Protein AF-0000000084922516 (afdb_homodimer)

Structure (mmCIF, N/CA/C/O backbone):
data_AF-0000000084922516-model_v1
#
loop_
_entity.id
_entity.type
_entity.pdbx_description
1 polymer 'Uncharacterized protein'
#
loop_
_atom_site.group_PDB
_atom_site.id
_atom_site.type_symbol
_atom_site.label_atom_id
_atom_site.label_alt_id
_atom_site.label_comp_id
_atom_site.label_asym_id
_atom_site.label_entity_id
_atom_site.label_seq_id
_atom_site.pdbx_PDB_ins_code
_atom_site.Cartn_x
_atom_site.Cartn_y
_atom_site.Cartn_z
_atom_site.occupancy
_atom_site.B_iso_or_equiv
_atom_site.auth_seq_id
_atom_site.auth_comp_id
_atom_site.auth_asym_id
_atom_site.auth_atom_id
_atom_site.pdbx_PDB_model_num
ATOM 1 N N . MET A 1 1 ? -39.156 -3.373 7.793 1 73.38 1 MET A N 1
ATOM 2 C CA . MET A 1 1 ? -39 -2.305 8.781 1 73.38 1 MET A CA 1
ATOM 3 C C . MET A 1 1 ? -37.562 -1.841 8.859 1 73.38 1 MET A C 1
ATOM 5 O O . MET A 1 1 ? -36.656 -2.662 8.875 1 73.38 1 MET A O 1
ATOM 9 N N . THR A 1 2 ? -37.281 -0.492 8.797 1 86.12 2 THR A N 1
ATOM 10 C CA . THR A 1 2 ? -35.969 0.134 8.844 1 86.12 2 THR A CA 1
ATOM 11 C C . THR A 1 2 ? -35.469 0.227 10.281 1 86.12 2 THR A C 1
ATOM 13 O O . THR A 1 2 ? -36.25 0.553 11.195 1 86.12 2 THR A O 1
ATOM 16 N N . HIS A 1 3 ? -34.344 -0.312 10.531 1 93.69 3 HIS A N 1
ATOM 17 C CA . HIS A 1 3 ? -33.719 -0.214 11.844 1 93.69 3 HIS A CA 1
ATOM 18 C C . HIS A 1 3 ? -32.25 0.253 11.727 1 93.69 3 HIS A C 1
ATOM 20 O O . HIS A 1 3 ? -31.547 -0.142 10.797 1 93.69 3 HIS A O 1
ATOM 26 N N . ILE A 1 4 ? -31.906 1.135 12.68 1 97.62 4 ILE A N 1
ATOM 27 C CA . ILE A 1 4 ? -30.531 1.605 12.727 1 97.62 4 ILE A CA 1
ATOM 28 C C . ILE A 1 4 ? -29.672 0.6 13.484 1 97.62 4 ILE A C 1
ATOM 30 O O . ILE A 1 4 ? -29.938 0.284 14.641 1 97.62 4 ILE A O 1
ATOM 34 N N . SER A 1 5 ? -28.625 0.007 12.805 1 97.44 5 SER A N 1
ATOM 35 C CA . SER A 1 5 ? -27.734 -0.991 13.398 1 97.44 5 SER A CA 1
ATOM 36 C C . SER A 1 5 ? -26.484 -1.188 12.547 1 97.44 5 SER A C 1
ATOM 38 O O . SER A 1 5 ? -26.406 -0.702 11.414 1 97.44 5 SER A O 1
ATOM 40 N N . TRP A 1 6 ? -25.547 -1.858 13.172 1 98.25 6 TRP A N 1
ATOM 41 C CA . TRP A 1 6 ? -24.391 -2.318 12.391 1 98.25 6 TRP A CA 1
ATOM 42 C C . TRP A 1 6 ? -24.812 -3.404 11.406 1 98.25 6 TRP A C 1
ATOM 44 O O . TRP A 1 6 ? -25.516 -4.34 11.766 1 98.25 6 TRP A O 1
ATOM 54 N N . ARG A 1 7 ? -24.375 -3.227 10.18 1 97.88 7 ARG A N 1
ATOM 55 C CA . ARG A 1 7 ? -24.625 -4.254 9.18 1 97.88 7 ARG A CA 1
ATOM 56 C C . ARG A 1 7 ? -23.359 -4.535 8.359 1 97.88 7 ARG A C 1
ATOM 58 O O . ARG A 1 7 ? -22.797 -3.625 7.746 1 97.88 7 ARG A O 1
ATOM 65 N N . PHE A 1 8 ? -23 -5.789 8.359 1 98.31 8 PHE A N 1
ATOM 66 C CA . PHE A 1 8 ? -22 -6.305 7.438 1 98.31 8 PHE A CA 1
ATOM 67 C C . PHE A 1 8 ? -22.656 -7.117 6.324 1 98.31 8 PHE A C 1
ATOM 69 O O . PHE A 1 8 ? -23.344 -8.102 6.594 1 98.31 8 PHE A O 1
ATOM 76 N N . PRO A 1 9 ? -22.484 -6.68 5.07 1 97.88 9 PRO A N 1
ATOM 77 C CA . PRO A 1 9 ? -23.172 -7.363 3.971 1 97.88 9 PRO A CA 1
ATOM 78 C C . PRO A 1 9 ? -22.719 -8.812 3.803 1 97.88 9 PRO A C 1
ATOM 80 O O . PRO A 1 9 ? -21.547 -9.125 4.043 1 97.88 9 PRO A O 1
ATOM 83 N N . PRO A 1 10 ? -23.594 -9.695 3.357 1 97.06 10 PRO A N 1
ATOM 84 C CA . PRO A 1 10 ? -23.219 -11.094 3.146 1 97.06 10 PRO A CA 1
ATOM 85 C C . PRO A 1 10 ? -22.109 -11.258 2.115 1 97.06 10 PRO A C 1
ATOM 87 O O . PRO A 1 10 ? -22.047 -10.508 1.134 1 97.06 10 PRO A O 1
ATOM 90 N N . LEU A 1 11 ? -21.281 -12.258 2.334 1 97.12 11 LEU A N 1
ATOM 91 C CA . LEU A 1 11 ? -20.172 -12.555 1.445 1 97.12 11 LEU A CA 1
ATOM 92 C C . LEU A 1 11 ? -20.656 -13.227 0.166 1 97.12 11 LEU A C 1
ATOM 94 O O . LEU A 1 11 ? -20.062 -13.039 -0.901 1 97.12 11 LEU A O 1
ATOM 98 N N . SER A 1 12 ? -21.641 -14.109 0.263 1 95.56 12 SER A N 1
ATOM 99 C CA . SER A 1 12 ? -22.297 -14.805 -0.841 1 95.56 12 SER A CA 1
ATOM 100 C C . SER A 1 12 ? -21.281 -15.539 -1.706 1 95.56 12 SER A C 1
ATOM 102 O O . SER A 1 12 ? -21.297 -15.422 -2.934 1 95.56 12 SER A O 1
ATOM 104 N N . GLY A 1 13 ? -20.328 -16.234 -1.055 1 94.94 13 GLY A N 1
ATOM 105 C CA . GLY A 1 13 ? -19.359 -17.031 -1.783 1 94.94 13 GLY A CA 1
ATOM 106 C C . GLY A 1 13 ? -18.203 -16.219 -2.316 1 94.94 13 GLY A C 1
ATOM 107 O O . GLY A 1 13 ? -17.391 -16.719 -3.113 1 94.94 13 GLY A O 1
ATOM 108 N N . GLY A 1 14 ? -18.062 -14.938 -1.862 1 96 14 GLY A N 1
ATOM 109 C CA . GLY A 1 14 ? -16.969 -14.094 -2.279 1 96 14 GLY A CA 1
ATOM 110 C C . GLY A 1 14 ? -15.664 -14.414 -1.565 1 96 14 GLY A C 1
ATOM 111 O O . GLY A 1 14 ? -15.555 -15.445 -0.904 1 96 14 GLY A O 1
ATOM 112 N N . THR A 1 15 ? -14.719 -13.594 -1.726 1 95.25 15 THR A N 1
ATOM 113 C CA . THR A 1 15 ? -13.391 -13.766 -1.144 1 95.25 15 THR A CA 1
ATOM 114 C C . THR A 1 15 ? -13.398 -13.391 0.336 1 95.25 15 THR A C 1
ATOM 116 O O . THR A 1 15 ? -13.766 -12.273 0.697 1 95.25 15 THR A O 1
ATOM 119 N N . ARG A 1 16 ? -13.039 -14.32 1.105 1 94.75 16 ARG A N 1
ATOM 120 C CA . ARG A 1 16 ? -12.938 -14.039 2.533 1 94.75 16 ARG A CA 1
ATOM 121 C C . ARG A 1 16 ? -11.789 -13.07 2.82 1 94.75 16 ARG A C 1
ATOM 123 O O . ARG A 1 16 ? -10.742 -13.141 2.174 1 94.75 16 ARG A O 1
ATOM 130 N N . GLN A 1 17 ? -12.008 -12.242 3.789 1 93.69 17 GLN A N 1
ATOM 131 C CA . GLN A 1 17 ? -11.008 -11.211 4.074 1 93.69 17 GLN A CA 1
ATOM 132 C C . GLN A 1 17 ? -10.57 -11.258 5.539 1 93.69 17 GLN A C 1
ATOM 134 O O . GLN A 1 17 ? -11.414 -11.242 6.441 1 93.69 17 GLN A O 1
ATOM 139 N N . GLY A 1 18 ? -9.266 -11.32 5.762 1 90.94 18 GLY A N 1
ATOM 140 C CA . GLY A 1 18 ? -8.703 -11.164 7.094 1 90.94 18 GLY A CA 1
ATOM 141 C C . GLY A 1 18 ? -8.641 -9.719 7.551 1 90.94 18 GLY A C 1
ATOM 142 O O . GLY A 1 18 ? -9.266 -8.844 6.953 1 90.94 18 GLY A O 1
ATOM 143 N N . TYR A 1 19 ? -7.922 -9.562 8.594 1 87.88 19 TYR A N 1
ATOM 144 C CA . TYR A 1 19 ? -7.863 -8.234 9.195 1 87.88 19 TYR A CA 1
ATOM 145 C C . TYR A 1 19 ? -6.836 -7.359 8.484 1 87.88 19 TYR A C 1
ATOM 147 O O . TYR A 1 19 ? -6.98 -6.137 8.438 1 87.88 19 TYR A O 1
ATOM 155 N N . THR A 1 20 ? -5.812 -7.973 7.941 1 84.19 20 THR A N 1
ATOM 156 C CA . THR A 1 20 ? -4.766 -7.191 7.293 1 84.19 20 THR A CA 1
ATOM 157 C C . THR A 1 20 ? -5.312 -6.457 6.074 1 84.19 20 THR A C 1
ATOM 159 O O . THR A 1 20 ? -5.824 -7.082 5.145 1 84.19 20 THR A O 1
ATOM 162 N N . ASN A 1 21 ? -5.344 -5.219 6.184 1 87.06 21 ASN A N 1
ATOM 163 C CA . ASN A 1 21 ? -5.766 -4.281 5.145 1 87.06 21 ASN A CA 1
ATOM 164 C C . ASN A 1 21 ? -4.645 -3.314 4.781 1 87.06 21 ASN A C 1
ATOM 166 O O . ASN A 1 21 ? -4.348 -2.387 5.535 1 87.06 21 ASN A O 1
ATOM 170 N N . ASN A 1 22 ? -4.117 -3.496 3.684 1 81.62 22 ASN A N 1
ATOM 171 C CA . ASN A 1 22 ? -2.947 -2.713 3.295 1 81.62 22 ASN A CA 1
ATOM 172 C C . ASN A 1 22 ? -3.293 -1.237 3.119 1 81.62 22 ASN A C 1
ATOM 174 O O . ASN A 1 22 ? -2.426 -0.372 3.248 1 81.62 22 ASN A O 1
ATOM 178 N N . ASP A 1 23 ? -4.551 -0.975 2.773 1 86.5 23 ASP A N 1
ATOM 179 C CA . ASP A 1 23 ? -4.984 0.414 2.652 1 86.5 23 ASP A CA 1
ATOM 180 C C . ASP A 1 23 ? -4.883 1.139 3.992 1 86.5 23 ASP A C 1
ATOM 182 O O . ASP A 1 23 ? -4.777 2.365 4.035 1 86.5 23 ASP A O 1
ATOM 186 N N . ILE A 1 24 ? -4.93 0.396 5.07 1 88.31 24 ILE A N 1
ATOM 187 C CA . ILE A 1 24 ? -4.816 0.973 6.402 1 88.31 24 ILE A CA 1
ATOM 188 C C . ILE A 1 24 ? -3.375 0.856 6.895 1 88.31 24 ILE A C 1
ATOM 190 O O . ILE A 1 24 ? -2.832 1.799 7.477 1 88.31 24 ILE A O 1
ATOM 194 N N . GLU A 1 25 ? -2.721 -0.281 6.609 1 81.19 25 GLU A N 1
ATOM 195 C CA . GLU A 1 25 ? -1.386 -0.597 7.109 1 81.19 25 GLU A CA 1
ATOM 196 C C . GLU A 1 25 ? -0.367 0.445 6.656 1 81.19 25 GLU A C 1
ATOM 198 O O . GLU A 1 25 ? 0.581 0.751 7.383 1 81.19 25 GLU A O 1
ATOM 203 N N . VAL A 1 26 ? -0.553 1.018 5.547 1 77.69 26 VAL A N 1
ATOM 204 C CA . VAL A 1 26 ? 0.409 1.952 4.969 1 77.69 26 VAL A CA 1
ATOM 205 C C . VAL A 1 26 ? 0.438 3.236 5.797 1 77.69 26 VAL A C 1
ATOM 207 O O . VAL A 1 26 ? 1.389 4.02 5.707 1 77.69 26 VAL A O 1
ATOM 210 N N . PHE A 1 27 ? -0.593 3.475 6.586 1 84 27 PHE A N 1
ATOM 211 C CA . PHE A 1 27 ? -0.686 4.711 7.352 1 84 27 PHE A CA 1
ATOM 212 C C . PHE A 1 27 ? -0.252 4.492 8.797 1 84 27 PHE A C 1
ATOM 214 O O . PHE A 1 27 ? -0.235 5.43 9.594 1 84 27 PHE A O 1
ATOM 221 N N . LYS A 1 28 ? 0.069 3.297 9.094 1 78.94 28 LYS A N 1
ATOM 222 C CA . LYS A 1 28 ? 0.535 3.006 10.445 1 78.94 28 LYS A CA 1
ATOM 223 C C . LYS A 1 28 ? 2.033 3.264 10.578 1 78.94 28 LYS A C 1
ATOM 225 O O . LYS A 1 28 ? 2.684 3.68 9.617 1 78.94 28 LYS A O 1
ATOM 230 N N . GLY A 1 29 ? 2.553 3.273 11.781 1 72.12 29 GLY A N 1
ATOM 231 C CA . GLY A 1 29 ? 3.977 3.465 12 1 72.12 29 GLY A CA 1
ATOM 232 C C . GLY A 1 29 ? 4.312 4.828 12.578 1 72.12 29 GLY A C 1
ATOM 233 O O . GLY A 1 29 ? 3.514 5.41 13.312 1 72.12 29 GLY A O 1
ATOM 234 N N . GLN A 1 30 ? 5.477 5.328 12.18 1 65.44 30 GLN A N 1
ATOM 235 C CA . GLN A 1 30 ? 6.02 6.52 12.828 1 65.44 30 GLN A CA 1
ATOM 236 C C . GLN A 1 30 ? 5.312 7.781 12.336 1 65.44 30 GLN A C 1
ATOM 238 O O . GLN A 1 30 ? 5.258 8.789 13.047 1 65.44 30 GLN A O 1
ATOM 243 N N . GLU A 1 31 ? 4.68 7.645 11.25 1 81.5 31 GLU A N 1
ATOM 244 C CA . GLU A 1 31 ? 4.078 8.844 10.68 1 81.5 31 GLU A CA 1
ATOM 245 C C . GLU A 1 31 ? 2.561 8.828 10.828 1 81.5 31 GLU A C 1
ATOM 247 O O . GLU A 1 31 ? 1.842 9.359 9.984 1 81.5 31 GLU A O 1
ATOM 252 N N . LEU A 1 32 ? 2.096 8.258 11.891 1 86.88 32 LEU A N 1
ATOM 253 C CA . LEU A 1 32 ? 0.665 8.07 12.117 1 86.88 32 LEU A CA 1
ATOM 254 C C . LEU A 1 32 ? -0.06 9.406 12.164 1 86.88 32 LEU A C 1
ATOM 256 O O . LEU A 1 32 ? -1.038 9.617 11.445 1 86.88 32 LEU A O 1
ATOM 260 N N . PHE A 1 33 ? 0.441 10.383 12.93 1 92.62 33 PHE A N 1
ATOM 261 C CA . PHE A 1 33 ? -0.21 11.68 13.102 1 92.62 33 PHE A CA 1
ATOM 262 C C . PHE A 1 33 ? -0.06 12.531 11.852 1 92.62 33 PHE A C 1
ATOM 264 O O . PHE A 1 33 ? -0.966 13.289 11.5 1 92.62 33 PHE A O 1
ATOM 271 N N . ASP A 1 34 ? 1.105 12.406 11.211 1 93.88 34 ASP A N 1
ATOM 272 C CA . ASP A 1 34 ? 1.278 13.117 9.945 1 93.88 34 ASP A CA 1
ATOM 273 C C . ASP A 1 34 ? 0.231 12.68 8.93 1 93.88 34 ASP A C 1
ATOM 275 O O . ASP A 1 34 ? -0.409 13.523 8.289 1 93.88 34 ASP A O 1
ATOM 279 N N . ASN A 1 35 ? 0.043 11.398 8.859 1 92.25 35 ASN A N 1
ATOM 280 C CA . ASN A 1 35 ? -0.906 10.852 7.895 1 92.25 35 ASN A CA 1
ATOM 281 C C . ASN A 1 35 ? -2.338 11.266 8.219 1 92.25 35 ASN A C 1
ATOM 283 O O . ASN A 1 35 ? -3.1 11.633 7.324 1 92.25 35 ASN A O 1
ATOM 287 N N . LEU A 1 36 ? -2.697 11.219 9.461 1 95.31 36 LEU A N 1
ATOM 288 C CA . LEU A 1 36 ? -4.031 11.609 9.898 1 95.31 36 LEU A CA 1
ATOM 289 C C . LEU A 1 36 ? -4.305 13.07 9.57 1 95.31 36 LEU A C 1
ATOM 291 O O . LEU A 1 36 ? -5.312 13.398 8.938 1 95.31 36 LEU A O 1
ATOM 295 N N . THR A 1 37 ? -3.385 13.93 9.953 1 96.5 37 THR A N 1
ATOM 296 C CA . THR A 1 37 ? -3.555 15.367 9.781 1 96.5 37 THR A CA 1
ATOM 297 C C . THR A 1 37 ? -3.576 15.727 8.297 1 96.5 37 THR A C 1
ATOM 299 O O . THR A 1 37 ? -4.363 16.578 7.871 1 96.5 37 THR A O 1
ATOM 302 N N . ARG A 1 38 ? -2.713 15.086 7.578 1 94.56 38 ARG A N 1
ATOM 303 C CA . ARG A 1 38 ? -2.664 15.344 6.145 1 94.56 38 ARG A CA 1
ATOM 304 C C . ARG A 1 38 ? -3.996 15.016 5.48 1 94.56 38 ARG A C 1
ATOM 306 O O . ARG A 1 38 ? -4.52 15.805 4.695 1 94.56 38 ARG A O 1
ATOM 313 N N . GLU A 1 39 ? -4.555 13.867 5.848 1 92.62 39 GLU A N 1
ATOM 314 C CA . GLU A 1 39 ? -5.812 13.445 5.234 1 92.62 39 GLU A CA 1
ATOM 315 C C . GLU A 1 39 ? -6.953 14.383 5.613 1 92.62 39 GLU A C 1
ATOM 317 O O . GLU A 1 39 ? -7.703 14.836 4.75 1 92.62 39 GLU A O 1
ATOM 322 N N . ILE A 1 40 ? -7.035 14.742 6.867 1 96.62 40 ILE A N 1
ATOM 323 C CA . ILE A 1 40 ? -8.141 15.562 7.367 1 96.62 40 ILE A CA 1
ATOM 324 C C . ILE A 1 40 ? -8.039 16.969 6.789 1 96.62 40 ILE A C 1
ATOM 326 O O . ILE A 1 40 ? -9 17.469 6.195 1 96.62 40 ILE A O 1
ATOM 330 N N . CYS A 1 41 ? -6.898 17.547 6.91 1 97 41 CYS A N 1
ATOM 331 C CA . CYS A 1 41 ? -6.746 18.953 6.516 1 97 41 CYS A CA 1
ATOM 332 C C . CYS A 1 41 ? -6.762 19.094 5 1 97 41 CYS A C 1
ATOM 334 O O . CYS A 1 41 ? -7.293 20.078 4.473 1 97 41 CYS A O 1
ATOM 336 N N . GLN A 1 42 ? -6.172 18.156 4.352 1 92.25 42 GLN A N 1
ATOM 337 C CA . GLN A 1 42 ? -6.199 18.25 2.895 1 92.25 42 GLN A CA 1
ATOM 338 C C . GLN A 1 42 ? -7.629 18.156 2.365 1 92.25 42 GLN A C 1
ATOM 340 O O . GLN A 1 42 ? -8.023 18.938 1.5 1 92.25 42 GLN A O 1
ATOM 345 N N . ASN A 1 43 ? -8.398 17.203 2.859 1 91.81 43 ASN A N 1
ATOM 346 C CA . ASN A 1 43 ? -9.797 17.078 2.447 1 91.81 43 ASN A CA 1
ATOM 347 C C . ASN A 1 43 ? -10.578 18.359 2.746 1 91.81 43 ASN A C 1
ATOM 349 O O . ASN A 1 43 ? -11.406 18.781 1.94 1 91.81 43 ASN A O 1
ATOM 353 N N . SER A 1 44 ? -10.305 18.938 3.842 1 96.56 44 SER A N 1
ATOM 354 C CA . SER A 1 44 ? -10.992 20.156 4.234 1 96.56 44 SER A CA 1
ATOM 355 C C . SER A 1 44 ? -10.633 21.312 3.309 1 96.56 44 SER A C 1
ATOM 357 O O . SER A 1 44 ? -11.508 22.062 2.875 1 96.56 44 SER A O 1
ATOM 359 N N . LEU A 1 45 ? -9.398 21.453 3 1 95.06 45 LEU A N 1
ATOM 360 C CA . LEU A 1 45 ? -8.93 22.516 2.111 1 95.06 45 LEU A CA 1
ATOM 361 C C . LEU A 1 45 ? -9.516 22.359 0.713 1 95.06 45 LEU A C 1
ATOM 363 O O . LEU A 1 45 ? -9.906 23.328 0.075 1 95.06 45 LEU A O 1
ATOM 367 N N . ASP A 1 46 ? -9.633 21.109 0.276 1 88.56 46 ASP A N 1
ATOM 368 C CA . ASP A 1 46 ? -10.188 20.828 -1.039 1 88.56 46 ASP A CA 1
ATOM 369 C C . ASP A 1 46 ? -11.68 21.156 -1.092 1 88.56 46 ASP A C 1
ATOM 371 O O . ASP A 1 46 ? -12.219 21.453 -2.16 1 88.56 46 ASP A O 1
ATOM 375 N N . ALA A 1 47 ? -12.305 21.156 0.047 1 93.31 47 ALA A N 1
ATOM 376 C CA . ALA A 1 47 ? -13.75 21.359 0.117 1 93.31 47 ALA A CA 1
ATOM 377 C C . ALA A 1 47 ? -14.086 22.797 0.49 1 93.31 47 ALA A C 1
ATOM 379 O O . ALA A 1 47 ? -15.227 23.094 0.865 1 93.31 47 ALA A O 1
ATOM 380 N N . HIS A 1 48 ? -13.164 23.672 0.416 1 94.88 48 HIS A N 1
ATOM 381 C CA . HIS A 1 48 ? -13.398 25.062 0.787 1 94.88 48 HIS A CA 1
ATOM 382 C C . HIS A 1 48 ? -14.594 25.641 0.034 1 94.88 48 HIS A C 1
ATOM 384 O O . HIS A 1 48 ? -14.75 25.406 -1.165 1 94.88 48 HIS A O 1
ATOM 390 N N . LEU A 1 49 ? -15.367 26.375 0.779 1 93.12 49 LEU A N 1
ATOM 391 C CA . LEU A 1 49 ? -16.516 27.047 0.181 1 93.12 49 LEU A CA 1
ATOM 392 C C . LEU A 1 49 ? -16.078 28.188 -0.723 1 93.12 49 LEU A C 1
ATOM 394 O O . LEU A 1 49 ? -15.32 29.062 -0.295 1 93.12 49 LEU A O 1
ATOM 398 N N . GLU A 1 50 ? -16.578 28.25 -1.859 1 87.44 50 GLU A N 1
ATOM 399 C CA . GLU A 1 50 ? -16.219 29.297 -2.818 1 87.44 50 GLU A CA 1
ATOM 400 C C . GLU A 1 50 ? -16.828 30.641 -2.449 1 87.44 50 GLU A C 1
ATOM 402 O O . GLU A 1 50 ? -16.297 31.688 -2.816 1 87.44 50 GLU A O 1
ATOM 407 N N . THR A 1 51 ? -17.828 30.625 -1.687 1 90.12 51 THR A N 1
ATOM 408 C CA . THR A 1 51 ? -18.609 31.812 -1.407 1 90.12 51 THR A CA 1
ATOM 409 C C . THR A 1 51 ? -18.016 32.594 -0.241 1 90.12 51 THR A C 1
ATOM 411 O O . THR A 1 51 ? -18.547 33.656 0.149 1 90.12 51 THR A O 1
ATOM 414 N N . THR A 1 52 ? -16.969 32.094 0.321 1 91.56 52 THR A N 1
ATOM 415 C CA . THR A 1 52 ? -16.375 32.781 1.453 1 91.56 52 THR A CA 1
ATOM 416 C C . THR A 1 52 ? -14.859 32.906 1.29 1 91.56 52 THR A C 1
ATOM 418 O O . THR A 1 52 ? -14.234 32.062 0.646 1 91.56 52 THR A O 1
ATOM 421 N N . ASP A 1 53 ? -14.359 33.938 1.885 1 92.62 53 ASP A N 1
ATOM 422 C CA . ASP A 1 53 ? -12.914 34.125 1.913 1 92.62 53 ASP A CA 1
ATOM 423 C C . ASP A 1 53 ? -12.344 33.719 3.273 1 92.62 53 ASP A C 1
ATOM 425 O O . ASP A 1 53 ? -11.133 33.781 3.486 1 92.62 53 ASP A O 1
ATOM 429 N N . ALA A 1 54 ? -13.242 33.312 4.09 1 95.75 54 ALA A N 1
ATOM 430 C CA . ALA A 1 54 ? -12.758 32.844 5.398 1 95.75 54 ALA A CA 1
ATOM 431 C C . ALA A 1 54 ? -11.891 31.609 5.27 1 95.75 54 ALA A C 1
ATOM 433 O O . ALA A 1 54 ? -12.172 30.734 4.457 1 95.75 54 ALA A O 1
ATOM 434 N N . PRO A 1 55 ? -10.891 31.594 6.039 1 97.38 55 PRO A N 1
ATOM 435 C CA . PRO A 1 55 ? -10.062 30.391 5.98 1 97.38 55 PRO A CA 1
ATOM 436 C C . PRO A 1 55 ? -10.82 29.141 6.422 1 97.38 55 PRO A C 1
ATOM 438 O O . PRO A 1 55 ? -11.742 29.219 7.23 1 97.38 55 PRO A O 1
ATOM 441 N N . VAL A 1 56 ? -10.406 28.047 5.883 1 98.31 56 VAL A N 1
ATOM 442 C CA . VAL A 1 56 ? -10.898 26.781 6.391 1 98.31 56 VAL A CA 1
ATOM 443 C C . VAL A 1 56 ? -10.484 26.609 7.852 1 98.31 56 VAL A C 1
ATOM 445 O O . VAL A 1 56 ? -9.352 26.922 8.219 1 98.31 56 VAL A O 1
ATOM 448 N N . LYS A 1 57 ? -11.383 26.25 8.617 1 98.69 57 LYS A N 1
ATOM 449 C CA . LYS A 1 57 ? -11.117 25.969 10.023 1 98.69 57 LYS A CA 1
ATOM 450 C C . LYS A 1 57 ? -11.289 24.484 10.336 1 98.69 57 LYS A C 1
ATOM 452 O O . LYS A 1 57 ? -12.32 23.891 10 1 98.69 57 LYS A O 1
ATOM 457 N N . VAL A 1 58 ? -10.297 23.875 10.914 1 98.81 58 VAL A N 1
ATOM 458 C CA . VAL A 1 58 ? -10.375 22.484 11.359 1 98.81 58 VAL A CA 1
ATOM 459 C C . VAL A 1 58 ? -10.211 22.422 12.883 1 98.81 58 VAL A C 1
ATOM 461 O O . VAL A 1 58 ? -9.234 22.953 13.43 1 98.81 58 VAL A O 1
ATOM 464 N N . VAL A 1 59 ? -11.109 21.828 13.539 1 98.69 59 VAL A N 1
ATOM 465 C CA . VAL A 1 59 ? -11.078 21.688 14.992 1 98.69 59 VAL A CA 1
ATOM 466 C C . VAL A 1 59 ? -10.875 20.219 15.359 1 98.69 59 VAL A C 1
ATOM 468 O O . VAL A 1 59 ? -11.688 19.359 15.008 1 98.69 59 VAL A O 1
ATOM 471 N N . PHE A 1 60 ? -9.773 19.906 16.047 1 98.62 60 PHE A N 1
ATOM 472 C CA . PHE A 1 60 ? -9.57 18.609 16.672 1 98.62 60 PHE A CA 1
ATOM 473 C C . PHE A 1 60 ? -10.016 18.641 18.141 1 98.62 60 PHE A C 1
ATOM 475 O O . PHE A 1 60 ? -9.453 19.375 18.953 1 98.62 60 PHE A O 1
ATOM 482 N N . GLU A 1 61 ? -10.984 17.828 18.422 1 98.12 61 GLU A N 1
ATOM 483 C CA . GLU A 1 61 ? -11.508 17.75 19.781 1 98.12 61 GLU A CA 1
ATOM 484 C C . GLU A 1 61 ? -11.398 16.344 20.344 1 98.12 61 GLU A C 1
ATOM 486 O O . GLU A 1 61 ? -11.789 15.375 19.688 1 98.12 61 GLU A O 1
ATOM 491 N N . PHE A 1 62 ? -10.82 16.203 21.516 1 97.69 62 PHE A N 1
ATOM 492 C CA . PHE A 1 62 ? -10.734 14.922 22.203 1 97.69 62 PHE A CA 1
ATOM 493 C C . PHE A 1 62 ? -11.797 14.82 23.297 1 97.69 62 PHE A C 1
ATOM 495 O O . PHE A 1 62 ? -11.945 15.727 24.109 1 97.69 62 PHE A O 1
ATOM 502 N N . ARG A 1 63 ? -12.578 13.695 23.266 1 96.25 63 ARG A N 1
ATOM 503 C CA . ARG A 1 63 ? -13.633 13.453 24.234 1 96.25 63 ARG A CA 1
ATOM 504 C C . ARG A 1 63 ? -13.555 12.031 24.781 1 96.25 63 ARG A C 1
ATOM 506 O O . ARG A 1 63 ? -13.07 11.125 24.109 1 96.25 63 ARG A O 1
ATOM 513 N N . GLN A 1 64 ? -13.977 11.961 26.047 1 95.56 64 GLN A N 1
ATOM 514 C CA . GLN A 1 64 ? -14.312 10.664 26.609 1 95.56 64 GLN A CA 1
ATOM 515 C C . GLN A 1 64 ? -15.82 10.453 26.656 1 95.56 64 GLN A C 1
ATOM 517 O O . GLN A 1 64 ? -16.562 11.258 27.219 1 95.56 64 GLN A O 1
ATOM 522 N N . ILE A 1 65 ? -16.297 9.359 26.062 1 96 65 ILE A N 1
ATOM 523 C CA . ILE A 1 65 ? -17.734 9.125 25.969 1 96 65 ILE A CA 1
ATOM 524 C C . ILE A 1 65 ? -18.109 7.887 26.781 1 96 65 ILE A C 1
ATOM 526 O O . ILE A 1 65 ? -17.438 6.855 26.703 1 96 65 ILE A O 1
ATOM 530 N N . ASN A 1 66 ? -19.172 7.992 27.562 1 96.5 66 ASN A N 1
ATOM 531 C CA . ASN A 1 66 ? -19.703 6.836 28.281 1 96.5 66 ASN A CA 1
ATOM 532 C C . ASN A 1 66 ? -20.422 5.883 27.344 1 96.5 66 ASN A C 1
ATOM 534 O O . ASN A 1 66 ? -21.469 6.23 26.781 1 96.5 66 ASN A O 1
ATOM 538 N N . MET A 1 67 ? -19.969 4.688 27.25 1 96.06 67 MET A N 1
ATOM 539 C CA . MET A 1 67 ? -20.453 3.756 26.234 1 96.06 67 MET A CA 1
ATOM 540 C C . MET A 1 67 ? -21.812 3.186 26.609 1 96.06 67 MET A C 1
ATOM 542 O O . MET A 1 67 ? -22.625 2.854 25.734 1 96.06 67 MET A O 1
ATOM 546 N N . ALA A 1 68 ? -22.172 3.107 27.891 1 93.81 68 ALA A N 1
ATOM 547 C CA . ALA A 1 68 ? -23.375 2.438 28.375 1 93.81 68 ALA A CA 1
ATOM 548 C C . ALA A 1 68 ? -24.641 3.123 27.859 1 93.81 68 ALA A C 1
ATOM 550 O O . ALA A 1 68 ? -25.703 2.51 27.812 1 93.81 68 ALA A O 1
ATOM 551 N N . GLN A 1 69 ? -24.531 4.289 27.344 1 92.69 69 GLN A N 1
ATOM 552 C CA . GLN A 1 69 ? -25.688 5.082 26.922 1 92.69 69 GLN A CA 1
ATOM 553 C C . GLN A 1 69 ? -26.047 4.781 25.469 1 92.69 69 GLN A C 1
ATOM 555 O O . GLN A 1 69 ? -27.125 5.164 25.016 1 92.69 69 GLN A O 1
ATOM 560 N N . TYR A 1 70 ? -25.156 4.035 24.797 1 96.75 70 TYR A N 1
ATOM 561 C CA . TYR A 1 70 ? -25.344 3.912 23.344 1 96.75 70 TYR A CA 1
ATOM 562 C C . TYR A 1 70 ? -25.266 2.455 22.906 1 96.75 70 TYR A C 1
ATOM 564 O O . TYR A 1 70 ? -24.281 1.767 23.203 1 96.75 70 TYR A O 1
ATOM 572 N N . ASP A 1 71 ? -26.219 2 22.078 1 95.19 71 ASP A N 1
ATOM 573 C CA . ASP A 1 71 ? -26.297 0.62 21.609 1 95.19 71 ASP A CA 1
ATOM 574 C C . ASP A 1 71 ? -25.219 0.336 20.578 1 95.19 71 ASP A C 1
ATOM 576 O O . ASP A 1 71 ? -24.875 -0.822 20.328 1 95.19 71 ASP A O 1
ATOM 580 N N . VAL A 1 72 ? -24.688 1.395 20.031 1 97.62 72 VAL A N 1
ATOM 581 C CA . VAL A 1 72 ? -23.719 1.278 18.938 1 97.62 72 VAL A CA 1
ATOM 582 C C . VAL A 1 72 ? -22.531 0.433 19.375 1 97.62 72 VAL A C 1
ATOM 584 O O . VAL A 1 72 ? -22 -0.36 18.609 1 97.62 72 VAL A O 1
ATOM 587 N N . PHE A 1 73 ? -22.188 0.423 20.656 1 98.12 73 PHE A N 1
ATOM 588 C CA . PHE A 1 73 ? -20.984 -0.249 21.156 1 98.12 73 PHE A CA 1
ATOM 589 C C . PHE A 1 73 ? -21.281 -1.711 21.469 1 98.12 73 PHE A C 1
ATOM 591 O O . PHE A 1 73 ? -20.484 -2.592 21.156 1 98.12 73 PHE A O 1
ATOM 598 N N . SER A 1 74 ? -22.438 -1.974 22.078 1 96.94 74 SER A N 1
ATOM 599 C CA . SER A 1 74 ? -22.812 -3.357 22.344 1 96.94 74 SER A CA 1
ATOM 600 C C . SER A 1 74 ? -23.031 -4.133 21.062 1 96.94 74 SER A C 1
ATOM 602 O O . SER A 1 74 ? -22.656 -5.301 20.953 1 96.94 74 SER A O 1
ATOM 604 N N . GLU A 1 75 ? -23.641 -3.465 20.062 1 97.5 75 GLU A N 1
ATOM 605 C CA . GLU A 1 75 ? -23.844 -4.09 18.75 1 97.5 75 GLU A CA 1
ATOM 606 C C . GLU A 1 75 ? -22.516 -4.418 18.094 1 97.5 75 GLU A C 1
ATOM 608 O O . GLU A 1 75 ? -22.375 -5.473 17.469 1 97.5 75 GLU A O 1
ATOM 613 N N . TYR A 1 76 ? -21.594 -3.482 18.188 1 98.19 76 TYR A N 1
ATOM 614 C CA . TYR A 1 76 ? -20.266 -3.721 17.625 1 98.19 76 TYR A CA 1
ATOM 615 C C . TYR A 1 76 ? -19.594 -4.902 18.312 1 98.19 76 TYR A C 1
ATOM 617 O O . TYR A 1 76 ? -18.891 -5.684 17.656 1 98.19 76 TYR A O 1
ATOM 625 N N . GLY A 1 77 ? -19.781 -5.051 19.609 1 98 77 GLY A N 1
ATOM 626 C CA . GLY A 1 77 ? -19.281 -6.215 20.328 1 98 77 GLY A CA 1
ATOM 627 C C . GLY A 1 77 ? -19.781 -7.527 19.734 1 98 77 GLY A C 1
ATOM 628 O O . GLY A 1 77 ? -19.031 -8.508 19.672 1 98 77 GLY A O 1
ATOM 629 N N . GLU A 1 78 ? -21 -7.547 19.328 1 97.81 78 GLU A N 1
ATOM 630 C CA . GLU A 1 78 ? -21.547 -8.742 18.703 1 97.81 78 GLU A CA 1
ATOM 631 C C . GLU A 1 78 ? -20.859 -9.039 17.375 1 97.81 78 GLU A C 1
ATOM 633 O O . GLU A 1 78 ? -20.672 -10.203 17.016 1 97.81 78 GLU A O 1
ATOM 638 N N . CYS A 1 79 ? -20.562 -7.977 16.641 1 97.94 79 CYS A N 1
ATOM 639 C CA . CYS A 1 79 ? -19.828 -8.164 15.398 1 97.94 79 CYS A CA 1
ATOM 640 C C . CYS A 1 79 ? -18.453 -8.789 15.656 1 97.94 79 CYS A C 1
ATOM 642 O O . CYS A 1 79 ? -18.016 -9.664 14.914 1 97.94 79 CYS A O 1
ATOM 644 N N . LEU A 1 80 ? -17.75 -8.344 16.734 1 98.06 80 LEU A N 1
ATOM 645 C CA . LEU A 1 80 ? -16.469 -8.922 17.094 1 98.06 80 LEU A CA 1
ATOM 646 C C . LEU A 1 80 ? -16.609 -10.406 17.438 1 98.06 80 LEU A C 1
ATOM 648 O O . LEU A 1 80 ? -15.766 -11.219 17.047 1 98.06 80 LEU A O 1
ATOM 652 N N . LYS A 1 81 ? -17.688 -10.734 18.109 1 97.62 81 LYS A N 1
ATOM 653 C CA . LYS A 1 81 ? -17.969 -12.141 18.391 1 97.62 81 LYS A CA 1
ATOM 654 C C . LYS A 1 81 ? -18.156 -12.922 17.094 1 97.62 81 LYS A C 1
ATOM 656 O O . LYS A 1 81 ? -17.781 -14.094 17 1 97.62 81 LYS A O 1
ATOM 661 N N . GLY A 1 82 ? -18.797 -12.273 16.125 1 98.12 82 GLY A N 1
ATOM 662 C CA . GLY A 1 82 ? -18.938 -12.891 14.812 1 98.12 82 GLY A CA 1
ATOM 663 C C . GLY A 1 82 ? -17.609 -13.25 14.18 1 98.12 82 GLY A C 1
ATOM 664 O O . GLY A 1 82 ? -17.5 -14.281 13.508 1 98.12 82 GLY A O 1
ATOM 665 N N . CYS A 1 83 ? -16.594 -12.438 14.352 1 97.12 83 CYS A N 1
ATOM 666 C CA . CYS A 1 83 ? -15.258 -12.742 13.859 1 97.12 83 CYS A CA 1
ATOM 667 C C . CYS A 1 83 ? -14.711 -14.008 14.508 1 97.12 83 CYS A C 1
ATOM 669 O O . CYS A 1 83 ? -14.203 -14.898 13.828 1 97.12 83 CYS A O 1
ATOM 671 N N . ARG A 1 84 ? -14.867 -14.117 15.812 1 96.62 84 ARG A N 1
ATOM 672 C CA . ARG A 1 84 ? -14.398 -15.289 16.547 1 96.62 84 ARG A CA 1
ATOM 673 C C . ARG A 1 84 ? -15.109 -16.547 16.078 1 96.62 84 ARG A C 1
ATOM 675 O O . ARG A 1 84 ? -14.492 -17.609 15.922 1 96.62 84 ARG A O 1
ATOM 682 N N . ASN A 1 85 ? -16.359 -16.406 15.891 1 97 85 ASN A N 1
ATOM 683 C CA . ASN A 1 85 ? -17.172 -17.547 15.484 1 97 85 ASN A CA 1
ATOM 684 C C . ASN A 1 85 ? -16.797 -18.031 14.086 1 97 85 ASN A C 1
ATOM 686 O O . ASN A 1 85 ? -16.844 -19.234 13.797 1 97 85 ASN A O 1
ATOM 690 N N . TYR A 1 86 ? -16.484 -17.125 13.266 1 96.06 86 TYR A N 1
ATOM 691 C CA . TYR A 1 86 ? -16.172 -17.484 11.891 1 96.06 86 TYR A CA 1
ATOM 692 C C . TYR A 1 86 ? -14.797 -18.141 11.797 1 96.06 86 TYR A C 1
ATOM 694 O O . TYR A 1 86 ? -14.648 -19.203 11.188 1 96.06 86 TYR A O 1
ATOM 702 N N . TRP A 1 87 ? -13.852 -17.562 12.375 1 93.31 87 TRP A N 1
ATOM 703 C CA . TRP A 1 87 ? -12.477 -18 12.188 1 93.31 87 TRP A CA 1
ATOM 704 C C . TRP A 1 87 ? -12.102 -19.078 13.219 1 93.31 87 TRP A C 1
ATOM 706 O O . TRP A 1 87 ? -11.25 -19.922 12.953 1 93.31 87 TRP A O 1
ATOM 716 N N . GLY A 1 88 ? -12.688 -18.984 14.391 1 92.12 88 GLY A N 1
ATOM 717 C CA . GLY A 1 88 ? -12.43 -19.984 15.422 1 92.12 88 GLY A CA 1
ATOM 718 C C . GLY A 1 88 ? -10.945 -20.156 15.711 1 92.12 88 GLY A C 1
ATOM 719 O O . GLY A 1 88 ? -10.227 -19.188 15.938 1 92.12 88 GLY A O 1
ATOM 720 N N . ASP A 1 89 ? -10.492 -21.422 15.609 1 88.25 89 ASP A N 1
ATOM 721 C CA . ASP A 1 89 ? -9.117 -21.75 15.938 1 88.25 89 ASP A CA 1
ATOM 722 C C . ASP A 1 89 ? -8.172 -21.391 14.797 1 88.25 89 ASP A C 1
ATOM 724 O O . ASP A 1 89 ? -6.949 -21.375 14.977 1 88.25 89 ASP A O 1
ATOM 728 N N . GLU A 1 90 ? -8.734 -21.062 13.719 1 86.94 90 GLU A N 1
ATOM 729 C CA . GLU A 1 90 ? -7.91 -20.734 12.555 1 86.94 90 GLU A CA 1
ATOM 730 C C . GLU A 1 90 ? -7.688 -19.234 12.43 1 86.94 90 GLU A C 1
ATOM 732 O O . GLU A 1 90 ? -7.148 -18.766 11.43 1 86.94 90 GLU A O 1
ATOM 737 N N . MET A 1 91 ? -8.133 -18.547 13.438 1 88.12 91 MET A N 1
ATOM 738 C CA . MET A 1 91 ? -7.953 -17.109 13.438 1 88.12 91 MET A CA 1
ATOM 739 C C . MET A 1 91 ? -6.473 -16.734 13.453 1 88.12 91 MET A C 1
ATOM 741 O O . MET A 1 91 ? -5.703 -17.266 14.258 1 88.12 91 MET A O 1
ATOM 745 N N . ASP A 1 92 ? -6.125 -15.914 12.461 1 81.38 92 ASP A N 1
ATOM 746 C CA . ASP A 1 92 ? -4.719 -15.523 12.43 1 81.38 92 ASP A CA 1
ATOM 747 C C . ASP A 1 92 ? -4.367 -14.633 13.625 1 81.38 92 ASP A C 1
ATOM 749 O O . ASP A 1 92 ? -5.25 -14.055 14.25 1 81.38 92 ASP A O 1
ATOM 753 N N . ALA A 1 93 ? -3.094 -14.469 13.898 1 79.31 93 ALA A N 1
ATOM 754 C CA . ALA A 1 93 ? -2.588 -13.812 15.102 1 79.31 93 ALA A CA 1
ATOM 755 C C . ALA A 1 93 ? -2.941 -12.328 15.109 1 79.31 93 ALA A C 1
ATOM 757 O O . ALA A 1 93 ? -3.266 -11.766 16.156 1 79.31 93 ALA A O 1
ATOM 758 N N . LYS A 1 94 ? -2.857 -11.719 13.992 1 82.75 94 LYS A N 1
ATOM 759 C CA . LYS A 1 94 ? -3.139 -10.289 13.922 1 82.75 94 LYS A CA 1
ATOM 760 C C . LYS A 1 94 ? -4.605 -10 14.234 1 82.75 94 LYS A C 1
ATOM 762 O O . LYS A 1 94 ? -4.914 -9.086 14.992 1 82.75 94 LYS A O 1
ATOM 767 N N . LEU A 1 95 ? -5.508 -10.758 13.656 1 90.12 95 LEU A N 1
ATOM 768 C CA . LEU A 1 95 ? -6.93 -10.609 13.938 1 90.12 95 LEU A CA 1
ATOM 769 C C . LEU A 1 95 ? -7.23 -10.906 15.398 1 90.12 95 LEU A C 1
ATOM 771 O O . LEU A 1 95 ? -8.023 -10.195 16.031 1 90.12 95 LEU A O 1
ATOM 775 N N . SER A 1 96 ? -6.594 -11.906 15.922 1 91.19 96 SER A N 1
ATOM 776 C CA . SER A 1 96 ? -6.801 -12.273 17.328 1 91.19 96 SER A CA 1
ATOM 777 C C . SER A 1 96 ? -6.402 -11.141 18.25 1 91.19 96 SER A C 1
ATOM 779 O O . SER A 1 96 ? -7.141 -10.805 19.188 1 91.19 96 SER A O 1
ATOM 781 N N . ARG A 1 97 ? -5.277 -10.57 17.984 1 87.75 97 ARG A N 1
ATOM 782 C CA . ARG A 1 97 ? -4.809 -9.453 18.797 1 87.75 97 ARG A CA 1
ATOM 783 C C . ARG A 1 97 ? -5.754 -8.266 18.688 1 87.75 97 ARG A C 1
ATOM 785 O O . ARG A 1 97 ? -6.07 -7.617 19.688 1 87.75 97 ARG A O 1
ATOM 792 N N . PHE A 1 98 ? -6.129 -8.023 17.5 1 91.44 98 PHE A N 1
ATOM 793 C CA . PHE A 1 98 ? -7.039 -6.906 17.297 1 91.44 98 PHE A CA 1
ATOM 794 C C . PHE A 1 98 ? -8.344 -7.117 18.047 1 91.44 98 PHE A C 1
ATOM 796 O O . PHE A 1 98 ? -8.797 -6.227 18.766 1 91.44 98 PHE A O 1
ATOM 803 N N . VAL A 1 99 ? -8.977 -8.305 17.859 1 96.12 99 VAL A N 1
ATOM 804 C CA . VAL A 1 99 ? -10.273 -8.602 18.469 1 96.12 99 VAL A CA 1
ATOM 805 C C . VAL A 1 99 ? -10.156 -8.539 20 1 96.12 99 VAL A C 1
ATOM 807 O O . VAL A 1 99 ? -11 -7.938 20.656 1 96.12 99 VAL A O 1
ATOM 810 N N . THR A 1 100 ? -9.125 -9.078 20.516 1 94.94 100 THR A N 1
ATOM 811 C CA . THR A 1 100 ? -8.906 -9.047 21.953 1 94.94 100 THR A CA 1
ATOM 812 C C . THR A 1 100 ? -8.75 -7.609 22.453 1 94.94 100 THR A C 1
ATOM 814 O O . THR A 1 100 ? -9.336 -7.227 23.453 1 94.94 100 THR A O 1
ATOM 817 N N . GLY A 1 101 ? -7.957 -6.875 21.719 1 93.75 101 GLY A N 1
ATOM 818 C CA . GLY A 1 101 ? -7.781 -5.473 22.078 1 93.75 101 GLY A CA 1
ATOM 819 C C . GLY A 1 101 ? -9.07 -4.672 21.984 1 93.75 101 GLY A C 1
ATOM 820 O O . GLY A 1 101 ? -9.359 -3.863 22.875 1 93.75 101 GLY A O 1
ATOM 821 N N . ALA A 1 102 ? -9.828 -4.852 20.969 1 96.62 102 ALA A N 1
ATOM 822 C CA . ALA A 1 102 ? -11.102 -4.16 20.781 1 96.62 102 ALA A CA 1
ATOM 823 C C . ALA A 1 102 ? -12.086 -4.512 21.891 1 96.62 102 ALA A C 1
ATOM 825 O O . ALA A 1 102 ? -12.773 -3.635 22.422 1 96.62 102 ALA A O 1
ATOM 826 N N . GLU A 1 103 ? -12.141 -5.797 22.203 1 96.81 103 GLU A N 1
ATOM 827 C CA . GLU A 1 103 ? -13.008 -6.242 23.281 1 96.81 103 GLU A CA 1
ATOM 828 C C . GLU A 1 103 ? -12.609 -5.605 24.609 1 96.81 103 GLU A C 1
ATOM 830 O O . GLU A 1 103 ? -13.469 -5.223 25.406 1 96.81 103 GLU A O 1
ATOM 835 N N . THR A 1 104 ? -11.328 -5.512 24.859 1 95.19 104 THR A N 1
ATOM 836 C CA . THR A 1 104 ? -10.828 -4.859 26.062 1 95.19 104 THR A CA 1
ATOM 837 C C . THR A 1 104 ? -11.258 -3.396 26.109 1 95.19 104 THR A C 1
ATOM 839 O O . THR A 1 104 ? -11.664 -2.896 27.156 1 95.19 104 THR A O 1
ATOM 842 N N . THR A 1 105 ? -11.172 -2.775 24.984 1 95 105 THR A N 1
ATOM 843 C CA . THR A 1 105 ? -11.602 -1.386 24.875 1 95 105 THR A CA 1
ATOM 844 C C . THR A 1 105 ? -13.086 -1.257 25.203 1 95 105 THR A C 1
ATOM 846 O O . THR A 1 105 ? -13.492 -0.346 25.922 1 95 105 THR A O 1
ATOM 849 N N . LEU A 1 106 ? -13.891 -2.174 24.766 1 96.75 106 LEU A N 1
ATOM 850 C CA . LEU A 1 106 ? -15.336 -2.117 24.922 1 96.75 106 LEU A CA 1
ATOM 851 C C . LEU A 1 106 ? -15.742 -2.453 26.344 1 96.75 106 LEU A C 1
ATOM 853 O O . LEU A 1 106 ? -16.891 -2.223 26.75 1 96.75 106 LEU A O 1
ATOM 857 N N . GLN A 1 107 ? -14.859 -2.984 27.125 1 95.69 107 GLN A N 1
ATOM 858 C CA . GLN A 1 107 ? -15.156 -3.336 28.516 1 95.69 107 GLN A CA 1
ATOM 859 C C . GLN A 1 107 ? -14.945 -2.141 29.438 1 95.69 107 GLN A C 1
ATOM 861 O O . GLN A 1 107 ? -15.383 -2.162 30.594 1 95.69 107 GLN A O 1
ATOM 866 N N . GLN A 1 108 ? -14.32 -1.127 28.969 1 95.5 108 GLN A N 1
ATOM 867 C CA . GLN A 1 108 ? -14.125 0.077 29.781 1 95.5 108 GLN A CA 1
ATOM 868 C C . GLN A 1 108 ? -15.43 0.855 29.922 1 95.5 108 GLN A C 1
ATOM 870 O O . GLN A 1 108 ? -16.391 0.598 29.203 1 95.5 108 GLN A O 1
ATOM 875 N N . GLU A 1 109 ? -15.406 1.791 30.859 1 96.12 109 GLU A N 1
ATOM 876 C CA . GLU A 1 109 ? -16.594 2.615 31.078 1 96.12 109 GLU A CA 1
ATOM 877 C C . GLU A 1 109 ? -16.719 3.693 30 1 96.12 109 GLU A C 1
ATOM 879 O O . GLU A 1 109 ? -17.812 3.938 29.484 1 96.12 109 GLU A O 1
ATOM 884 N N . THR A 1 110 ? -15.602 4.344 29.734 1 96.56 110 THR A N 1
ATOM 885 C CA . THR A 1 110 ? -15.57 5.406 28.734 1 96.56 110 THR A CA 1
ATOM 886 C C . THR A 1 110 ? -14.68 5.016 27.562 1 96.56 110 THR A C 1
ATOM 888 O O . THR A 1 110 ? -13.836 4.129 27.688 1 96.56 110 THR A O 1
ATOM 891 N N . ILE A 1 111 ? -14.914 5.605 26.406 1 96.62 111 ILE A N 1
ATOM 892 C CA . ILE A 1 111 ? -14.117 5.348 25.219 1 96.62 111 ILE A CA 1
ATOM 893 C C . ILE A 1 111 ? -13.562 6.664 24.672 1 96.62 111 ILE A C 1
ATOM 895 O O . ILE A 1 111 ? -14.273 7.668 24.609 1 96.62 111 ILE A O 1
ATOM 899 N N . PRO A 1 112 ? -12.227 6.715 24.438 1 96.81 112 PRO A N 1
ATOM 900 C CA . PRO A 1 112 ? -11.633 7.918 23.844 1 96.81 112 PRO A CA 1
ATOM 901 C C . PRO A 1 112 ? -12.086 8.156 22.406 1 96.81 112 PRO A C 1
ATOM 903 O O . PRO A 1 112 ? -12.062 7.23 21.594 1 96.81 112 PRO A O 1
ATOM 906 N N . VAL A 1 113 ? -12.5 9.391 22.094 1 97.94 113 VAL A N 1
ATOM 907 C CA . VAL A 1 113 ? -12.961 9.773 20.766 1 97.94 113 VAL A CA 1
ATOM 908 C C . VAL A 1 113 ? -12.258 11.047 20.312 1 97.94 113 VAL A C 1
ATOM 910 O O . VAL A 1 113 ? -12.219 12.031 21.062 1 97.94 113 VAL A O 1
ATOM 913 N N . LEU A 1 114 ? -11.609 10.961 19.172 1 98.31 114 LEU A N 1
ATOM 914 C CA . LEU A 1 114 ? -11.094 12.164 18.531 1 98.31 114 LEU A CA 1
ATOM 915 C C . LEU A 1 114 ? -12.023 12.633 17.406 1 98.31 114 LEU A C 1
ATOM 917 O O . LEU A 1 114 ? -12.352 11.859 16.516 1 98.31 114 LEU A O 1
ATOM 921 N N . ILE A 1 115 ? -12.484 13.867 17.5 1 98.56 115 ILE A N 1
ATOM 922 C CA . ILE A 1 115 ? -13.383 14.445 16.5 1 98.56 115 ILE A CA 1
ATOM 923 C C . ILE A 1 115 ? -12.664 15.523 15.711 1 98.56 115 ILE A C 1
ATOM 925 O O . ILE A 1 115 ? -12.18 16.516 16.281 1 98.56 115 ILE A O 1
ATOM 929 N N . ALA A 1 116 ? -12.5 15.32 14.422 1 98.69 116 ALA A N 1
ATOM 930 C CA . ALA A 1 116 ? -11.984 16.344 13.516 1 98.69 116 ALA A CA 1
ATOM 931 C C . ALA A 1 116 ? -13.117 17 12.727 1 98.69 116 ALA A C 1
ATOM 933 O O . ALA A 1 116 ? -13.734 16.359 11.875 1 98.69 116 ALA A O 1
ATOM 934 N N . SER A 1 117 ? -13.312 18.297 12.977 1 98.69 117 SER A N 1
ATOM 935 C CA . SER A 1 117 ? -14.422 19.016 12.367 1 98.69 117 SER A CA 1
ATOM 936 C C . SER A 1 117 ? -13.914 20.156 11.477 1 98.69 117 SER A C 1
ATOM 938 O O . SER A 1 117 ? -13.086 20.969 11.898 1 98.69 117 SER A O 1
ATOM 940 N N . ASP A 1 118 ? -14.445 20.125 10.289 1 98.56 118 ASP A N 1
ATOM 941 C CA . ASP A 1 118 ? -14.055 21.25 9.445 1 98.56 118 ASP A CA 1
ATOM 942 C C . ASP A 1 118 ? -15.219 22.219 9.258 1 98.56 118 ASP A C 1
ATOM 944 O O . ASP A 1 118 ? -16.375 21.828 9.352 1 98.56 118 ASP A O 1
ATOM 948 N N . TYR A 1 119 ? -14.844 23.5 9.117 1 98.06 119 TYR A N 1
ATOM 949 C CA . TYR A 1 119 ? -15.789 24.594 8.914 1 98.06 119 TYR A CA 1
ATOM 950 C C . TYR A 1 119 ? -15.383 25.453 7.723 1 98.06 119 TYR A C 1
ATOM 952 O O . TYR A 1 119 ? -14.234 25.391 7.27 1 98.06 119 TYR A O 1
ATOM 960 N N . HIS A 1 120 ? -16.406 26.219 7.191 1 97.88 120 HIS A N 1
ATOM 961 C CA . HIS A 1 120 ? -16.234 27.016 5.98 1 97.88 120 HIS A CA 1
ATOM 962 C C . HIS A 1 120 ? -15.938 26.125 4.777 1 97.88 120 HIS A C 1
ATOM 964 O O . HIS A 1 120 ? -15.148 26.5 3.908 1 97.88 120 HIS A O 1
ATOM 970 N N . THR A 1 121 ? -16.484 24.922 4.816 1 97.31 121 THR A N 1
ATOM 971 C CA . THR A 1 121 ? -16.359 23.953 3.732 1 97.31 121 THR A CA 1
ATOM 972 C C . THR A 1 121 ? -17.734 23.562 3.199 1 97.31 121 THR A C 1
ATOM 974 O O . THR A 1 121 ? -18.75 23.828 3.83 1 97.31 121 THR A O 1
ATOM 977 N N . LYS A 1 122 ? -17.781 22.891 2.098 1 96.44 122 LYS A N 1
ATOM 978 C CA . LYS A 1 122 ? -19.016 22.547 1.389 1 96.44 122 LYS A CA 1
ATOM 979 C C . LYS A 1 122 ? -19.734 21.391 2.074 1 96.44 122 LYS A C 1
ATOM 981 O O . LYS A 1 122 ? -20.922 21.156 1.824 1 96.44 122 LYS A O 1
ATOM 986 N N . GLY A 1 123 ? -19.031 20.688 2.945 1 96.56 123 GLY A N 1
ATOM 987 C CA . GLY A 1 123 ? -19.578 19.422 3.42 1 96.56 123 GLY A CA 1
ATOM 988 C C . GLY A 1 123 ? -19.609 18.344 2.354 1 96.56 123 GLY A C 1
ATOM 989 O O . GLY A 1 123 ? -18.906 18.453 1.341 1 96.56 123 GLY A O 1
ATOM 990 N N . LEU A 1 124 ? -20.359 17.266 2.668 1 95.94 124 LEU A N 1
ATOM 991 C CA . LEU A 1 124 ? -20.453 16.125 1.747 1 95.94 124 LEU A CA 1
ATOM 992 C C . LEU A 1 124 ? -21.828 16.062 1.098 1 95.94 124 LEU A C 1
ATOM 994 O O . LEU A 1 124 ? -22.812 15.719 1.757 1 95.94 124 LEU A O 1
ATOM 998 N N . SER A 1 125 ? -21.891 16.25 -0.133 1 93.88 125 SER A N 1
ATOM 999 C CA . SER A 1 125 ? -23.156 16.188 -0.852 1 93.88 125 SER A CA 1
ATOM 1000 C C . SER A 1 125 ? -23.422 14.781 -1.371 1 93.88 125 SER A C 1
ATOM 1002 O O . SER A 1 125 ? -22.5 13.961 -1.455 1 93.88 125 SER A O 1
ATOM 1004 N N . GLY A 1 126 ? -24.703 14.453 -1.571 1 93.94 126 GLY A N 1
ATOM 1005 C CA . GLY A 1 126 ? -25.062 13.219 -2.238 1 93.94 126 GLY A CA 1
ATOM 1006 C C . GLY A 1 126 ? -25.547 12.141 -1.281 1 93.94 126 GLY A C 1
ATOM 1007 O O . GLY A 1 126 ? -25.797 11 -1.689 1 93.94 126 GLY A O 1
ATOM 1008 N N . SER A 1 127 ? -25.719 12.477 -0.048 1 93.81 127 SER A N 1
ATOM 1009 C CA . SER A 1 127 ? -26.125 11.484 0.939 1 93.81 127 SER A CA 1
ATOM 1010 C C . SER A 1 127 ? -27.562 11.031 0.694 1 93.81 127 SER A C 1
ATOM 1012 O O . SER A 1 127 ? -27.922 9.891 0.993 1 93.81 127 SER A O 1
ATOM 1014 N N . HIS A 1 128 ? -28.375 11.891 0.103 1 91.94 128 HIS A N 1
ATOM 1015 C CA . HIS A 1 128 ? -29.766 11.562 -0.153 1 91.94 128 HIS A CA 1
ATOM 1016 C C . HIS A 1 128 ? -29.953 10.977 -1.549 1 91.94 128 HIS A C 1
ATOM 1018 O O . HIS A 1 128 ? -30.75 10.062 -1.744 1 91.94 128 HIS A O 1
ATOM 1024 N N . SER A 1 129 ? -29.156 11.484 -2.518 1 88 129 SER A N 1
ATOM 1025 C CA . SER A 1 129 ? -29.344 11.094 -3.91 1 88 129 SER A CA 1
ATOM 1026 C C . SER A 1 129 ? -28.688 9.742 -4.199 1 88 129 SER A C 1
ATOM 1028 O O . SER A 1 129 ? -29.125 9.023 -5.102 1 88 129 SER A O 1
ATOM 1030 N N . GLY A 1 130 ? -27.688 9.461 -3.539 1 82.75 130 GLY A N 1
ATOM 1031 C CA . GLY A 1 130 ? -26.953 8.227 -3.793 1 82.75 130 GLY A CA 1
ATOM 1032 C C . GLY A 1 130 ? -26.125 8.281 -5.059 1 82.75 130 GLY A C 1
ATOM 1033 O O . GLY A 1 130 ? -25.75 7.238 -5.605 1 82.75 130 GLY A O 1
ATOM 1034 N N . LYS A 1 131 ? -25.891 9.492 -5.527 1 84.94 131 LYS A N 1
ATOM 1035 C CA . LYS A 1 131 ? -25.047 9.633 -6.715 1 84.94 131 LYS A CA 1
ATOM 1036 C C . LYS A 1 131 ? -23.672 9.031 -6.488 1 84.94 131 LYS A C 1
ATOM 1038 O O . LYS A 1 131 ? -23.031 9.312 -5.473 1 84.94 131 LYS A O 1
ATOM 1043 N N . LEU A 1 132 ? -23.203 8.25 -7.449 1 86.06 132 LEU A N 1
ATOM 1044 C CA . LEU A 1 132 ? -21.969 7.484 -7.301 1 86.06 132 LEU A CA 1
ATOM 1045 C C . LEU A 1 132 ? -20.766 8.414 -7.18 1 86.06 132 LEU A C 1
ATOM 1047 O O . LEU A 1 132 ? -19.828 8.133 -6.422 1 86.06 132 LEU A O 1
ATOM 1051 N N . SER A 1 133 ? -20.766 9.484 -7.895 1 83.25 133 SER A N 1
ATOM 1052 C CA . SER A 1 133 ? -19.609 10.375 -7.941 1 83.25 133 SER A CA 1
ATOM 1053 C C . SER A 1 133 ? -19.703 11.445 -6.863 1 83.25 133 SER A C 1
ATOM 1055 O O . SER A 1 133 ? -18.922 12.414 -6.871 1 83.25 133 SER A O 1
ATOM 1057 N N . SER A 1 134 ? -20.562 11.297 -5.926 1 89.19 134 SER A N 1
ATOM 1058 C CA . SER A 1 134 ? -20.719 12.305 -4.883 1 89.19 134 SER A CA 1
ATOM 1059 C C . SER A 1 134 ? -19.609 12.219 -3.85 1 89.19 134 SER A C 1
ATOM 1061 O O . SER A 1 134 ? -18.984 11.172 -3.693 1 89.19 134 SER A O 1
ATOM 1063 N N . SER A 1 135 ? -19.359 13.336 -3.154 1 91 135 SER A N 1
ATOM 1064 C CA . SER A 1 135 ? -18.344 13.367 -2.107 1 91 135 SER A CA 1
ATOM 1065 C C . SER A 1 135 ? -18.734 12.453 -0.943 1 91 135 SER A C 1
ATOM 1067 O O . SER A 1 135 ? -17.859 11.867 -0.296 1 91 135 SER A O 1
ATOM 1069 N N . TRP A 1 136 ? -20.047 12.328 -0.701 1 94.56 136 TRP A N 1
ATOM 1070 C CA . TRP A 1 136 ? -20.516 11.43 0.343 1 94.56 136 TRP A CA 1
ATOM 1071 C C . TRP A 1 136 ? -20.125 9.984 0.038 1 94.56 136 TRP A C 1
ATOM 1073 O O . TRP A 1 136 ? -19.531 9.312 0.878 1 94.56 136 TRP A O 1
ATOM 1083 N N . GLU A 1 137 ? -20.375 9.57 -1.155 1 92.12 137 GLU A N 1
ATOM 1084 C CA . GLU A 1 137 ? -20.078 8.195 -1.546 1 92.12 137 GLU A CA 1
ATOM 1085 C C . GLU A 1 137 ? -18.578 7.945 -1.612 1 92.12 137 GLU A C 1
ATOM 1087 O O . GLU A 1 137 ? -18.109 6.859 -1.272 1 92.12 137 GLU A O 1
ATOM 1092 N N . ALA A 1 138 ? -17.859 8.914 -2.033 1 90.12 138 ALA A N 1
ATOM 1093 C CA . ALA A 1 138 ? -16.406 8.781 -2.135 1 90.12 138 ALA A CA 1
ATOM 1094 C C . ALA A 1 138 ? -15.781 8.531 -0.768 1 90.12 138 ALA A C 1
ATOM 1096 O O . ALA A 1 138 ? -14.844 7.738 -0.645 1 90.12 138 ALA A O 1
ATOM 1097 N N . LEU A 1 139 ? -16.344 9.109 0.183 1 93.25 139 LEU A N 1
ATOM 1098 C CA . LEU A 1 139 ? -15.75 9.016 1.517 1 93.25 139 LEU A CA 1
ATOM 1099 C C . LEU A 1 139 ? -16.297 7.809 2.271 1 93.25 139 LEU A C 1
ATOM 1101 O O . LEU A 1 139 ? -15.57 7.141 3 1 93.25 139 LEU A O 1
ATOM 1105 N N . THR A 1 140 ? -17.594 7.43 2.039 1 95.31 140 THR A N 1
ATOM 1106 C CA . THR A 1 140 ? -18.234 6.492 2.959 1 95.31 140 THR A CA 1
ATOM 1107 C C . THR A 1 140 ? -18.594 5.195 2.242 1 95.31 140 THR A C 1
ATOM 1109 O O . THR A 1 140 ? -18.797 4.16 2.883 1 95.31 140 THR A O 1
ATOM 1112 N N . GLY A 1 141 ? -18.75 5.277 0.948 1 93.69 141 GLY A N 1
ATOM 1113 C CA . GLY A 1 141 ? -19.406 4.156 0.296 1 93.69 141 GLY A CA 1
ATOM 1114 C C . GLY A 1 141 ? -18.562 3.514 -0.786 1 93.69 141 GLY A C 1
ATOM 1115 O O . GLY A 1 141 ? -19 2.568 -1.446 1 93.69 141 GLY A O 1
ATOM 1116 N N . SER A 1 142 ? -17.391 4.074 -0.981 1 92.19 142 SER A N 1
ATOM 1117 C CA . SER A 1 142 ? -16.594 3.549 -2.088 1 92.19 142 SER A CA 1
ATOM 1118 C C . SER A 1 142 ? -15.125 3.443 -1.712 1 92.19 142 SER A C 1
ATOM 1120 O O . SER A 1 142 ? -14.641 4.199 -0.868 1 92.19 142 SER A O 1
ATOM 1122 N N . ASP A 1 143 ? -14.5 2.461 -2.311 1 90.94 143 ASP A N 1
ATOM 1123 C CA . ASP A 1 143 ? -13.055 2.295 -2.199 1 90.94 143 ASP A CA 1
ATOM 1124 C C . ASP A 1 143 ? -12.406 2.217 -3.576 1 90.94 143 ASP A C 1
ATOM 1126 O O . ASP A 1 143 ? -13 1.696 -4.523 1 90.94 143 ASP A O 1
ATOM 1130 N N . GLY A 1 144 ? -11.211 2.754 -3.674 1 85.75 144 GLY A N 1
ATOM 1131 C CA . GLY A 1 144 ? -10.414 2.607 -4.883 1 85.75 144 GLY A CA 1
ATOM 1132 C C . GLY A 1 144 ? -10.914 3.465 -6.031 1 85.75 144 GLY A C 1
ATOM 1133 O O . GLY A 1 144 ? -10.797 3.084 -7.199 1 85.75 144 GLY A O 1
ATOM 1134 N N . ILE A 1 145 ? -11.648 4.445 -5.742 1 82.06 145 ILE A N 1
ATOM 1135 C CA . ILE A 1 145 ? -12.164 5.355 -6.758 1 82.06 145 ILE A CA 1
ATOM 1136 C C . ILE A 1 145 ? -11.5 6.723 -6.613 1 82.06 145 ILE A C 1
ATOM 1138 O O . ILE A 1 145 ? -11.383 7.246 -5.504 1 82.06 145 ILE A O 1
ATOM 1142 N N . SER A 1 146 ? -10.945 7.141 -7.75 1 68.44 146 SER A N 1
ATOM 1143 C CA . SER A 1 146 ? -10.445 8.508 -7.746 1 68.44 146 SER A CA 1
ATOM 1144 C C . SER A 1 146 ? -11.484 9.477 -8.297 1 68.44 146 SER A C 1
ATOM 1146 O O . SER A 1 146 ? -12.039 9.258 -9.375 1 68.44 146 SER A O 1
ATOM 1148 N N . VAL A 1 147 ? -12.25 10.125 -7.438 1 58.16 147 VAL A N 1
ATOM 1149 C CA . VAL A 1 147 ? -13.266 11.062 -7.902 1 58.16 147 VAL A CA 1
ATOM 1150 C C . VAL A 1 147 ? -12.594 12.281 -8.531 1 58.16 147 VAL A C 1
ATOM 1152 O O . VAL A 1 147 ? -11.633 12.828 -7.973 1 58.16 147 VAL A O 1
ATOM 1155 N N . LYS A 1 148 ? -12.797 12.352 -9.883 1 50.59 148 LYS A N 1
ATOM 1156 C CA . LYS A 1 148 ? -12.328 13.461 -10.711 1 50.59 148 LYS A CA 1
ATOM 1157 C C . LYS A 1 148 ? -12.797 14.805 -10.148 1 50.59 148 LYS A C 1
ATOM 1159 O O . LYS A 1 148 ? -13.891 15.266 -10.461 1 50.59 148 LYS A O 1
ATOM 1164 N N . SER A 1 149 ? -13.133 14.891 -8.891 1 46.19 149 SER A N 1
ATOM 1165 C CA . SER A 1 149 ? -13.797 16.188 -8.898 1 46.19 149 SER A CA 1
ATOM 1166 C C . SER A 1 149 ? -12.961 17.234 -9.641 1 46.19 149 SER A C 1
ATOM 1168 O O . SER A 1 149 ? -13.359 17.719 -10.695 1 46.19 149 SER A O 1
ATOM 1170 N N . ASP A 1 150 ? -12.508 18.188 -8.906 1 44.53 150 ASP A N 1
ATOM 1171 C CA . ASP A 1 150 ? -11.844 19.406 -9.359 1 44.53 150 ASP A CA 1
ATOM 1172 C C . ASP A 1 150 ? -10.367 19.156 -9.633 1 44.53 150 ASP A C 1
ATOM 1174 O O . ASP A 1 150 ? -9.75 18.297 -9 1 44.53 150 ASP A O 1
ATOM 1178 N N . GLU A 1 151 ? -9.969 19.438 -10.922 1 42.44 151 GLU A N 1
ATOM 1179 C CA . GLU A 1 151 ? -8.562 19.5 -11.312 1 42.44 151 GLU A CA 1
ATOM 1180 C C . GLU A 1 151 ? -7.648 19.547 -10.094 1 42.44 151 GLU A C 1
ATOM 1182 O O . GLU A 1 151 ? -6.52 19.062 -10.133 1 42.44 151 GLU A O 1
ATOM 1187 N N . ASN A 1 152 ? -8.258 20.078 -9.133 1 41.81 152 ASN A N 1
ATOM 1188 C CA . ASN A 1 152 ? -7.441 20.344 -7.949 1 41.81 152 ASN A CA 1
ATOM 1189 C C . ASN A 1 152 ? -7.633 19.266 -6.891 1 41.81 152 ASN A C 1
ATOM 1191 O O . ASN A 1 152 ? -7.219 19.438 -5.742 1 41.81 152 ASN A O 1
ATOM 1195 N N . SER A 1 153 ? -8.375 18.234 -7.328 1 52.94 153 SER A N 1
ATOM 1196 C CA . SER A 1 153 ? -8.648 17.25 -6.277 1 52.94 153 SER A CA 1
ATOM 1197 C C . SER A 1 153 ? -7.406 16.422 -5.961 1 52.94 153 SER A C 1
ATOM 1199 O O . SER A 1 153 ? -6.594 16.141 -6.848 1 52.94 153 SER A O 1
ATOM 1201 N N . ALA A 1 154 ? -7.012 16.281 -4.672 1 49.56 154 ALA A N 1
ATOM 1202 C CA . ALA A 1 154 ? -5.754 15.906 -4.031 1 49.56 154 ALA A CA 1
ATOM 1203 C C . ALA A 1 154 ? -5.484 14.414 -4.18 1 49.56 154 ALA A C 1
ATOM 1205 O O . ALA A 1 154 ? -4.336 13.969 -4.086 1 49.56 154 ALA A O 1
ATOM 1206 N N . GLY A 1 155 ? -6.535 13.406 -4.402 1 57.56 155 GLY A N 1
ATOM 1207 C CA . GLY A 1 155 ? -6.02 12.062 -4.195 1 57.56 155 GLY A CA 1
ATOM 1208 C C . GLY A 1 155 ? -6.152 11.172 -5.418 1 57.56 155 GLY A C 1
ATOM 1209 O O . GLY A 1 155 ? -7.215 11.109 -6.031 1 57.56 155 GLY A O 1
ATOM 1210 N N . SER A 1 156 ? -5.047 10.617 -5.941 1 62.25 156 SER A N 1
ATOM 1211 C CA . SER A 1 156 ? -5 9.781 -7.137 1 62.25 156 SER A CA 1
ATOM 1212 C C . SER A 1 156 ? -5.328 8.328 -6.816 1 62.25 156 SER A C 1
ATOM 1214 O O . SER A 1 156 ? -5.746 7.574 -7.695 1 62.25 156 SER A O 1
ATOM 1216 N N . TYR A 1 157 ? -5.328 7.957 -5.492 1 69.25 157 TYR A N 1
ATOM 1217 C CA . TYR A 1 157 ? -5.434 6.523 -5.238 1 69.25 157 TYR A CA 1
ATOM 1218 C C . TYR A 1 157 ? -6.699 6.195 -4.461 1 69.25 157 TYR A C 1
ATOM 1220 O O . TYR A 1 157 ? -7.137 5.043 -4.43 1 69.25 157 TYR A O 1
ATOM 1228 N N . GLY A 1 158 ? -7.273 7.172 -3.779 1 75.31 158 GLY A N 1
ATOM 1229 C CA . GLY A 1 158 ? -8.508 6.98 -3.037 1 75.31 158 GLY A CA 1
ATOM 1230 C C . GLY A 1 158 ? -8.312 6.215 -1.742 1 75.31 158 GLY A C 1
ATOM 1231 O O . GLY A 1 158 ? -9.25 5.613 -1.22 1 75.31 158 GLY A O 1
ATOM 1232 N N . ILE A 1 159 ? -7.121 6.117 -1.191 1 82.06 159 ILE A N 1
ATOM 1233 C CA . ILE A 1 159 ? -6.918 5.277 -0.016 1 82.06 159 ILE A CA 1
ATOM 1234 C C . ILE A 1 159 ? -6.688 6.156 1.212 1 82.06 159 ILE A C 1
ATOM 1236 O O . ILE A 1 159 ? -6.715 5.668 2.344 1 82.06 159 ILE A O 1
ATOM 1240 N N . GLY A 1 160 ? -6.555 7.438 1.078 1 87.44 160 GLY A N 1
ATOM 1241 C CA . GLY A 1 160 ? -6.281 8.328 2.193 1 87.44 160 GLY A CA 1
ATOM 1242 C C . GLY A 1 160 ? -7.34 8.273 3.277 1 87.44 160 GLY A C 1
ATOM 1243 O O . GLY A 1 160 ? -7.031 8.43 4.461 1 87.44 160 GLY A O 1
ATOM 1244 N N . LYS A 1 161 ? -8.539 8 2.854 1 91.19 161 LYS A N 1
ATOM 1245 C CA . LYS A 1 161 ? -9.664 7.98 3.789 1 91.19 161 LYS A CA 1
ATOM 1246 C C . LYS A 1 161 ? -9.461 6.918 4.863 1 91.19 161 LYS A C 1
ATOM 1248 O O . LYS A 1 161 ? -10.188 6.891 5.859 1 91.19 161 LYS A O 1
ATOM 1253 N N . ASN A 1 162 ? -8.484 6.074 4.676 1 93.06 162 ASN A N 1
ATOM 1254 C CA . ASN A 1 162 ? -8.25 4.992 5.621 1 93.06 162 ASN A CA 1
ATOM 1255 C C . ASN A 1 162 ? -7.297 5.418 6.738 1 93.06 162 ASN A C 1
ATOM 1257 O O . ASN A 1 162 ? -7.164 4.719 7.742 1 93.06 162 ASN A O 1
ATOM 1261 N N . ALA A 1 163 ? -6.648 6.551 6.645 1 92.69 163 ALA A N 1
ATOM 1262 C CA . ALA A 1 163 ? -5.703 7.031 7.648 1 92.69 163 ALA A CA 1
ATOM 1263 C C . ALA A 1 163 ? -6.355 7.098 9.031 1 92.69 163 ALA A C 1
ATOM 1265 O O . ALA A 1 163 ? -5.773 6.648 10.016 1 92.69 163 ALA A O 1
ATOM 1266 N N . PRO A 1 164 ? -7.609 7.574 9.164 1 96.81 164 PRO A N 1
ATOM 1267 C CA . PRO A 1 164 ? -8.219 7.641 10.492 1 96.81 164 PRO A CA 1
ATOM 1268 C C . PRO A 1 164 ? -8.406 6.262 11.133 1 96.81 164 PRO A C 1
ATOM 1270 O O . PRO A 1 164 ? -8.359 6.133 12.352 1 96.81 164 PRO A O 1
ATOM 1273 N N . PHE A 1 165 ? -8.617 5.25 10.344 1 96.75 165 PHE A N 1
ATOM 1274 C CA . PHE A 1 165 ? -8.812 3.906 10.875 1 96.75 165 PHE A CA 1
ATOM 1275 C C . PHE A 1 165 ? -7.551 3.404 11.562 1 96.75 165 PHE A C 1
ATOM 1277 O O . PHE A 1 165 ? -7.621 2.627 12.516 1 96.75 165 PHE A O 1
ATOM 1284 N N . ALA A 1 166 ? -6.387 3.85 11.109 1 91.44 166 ALA A N 1
ATOM 1285 C CA . ALA A 1 166 ? -5.113 3.465 11.711 1 91.44 166 ALA A CA 1
ATOM 1286 C C . ALA A 1 166 ? -4.992 3.994 13.133 1 91.44 166 ALA A C 1
ATOM 1288 O O . ALA A 1 166 ? -4.168 3.512 13.914 1 91.44 166 ALA A O 1
ATOM 1289 N N . CYS A 1 167 ? -5.832 4.941 13.492 1 94 167 CYS A N 1
ATOM 1290 C CA . CYS A 1 167 ? -5.758 5.586 14.797 1 94 167 CYS A CA 1
ATOM 1291 C C . CYS A 1 167 ? -6.836 5.051 15.734 1 94 167 CYS A C 1
ATOM 1293 O O . CYS A 1 167 ? -7.043 5.586 16.828 1 94 167 CYS A O 1
ATOM 1295 N N . SER A 1 168 ? -7.527 4.059 15.336 1 96.19 168 SER A N 1
ATOM 1296 C CA . SER A 1 168 ? -8.656 3.533 16.109 1 96.19 168 SER A CA 1
ATOM 1297 C C . SER A 1 168 ? -8.383 2.109 16.578 1 96.19 168 SER A C 1
ATOM 1299 O O . SER A 1 168 ? -8.062 1.232 15.773 1 96.19 168 SER A O 1
ATOM 1301 N N . SER A 1 169 ? -8.586 1.888 17.828 1 94.62 169 SER A N 1
ATOM 1302 C CA . SER A 1 169 ? -8.438 0.546 18.375 1 94.62 169 SER A CA 1
ATOM 1303 C C . SER A 1 169 ? -9.602 -0.349 17.984 1 94.62 169 SER A C 1
ATOM 1305 O O . SER A 1 169 ? -9.555 -1.565 18.172 1 94.62 169 SER A O 1
ATOM 1307 N N . LEU A 1 170 ? -10.633 0.212 17.391 1 97.38 170 LEU A N 1
ATOM 1308 C CA . LEU A 1 170 ? -11.82 -0.532 16.984 1 97.38 170 LEU A CA 1
ATOM 1309 C C . LEU A 1 170 ? -11.93 -0.583 15.469 1 97.38 170 LEU A C 1
ATOM 1311 O O . LEU A 1 170 ? -12.82 -1.245 14.93 1 97.38 170 LEU A O 1
ATOM 1315 N N . SER A 1 171 ? -10.992 0.131 14.766 1 97.25 171 SER A N 1
ATOM 1316 C CA . SER A 1 171 ? -11.125 0.327 13.328 1 97.25 171 SER A CA 1
ATOM 1317 C C . SER A 1 171 ? -12.516 0.832 12.961 1 97.25 171 SER A C 1
ATOM 1319 O O . SER A 1 171 ? -13.188 0.255 12.102 1 97.25 171 SER A O 1
ATOM 1321 N N . MET A 1 172 ? -12.938 1.896 13.688 1 98.25 172 MET A N 1
ATOM 1322 C CA . MET A 1 172 ? -14.289 2.453 13.625 1 98.25 172 MET A CA 1
ATOM 1323 C C . MET A 1 172 ? -14.242 3.969 13.453 1 98.25 172 MET A C 1
ATOM 1325 O O . MET A 1 172 ? -13.648 4.672 14.273 1 98.25 172 MET A O 1
ATOM 1329 N N . VAL A 1 173 ? -14.828 4.449 12.391 1 98.69 173 VAL A N 1
ATOM 1330 C CA . VAL A 1 173 ? -14.891 5.883 12.117 1 98.69 173 VAL A CA 1
ATOM 1331 C C . VAL A 1 173 ? -16.312 6.277 11.734 1 98.69 173 VAL A C 1
ATOM 1333 O O . VAL A 1 173 ? -16.969 5.57 10.969 1 98.69 173 VAL A O 1
ATOM 1336 N N . PHE A 1 174 ? -16.828 7.359 12.352 1 98.81 174 PHE A N 1
ATOM 1337 C CA . PHE A 1 174 ? -18.109 7.926 11.969 1 98.81 174 PHE A CA 1
ATOM 1338 C C . PHE A 1 174 ? -17.922 9.211 11.18 1 98.81 174 PHE A C 1
ATOM 1340 O O . PHE A 1 174 ? -16.953 9.945 11.391 1 98.81 174 PHE A O 1
ATOM 1347 N N . TYR A 1 175 ? -18.812 9.422 10.281 1 98.62 175 TYR A N 1
ATOM 1348 C CA . TYR A 1 175 ? -18.859 10.648 9.492 1 98.62 175 TYR A CA 1
ATOM 1349 C C . TYR A 1 175 ? -20.172 11.391 9.703 1 98.62 175 TYR A C 1
ATOM 1351 O O . TYR A 1 175 ? -21.25 10.773 9.672 1 98.62 175 TYR A O 1
ATOM 1359 N N . ASN A 1 176 ? -20.078 12.625 10 1 98.44 176 ASN A N 1
ATOM 1360 C CA . ASN A 1 176 ? -21.203 13.547 10.172 1 98.44 176 ASN A CA 1
ATOM 1361 C C . ASN A 1 176 ? -21.047 14.781 9.297 1 98.44 176 ASN A C 1
ATOM 1363 O O . ASN A 1 176 ? -19.984 15.391 9.25 1 98.44 176 ASN A O 1
ATOM 1367 N N . THR A 1 177 ? -22.125 15.148 8.523 1 98.19 177 THR A N 1
ATOM 1368 C CA . THR A 1 177 ? -21.938 16.266 7.605 1 98.19 177 THR A CA 1
ATOM 1369 C C . THR A 1 177 ? -23.203 17.125 7.535 1 98.19 177 THR A C 1
ATOM 1371 O O . THR A 1 177 ? -24.297 16.625 7.797 1 98.19 177 THR A O 1
ATOM 1374 N N . LEU A 1 178 ? -23.062 18.359 7.441 1 97.88 178 LEU A N 1
ATOM 1375 C CA . LEU A 1 178 ? -24.031 19.312 6.922 1 97.88 178 LEU A CA 1
ATOM 1376 C C . LEU A 1 178 ? -23.531 19.953 5.629 1 97.88 178 LEU A C 1
ATOM 1378 O O . LEU A 1 178 ? -22.609 20.766 5.652 1 97.88 178 LEU A O 1
ATOM 1382 N N . ALA A 1 179 ? -24.172 19.531 4.512 1 95.94 179 ALA A N 1
ATOM 1383 C CA . ALA A 1 179 ? -23.656 19.875 3.189 1 95.94 179 ALA A CA 1
ATOM 1384 C C . ALA A 1 179 ? -24.234 21.203 2.709 1 95.94 179 ALA A C 1
ATOM 1386 O O . ALA A 1 179 ? -25.156 21.75 3.326 1 95.94 179 ALA A O 1
ATOM 1387 N N . GLU A 1 180 ? -23.641 21.672 1.65 1 90.81 180 GLU A N 1
ATOM 1388 C CA . GLU A 1 180 ? -24.047 22.938 1.059 1 90.81 180 GLU A CA 1
ATOM 1389 C C . GLU A 1 180 ? -25.5 22.906 0.599 1 90.81 180 GLU A C 1
ATOM 1391 O O . GLU A 1 180 ? -26.172 23.938 0.617 1 90.81 180 GLU A O 1
ATOM 1396 N N . ASP A 1 181 ? -26 21.781 0.194 1 89.44 181 ASP A N 1
ATOM 1397 C CA . ASP A 1 181 ? -27.391 21.625 -0.23 1 89.44 181 ASP A CA 1
ATOM 1398 C C . ASP A 1 181 ? -28.312 21.375 0.965 1 89.44 181 ASP A C 1
ATOM 1400 O O . ASP A 1 181 ? -29.469 20.969 0.797 1 89.44 181 ASP A O 1
ATOM 1404 N N . ASN A 1 182 ? -27.781 21.438 2.154 1 91.06 182 ASN A N 1
ATOM 1405 C CA . ASN A 1 182 ? -28.484 21.344 3.428 1 91.06 182 ASN A CA 1
ATOM 1406 C C . ASN A 1 182 ? -28.812 19.906 3.789 1 91.06 182 ASN A C 1
ATOM 1408 O O . ASN A 1 182 ? -29.656 19.641 4.648 1 91.06 182 ASN A O 1
ATOM 1412 N N . GLU A 1 183 ? -28.109 19.031 3.092 1 92.62 183 GLU A N 1
ATOM 1413 C CA . GLU A 1 183 ? -28.25 17.625 3.461 1 92.62 183 GLU A CA 1
ATOM 1414 C C . GLU A 1 183 ? -27.406 17.297 4.691 1 92.62 183 GLU A C 1
ATOM 1416 O O . GLU A 1 183 ? -26.219 17.656 4.758 1 92.62 183 GLU A O 1
ATOM 1421 N N . SER A 1 184 ? -28.094 16.766 5.641 1 96.06 184 SER A N 1
ATOM 1422 C CA . SER A 1 184 ? -27.391 16.234 6.801 1 96.06 184 SER A CA 1
ATOM 1423 C C . SER A 1 184 ? -27.406 14.703 6.793 1 96.06 184 SER A C 1
ATOM 1425 O O . SER A 1 184 ? -28.406 14.086 6.418 1 96.06 184 SER A O 1
ATOM 1427 N N . ALA A 1 185 ? -26.328 14.133 7.125 1 97.88 185 ALA A N 1
ATOM 1428 C CA . ALA A 1 185 ? -26.219 12.68 7.137 1 97.88 185 ALA A CA 1
ATOM 1429 C C . ALA A 1 185 ? -25.156 12.211 8.125 1 97.88 185 ALA A C 1
ATOM 1431 O O . ALA A 1 185 ? -24.156 12.906 8.359 1 97.88 185 ALA A O 1
ATOM 1432 N N . PHE A 1 186 ? -25.422 11.125 8.789 1 98.38 186 PHE A N 1
ATOM 1433 C CA . PHE A 1 186 ? -24.547 10.477 9.766 1 98.38 186 PHE A CA 1
ATOM 1434 C C . PHE A 1 186 ? -24.391 8.992 9.453 1 98.38 186 PHE A C 1
ATOM 1436 O O . PHE A 1 186 ? -25.375 8.32 9.125 1 98.38 186 PHE A O 1
ATOM 1443 N N . ILE A 1 187 ? -23.109 8.469 9.477 1 98.56 187 ILE A N 1
ATOM 1444 C CA . ILE A 1 187 ? -22.891 7.051 9.188 1 98.56 187 ILE A CA 1
ATOM 1445 C C . ILE A 1 187 ? -21.656 6.555 9.93 1 98.56 187 ILE A C 1
ATOM 1447 O O . ILE A 1 187 ? -20.719 7.32 10.164 1 98.56 187 ILE A O 1
ATOM 1451 N N . GLY A 1 188 ? -21.688 5.316 10.398 1 98.69 188 GLY A N 1
ATOM 1452 C CA . GLY A 1 188 ? -20.516 4.648 10.922 1 98.69 188 GLY A CA 1
ATOM 1453 C C . GLY A 1 188 ? -19.938 3.631 9.961 1 98.69 188 GLY A C 1
ATOM 1454 O O . GLY A 1 188 ? -20.672 2.918 9.281 1 98.69 188 GLY A O 1
ATOM 1455 N N . VAL A 1 189 ? -18.641 3.605 9.867 1 98.62 189 VAL A N 1
ATOM 1456 C CA . VAL A 1 189 ? -17.938 2.619 9.055 1 98.62 189 VAL A CA 1
ATOM 1457 C C . VAL A 1 189 ? -16.953 1.844 9.93 1 98.62 189 VAL A C 1
ATOM 1459 O O . VAL A 1 189 ? -16.172 2.439 10.68 1 98.62 189 VAL A O 1
ATOM 1462 N N . ALA A 1 190 ? -17.031 0.545 9.891 1 98.38 190 ALA A N 1
ATOM 1463 C CA . ALA A 1 190 ? -16.078 -0.341 10.57 1 98.38 190 ALA A CA 1
ATOM 1464 C C . ALA A 1 190 ? -15.383 -1.263 9.57 1 98.38 190 ALA A C 1
ATOM 1466 O O . ALA A 1 190 ? -16.016 -1.771 8.641 1 98.38 190 ALA A O 1
ATOM 1467 N N . ARG A 1 191 ? -14.141 -1.378 9.695 1 97.06 191 ARG A N 1
ATOM 1468 C CA . ARG A 1 191 ? -13.352 -2.264 8.844 1 97.06 191 ARG A CA 1
ATOM 1469 C C . ARG A 1 191 ? -12.766 -3.42 9.648 1 97.06 191 ARG A C 1
ATOM 1471 O O . ARG A 1 191 ? -11.773 -3.254 10.352 1 97.06 191 ARG A O 1
ATOM 1478 N N . LEU A 1 192 ? -13.328 -4.594 9.477 1 96.88 192 LEU A N 1
ATOM 1479 C CA . LEU A 1 192 ? -12.969 -5.777 10.242 1 96.88 192 LEU A CA 1
ATOM 1480 C C . LEU A 1 192 ? -12.461 -6.887 9.32 1 96.88 192 LEU A C 1
ATOM 1482 O O . LEU A 1 192 ? -11.625 -6.641 8.453 1 96.88 192 LEU A O 1
ATOM 1486 N N . ALA A 1 193 ? -12.719 -8.031 9.648 1 96.56 193 ALA A N 1
ATOM 1487 C CA . ALA A 1 193 ? -12.539 -9.242 8.859 1 96.56 193 ALA A CA 1
ATOM 1488 C C . ALA A 1 193 ? -13.883 -9.914 8.578 1 96.56 193 ALA A C 1
ATOM 1490 O O . ALA A 1 193 ? -14.914 -9.484 9.086 1 96.56 193 ALA A O 1
ATOM 1491 N N . THR A 1 194 ? -13.844 -10.883 7.719 1 97.5 194 THR A N 1
ATOM 1492 C CA . THR A 1 194 ? -15.055 -11.672 7.531 1 97.5 194 THR A CA 1
ATOM 1493 C C . THR A 1 194 ? -15.57 -12.195 8.867 1 97.5 194 THR A C 1
ATOM 1495 O O . THR A 1 194 ? -14.789 -12.648 9.711 1 97.5 194 THR A O 1
ATOM 1498 N N . LEU A 1 195 ? -16.828 -12.055 9.102 1 98.12 195 LEU A N 1
ATOM 1499 C CA . LEU A 1 195 ? -17.469 -12.531 10.328 1 98.12 195 LEU A CA 1
ATOM 1500 C C . LEU A 1 195 ? -18.781 -13.25 10.023 1 98.12 195 LEU A C 1
ATOM 1502 O O . LEU A 1 195 ? -19.203 -13.297 8.867 1 98.12 195 LEU A O 1
ATOM 1506 N N . LEU A 1 196 ? -19.344 -13.922 11.008 1 97.81 196 LEU A N 1
ATOM 1507 C CA . LEU A 1 196 ? -20.672 -14.484 10.891 1 97.81 196 LEU A CA 1
ATOM 1508 C C . LEU A 1 196 ? -21.719 -13.5 11.398 1 97.81 196 LEU A C 1
ATOM 1510 O O . LEU A 1 196 ? -21.594 -12.953 12.492 1 97.81 196 LEU A O 1
ATOM 1514 N N . ASN A 1 197 ? -22.688 -13.297 10.555 1 95.69 197 ASN A N 1
ATOM 1515 C CA . ASN A 1 197 ? -23.766 -12.43 11.016 1 95.69 197 ASN A CA 1
ATOM 1516 C C . ASN A 1 197 ? -24.781 -13.211 11.844 1 95.69 197 ASN A C 1
ATOM 1518 O O . ASN A 1 197 ? -24.578 -14.383 12.164 1 95.69 197 ASN A O 1
ATOM 1522 N N . SER A 1 198 ? -25.875 -12.508 12.203 1 92.38 198 SER A N 1
ATOM 1523 C CA . SER A 1 198 ? -26.875 -13.102 13.086 1 92.38 198 SER A CA 1
ATOM 1524 C C . SER A 1 198 ? -27.562 -14.289 12.43 1 92.38 198 SER A C 1
ATOM 1526 O O . SER A 1 198 ? -28.094 -15.164 13.109 1 92.38 198 SER A O 1
ATOM 1528 N N . ASP A 1 199 ? -27.5 -14.375 11.062 1 92.12 199 ASP A N 1
ATOM 1529 C CA . ASP A 1 199 ? -28.094 -15.477 10.32 1 92.12 199 ASP A CA 1
ATOM 1530 C C . ASP A 1 199 ? -27.109 -16.625 10.141 1 92.12 199 ASP A C 1
ATOM 1532 O O . ASP A 1 199 ? -27.406 -17.609 9.469 1 92.12 199 ASP A O 1
ATOM 1536 N N . GLY A 1 200 ? -25.922 -16.469 10.625 1 94.38 200 GLY A N 1
ATOM 1537 C CA . GLY A 1 200 ? -24.906 -17.5 10.492 1 94.38 200 GLY A CA 1
ATOM 1538 C C . GLY A 1 200 ? -24.234 -17.516 9.133 1 94.38 200 GLY A C 1
ATOM 1539 O O . GLY A 1 200 ? -23.719 -18.531 8.703 1 94.38 200 GLY A O 1
ATOM 1540 N N . LYS A 1 201 ? -24.344 -16.453 8.438 1 95.25 201 LYS A N 1
ATOM 1541 C CA . LYS A 1 201 ? -23.734 -16.344 7.117 1 95.25 201 LYS A CA 1
ATOM 1542 C C . LYS A 1 201 ? -22.469 -15.492 7.16 1 95.25 201 LYS A C 1
ATOM 1544 O O . LYS A 1 201 ? -22.422 -14.477 7.859 1 95.25 201 LYS A O 1
ATOM 1549 N N . PRO A 1 202 ? -21.422 -15.969 6.395 1 96.81 202 PRO A N 1
ATOM 1550 C CA . PRO A 1 202 ? -20.219 -15.133 6.328 1 96.81 202 PRO A CA 1
ATOM 1551 C C . PRO A 1 202 ? -20.484 -13.781 5.664 1 96.81 202 PRO A C 1
ATOM 1553 O O . PRO A 1 202 ? -21.328 -13.688 4.762 1 96.81 202 PRO A O 1
ATOM 1556 N N . THR A 1 203 ? -19.734 -12.789 6.133 1 98.31 203 THR A N 1
ATOM 1557 C CA . THR A 1 203 ? -20 -11.445 5.633 1 98.31 203 THR A CA 1
ATOM 1558 C C . THR A 1 203 ? -18.734 -10.852 5.012 1 98.31 203 THR A C 1
ATOM 1560 O O . THR A 1 203 ? -17.656 -11.414 5.137 1 98.31 203 THR A O 1
ATOM 1563 N N . GLN A 1 204 ? -18.953 -9.734 4.301 1 97.56 204 GLN A N 1
ATOM 1564 C CA . GLN A 1 204 ? -17.844 -8.859 3.906 1 97.56 204 GLN A CA 1
ATOM 1565 C C . GLN A 1 204 ? -17.219 -8.195 5.125 1 97.56 204 GLN A C 1
ATOM 1567 O O . GLN A 1 204 ? -17.781 -8.227 6.219 1 97.56 204 GLN A O 1
ATOM 1572 N N . ARG A 1 205 ? -16.078 -7.621 4.926 1 97.19 205 ARG A N 1
ATOM 1573 C CA . ARG A 1 205 ? -15.289 -7.195 6.082 1 97.19 205 ARG A CA 1
ATOM 1574 C C . ARG A 1 205 ? -15.656 -5.777 6.5 1 97.19 205 ARG A C 1
ATOM 1576 O O . ARG A 1 205 ? -15.297 -5.336 7.594 1 97.19 205 ARG A O 1
ATOM 1583 N N . VAL A 1 206 ? -16.281 -4.98 5.586 1 97.75 206 VAL A N 1
ATOM 1584 C CA . VAL A 1 206 ? -16.641 -3.605 5.914 1 97.75 206 VAL A CA 1
ATOM 1585 C C . VAL A 1 206 ? -18.109 -3.537 6.328 1 97.75 206 VAL A C 1
ATOM 1587 O O . VAL A 1 206 ? -18.984 -4.027 5.613 1 97.75 206 VAL A O 1
ATOM 1590 N N . GLY A 1 207 ? -18.344 -3.037 7.512 1 98.12 207 GLY A N 1
ATOM 1591 C CA . GLY A 1 207 ? -19.688 -2.82 8.016 1 98.12 207 GLY A CA 1
ATOM 1592 C C . GLY A 1 207 ? -20.031 -1.352 8.172 1 98.12 207 GLY A C 1
ATOM 1593 O O . GLY A 1 207 ? -19.141 -0.511 8.32 1 98.12 207 GLY A O 1
ATOM 1594 N N . LYS A 1 208 ? -21.328 -1.101 8.172 1 98.38 208 LYS A N 1
ATOM 1595 C CA . LYS A 1 208 ? -21.812 0.267 8.344 1 98.38 208 LYS A CA 1
ATOM 1596 C C . LYS A 1 208 ? -22.891 0.336 9.414 1 98.38 208 LYS A C 1
ATOM 1598 O O . LYS A 1 208 ? -23.703 -0.578 9.539 1 98.38 208 LYS A O 1
ATOM 1603 N N . TYR A 1 209 ? -22.797 1.353 10.25 1 98.56 209 TYR A N 1
ATOM 1604 C CA . TYR A 1 209 ? -23.875 1.724 11.156 1 98.56 209 TYR A CA 1
ATOM 1605 C C . TYR A 1 209 ? -24.812 2.738 10.508 1 98.56 209 TYR A C 1
ATOM 1607 O O . TYR A 1 209 ? -24.438 3.898 10.32 1 98.56 209 TYR A O 1
ATOM 1615 N N . GLN A 1 210 ? -26 2.305 10.164 1 98.31 210 GLN A N 1
ATOM 1616 C CA . GLN A 1 210 ? -26.891 3.059 9.305 1 98.31 210 GLN A CA 1
ATOM 1617 C C . GLN A 1 210 ? -28.328 2.518 9.391 1 98.31 210 GLN A C 1
ATOM 1619 O O . GLN A 1 210 ? -28.609 1.634 10.203 1 98.31 210 GLN A O 1
ATOM 1624 N N . ASN A 1 211 ? -29.25 3.148 8.578 1 97.69 211 ASN A N 1
ATOM 1625 C CA . ASN A 1 211 ? -30.594 2.604 8.383 1 97.69 211 ASN A CA 1
ATOM 1626 C C . ASN A 1 211 ? -30.562 1.386 7.461 1 97.69 211 ASN A C 1
ATOM 1628 O O . ASN A 1 211 ? -30.156 1.484 6.305 1 97.69 211 ASN A O 1
ATOM 1632 N N . ASN A 1 212 ? -31.047 0.26 8.023 1 96.94 212 ASN A N 1
ATOM 1633 C CA . ASN A 1 212 ? -31.047 -0.976 7.246 1 96.94 212 ASN A CA 1
ATOM 1634 C C . ASN A 1 212 ? -32.469 -1.518 7.055 1 96.94 212 ASN A C 1
ATOM 1636 O O . ASN A 1 212 ? -33.219 -1.664 8.023 1 96.94 212 ASN A O 1
ATOM 1640 N N . ASP A 1 213 ? -32.812 -1.784 5.812 1 96.31 213 ASP A N 1
ATOM 1641 C CA . ASP A 1 213 ? -34.062 -2.463 5.434 1 96.31 213 ASP A CA 1
ATOM 1642 C C . ASP A 1 213 ? -33.781 -3.67 4.543 1 96.31 213 ASP A C 1
ATOM 1644 O O . ASP A 1 213 ? -33.75 -3.549 3.316 1 96.31 213 ASP A O 1
ATOM 1648 N N . GLU A 1 214 ? -33.594 -4.836 5.152 1 91.88 214 GLU A N 1
ATOM 1649 C CA . GLU A 1 214 ? -33.188 -6.051 4.445 1 91.88 214 GLU A CA 1
ATOM 1650 C C . GLU A 1 214 ? -34.281 -6.488 3.459 1 91.88 214 GLU A C 1
ATOM 1652 O O . GLU A 1 214 ? -33.969 -6.91 2.342 1 91.88 214 GLU A O 1
ATOM 1657 N N . GLU A 1 215 ? -35.5 -6.414 3.834 1 92.38 215 GLU A N 1
ATOM 1658 C CA . GLU A 1 215 ? -36.625 -6.875 3.021 1 92.38 215 GLU A CA 1
ATOM 1659 C C . GLU A 1 215 ? -36.688 -6.109 1.702 1 92.38 215 GLU A C 1
ATOM 1661 O O . GLU A 1 215 ? -36.938 -6.707 0.646 1 92.38 215 GLU A O 1
ATOM 1666 N N . ASN A 1 216 ? -36.469 -4.859 1.787 1 94.38 216 ASN A N 1
ATOM 1667 C CA . ASN A 1 216 ? -36.594 -4.035 0.591 1 94.38 216 ASN A CA 1
ATOM 1668 C C . ASN A 1 216 ? -35.219 -3.688 0.005 1 94.38 216 ASN A C 1
ATOM 1670 O O . ASN A 1 216 ? -35.125 -2.963 -0.986 1 94.38 216 ASN A O 1
ATOM 1674 N N . GLU A 1 217 ? -34.125 -4.18 0.592 1 93.25 217 GLU A N 1
ATOM 1675 C CA . GLU A 1 217 ? -32.75 -3.945 0.157 1 93.25 217 GLU A CA 1
ATOM 1676 C C . GLU A 1 217 ? -32.438 -2.453 0.063 1 93.25 217 GLU A C 1
ATOM 1678 O O . GLU A 1 217 ? -31.969 -1.978 -0.965 1 93.25 217 GLU A O 1
ATOM 1683 N N . ILE A 1 218 ? -32.812 -1.709 1.146 1 94.38 218 ILE A N 1
ATOM 1684 C CA . ILE A 1 218 ? -32.562 -0.278 1.253 1 94.38 218 ILE A CA 1
ATOM 1685 C C . ILE A 1 218 ? -31.578 -0.016 2.396 1 94.38 218 ILE A C 1
ATOM 1687 O O . ILE A 1 218 ? -31.812 -0.45 3.529 1 94.38 218 ILE A O 1
ATOM 1691 N N . TRP A 1 219 ? -30.516 0.627 2.082 1 95.31 219 TRP A N 1
ATOM 1692 C CA . TRP A 1 219 ? -29.469 1.005 3.035 1 95.31 219 TRP A CA 1
ATOM 1693 C C . TRP A 1 219 ? -29.156 2.492 2.932 1 95.31 219 TRP A C 1
ATOM 1695 O O . TRP A 1 219 ? -28.625 2.949 1.918 1 95.31 219 TRP A O 1
ATOM 1705 N N . LYS A 1 220 ? -29.5 3.262 3.994 1 96.12 220 LYS A N 1
ATOM 1706 C CA . LYS A 1 220 ? -29.344 4.715 3.951 1 96.12 220 LYS A CA 1
ATOM 1707 C C . LYS A 1 220 ? -28.656 5.23 5.211 1 96.12 220 LYS A C 1
ATOM 1709 O O . LYS A 1 220 ? -28.766 4.625 6.281 1 96.12 220 LYS A O 1
ATOM 1714 N N . PRO A 1 221 ? -27.938 6.34 5.055 1 97.25 221 PRO A N 1
ATOM 1715 C CA . PRO A 1 221 ? -27.375 6.949 6.266 1 97.25 221 PRO A CA 1
ATOM 1716 C C . PRO A 1 221 ? -28.453 7.367 7.266 1 97.25 221 PRO A C 1
ATOM 1718 O O . PRO A 1 221 ? -29.656 7.246 6.977 1 97.25 221 PRO A O 1
ATOM 1721 N N . ILE A 1 222 ? -28 7.703 8.461 1 98 222 ILE A N 1
ATOM 1722 C CA . ILE A 1 222 ? -28.891 8.273 9.469 1 98 222 ILE A CA 1
ATOM 1723 C C . ILE A 1 222 ? -29.094 9.758 9.195 1 98 222 ILE A C 1
ATOM 1725 O O . ILE A 1 222 ? -28.125 10.523 9.125 1 98 222 ILE A O 1
ATOM 1729 N N . PHE A 1 223 ? -30.328 10.148 9.047 1 96.38 223 PHE A N 1
ATOM 1730 C CA . PHE A 1 223 ? -30.641 11.531 8.719 1 96.38 223 PHE A CA 1
ATOM 1731 C C . PHE A 1 223 ? -31.125 12.281 9.953 1 96.38 223 PHE A C 1
ATOM 1733 O O . PHE A 1 223 ? -31.25 11.695 11.031 1 96.38 223 PHE A O 1
ATOM 1740 N N . ASP A 1 224 ? -31.266 13.594 9.766 1 93.5 224 ASP A N 1
ATOM 1741 C CA . ASP A 1 224 ? -31.672 14.453 10.875 1 93.5 224 ASP A CA 1
ATOM 1742 C C . ASP A 1 224 ? -33.094 14.094 11.344 1 93.5 224 ASP A C 1
ATOM 1744 O O . ASP A 1 224 ? -33.438 14.344 12.5 1 93.5 224 ASP A O 1
ATOM 1748 N N . THR A 1 225 ? -33.844 13.453 10.5 1 93.62 225 THR A N 1
ATOM 1749 C CA . THR A 1 225 ? -35.219 13.078 10.828 1 93.62 225 THR A CA 1
ATOM 1750 C C . THR A 1 225 ? -35.25 11.773 11.617 1 93.62 225 THR A C 1
ATOM 1752 O O . THR A 1 225 ? -36.281 11.422 12.203 1 93.62 225 THR A O 1
ATOM 1755 N N . ASP A 1 226 ? -34.125 11.07 11.672 1 95.81 226 ASP A N 1
ATOM 1756 C CA . ASP A 1 226 ? -34.062 9.805 12.383 1 95.81 226 ASP A CA 1
ATOM 1757 C C . ASP A 1 226 ? -33.781 10.023 13.875 1 95.81 226 ASP A C 1
ATOM 1759 O O . ASP A 1 226 ? -33.281 11.07 14.258 1 95.81 226 ASP A O 1
ATOM 1763 N N . THR A 1 227 ? -34.25 9.109 14.703 1 95.31 227 THR A N 1
ATOM 1764 C CA . THR A 1 227 ? -33.938 9.133 16.125 1 95.31 227 THR A CA 1
ATOM 1765 C C . THR A 1 227 ? -32.719 8.242 16.422 1 95.31 227 THR A C 1
ATOM 1767 O O . THR A 1 227 ? -32.781 7.035 16.203 1 95.31 227 THR A O 1
ATOM 1770 N N . ASN A 1 228 ? -31.641 8.852 16.938 1 96.38 228 ASN A N 1
ATOM 1771 C CA . ASN A 1 228 ? -30.422 8.133 17.297 1 96.38 228 ASN A CA 1
ATOM 1772 C C . ASN A 1 228 ? -29.609 8.914 18.328 1 96.38 228 ASN A C 1
ATOM 1774 O O . ASN A 1 228 ? -29.094 9.992 18.031 1 96.38 228 ASN A O 1
ATOM 1778 N N . ALA A 1 229 ? -29.422 8.312 19.453 1 96.06 229 ALA A N 1
ATOM 1779 C CA . ALA A 1 229 ? -28.812 9.008 20.594 1 96.06 229 ALA A CA 1
ATOM 1780 C C . ALA A 1 229 ? -27.328 9.281 20.344 1 96.06 229 ALA A C 1
ATOM 1782 O O . ALA A 1 229 ? -26.797 10.305 20.766 1 96.06 229 ALA A O 1
ATOM 1783 N N . PHE A 1 230 ? -26.609 8.375 19.703 1 97.44 230 PHE A N 1
ATOM 1784 C CA . PHE A 1 230 ? -25.188 8.57 19.484 1 97.44 230 PHE A CA 1
ATOM 1785 C C . PHE A 1 230 ? -24.953 9.695 18.469 1 97.44 230 PHE A C 1
ATOM 1787 O O . PHE A 1 230 ? -24.109 10.57 18.703 1 97.44 230 PHE A O 1
ATOM 1794 N N . ARG A 1 231 ? -25.688 9.688 17.359 1 97.06 231 ARG A N 1
ATOM 1795 C CA . ARG A 1 231 ? -25.625 10.773 16.391 1 97.06 231 ARG A CA 1
ATOM 1796 C C . ARG A 1 231 ? -25.891 12.125 17.047 1 97.06 231 ARG A C 1
ATOM 1798 O O . ARG A 1 231 ? -25.234 13.117 16.703 1 97.06 231 ARG A O 1
ATOM 1805 N N . ASP A 1 232 ? -26.75 12.219 17.984 1 96.19 232 ASP A N 1
ATOM 1806 C CA . ASP A 1 232 ? -27.188 13.469 18.609 1 96.19 232 ASP A CA 1
ATOM 1807 C C . ASP A 1 232 ? -26.047 14.102 19.406 1 96.19 232 ASP A C 1
ATOM 1809 O O . ASP A 1 232 ? -26.125 15.281 19.766 1 96.19 232 ASP A O 1
ATOM 1813 N N . CYS A 1 233 ? -25 13.32 19.672 1 95.44 233 CYS A N 1
ATOM 1814 C CA . CYS A 1 233 ? -23.828 13.852 20.344 1 95.44 233 CYS A CA 1
ATOM 1815 C C . CYS A 1 233 ? -23.031 14.766 19.422 1 95.44 233 CYS A C 1
ATOM 1817 O O . CYS A 1 233 ? -22.188 15.547 19.875 1 95.44 233 CYS A O 1
ATOM 1819 N N . PHE A 1 234 ? -23.359 14.719 18.094 1 96.31 234 PHE A N 1
ATOM 1820 C CA . PHE A 1 234 ? -22.469 15.359 17.141 1 96.31 234 PHE A CA 1
ATOM 1821 C C . PHE A 1 234 ? -23.25 16.281 16.219 1 96.31 234 PHE A C 1
ATOM 1823 O O . PHE A 1 234 ? -22.766 16.672 15.148 1 96.31 234 PHE A O 1
ATOM 1830 N N . THR A 1 235 ? -24.375 16.734 16.5 1 92.81 235 THR A N 1
ATOM 1831 C CA . THR A 1 235 ? -25.219 17.531 15.633 1 92.81 235 THR A CA 1
ATOM 1832 C C . THR A 1 235 ? -24.516 18.828 15.234 1 92.81 235 THR A C 1
ATOM 1834 O O . THR A 1 235 ? -23.953 19.516 16.094 1 92.81 235 THR A O 1
ATOM 1837 N N . ARG A 1 236 ? -24.547 19.047 13.938 1 95.31 236 ARG A N 1
ATOM 1838 C CA . ARG A 1 236 ? -23.922 20.25 13.383 1 95.31 236 ARG A CA 1
ATOM 1839 C C . ARG A 1 236 ? -24.953 21.312 13.07 1 95.31 236 ARG A C 1
ATOM 1841 O O . ARG A 1 236 ? -26.078 21.016 12.656 1 95.31 236 ARG A O 1
ATOM 1848 N N . THR A 1 237 ? -24.531 22.578 13.258 1 94.94 237 THR A N 1
ATOM 1849 C CA . THR A 1 237 ? -25.359 23.719 12.859 1 94.94 237 THR A CA 1
ATOM 1850 C C . THR A 1 237 ? -24.688 24.5 11.734 1 94.94 237 THR A C 1
ATOM 1852 O O . THR A 1 237 ? -25.328 25.344 11.094 1 94.94 237 THR A O 1
ATOM 1855 N N . GLU A 1 238 ? -23.438 24.266 11.461 1 96.19 238 GLU A N 1
ATOM 1856 C CA . GLU A 1 238 ? -22.672 24.891 10.383 1 96.19 238 GLU A CA 1
ATOM 1857 C C . GLU A 1 238 ? -22.234 23.844 9.352 1 96.19 238 GLU A C 1
ATOM 1859 O O . GLU A 1 238 ? -22.016 22.688 9.688 1 96.19 238 GLU A O 1
ATOM 1864 N N . ARG A 1 239 ? -22.078 24.344 8.164 1 96.75 239 ARG A N 1
ATOM 1865 C CA . ARG A 1 239 ? -21.656 23.453 7.082 1 96.75 239 ARG A CA 1
ATOM 1866 C C . ARG A 1 239 ? -20.281 22.859 7.352 1 96.75 239 ARG A C 1
ATOM 1868 O O . ARG A 1 239 ? -19.422 23.531 7.945 1 96.75 239 ARG A O 1
ATOM 1875 N N . GLY A 1 240 ? -20.094 21.672 6.898 1 98.06 240 GLY A N 1
ATOM 1876 C CA . GLY A 1 240 ? -18.812 20.984 7.055 1 98.06 240 GLY A CA 1
ATOM 1877 C C . GLY A 1 240 ? -18.953 19.5 7.332 1 98.06 240 GLY A C 1
ATOM 1878 O O . GLY A 1 240 ? -20.031 18.922 7.109 1 98.06 240 GLY A O 1
ATOM 1879 N N . THR A 1 241 ? -17.906 18.859 7.707 1 98.38 241 THR A N 1
ATOM 1880 C CA . THR A 1 241 ? -17.875 17.422 7.953 1 98.38 241 THR A CA 1
ATOM 1881 C C . THR A 1 241 ? -17.094 17.109 9.227 1 98.38 241 THR A C 1
ATOM 1883 O O . THR A 1 241 ? -16.062 17.734 9.5 1 98.38 241 THR A O 1
ATOM 1886 N N . ASP A 1 242 ? -17.609 16.219 10 1 98.69 242 ASP A N 1
ATOM 1887 C CA . ASP A 1 242 ? -16.906 15.656 11.148 1 98.69 242 ASP A CA 1
ATOM 1888 C C . ASP A 1 242 ? -16.391 14.258 10.844 1 98.69 242 ASP A C 1
ATOM 1890 O O . ASP A 1 242 ? -17.141 13.406 10.352 1 98.69 242 ASP A O 1
ATOM 1894 N N . VAL A 1 243 ? -15.125 14.047 11.031 1 98.69 243 VAL A N 1
ATOM 1895 C CA . VAL A 1 243 ? -14.539 12.711 11.07 1 98.69 243 VAL A CA 1
ATOM 1896 C C . VAL A 1 243 ? -14.328 12.281 12.516 1 98.69 243 VAL A C 1
ATOM 1898 O O . VAL A 1 243 ? -13.523 12.875 13.242 1 98.69 243 VAL A O 1
ATOM 1901 N N . ILE A 1 244 ? -15.047 11.297 12.945 1 98.75 244 ILE A N 1
ATOM 1902 C CA . ILE A 1 244 ? -15.094 10.891 14.352 1 98.75 244 ILE A CA 1
ATOM 1903 C C . ILE A 1 244 ? -14.383 9.547 14.516 1 98.75 244 ILE A C 1
ATOM 1905 O O . ILE A 1 244 ? -14.922 8.5 14.141 1 98.75 244 ILE A O 1
ATOM 1909 N N . ILE A 1 245 ? -13.219 9.594 15.062 1 98.5 245 ILE A N 1
ATOM 1910 C CA . ILE A 1 245 ? -12.406 8.398 15.281 1 98.5 245 ILE A CA 1
ATOM 1911 C C . ILE A 1 245 ? -12.703 7.82 16.656 1 98.5 245 ILE A C 1
ATOM 1913 O O . ILE A 1 245 ? -12.297 8.391 17.672 1 98.5 245 ILE A O 1
ATOM 1917 N N . VAL A 1 246 ? -13.336 6.676 16.719 1 98.38 246 VAL A N 1
ATOM 1918 C CA . VAL A 1 246 ? -13.75 6.059 17.969 1 98.38 246 VAL A CA 1
ATOM 1919 C C . VAL A 1 246 ? -12.695 5.047 18.422 1 98.38 246 VAL A C 1
ATOM 1921 O O . VAL A 1 246 ? -12.172 4.281 17.609 1 98.38 246 VAL A O 1
ATOM 1924 N N . GLY A 1 247 ? -12.391 4.996 19.672 1 97 247 GLY A N 1
ATOM 1925 C CA . GLY A 1 247 ? -11.289 4.191 20.156 1 97 247 GLY A CA 1
ATOM 1926 C C . GLY A 1 247 ? -9.93 4.758 19.797 1 97 247 GLY A C 1
ATOM 1927 O O . GLY A 1 247 ? -9.039 4.023 19.344 1 97 247 GLY A O 1
ATOM 1928 N N . PHE A 1 248 ? -9.859 6.055 19.922 1 95.81 248 PHE A N 1
ATOM 1929 C CA . PHE A 1 248 ? -8.625 6.746 19.562 1 95.81 248 PHE A CA 1
ATOM 1930 C C . PHE A 1 248 ? -7.465 6.277 20.438 1 95.81 248 PHE A C 1
ATOM 1932 O O . PHE A 1 248 ? -7.52 6.395 21.656 1 95.81 248 PHE A O 1
ATOM 1939 N N . THR A 1 249 ? -6.336 5.699 19.875 1 86.31 249 THR A N 1
ATOM 1940 C CA . THR A 1 249 ? -5.273 4.988 20.578 1 86.31 249 THR A CA 1
ATOM 1941 C C . THR A 1 249 ? -4.145 5.945 20.969 1 86.31 249 THR A C 1
ATOM 1943 O O . THR A 1 249 ? -3.26 5.586 21.75 1 86.31 249 THR A O 1
ATOM 1946 N N . GLN A 1 250 ? -4.129 7.145 20.516 1 79 250 GLN A N 1
ATOM 1947 C CA . GLN A 1 250 ? -2.996 8.055 20.672 1 79 250 GLN A CA 1
ATOM 1948 C C . GLN A 1 250 ? -3.348 9.227 21.594 1 79 250 GLN A C 1
ATOM 1950 O O . GLN A 1 250 ? -3.061 10.375 21.266 1 79 250 GLN A O 1
ATOM 1955 N N . SER A 1 251 ? -3.916 8.914 22.719 1 82.31 251 SER A N 1
ATOM 1956 C CA . SER A 1 251 ? -4.426 9.977 23.578 1 82.31 251 SER A CA 1
ATOM 1957 C C . SER A 1 251 ? -3.297 10.68 24.312 1 82.31 251 SER A C 1
ATOM 1959 O O . SER A 1 251 ? -3.367 11.883 24.578 1 82.31 251 SER A O 1
ATOM 1961 N N . LYS A 1 252 ? -2.299 9.898 24.531 1 84.44 252 LYS A N 1
ATOM 1962 C CA . LYS A 1 252 ? -1.161 10.508 25.219 1 84.44 252 LYS A CA 1
ATOM 1963 C C . LYS A 1 252 ? -0.423 11.477 24.312 1 84.44 252 LYS A C 1
ATOM 1965 O O . LYS A 1 252 ? -0.102 11.141 23.156 1 84.44 252 LYS A O 1
ATOM 1970 N N . ASP A 1 253 ? -0.241 12.695 24.625 1 89.75 253 ASP A N 1
ATOM 1971 C CA . ASP A 1 253 ? 0.502 13.742 23.938 1 89.75 253 ASP A CA 1
ATOM 1972 C C . ASP A 1 253 ? -0.116 14.039 22.562 1 89.75 253 ASP A C 1
ATOM 1974 O O . ASP A 1 253 ? 0.594 14.383 21.625 1 89.75 253 ASP A O 1
ATOM 1978 N N . TRP A 1 254 ? -1.493 13.805 22.469 1 93.56 254 TRP A N 1
ATOM 1979 C CA . TRP A 1 254 ? -2.135 13.969 21.172 1 93.56 254 TRP A CA 1
ATOM 1980 C C . TRP A 1 254 ? -2.049 15.414 20.688 1 93.56 254 TRP A C 1
ATOM 1982 O O . TRP A 1 254 ? -1.84 15.68 19.5 1 93.56 254 TRP A O 1
ATOM 1992 N N . VAL A 1 255 ? -2.121 16.438 21.609 1 95.69 255 VAL A N 1
ATOM 1993 C CA . VAL A 1 255 ? -2.07 17.859 21.266 1 95.69 255 VAL A CA 1
ATOM 1994 C C . VAL A 1 255 ? -0.712 18.188 20.641 1 95.69 255 VAL A C 1
ATOM 1996 O O . VAL A 1 255 ? -0.639 18.812 19.578 1 95.69 255 VAL A O 1
ATOM 1999 N N . LYS A 1 256 ? 0.31 17.75 21.359 1 94.25 256 LYS A N 1
ATOM 2000 C CA . LYS A 1 256 ? 1.668 17.984 20.875 1 94.25 256 LYS A CA 1
ATOM 2001 C C . LYS A 1 256 ? 1.887 17.328 19.516 1 94.25 256 LYS A C 1
ATOM 2003 O O . LYS A 1 256 ? 2.402 17.953 18.594 1 94.25 256 LYS A O 1
ATOM 2008 N N . ASN A 1 257 ? 1.472 16.078 19.375 1 94.5 257 ASN A N 1
ATOM 2009 C CA . ASN A 1 257 ? 1.71 15.312 18.156 1 94.5 257 ASN A CA 1
ATOM 2010 C C . ASN A 1 257 ? 0.935 15.891 16.984 1 94.5 257 ASN A C 1
ATOM 2012 O O . ASN A 1 257 ? 1.476 16.016 15.875 1 94.5 257 ASN A O 1
ATOM 2016 N N . ILE A 1 258 ? -0.315 16.266 17.203 1 96.94 258 ILE A N 1
ATOM 2017 C CA . ILE A 1 258 ? -1.104 16.859 16.125 1 96.94 258 ILE A CA 1
ATOM 2018 C C . ILE A 1 258 ? -0.556 18.234 15.773 1 96.94 258 ILE A C 1
ATOM 2020 O O . ILE A 1 258 ? -0.479 18.609 14.594 1 96.94 258 ILE A O 1
ATOM 2024 N N . THR A 1 259 ? -0.176 19 16.781 1 97.19 259 THR A N 1
ATOM 2025 C CA . THR A 1 259 ? 0.412 20.312 16.531 1 97.19 259 THR A CA 1
ATOM 2026 C C . THR A 1 259 ? 1.65 20.188 15.641 1 97.19 259 THR A C 1
ATOM 2028 O O . THR A 1 259 ? 1.775 20.906 14.641 1 97.19 259 THR A O 1
ATOM 2031 N N . ASN A 1 260 ? 2.531 19.281 16.031 1 96.88 260 ASN A N 1
ATOM 2032 C CA . ASN A 1 260 ? 3.734 19.062 15.242 1 96.88 260 ASN A CA 1
ATOM 2033 C C . ASN A 1 260 ? 3.396 18.672 13.805 1 96.88 260 ASN A C 1
ATOM 2035 O O . ASN A 1 260 ? 3.998 19.188 12.859 1 96.88 260 ASN A O 1
ATOM 2039 N N . ALA A 1 261 ? 2.453 17.766 13.672 1 97.25 261 ALA A N 1
ATOM 2040 C CA . ALA A 1 261 ? 2.059 17.297 12.352 1 97.25 261 ALA A CA 1
ATOM 2041 C C . ALA A 1 261 ? 1.483 18.438 11.516 1 97.25 261 ALA A C 1
ATOM 2043 O O . ALA A 1 261 ? 1.785 18.562 10.328 1 97.25 261 ALA A O 1
ATOM 2044 N N . VAL A 1 262 ? 0.7 19.281 12.117 1 98.31 262 VAL A N 1
ATOM 2045 C CA . VAL A 1 262 ? 0.09 20.422 11.438 1 98.31 262 VAL A CA 1
ATOM 2046 C C . VAL A 1 262 ? 1.176 21.391 10.984 1 98.31 262 VAL A C 1
ATOM 2048 O O . VAL A 1 262 ? 1.176 21.844 9.836 1 98.31 262 VAL A O 1
ATOM 2051 N N . LEU A 1 263 ? 2.062 21.719 11.852 1 98.31 263 LEU A N 1
ATOM 2052 C CA . LEU A 1 263 ? 3.131 22.656 11.539 1 98.31 263 LEU A CA 1
ATOM 2053 C C . LEU A 1 263 ? 4.02 22.125 10.422 1 98.31 263 LEU A C 1
ATOM 2055 O O . LEU A 1 263 ? 4.367 22.859 9.492 1 98.31 263 LEU A O 1
ATOM 2059 N N . LYS A 1 264 ? 4.289 20.891 10.484 1 97.5 264 LYS A N 1
ATOM 2060 C CA . LYS A 1 264 ? 5.152 20.234 9.508 1 97.5 264 LYS A CA 1
ATOM 2061 C C . LYS A 1 264 ? 4.516 20.25 8.117 1 97.5 264 LYS A C 1
ATOM 2063 O O . LYS A 1 264 ? 5.18 20.562 7.129 1 97.5 264 LYS A O 1
ATOM 2068 N N . ASN A 1 265 ? 3.275 20.016 8.07 1 97.69 265 ASN A N 1
ATOM 2069 C CA . ASN A 1 265 ? 2.662 19.688 6.793 1 97.69 265 ASN A CA 1
ATOM 2070 C C . ASN A 1 265 ? 1.906 20.875 6.207 1 97.69 265 ASN A C 1
ATOM 2072 O O . ASN A 1 265 ? 1.604 20.891 5.012 1 97.69 265 ASN A O 1
ATOM 2076 N N . PHE A 1 266 ? 1.639 21.953 7.066 1 98.44 266 PHE A N 1
ATOM 2077 C CA . PHE A 1 266 ? 0.69 22.938 6.559 1 98.44 266 PHE A CA 1
ATOM 2078 C C . PHE A 1 266 ? 1.125 24.359 6.934 1 98.44 266 PHE A C 1
ATOM 2080 O O . PHE A 1 266 ? 0.311 25.281 6.934 1 98.44 266 PHE A O 1
ATOM 2087 N N . PHE A 1 267 ? 2.381 24.594 7.285 1 98.5 267 PHE A N 1
ATOM 2088 C CA . PHE A 1 267 ? 2.766 25.953 7.676 1 98.5 267 PHE A CA 1
ATOM 2089 C C . PHE A 1 267 ? 2.592 26.922 6.512 1 98.5 267 PHE A C 1
ATOM 2091 O O . PHE A 1 267 ? 2.328 28.109 6.719 1 98.5 267 PHE A O 1
ATOM 2098 N N . VAL A 1 268 ? 2.68 26.469 5.27 1 98.44 268 VAL A N 1
ATOM 2099 C CA . VAL A 1 268 ? 2.471 27.328 4.109 1 98.44 268 VAL A CA 1
ATOM 2100 C C . VAL A 1 268 ? 1.005 27.75 4.035 1 98.44 268 VAL A C 1
ATOM 2102 O O . VAL A 1 268 ? 0.701 28.938 3.93 1 98.44 268 VAL A O 1
ATOM 2105 N N . ALA A 1 269 ? 0.1 26.797 4.164 1 98.25 269 ALA A N 1
ATOM 2106 C CA . ALA A 1 269 ? -1.331 27.078 4.109 1 98.25 269 ALA A CA 1
ATOM 2107 C C . ALA A 1 269 ? -1.748 28.016 5.242 1 98.25 269 ALA A C 1
ATOM 2109 O O . ALA A 1 269 ? -2.555 28.922 5.039 1 98.25 269 ALA A O 1
ATOM 2110 N N . ILE A 1 270 ? -1.19 27.797 6.375 1 98.56 270 ILE A N 1
ATOM 2111 C CA . ILE A 1 270 ? -1.544 28.578 7.551 1 98.56 270 ILE A CA 1
ATOM 2112 C C . ILE A 1 270 ? -0.971 29.984 7.426 1 98.56 270 ILE A C 1
ATOM 2114 O O . ILE A 1 270 ? -1.664 30.969 7.688 1 98.56 270 ILE A O 1
ATOM 2118 N N . SER A 1 271 ? 0.215 30.078 6.996 1 98.06 271 SER A N 1
ATOM 2119 C CA . SER A 1 271 ? 0.858 31.375 6.812 1 98.06 271 SER A CA 1
ATOM 2120 C C . SER A 1 271 ? 0.108 32.219 5.789 1 98.06 271 SER A C 1
ATOM 2122 O O . SER A 1 271 ? 0.034 33.438 5.922 1 98.06 271 SER A O 1
ATOM 2124 N N . GLU A 1 272 ? -0.457 31.594 4.848 1 96.94 272 GLU A N 1
ATOM 2125 C CA . GLU A 1 272 ? -1.147 32.312 3.77 1 96.94 272 GLU A CA 1
ATOM 2126 C C . GLU A 1 272 ? -2.607 32.562 4.129 1 96.94 272 GLU A C 1
ATOM 2128 O O . GLU A 1 272 ? -3.371 33.062 3.309 1 96.94 272 GLU A O 1
ATOM 2133 N N . GLY A 1 273 ? -3.014 32.156 5.273 1 96.38 273 GLY A N 1
ATOM 2134 C CA . GLY A 1 273 ? -4.355 32.438 5.75 1 96.38 273 GLY A CA 1
ATOM 2135 C C . GLY A 1 273 ? -5.41 31.516 5.145 1 96.38 273 GLY A C 1
ATOM 2136 O O . GLY A 1 273 ? -6.574 31.906 5.027 1 96.38 273 GLY A O 1
ATOM 2137 N N . ARG A 1 274 ? -5.055 30.359 4.746 1 97 274 ARG A N 1
ATOM 2138 C CA . ARG A 1 274 ? -6.004 29.438 4.129 1 97 274 ARG A CA 1
ATOM 2139 C C . ARG A 1 274 ? -6.531 28.438 5.148 1 97 274 ARG A C 1
ATOM 2141 O O . ARG A 1 274 ? -7.602 27.859 4.957 1 97 274 ARG A O 1
ATOM 2148 N N . LEU A 1 275 ? -5.77 28.234 6.223 1 98.44 275 LEU A N 1
ATOM 2149 C CA . LEU A 1 275 ? -6.105 27.188 7.184 1 98.44 275 LEU A CA 1
ATOM 2150 C C . LEU A 1 275 ? -5.914 27.688 8.617 1 98.44 275 LEU A C 1
ATOM 2152 O O . LEU A 1 275 ? -4.934 28.375 8.914 1 98.44 275 LEU A O 1
ATOM 2156 N N . ILE A 1 276 ? -6.824 27.484 9.422 1 98.69 276 ILE A N 1
ATOM 2157 C CA . ILE A 1 276 ? -6.754 27.625 10.875 1 98.69 276 ILE A CA 1
ATOM 2158 C C . ILE A 1 276 ? -7.027 26.281 11.547 1 98.69 276 ILE A C 1
ATOM 2160 O O . ILE A 1 276 ? -7.953 25.562 11.164 1 98.69 276 ILE A O 1
ATOM 2164 N N . VAL A 1 277 ? -6.211 25.875 12.539 1 98.81 277 VAL A N 1
ATOM 2165 C CA . VAL A 1 277 ? -6.414 24.609 13.242 1 98.81 277 VAL A CA 1
ATOM 2166 C C . VAL A 1 277 ? -6.594 24.875 14.734 1 98.81 277 VAL A C 1
ATOM 2168 O O . VAL A 1 277 ? -5.812 25.625 15.336 1 98.81 277 VAL A O 1
ATOM 2171 N N . GLU A 1 278 ? -7.602 24.359 15.234 1 98.56 278 GLU A N 1
ATOM 2172 C CA . GLU A 1 278 ? -7.902 24.453 16.656 1 98.56 278 GLU A CA 1
ATOM 2173 C C . GLU A 1 278 ? -7.871 23.078 17.328 1 98.56 278 GLU A C 1
ATOM 2175 O O . GLU A 1 278 ? -8.367 22.109 16.766 1 98.56 278 GLU A O 1
ATOM 2180 N N . LEU A 1 279 ? -7.195 22.938 18.453 1 98.38 279 LEU A N 1
ATOM 2181 C CA . LEU A 1 279 ? -7.16 21.719 19.266 1 98.38 279 LEU A CA 1
ATOM 2182 C C . LEU A 1 279 ? -7.77 21.953 20.641 1 98.38 279 LEU A C 1
ATOM 2184 O O . LEU A 1 279 ? -7.41 22.922 21.328 1 98.38 279 LEU A O 1
ATOM 2188 N N . LYS A 1 280 ? -8.695 21.078 21.016 1 96.81 280 LYS A N 1
ATOM 2189 C CA . LYS A 1 280 ? -9.305 21.328 22.328 1 96.81 280 LYS A CA 1
ATOM 2190 C C . LYS A 1 280 ? -9.734 20.016 22.984 1 96.81 280 LYS A C 1
ATOM 2192 O O . LYS A 1 280 ? -9.984 19.031 22.297 1 96.81 280 LYS A O 1
ATOM 2197 N N . ASP A 1 281 ? -9.672 19.938 24.203 1 94.19 281 ASP A N 1
ATOM 2198 C CA . ASP A 1 281 ? -10.32 18.938 25.062 1 94.19 281 ASP A CA 1
ATOM 2199 C C . ASP A 1 281 ? -10.875 19.578 26.328 1 94.19 281 ASP A C 1
ATOM 2201 O O . ASP A 1 281 ? -11.148 20.781 26.359 1 94.19 281 ASP A O 1
ATOM 2205 N N . SER A 1 282 ? -11.219 18.812 27.359 1 90 282 SER A N 1
ATOM 2206 C CA . SER A 1 282 ? -11.836 19.359 28.562 1 90 282 SER A CA 1
ATOM 2207 C C . SER A 1 282 ? -10.875 20.281 29.312 1 90 282 SER A C 1
ATOM 2209 O O . SER A 1 282 ? -11.305 21.125 30.094 1 90 282 SER A O 1
ATOM 2211 N N . THR A 1 283 ? -9.562 20.297 28.953 1 89.12 283 THR A N 1
ATOM 2212 C CA . THR A 1 283 ? -8.578 21 29.766 1 89.12 283 THR A CA 1
ATOM 2213 C C . THR A 1 283 ? -7.758 21.969 28.922 1 89.12 283 THR A C 1
ATOM 2215 O O . THR A 1 283 ? -7.258 22.969 29.438 1 89.12 283 THR A O 1
ATOM 2218 N N . GLU A 1 284 ? -7.609 21.594 27.656 1 89.94 284 GLU A N 1
ATOM 2219 C CA . GLU A 1 284 ? -6.684 22.359 26.812 1 89.94 284 GLU A CA 1
ATOM 2220 C C . GLU A 1 284 ? -7.387 22.938 25.594 1 89.94 284 GLU A C 1
ATOM 2222 O O . GLU A 1 284 ? -8.375 22.375 25.109 1 89.94 284 GLU A O 1
ATOM 2227 N N . HIS A 1 285 ? -6.91 24.141 25.219 1 95.06 285 HIS A N 1
ATOM 2228 C CA . HIS A 1 285 ? -7.352 24.812 24 1 95.06 285 HIS A CA 1
ATOM 2229 C C . HIS A 1 285 ? -6.184 25.5 23.297 1 95.06 285 HIS A C 1
ATOM 2231 O O . HIS A 1 285 ? -5.535 26.375 23.875 1 95.06 285 HIS A O 1
ATOM 2237 N N . HIS A 1 286 ? -5.91 25.047 22.125 1 96 286 HIS A N 1
ATOM 2238 C CA . HIS A 1 286 ? -4.801 25.578 21.328 1 96 286 HIS A CA 1
ATOM 2239 C C . HIS A 1 286 ? -5.273 26.031 19.953 1 96 286 HIS A C 1
ATOM 2241 O O . HIS A 1 286 ? -6.121 25.391 19.344 1 96 286 HIS A O 1
ATOM 2247 N N . MET A 1 287 ? -4.734 27.234 19.562 1 97.62 287 MET A N 1
ATOM 2248 C CA . MET A 1 287 ? -5.051 27.781 18.234 1 97.62 287 MET A CA 1
ATOM 2249 C C . MET A 1 287 ? -3.789 27.922 17.391 1 97.62 287 MET A C 1
ATOM 2251 O O . MET A 1 287 ? -2.797 28.5 17.828 1 97.62 287 MET A O 1
ATOM 2255 N N . ILE A 1 288 ? -3.826 27.344 16.219 1 98.44 288 ILE A N 1
ATOM 2256 C CA . ILE A 1 288 ? -2.746 27.484 15.242 1 98.44 288 ILE A CA 1
ATOM 2257 C C . ILE A 1 288 ? -3.229 28.297 14.039 1 98.44 288 ILE A C 1
ATOM 2259 O O . ILE A 1 288 ? -4.059 27.828 13.258 1 98.44 288 ILE A O 1
ATOM 2263 N N . ASN A 1 289 ? -2.789 29.469 13.875 1 98 289 ASN A N 1
ATOM 2264 C CA . ASN A 1 289 ? -3.102 30.375 12.773 1 98 289 ASN A CA 1
ATOM 2265 C C . ASN A 1 289 ? -1.906 31.25 12.406 1 98 289 ASN A C 1
ATOM 2267 O O . ASN A 1 289 ? -0.814 31.078 12.945 1 98 289 ASN A O 1
ATOM 2271 N N . ALA A 1 290 ? -2.135 32.125 11.453 1 97.19 290 ALA A N 1
ATOM 2272 C CA . ALA A 1 290 ? -1.046 32.938 10.93 1 97.19 290 ALA A CA 1
ATOM 2273 C C . ALA A 1 290 ? -0.396 33.75 12.047 1 97.19 290 ALA A C 1
ATOM 2275 O O . ALA A 1 290 ? 0.82 33.969 12.039 1 97.19 290 ALA A O 1
ATOM 2276 N N . ASP A 1 291 ? -1.128 34.125 13.031 1 96.5 291 ASP A N 1
ATOM 2277 C CA . ASP A 1 291 ? -0.646 35 14.102 1 96.5 291 ASP A CA 1
ATOM 2278 C C . ASP A 1 291 ? 0.153 34.219 15.133 1 96.5 291 ASP A C 1
ATOM 2280 O O . ASP A 1 291 ? 1.03 34.75 15.805 1 96.5 291 ASP A O 1
ATOM 2284 N N . THR A 1 292 ? -0.168 32.938 15.273 1 97.31 292 THR A N 1
ATOM 2285 C CA . THR A 1 292 ? 0.459 32.156 16.344 1 97.31 292 THR A CA 1
ATOM 2286 C C . THR A 1 292 ? 1.634 31.359 15.797 1 97.31 292 THR A C 1
ATOM 2288 O O . THR A 1 292 ? 2.438 30.828 16.562 1 97.31 292 THR A O 1
ATOM 2291 N N . LEU A 1 293 ? 1.853 31.234 14.547 1 97.19 293 LEU A N 1
ATOM 2292 C CA . LEU A 1 293 ? 2.83 30.359 13.898 1 97.19 293 LEU A CA 1
ATOM 2293 C C . LEU A 1 293 ? 4.246 30.703 14.359 1 97.19 293 LEU A C 1
ATOM 2295 O O . LEU A 1 293 ? 5.02 29.812 14.711 1 97.19 293 LEU A O 1
ATOM 2299 N N . SER A 1 294 ? 4.52 31.984 14.328 1 96 294 SER A N 1
ATOM 2300 C CA . SER A 1 294 ? 5.875 32.406 14.648 1 96 294 SER A CA 1
ATOM 2301 C C . SER A 1 294 ? 6.27 32 16.062 1 96 294 SER A C 1
ATOM 2303 O O . SER A 1 294 ? 7.383 31.516 16.281 1 96 294 SER A O 1
ATOM 2305 N N . ARG A 1 295 ? 5.406 32.188 16.922 1 96.44 295 ARG A N 1
ATOM 2306 C CA . ARG A 1 295 ? 5.676 31.828 18.312 1 96.44 295 ARG A CA 1
ATOM 2307 C C . ARG A 1 295 ? 5.832 30.328 18.469 1 96.44 295 ARG A C 1
ATOM 2309 O O . ARG A 1 295 ? 6.711 29.859 19.188 1 96.44 295 ARG A O 1
ATOM 2316 N N . LEU A 1 296 ? 4.992 29.594 17.828 1 97.19 296 LEU A N 1
ATOM 2317 C CA . LEU A 1 296 ? 5.047 28.125 17.906 1 97.19 296 LEU A CA 1
ATOM 2318 C C . LEU A 1 296 ? 6.379 27.609 17.375 1 97.19 296 LEU A C 1
ATOM 2320 O O . LEU A 1 296 ? 7.012 26.75 18 1 97.19 296 LEU A O 1
ATOM 2324 N N . PHE A 1 297 ? 6.793 28.109 16.234 1 97.12 297 PHE A N 1
ATOM 2325 C CA . PHE A 1 297 ? 8.062 27.672 15.664 1 97.12 297 PHE A CA 1
ATOM 2326 C C . PHE A 1 297 ? 9.234 28.125 16.531 1 97.12 297 PHE A C 1
ATOM 2328 O O . PHE A 1 297 ? 10.25 27.438 16.625 1 97.12 297 PHE A O 1
ATOM 2335 N N . PHE A 1 298 ? 9.086 29.328 17.172 1 94.56 298 PHE A N 1
ATOM 2336 C CA . PHE A 1 298 ? 10.117 29.797 18.078 1 94.56 298 PHE A CA 1
ATOM 2337 C C . PHE A 1 298 ? 10.281 28.828 19.25 1 94.56 298 PHE A C 1
ATOM 2339 O O . PHE A 1 298 ? 11.406 28.469 19.609 1 94.56 298 PHE A O 1
ATOM 2346 N N . ASP A 1 299 ? 9.18 28.375 19.766 1 94.44 299 ASP A N 1
ATOM 2347 C CA . ASP A 1 299 ? 9.18 27.453 20.906 1 94.44 299 ASP A CA 1
ATOM 2348 C C . ASP A 1 299 ? 9.781 26.109 20.516 1 94.44 299 ASP A C 1
ATOM 2350 O O . ASP A 1 299 ? 10.336 25.406 21.359 1 94.44 299 ASP A O 1
ATOM 2354 N N . LEU A 1 300 ? 9.719 25.766 19.234 1 93.75 300 LEU A N 1
ATOM 2355 C CA . LEU A 1 300 ? 10.148 24.453 18.766 1 93.75 300 LEU A CA 1
ATOM 2356 C C . LEU A 1 300 ? 11.539 24.516 18.141 1 93.75 300 LEU A C 1
ATOM 2358 O O . LEU A 1 300 ? 12.016 23.547 17.547 1 93.75 300 LEU A O 1
ATOM 2362 N N . SER A 1 301 ? 12.211 25.609 18.25 1 88.56 301 SER A N 1
ATOM 2363 C CA . SER A 1 301 ? 13.469 25.875 17.562 1 88.56 301 SER A CA 1
ATOM 2364 C C . SER A 1 301 ? 14.562 24.906 18.016 1 88.56 301 SER A C 1
ATOM 2366 O O . SER A 1 301 ? 15.5 24.625 17.266 1 88.56 301 SER A O 1
ATOM 2368 N N . ASN A 1 302 ? 14.352 24.281 19.203 1 87 302 ASN A N 1
ATOM 2369 C CA . ASN A 1 302 ? 15.359 23.375 19.734 1 87 302 ASN A CA 1
ATOM 2370 C C . ASN A 1 302 ? 14.844 21.938 19.766 1 87 302 ASN A C 1
ATOM 2372 O O . ASN A 1 302 ? 15.492 21.047 20.328 1 87 302 ASN A O 1
ATOM 2376 N N . ASN A 1 303 ? 13.664 21.828 19.25 1 90.94 303 ASN A N 1
ATOM 2377 C CA . ASN A 1 303 ? 13.117 20.484 19.172 1 90.94 303 ASN A CA 1
ATOM 2378 C C . ASN A 1 303 ? 13.742 19.688 18.016 1 90.94 303 ASN A C 1
ATOM 2380 O O . ASN A 1 303 ? 13.578 20.047 16.859 1 90.94 303 ASN A O 1
ATOM 2384 N N . GLN A 1 304 ? 14.391 18.641 18.312 1 88.25 304 GLN A N 1
ATOM 2385 C CA . GLN A 1 304 ? 15.164 17.859 17.359 1 88.25 304 GLN A CA 1
ATOM 2386 C C . GLN A 1 304 ? 14.297 17.391 16.203 1 88.25 304 GLN A C 1
ATOM 2388 O O . GLN A 1 304 ? 14.75 17.328 15.055 1 88.25 304 GLN A O 1
ATOM 2393 N N . GLU A 1 305 ? 13.117 17.125 16.5 1 88.25 305 GLU A N 1
ATOM 2394 C CA . GLU A 1 305 ? 12.219 16.594 15.477 1 88.25 305 GLU A CA 1
ATOM 2395 C C . GLU A 1 305 ? 11.688 17.703 14.578 1 88.25 305 GLU A C 1
ATOM 2397 O O . GLU A 1 305 ? 11.297 17.453 13.438 1 88.25 305 GLU A O 1
ATOM 2402 N N . MET A 1 306 ? 11.734 18.953 15.086 1 95.56 306 MET A N 1
ATOM 2403 C CA . MET A 1 306 ? 11.047 20.031 14.391 1 95.56 306 MET A CA 1
ATOM 2404 C C . MET A 1 306 ? 12.039 21.062 13.859 1 95.56 306 MET A C 1
ATOM 2406 O O . MET A 1 306 ? 11.656 22.031 13.203 1 95.56 306 MET A O 1
ATOM 2410 N N . ILE A 1 307 ? 13.336 20.859 14.031 1 94.56 307 ILE A N 1
ATOM 2411 C CA . ILE A 1 307 ? 14.352 21.844 13.672 1 94.56 307 ILE A CA 1
ATOM 2412 C C . ILE A 1 307 ? 14.305 22.109 12.164 1 94.56 307 ILE A C 1
ATOM 2414 O O . ILE A 1 307 ? 14.305 23.25 11.734 1 94.56 307 ILE A O 1
ATOM 2418 N N . ALA A 1 308 ? 14.266 21.078 11.367 1 95.06 308 ALA A N 1
ATOM 2419 C CA . ALA A 1 308 ? 14.234 21.25 9.922 1 95.06 308 ALA A CA 1
ATOM 2420 C C . ALA A 1 308 ? 12.984 22 9.484 1 95.06 308 ALA A C 1
ATOM 2422 O O . ALA A 1 308 ? 13.055 22.875 8.602 1 95.06 308 ALA A O 1
ATOM 2423 N N . THR A 1 309 ? 11.891 21.688 10.125 1 97.38 309 THR A N 1
ATOM 2424 C CA . THR A 1 309 ? 10.633 22.359 9.797 1 97.38 309 THR A CA 1
ATOM 2425 C C . THR A 1 309 ? 10.688 23.828 10.164 1 97.38 309 THR A C 1
ATOM 2427 O O . THR A 1 309 ? 10.188 24.688 9.43 1 97.38 309 THR A O 1
ATOM 2430 N N . THR A 1 310 ? 11.281 24.094 11.273 1 97.25 310 THR A N 1
ATOM 2431 C CA . THR A 1 310 ? 11.43 25.469 11.711 1 97.25 310 THR A CA 1
ATOM 2432 C C . THR A 1 310 ? 12.297 26.266 10.727 1 97.25 310 THR A C 1
ATOM 2434 O O . THR A 1 310 ? 11.977 27.406 10.391 1 97.25 310 THR A O 1
ATOM 2437 N N . GLN A 1 311 ? 13.312 25.672 10.273 1 96.94 311 GLN A N 1
ATOM 2438 C CA . GLN A 1 311 ? 14.195 26.297 9.305 1 96.94 311 GLN A CA 1
ATOM 2439 C C . GLN A 1 311 ? 13.484 26.531 7.973 1 96.94 311 GLN A C 1
ATOM 2441 O O . GLN A 1 311 ? 13.664 27.562 7.328 1 96.94 311 GLN A O 1
ATOM 2446 N N . LEU A 1 312 ? 12.688 25.578 7.566 1 98.19 312 LEU A N 1
ATOM 2447 C CA . LEU A 1 312 ? 11.898 25.719 6.352 1 98.19 312 LEU A CA 1
ATOM 2448 C C . LEU A 1 312 ? 10.898 26.859 6.48 1 98.19 312 LEU A C 1
ATOM 2450 O O . LEU A 1 312 ? 10.711 27.641 5.539 1 98.19 312 LEU A O 1
ATOM 2454 N N . TYR A 1 313 ? 10.281 26.953 7.637 1 98.12 313 TYR A N 1
ATOM 2455 C CA . TYR A 1 313 ? 9.352 28.047 7.902 1 98.12 313 TYR A CA 1
ATOM 2456 C C . TYR A 1 313 ? 10.055 29.391 7.773 1 98.12 313 TYR A C 1
ATOM 2458 O O . TYR A 1 313 ? 9.523 30.328 7.164 1 98.12 313 TYR A O 1
ATOM 2466 N N . LYS A 1 314 ? 11.211 29.484 8.297 1 96.69 314 LYS A N 1
ATOM 2467 C CA . LYS A 1 314 ? 11.992 30.719 8.195 1 96.69 314 LYS A CA 1
ATOM 2468 C C . LYS A 1 314 ? 12.375 31.016 6.75 1 96.69 314 LYS A C 1
ATOM 2470 O O . LYS A 1 314 ? 12.359 32.156 6.32 1 96.69 314 LYS A O 1
ATOM 2475 N N . ALA A 1 315 ? 12.711 29.938 6.07 1 97.75 315 ALA A N 1
ATOM 2476 C CA . ALA A 1 315 ? 13.023 30.125 4.656 1 97.75 315 ALA A CA 1
ATOM 2477 C C . ALA A 1 315 ? 11.82 30.672 3.891 1 97.75 315 ALA A C 1
ATOM 2479 O O . ALA A 1 315 ? 11.977 31.516 3.004 1 97.75 315 ALA A O 1
ATOM 2480 N N . PHE A 1 316 ? 10.711 30.266 4.195 1 98.12 316 PHE A N 1
ATOM 2481 C CA . PHE A 1 316 ? 9.484 30.672 3.516 1 98.12 316 PHE A CA 1
ATOM 2482 C C . PHE A 1 316 ? 9.109 32.094 3.881 1 98.12 316 PHE A C 1
ATOM 2484 O O . PHE A 1 316 ? 8.648 32.875 3.029 1 98.12 316 PHE A O 1
ATOM 2491 N N . THR A 1 317 ? 9.312 32.531 5.156 1 97.31 317 THR A N 1
ATOM 2492 C CA . THR A 1 317 ? 8.805 33.812 5.645 1 97.31 317 THR A CA 1
ATOM 2493 C C . THR A 1 317 ? 9.859 34.906 5.48 1 97.31 317 THR A C 1
ATOM 2495 O O . THR A 1 317 ? 9.523 36.062 5.227 1 97.31 317 THR A O 1
ATOM 2498 N N . THR A 1 318 ? 11.148 34.531 5.684 1 96.19 318 THR A N 1
ATOM 2499 C CA . THR A 1 318 ? 12.234 35.5 5.543 1 96.19 318 THR A CA 1
ATOM 2500 C C . THR A 1 318 ? 13.352 34.938 4.672 1 96.19 318 THR A C 1
ATOM 2502 O O . THR A 1 318 ? 14.484 34.781 5.133 1 96.19 318 THR A O 1
ATOM 2505 N N . PRO A 1 319 ? 13.023 34.75 3.393 1 96.94 319 PRO A N 1
ATOM 2506 C CA . PRO A 1 319 ? 14.008 34.125 2.504 1 96.94 319 PRO A CA 1
ATOM 2507 C C . PRO A 1 319 ? 15.164 35.062 2.154 1 96.94 319 PRO A C 1
ATOM 2509 O O . PRO A 1 319 ? 15 36.281 2.156 1 96.94 319 PRO A O 1
ATOM 2512 N N . ASP A 1 320 ? 16.281 34.469 1.878 1 94.69 320 ASP A N 1
ATOM 2513 C CA . ASP A 1 320 ? 17.406 35.188 1.271 1 94.69 320 ASP A CA 1
ATOM 2514 C C . ASP A 1 320 ? 17.188 35.344 -0.232 1 94.69 320 ASP A C 1
ATOM 2516 O O . ASP A 1 320 ? 17.688 36.312 -0.827 1 94.69 320 ASP A O 1
ATOM 2520 N N . CYS A 1 321 ? 16.5 34.344 -0.73 1 94.12 321 CYS A N 1
ATOM 2521 C CA . CYS A 1 321 ? 16.234 34.312 -2.166 1 94.12 321 CYS A CA 1
ATOM 2522 C C . CYS A 1 321 ? 14.836 33.812 -2.457 1 94.12 321 CYS A C 1
ATOM 2524 O O . CYS A 1 321 ? 14.398 32.812 -1.876 1 94.12 321 CYS A O 1
ATOM 2526 N N . LYS A 1 322 ? 14.133 34.562 -3.285 1 96.5 322 LYS A N 1
ATOM 2527 C CA . LYS A 1 322 ? 12.828 34.156 -3.799 1 96.5 322 LYS A CA 1
ATOM 2528 C C . LYS A 1 322 ? 12.773 34.25 -5.32 1 96.5 322 LYS A C 1
ATOM 2530 O O . LYS A 1 322 ? 13 35.312 -5.883 1 96.5 322 LYS A O 1
ATOM 2535 N N . GLU A 1 323 ? 12.562 33.125 -5.953 1 97.12 323 GLU A N 1
ATOM 2536 C CA . GLU A 1 323 ? 12.555 33.094 -7.41 1 97.12 323 GLU A CA 1
ATOM 2537 C C . GLU A 1 323 ? 11.367 32.281 -7.941 1 97.12 323 GLU A C 1
ATOM 2539 O O . GLU A 1 323 ? 10.727 31.547 -7.191 1 97.12 323 GLU A O 1
ATOM 2544 N N . PHE A 1 324 ? 11.07 32.531 -9.203 1 97.06 324 PHE A N 1
ATOM 2545 C CA . PHE A 1 324 ? 9.977 31.844 -9.898 1 97.06 324 PHE A CA 1
ATOM 2546 C C . PHE A 1 324 ? 10.5 31.047 -11.086 1 97.06 324 PHE A C 1
ATOM 2548 O O . PHE A 1 324 ? 11.516 31.406 -11.68 1 97.06 324 PHE A O 1
ATOM 2555 N N . LEU A 1 325 ? 9.828 29.938 -11.305 1 96.88 325 LEU A N 1
ATOM 2556 C CA . LEU A 1 325 ? 10.18 29.078 -12.438 1 96.88 325 LEU A CA 1
ATOM 2557 C C . LEU A 1 325 ? 8.945 28.75 -13.273 1 96.88 325 LEU A C 1
ATOM 2559 O O . LEU A 1 325 ? 7.867 28.5 -12.727 1 96.88 325 LEU A O 1
ATOM 2563 N N . GLU A 1 326 ? 9.125 28.859 -14.586 1 96.69 326 GLU A N 1
ATOM 2564 C CA . GLU A 1 326 ? 8.109 28.406 -15.531 1 96.69 326 GLU A CA 1
ATOM 2565 C C . GLU A 1 326 ? 8.406 27 -16.031 1 96.69 326 GLU A C 1
ATOM 2567 O O . GLU A 1 326 ? 9.453 26.766 -16.656 1 96.69 326 GLU A O 1
ATOM 2572 N N . VAL A 1 327 ? 7.539 26.094 -15.727 1 96.69 327 VAL A N 1
ATOM 2573 C CA . VAL A 1 327 ? 7.699 24.734 -16.219 1 96.69 327 VAL A CA 1
ATOM 2574 C C . VAL A 1 327 ? 6.66 24.453 -17.297 1 96.69 327 VAL A C 1
ATOM 2576 O O . VAL A 1 327 ? 7.012 24.234 -18.469 1 96.69 327 VAL A O 1
ATOM 2579 N N . LEU A 1 328 ? 5.352 24.594 -16.938 1 95.44 328 LEU A N 1
ATOM 2580 C CA . LEU A 1 328 ? 4.27 24.375 -17.891 1 95.44 328 LEU A CA 1
ATOM 2581 C C . LEU A 1 328 ? 3.471 25.656 -18.094 1 95.44 328 LEU A C 1
ATOM 2583 O O . LEU A 1 328 ? 2.873 25.859 -19.156 1 95.44 328 LEU A O 1
ATOM 2587 N N . GLU A 1 329 ? 3.373 26.438 -17.062 1 94.75 329 GLU A N 1
ATOM 2588 C CA . GLU A 1 329 ? 2.699 27.734 -17.031 1 94.75 329 GLU A CA 1
ATOM 2589 C C . GLU A 1 329 ? 3.605 28.812 -16.438 1 94.75 329 GLU A C 1
ATOM 2591 O O . GLU A 1 329 ? 4.578 28.516 -15.75 1 94.75 329 GLU A O 1
ATOM 2596 N N . PRO A 1 330 ? 3.266 30.047 -16.719 1 92.94 330 PRO A N 1
ATOM 2597 C CA . PRO A 1 330 ? 4.094 31.109 -16.141 1 92.94 330 PRO A CA 1
ATOM 2598 C C . PRO A 1 330 ? 4.086 31.109 -14.617 1 92.94 330 PRO A C 1
ATOM 2600 O O . PRO A 1 330 ? 3.02 31.062 -14 1 92.94 330 PRO A O 1
ATOM 2603 N N . ASP A 1 331 ? 5.234 31.203 -14.062 1 93.38 331 ASP A N 1
ATOM 2604 C CA . ASP A 1 331 ? 5.453 31.328 -12.625 1 93.38 331 ASP A CA 1
ATOM 2605 C C . ASP A 1 331 ? 4.707 30.234 -11.859 1 93.38 331 ASP A C 1
ATOM 2607 O O . ASP A 1 331 ? 4.113 30.5 -10.812 1 93.38 331 ASP A O 1
ATOM 2611 N N . ASP A 1 332 ? 4.793 29.062 -12.461 1 96.19 332 ASP A N 1
ATOM 2612 C CA . ASP A 1 332 ? 3.996 28 -11.859 1 96.19 332 ASP A CA 1
ATOM 2613 C C . ASP A 1 332 ? 4.758 27.312 -10.727 1 96.19 332 ASP A C 1
ATOM 2615 O O . ASP A 1 332 ? 4.211 26.453 -10.031 1 96.19 332 ASP A O 1
ATOM 2619 N N . VAL A 1 333 ? 6.016 27.75 -10.484 1 98.12 333 VAL A N 1
ATOM 2620 C CA . VAL A 1 333 ? 6.781 27.234 -9.352 1 98.12 333 VAL A CA 1
ATOM 2621 C C . VAL A 1 333 ? 7.438 28.406 -8.609 1 98.12 333 VAL A C 1
ATOM 2623 O O . VAL A 1 333 ? 8.039 29.281 -9.227 1 98.12 333 VAL A O 1
ATOM 2626 N N . GLU A 1 334 ? 7.312 28.469 -7.32 1 98.19 334 GLU A N 1
ATOM 2627 C CA . GLU A 1 334 ? 7.977 29.422 -6.441 1 98.19 334 GLU A CA 1
ATOM 2628 C C . GLU A 1 334 ? 9.031 28.734 -5.578 1 98.19 334 GLU A C 1
ATOM 2630 O O . GLU A 1 334 ? 8.797 27.641 -5.043 1 98.19 334 GLU A O 1
ATOM 2635 N N . VAL A 1 335 ? 10.172 29.344 -5.473 1 98.25 335 VAL A N 1
ATOM 2636 C CA . VAL A 1 335 ? 11.25 28.766 -4.672 1 98.25 335 VAL A CA 1
ATOM 2637 C C . VAL A 1 335 ? 11.75 29.797 -3.662 1 98.25 335 VAL A C 1
ATOM 2639 O O . VAL A 1 335 ? 12.031 30.953 -4.023 1 98.25 335 VAL A O 1
ATOM 2642 N N . TYR A 1 336 ? 11.797 29.453 -2.424 1 98.06 336 TYR A N 1
ATOM 2643 C CA . TYR A 1 336 ? 12.344 30.25 -1.323 1 98.06 336 TYR A CA 1
ATOM 2644 C C . TYR A 1 336 ? 13.57 29.578 -0.724 1 98.06 336 TYR A C 1
ATOM 2646 O O . TYR A 1 336 ? 13.523 28.391 -0.358 1 98.06 336 TYR A O 1
ATOM 2654 N N . ILE A 1 337 ? 14.656 30.266 -0.563 1 97.19 337 ILE A N 1
ATOM 2655 C CA . ILE A 1 337 ? 15.875 29.672 -0.021 1 97.19 337 ILE A CA 1
ATOM 2656 C C . ILE A 1 337 ? 16.438 30.562 1.077 1 97.19 337 ILE A C 1
ATOM 2658 O O . ILE A 1 337 ? 16.453 31.797 0.947 1 97.19 337 ILE A O 1
ATOM 2662 N N . LYS A 1 338 ? 16.797 29.984 2.113 1 95.94 338 LYS A N 1
ATOM 2663 C CA . LYS A 1 338 ? 17.547 30.641 3.18 1 95.94 338 LYS A CA 1
ATOM 2664 C C . LYS A 1 338 ? 18.766 29.812 3.568 1 95.94 338 LYS A C 1
ATOM 2666 O O . LYS A 1 338 ? 18.703 28.578 3.658 1 95.94 338 LYS A O 1
ATOM 2671 N N . SER A 1 339 ? 19.859 30.469 3.697 1 92.44 339 SER A N 1
ATOM 2672 C CA . SER A 1 339 ? 21.094 29.797 4.094 1 92.44 339 SER A CA 1
ATOM 2673 C C . SER A 1 339 ? 21.609 30.344 5.426 1 92.44 339 SER A C 1
ATOM 2675 O O . SER A 1 339 ? 21.547 31.547 5.684 1 92.44 339 SER A O 1
ATOM 2677 N N . ASP A 1 340 ? 21.953 29.453 6.266 1 88.62 340 ASP A N 1
ATOM 2678 C CA . ASP A 1 340 ? 22.516 29.766 7.578 1 88.62 340 ASP A CA 1
ATOM 2679 C C . ASP A 1 340 ? 23.406 28.625 8.07 1 88.62 340 ASP A C 1
ATOM 2681 O O . ASP A 1 340 ? 23.078 27.453 7.883 1 88.62 340 ASP A O 1
ATOM 2685 N N . SER A 1 341 ? 24.453 28.922 8.648 1 85.56 341 SER A N 1
ATOM 2686 C CA . SER A 1 341 ? 25.422 27.922 9.094 1 85.56 341 SER A CA 1
ATOM 2687 C C . SER A 1 341 ? 24.797 26.938 10.078 1 85.56 341 SER A C 1
ATOM 2689 O O . SER A 1 341 ? 25.25 25.797 10.195 1 85.56 341 SER A O 1
ATOM 2691 N N . SER A 1 342 ? 23.734 27.375 10.773 1 87.62 342 SER A N 1
ATOM 2692 C CA . SER A 1 342 ? 23.078 26.531 11.773 1 87.62 342 SER A CA 1
ATOM 2693 C C . SER A 1 342 ? 22.047 25.609 11.125 1 87.62 342 SER A C 1
ATOM 2695 O O . SER A 1 342 ? 21.5 24.734 11.789 1 87.62 342 SER A O 1
ATOM 2697 N N . TYR A 1 343 ? 21.922 25.766 9.844 1 91.31 343 TYR A N 1
ATOM 2698 C CA . TYR A 1 343 ? 20.844 25.031 9.172 1 91.31 343 TYR A CA 1
ATOM 2699 C C . TYR A 1 343 ? 21.297 23.641 8.773 1 91.31 343 TYR A C 1
ATOM 2701 O O . TYR A 1 343 ? 22.484 23.422 8.484 1 91.31 343 TYR A O 1
ATOM 2709 N N . LYS A 1 344 ? 20.328 22.828 8.773 1 90.25 344 LYS A N 1
ATOM 2710 C CA . LYS A 1 344 ? 20.547 21.562 8.086 1 90.25 344 LYS A CA 1
ATOM 2711 C C . LYS A 1 344 ? 20.484 21.734 6.574 1 90.25 344 LYS A C 1
ATOM 2713 O O . LYS A 1 344 ? 20.734 22.812 6.055 1 90.25 344 LYS A O 1
ATOM 2718 N N . ARG A 1 345 ? 20.391 20.828 5.82 1 91.19 345 ARG A N 1
ATOM 2719 C CA . ARG A 1 345 ? 20.141 20.875 4.387 1 91.19 345 ARG A CA 1
ATOM 2720 C C . ARG A 1 345 ? 18.828 20.188 4.039 1 91.19 345 ARG A C 1
ATOM 2722 O O . ARG A 1 345 ? 18.719 18.969 4.137 1 91.19 345 ARG A O 1
ATOM 2729 N N . THR A 1 346 ? 17.859 21 3.785 1 95.56 346 THR A N 1
ATOM 2730 C CA . THR A 1 346 ? 16.547 20.422 3.535 1 95.56 346 THR A CA 1
ATOM 2731 C C . THR A 1 346 ? 15.812 21.188 2.443 1 95.56 346 THR A C 1
ATOM 2733 O O . THR A 1 346 ? 15.828 22.422 2.432 1 95.56 346 THR A O 1
ATOM 2736 N N . ILE A 1 347 ? 15.273 20.5 1.489 1 96.56 347 ILE A N 1
ATOM 2737 C CA . ILE A 1 347 ? 14.359 21.047 0.482 1 96.56 347 ILE A CA 1
ATOM 2738 C C . ILE A 1 347 ? 12.961 20.453 0.685 1 96.56 347 ILE A C 1
ATOM 2740 O O . ILE A 1 347 ? 12.812 19.25 0.871 1 96.56 347 ILE A O 1
ATOM 2744 N N . ALA A 1 348 ? 11.953 21.266 0.738 1 97.94 348 ALA A N 1
ATOM 2745 C CA . ALA A 1 348 ? 10.578 20.812 0.924 1 97.94 348 ALA A CA 1
ATOM 2746 C C . ALA A 1 348 ? 9.703 21.203 -0.264 1 97.94 348 ALA A C 1
ATOM 2748 O O . ALA A 1 348 ? 9.711 22.359 -0.693 1 97.94 348 ALA A O 1
ATOM 2749 N N . ASN A 1 349 ? 9 20.25 -0.79 1 97.62 349 ASN A N 1
ATOM 2750 C CA . ASN A 1 349 ? 8.047 20.5 -1.871 1 97.62 349 ASN A CA 1
ATOM 2751 C C . ASN A 1 349 ? 6.621 20.625 -1.347 1 97.62 349 ASN A C 1
ATOM 2753 O O . ASN A 1 349 ? 6.176 19.797 -0.547 1 97.62 349 ASN A O 1
ATOM 2757 N N . PHE A 1 350 ? 5.941 21.672 -1.812 1 97.31 350 PHE A N 1
ATOM 2758 C CA . PHE A 1 350 ? 4.566 21.891 -1.38 1 97.31 350 PHE A CA 1
ATOM 2759 C C . PHE A 1 350 ? 3.627 21.969 -2.578 1 97.31 350 PHE A C 1
ATOM 2761 O O . PHE A 1 350 ? 4.016 22.422 -3.652 1 97.31 350 PHE A O 1
ATOM 2768 N N . ARG A 1 351 ? 2.371 21.531 -2.35 1 93.94 351 ARG A N 1
ATOM 2769 C CA . ARG A 1 351 ? 1.288 21.75 -3.303 1 93.94 351 ARG A CA 1
ATOM 2770 C C . ARG A 1 351 ? 0.819 23.188 -3.281 1 93.94 351 ARG A C 1
ATOM 2772 O O . ARG A 1 351 ? 1.195 23.953 -2.391 1 93.94 351 ARG A O 1
ATOM 2779 N N . ALA A 1 352 ? 0.014 23.422 -4.273 1 92.56 352 ALA A N 1
ATOM 2780 C CA . ALA A 1 352 ? -0.583 24.75 -4.34 1 92.56 352 ALA A CA 1
ATOM 2781 C C . ALA A 1 352 ? -1.45 25.031 -3.115 1 92.56 352 ALA A C 1
ATOM 2783 O O . ALA A 1 352 ? -1.535 26.172 -2.648 1 92.56 352 ALA A O 1
ATOM 2784 N N . THR A 1 353 ? -2.053 24.016 -2.537 1 89.69 353 THR A N 1
ATOM 2785 C CA . THR A 1 353 ? -2.936 24.141 -1.383 1 89.69 353 THR A CA 1
ATOM 2786 C C . THR A 1 353 ? -2.133 24.422 -0.115 1 89.69 353 THR A C 1
ATOM 2788 O O . THR A 1 353 ? -2.695 24.812 0.909 1 89.69 353 THR A O 1
ATOM 2791 N N . GLY A 1 354 ? -0.88 24.188 -0.228 1 94.88 354 GLY A N 1
ATOM 2792 C CA . GLY A 1 354 ? -0.017 24.469 0.91 1 94.88 354 GLY A CA 1
ATOM 2793 C C . GLY A 1 354 ? 0.305 23.219 1.726 1 94.88 354 GLY A C 1
ATOM 2794 O O . GLY A 1 354 ? 0.795 23.328 2.852 1 94.88 354 GLY A O 1
ATOM 2795 N N . MET A 1 355 ? 0.013 22.031 1.221 1 94.38 355 MET A N 1
ATOM 2796 C CA . MET A 1 355 ? 0.374 20.781 1.9 1 94.38 355 MET A CA 1
ATOM 2797 C C . MET A 1 355 ? 1.773 20.328 1.5 1 94.38 355 MET A C 1
ATOM 2799 O O . MET A 1 355 ? 2.141 20.406 0.325 1 94.38 355 MET A O 1
ATOM 2803 N N . LEU A 1 356 ? 2.492 19.891 2.451 1 97.06 356 LEU A N 1
ATOM 2804 C CA . LEU A 1 356 ? 3.812 19.328 2.203 1 97.06 356 LEU A CA 1
ATOM 2805 C C . LEU A 1 356 ? 3.705 18 1.457 1 97.06 356 LEU A C 1
ATOM 2807 O O . LEU A 1 356 ? 2.922 17.125 1.842 1 97.06 356 LEU A O 1
ATOM 2811 N N . VAL A 1 357 ? 4.449 17.844 0.411 1 94 357 VAL A N 1
ATOM 2812 C CA . VAL A 1 357 ? 4.527 16.578 -0.299 1 94 357 VAL A CA 1
ATOM 2813 C C . VAL A 1 357 ? 5.645 15.719 0.296 1 94 357 VAL A C 1
ATOM 2815 O O . VAL A 1 357 ? 5.41 14.586 0.711 1 94 357 VAL A O 1
ATOM 2818 N N . GLY A 1 358 ? 6.805 16.344 0.336 1 93.94 358 GLY A N 1
ATOM 2819 C CA . GLY A 1 358 ? 7.945 15.641 0.906 1 93.94 358 GLY A CA 1
ATOM 2820 C C . GLY A 1 358 ? 9.195 16.5 0.985 1 93.94 358 GLY A C 1
ATOM 2821 O O . GLY A 1 358 ? 9.234 17.609 0.441 1 93.94 358 GLY A O 1
ATOM 2822 N N . THR A 1 359 ? 10.18 15.969 1.734 1 93.88 359 THR A N 1
ATOM 2823 C CA . THR A 1 359 ? 11.469 16.641 1.884 1 93.88 359 THR A CA 1
ATOM 2824 C C . THR A 1 359 ? 12.594 15.805 1.304 1 93.88 359 THR A C 1
ATOM 2826 O O . THR A 1 359 ? 12.477 14.578 1.205 1 93.88 359 THR A O 1
ATOM 2829 N N . TYR A 1 360 ? 13.555 16.438 0.848 1 89.19 360 TYR A N 1
ATOM 2830 C CA . TYR A 1 360 ? 14.781 15.812 0.368 1 89.19 360 TYR A CA 1
ATOM 2831 C C . TYR A 1 360 ? 15.961 16.766 0.476 1 89.19 360 TYR A C 1
ATOM 2833 O O . TYR A 1 360 ? 15.844 17.844 1.057 1 89.19 360 TYR A O 1
ATOM 2841 N N . PHE A 1 361 ? 17.109 16.297 0.182 1 85.06 361 PHE A N 1
ATOM 2842 C CA . PHE A 1 361 ? 18.281 17.156 0.256 1 85.06 361 PHE A CA 1
ATOM 2843 C C . PHE A 1 361 ? 19.234 16.875 -0.892 1 85.06 361 PHE A C 1
ATOM 2845 O O . PHE A 1 361 ? 19.109 15.867 -1.58 1 85.06 361 PHE A O 1
ATOM 2852 N N . LYS A 1 362 ? 19.922 17.875 -1.252 1 75.06 362 LYS A N 1
ATOM 2853 C CA . LYS A 1 362 ? 21.047 17.734 -2.174 1 75.06 362 LYS A CA 1
ATOM 2854 C C . LYS A 1 362 ? 22.375 17.781 -1.427 1 75.06 362 LYS A C 1
ATOM 2856 O O . LYS A 1 362 ? 22.656 18.734 -0.699 1 75.06 362 LYS A O 1
ATOM 2861 N N . ARG A 1 363 ? 23.172 16.844 -1.566 1 66.94 363 ARG A N 1
ATOM 2862 C CA . ARG A 1 363 ? 24.359 16.609 -0.748 1 66.94 363 ARG A CA 1
ATOM 2863 C C . ARG A 1 363 ? 25.453 17.609 -1.086 1 66.94 363 ARG A C 1
ATOM 2865 O O . ARG A 1 363 ? 26.344 17.859 -0.272 1 66.94 363 ARG A O 1
ATOM 2872 N N . ILE A 1 364 ? 25.328 18.25 -2.193 1 66.69 364 ILE A N 1
ATOM 2873 C CA . ILE A 1 364 ? 26.391 19.125 -2.682 1 66.69 364 ILE A CA 1
ATOM 2874 C C . ILE A 1 364 ? 26.516 20.344 -1.785 1 66.69 364 ILE A C 1
ATOM 2876 O O . ILE A 1 364 ? 27.594 20.906 -1.624 1 66.69 364 ILE A O 1
ATOM 2880 N N . PHE A 1 365 ? 25.469 20.766 -1.173 1 72.94 365 PHE A N 1
ATOM 2881 C CA . PHE A 1 365 ? 25.453 21.969 -0.351 1 72.94 365 PHE A CA 1
ATOM 2882 C C . PHE A 1 365 ? 25.047 21.641 1.082 1 72.94 365 PHE A C 1
ATOM 2884 O O . PHE A 1 365 ? 24.391 20.625 1.332 1 72.94 365 PHE A O 1
ATOM 2891 N N . GLN A 1 366 ? 25.609 22.438 1.88 1 80.88 366 GLN A N 1
ATOM 2892 C CA . GLN A 1 366 ? 25.219 22.281 3.281 1 80.88 366 GLN A CA 1
ATOM 2893 C C . GLN A 1 366 ? 24.609 23.578 3.828 1 80.88 366 GLN A C 1
ATOM 2895 O O . GLN A 1 366 ? 24.75 24.641 3.227 1 80.88 366 GLN A O 1
ATOM 2900 N N . HIS A 1 367 ? 23.781 23.438 4.844 1 88.56 367 HIS A N 1
ATOM 2901 C CA . HIS A 1 367 ? 23.297 24.531 5.684 1 88.56 367 HIS A CA 1
ATOM 2902 C C . HIS A 1 367 ? 22.328 25.438 4.922 1 88.56 367 HIS A C 1
ATOM 2904 O O . HIS A 1 367 ? 22.516 26.641 4.855 1 88.56 367 HIS A O 1
ATOM 2910 N N . TYR A 1 368 ? 21.328 24.859 4.379 1 94.19 368 TYR A N 1
ATOM 2911 C CA . TYR A 1 368 ? 20.281 25.594 3.676 1 94.19 368 TYR A CA 1
ATOM 2912 C C . TYR A 1 368 ? 18.906 25 3.943 1 94.19 368 TYR A C 1
ATOM 2914 O O . TYR A 1 368 ? 18.797 23.844 4.375 1 94.19 368 TYR A O 1
ATOM 2922 N N . ALA A 1 369 ? 17.938 25.766 3.82 1 96.94 369 ALA A N 1
ATOM 2923 C CA . ALA A 1 369 ? 16.531 25.359 3.74 1 96.94 369 ALA A CA 1
ATOM 2924 C C . ALA A 1 369 ? 15.852 25.953 2.514 1 96.94 369 ALA A C 1
ATOM 2926 O O . ALA A 1 369 ? 16.031 27.141 2.213 1 96.94 369 ALA A O 1
ATOM 2927 N N . ALA A 1 370 ? 15.219 25.125 1.77 1 97.69 370 ALA A N 1
ATOM 2928 C CA . ALA A 1 370 ? 14.539 25.594 0.565 1 97.69 370 ALA A CA 1
ATOM 2929 C C . ALA A 1 370 ? 13.086 25.109 0.54 1 97.69 370 ALA A C 1
ATOM 2931 O O . ALA A 1 370 ? 12.797 23.953 0.879 1 97.69 370 ALA A O 1
ATOM 2932 N N . VAL A 1 371 ? 12.18 25.969 0.199 1 98.5 371 VAL A N 1
ATOM 2933 C CA . VAL A 1 371 ? 10.758 25.672 0.053 1 98.5 371 VAL A CA 1
ATOM 2934 C C . VAL A 1 371 ? 10.344 25.828 -1.408 1 98.5 371 VAL A C 1
ATOM 2936 O O . VAL A 1 371 ? 10.539 26.891 -2 1 98.5 371 VAL A O 1
ATOM 2939 N N . VAL A 1 372 ? 9.875 24.781 -1.987 1 98.44 372 VAL A N 1
ATOM 2940 C CA . VAL A 1 372 ? 9.398 24.766 -3.365 1 98.44 372 VAL A CA 1
ATOM 2941 C C . VAL A 1 372 ? 7.883 24.609 -3.387 1 98.44 372 VAL A C 1
ATOM 2943 O O . VAL A 1 372 ? 7.348 23.625 -2.889 1 98.44 372 VAL A O 1
ATOM 2946 N N . ILE A 1 373 ? 7.152 25.594 -4 1 98.25 373 ILE A N 1
ATOM 2947 C CA . ILE A 1 373 ? 5.695 25.547 -4.039 1 98.25 373 ILE A CA 1
ATOM 2948 C C . ILE A 1 373 ? 5.219 25.516 -5.492 1 98.25 373 ILE A C 1
ATOM 2950 O O . ILE A 1 373 ? 5.551 26.406 -6.281 1 98.25 373 ILE A O 1
ATOM 2954 N N . VAL A 1 374 ? 4.438 24.516 -5.793 1 97.31 374 VAL A N 1
ATOM 2955 C CA . VAL A 1 374 ? 3.83 24.422 -7.117 1 97.31 374 VAL A CA 1
ATOM 2956 C C . VAL A 1 374 ? 2.52 25.219 -7.141 1 97.31 374 VAL A C 1
ATOM 2958 O O . VAL A 1 374 ? 1.559 24.844 -6.461 1 97.31 374 VAL A O 1
ATOM 2961 N N . ARG A 1 375 ? 2.461 26.188 -7.977 1 95.5 375 ARG A N 1
ATOM 2962 C CA . ARG A 1 375 ? 1.306 27.078 -8 1 95.5 375 ARG A CA 1
ATOM 2963 C C . ARG A 1 375 ? 0.46 26.844 -9.25 1 95.5 375 ARG A C 1
ATOM 2965 O O . ARG A 1 375 ? -0.749 27.094 -9.242 1 95.5 375 ARG A O 1
ATOM 2972 N N . GLY A 1 376 ? 1.123 26.344 -10.242 1 93.94 376 GLY A N 1
ATOM 2973 C CA . GLY A 1 376 ? 0.41 26.125 -11.492 1 93.94 376 GLY A CA 1
ATOM 2974 C C . GLY A 1 376 ? -0.573 24.984 -11.438 1 93.94 376 GLY A C 1
ATOM 2975 O O . GLY A 1 376 ? -0.291 23.938 -10.828 1 93.94 376 GLY A O 1
ATOM 2976 N N . GLN A 1 377 ? -1.68 25.156 -12.078 1 91.31 377 GLN A N 1
ATOM 2977 C CA . GLN A 1 377 ? -2.729 24.141 -12.07 1 91.31 377 GLN A CA 1
ATOM 2978 C C . GLN A 1 377 ? -2.32 22.922 -12.898 1 91.31 377 GLN A C 1
ATOM 2980 O O . GLN A 1 377 ? -2.457 21.781 -12.445 1 91.31 377 GLN A O 1
ATOM 2985 N N . LYS A 1 378 ? -1.823 23.188 -14.039 1 92.75 378 LYS A N 1
ATOM 2986 C CA . LYS A 1 378 ? -1.444 22.094 -14.93 1 92.75 378 LYS A CA 1
ATOM 2987 C C . LYS A 1 378 ? -0.304 21.266 -14.336 1 92.75 378 LYS A C 1
ATOM 2989 O O . LYS A 1 378 ? -0.352 20.047 -14.336 1 92.75 378 LYS A O 1
ATOM 2994 N N . LEU A 1 379 ? 0.64 22 -13.828 1 95.38 379 LEU A N 1
ATOM 2995 C CA . LEU A 1 379 ? 1.774 21.312 -13.211 1 95.38 379 LEU A CA 1
ATOM 2996 C C . LEU A 1 379 ? 1.342 20.547 -11.961 1 95.38 379 LEU A C 1
ATOM 2998 O O . LEU A 1 379 ? 1.807 19.438 -11.719 1 95.38 379 LEU A O 1
ATOM 3002 N N . GLY A 1 380 ? 0.481 21.156 -11.195 1 92.38 380 GLY A N 1
ATOM 3003 C CA . GLY A 1 380 ? -0.039 20.5 -10.008 1 92.38 380 GLY A CA 1
ATOM 3004 C C . GLY A 1 380 ? -0.742 19.188 -10.305 1 92.38 380 GLY A C 1
ATOM 3005 O O . GLY A 1 380 ? -0.523 18.188 -9.617 1 92.38 380 GLY A O 1
ATOM 3006 N N . GLU A 1 381 ? -1.491 19.172 -11.344 1 88.12 381 GLU A N 1
ATOM 3007 C CA . GLU A 1 381 ? -2.211 17.969 -11.758 1 88.12 381 GLU A CA 1
ATOM 3008 C C . GLU A 1 381 ? -1.249 16.891 -12.219 1 88.12 381 GLU A C 1
ATOM 3010 O O . GLU A 1 381 ? -1.419 15.711 -11.875 1 88.12 381 GLU A O 1
ATOM 3015 N N . LEU A 1 382 ? -0.308 17.312 -12.93 1 90.5 382 LEU A N 1
ATOM 3016 C CA . LEU A 1 382 ? 0.691 16.375 -13.43 1 90.5 382 LEU A CA 1
ATOM 3017 C C . LEU A 1 382 ? 1.457 15.734 -12.273 1 90.5 382 LEU A C 1
ATOM 3019 O O . LEU A 1 382 ? 1.614 14.508 -12.234 1 90.5 382 LEU A O 1
ATOM 3023 N N . LEU A 1 383 ? 1.911 16.547 -11.367 1 92.69 383 LEU A N 1
ATOM 3024 C CA . LEU A 1 383 ? 2.777 16.062 -10.297 1 92.69 383 LEU A CA 1
ATOM 3025 C C . LEU A 1 383 ? 1.984 15.227 -9.289 1 92.69 383 LEU A C 1
ATOM 3027 O O . LEU A 1 383 ? 2.535 14.336 -8.641 1 92.69 383 LEU A O 1
ATOM 3031 N N . LYS A 1 384 ? 0.769 15.508 -9.164 1 87.62 384 LYS A N 1
ATOM 3032 C CA . LYS A 1 384 ? -0.106 14.703 -8.32 1 87.62 384 LYS A CA 1
ATOM 3033 C C . LYS A 1 384 ? -0.107 13.242 -8.773 1 87.62 384 LYS A C 1
ATOM 3035 O O . LYS A 1 384 ? -0.096 12.328 -7.945 1 87.62 384 LYS A O 1
ATOM 3040 N N . ASP A 1 385 ? -0.046 13.031 -10.039 1 82.94 385 ASP A N 1
ATOM 3041 C CA . ASP A 1 385 ? -0.067 11.688 -10.617 1 82.94 385 ASP A CA 1
ATOM 3042 C C . ASP A 1 385 ? 1.251 10.961 -10.367 1 82.94 385 ASP A C 1
ATOM 3044 O O . ASP A 1 385 ? 1.338 9.742 -10.539 1 82.94 385 ASP A O 1
ATOM 3048 N N . THR A 1 386 ? 2.201 11.742 -9.906 1 88.19 386 THR A N 1
ATOM 3049 C CA . THR A 1 386 ? 3.502 11.141 -9.656 1 88.19 386 THR A CA 1
ATOM 3050 C C . THR A 1 386 ? 3.664 10.812 -8.172 1 88.19 386 THR A C 1
ATOM 3052 O O . THR A 1 386 ? 4.688 10.258 -7.766 1 88.19 386 THR A O 1
ATOM 3055 N N . GLU A 1 387 ? 2.676 11.109 -7.348 1 84.94 387 GLU A N 1
ATOM 3056 C CA . GLU A 1 387 ? 2.748 10.844 -5.914 1 84.94 387 GLU A CA 1
ATOM 3057 C C . GLU A 1 387 ? 2.26 9.438 -5.582 1 84.94 387 GLU A C 1
ATOM 3059 O O . GLU A 1 387 ? 1.238 8.992 -6.105 1 84.94 387 GLU A O 1
ATOM 3064 N N . PRO A 1 388 ? 2.992 8.758 -4.734 1 77 388 PRO A N 1
ATOM 3065 C CA . PRO A 1 388 ? 2.457 7.496 -4.219 1 77 388 PRO A CA 1
ATOM 3066 C C . PRO A 1 388 ? 1.253 7.691 -3.303 1 77 388 PRO A C 1
ATOM 3068 O O . PRO A 1 388 ? 0.862 8.828 -3.029 1 77 388 PRO A O 1
ATOM 3071 N N . PRO A 1 389 ? 0.711 6.652 -2.775 1 68.94 389 PRO A N 1
ATOM 3072 C CA . PRO A 1 389 ? -0.483 6.75 -1.934 1 68.94 389 PRO A CA 1
ATOM 3073 C C . PRO A 1 389 ? -0.26 7.609 -0.689 1 68.94 389 PRO A C 1
ATOM 3075 O O . PRO A 1 389 ? -1.175 8.305 -0.244 1 68.94 389 PRO A O 1
ATOM 3078 N N . ARG A 1 390 ? 0.958 7.633 -0.216 1 70.81 390 ARG A N 1
ATOM 3079 C CA . ARG A 1 390 ? 1.256 8.406 0.982 1 70.81 390 ARG A CA 1
ATOM 3080 C C . ARG A 1 390 ? 1.528 9.867 0.634 1 70.81 390 ARG A C 1
ATOM 3082 O O . ARG A 1 390 ? 1.668 10.711 1.524 1 70.81 390 ARG A O 1
ATOM 3089 N N . HIS A 1 391 ? 1.577 10.219 -0.682 1 74.25 391 HIS A N 1
ATOM 3090 C CA . HIS A 1 391 ? 1.8 11.57 -1.178 1 74.25 391 HIS A CA 1
ATOM 3091 C C . HIS A 1 391 ? 3.055 12.188 -0.564 1 74.25 391 HIS A C 1
ATOM 3093 O O . HIS A 1 391 ? 3.031 13.328 -0.109 1 74.25 391 HIS A O 1
ATOM 3099 N N . ASN A 1 392 ? 4.094 11.414 -0.583 1 80.75 392 ASN A N 1
ATOM 3100 C CA . ASN A 1 392 ? 5.238 11.906 0.181 1 80.75 392 ASN A CA 1
ATOM 3101 C C . ASN A 1 392 ? 6.438 12.18 -0.721 1 80.75 392 ASN A C 1
ATOM 3103 O O . ASN A 1 392 ? 7.492 12.594 -0.244 1 80.75 392 ASN A O 1
ATOM 3107 N N . LYS A 1 393 ? 6.305 11.984 -2.037 1 87.5 393 LYS A N 1
ATOM 3108 C CA . LYS A 1 393 ? 7.355 12.312 -2.994 1 87.5 393 LYS A CA 1
ATOM 3109 C C . LYS A 1 393 ? 6.812 12.359 -4.418 1 87.5 393 LYS A C 1
ATOM 3111 O O . LYS A 1 393 ? 5.707 11.875 -4.68 1 87.5 393 LYS A O 1
ATOM 3116 N N . TRP A 1 394 ? 7.602 13 -5.234 1 90.88 394 TRP A N 1
ATOM 3117 C CA . TRP A 1 394 ? 7.328 12.922 -6.664 1 90.88 394 TRP A CA 1
ATOM 3118 C C . TRP A 1 394 ? 8.164 11.828 -7.32 1 90.88 394 TRP A C 1
ATOM 3120 O O . TRP A 1 394 ? 9.391 11.812 -7.191 1 90.88 394 TRP A O 1
ATOM 3130 N N . ASP A 1 395 ? 7.52 10.945 -7.953 1 85.38 395 ASP A N 1
ATOM 3131 C CA . ASP A 1 395 ? 8.164 9.859 -8.688 1 85.38 395 ASP A CA 1
ATOM 3132 C C . ASP A 1 395 ? 7.438 9.578 -10 1 85.38 395 ASP A C 1
ATOM 3134 O O . ASP A 1 395 ? 6.383 8.945 -10.008 1 85.38 395 ASP A O 1
ATOM 3138 N N . TYR A 1 396 ? 8.039 9.961 -11.117 1 86.44 396 TYR A N 1
ATOM 3139 C CA . TYR A 1 396 ? 7.402 9.844 -12.422 1 86.44 396 TYR A CA 1
ATOM 3140 C C . TYR A 1 396 ? 7.074 8.383 -12.734 1 86.44 396 TYR A C 1
ATOM 3142 O O . TYR A 1 396 ? 6.23 8.102 -13.586 1 86.44 396 TYR A O 1
ATOM 3150 N N . LYS A 1 397 ? 7.68 7.496 -12.023 1 76.75 397 LYS A N 1
ATOM 3151 C CA . LYS A 1 397 ? 7.488 6.07 -12.281 1 76.75 397 LYS A CA 1
ATOM 3152 C C . LYS A 1 397 ? 6.125 5.598 -11.789 1 76.75 397 LYS A C 1
ATOM 3154 O O . LYS A 1 397 ? 5.699 4.48 -12.094 1 76.75 397 LYS A O 1
ATOM 3159 N N . GLN A 1 398 ? 5.449 6.434 -10.984 1 75.44 398 GLN A N 1
ATOM 3160 C CA . GLN A 1 398 ? 4.09 6.113 -10.562 1 75.44 398 GLN A CA 1
ATOM 3161 C C . GLN A 1 398 ? 3.125 6.141 -11.742 1 75.44 398 GLN A C 1
ATOM 3163 O O . GLN A 1 398 ? 2.039 5.562 -11.672 1 75.44 398 GLN A O 1
ATOM 3168 N N . ILE A 1 399 ? 3.537 6.898 -12.789 1 78.81 399 ILE A N 1
ATOM 3169 C CA . ILE A 1 399 ? 2.74 6.922 -14.008 1 78.81 399 ILE A CA 1
ATOM 3170 C C . ILE A 1 399 ? 2.998 5.652 -14.82 1 78.81 399 ILE A C 1
ATOM 3172 O O . ILE A 1 399 ? 4.148 5.258 -15.016 1 78.81 399 ILE A O 1
ATOM 3176 N N . GLU A 1 400 ? 1.901 5.043 -15.242 1 70.12 400 GLU A N 1
ATOM 3177 C CA . GLU A 1 400 ? 1.982 3.781 -15.969 1 70.12 400 GLU A CA 1
ATOM 3178 C C . GLU A 1 400 ? 2.936 3.889 -17.156 1 70.12 400 GLU A C 1
ATOM 3180 O O . GLU A 1 400 ? 2.967 4.91 -17.844 1 70.12 400 GLU A O 1
ATOM 3185 N N . SER A 1 401 ? 3.67 2.869 -17.406 1 67.38 401 SER A N 1
ATOM 3186 C CA . SER A 1 401 ? 4.676 2.848 -18.469 1 67.38 401 SER A CA 1
ATOM 3187 C C . SER A 1 401 ? 4.031 2.955 -19.844 1 67.38 401 SER A C 1
ATOM 3189 O O . SER A 1 401 ? 4.676 3.381 -20.812 1 67.38 401 SER A O 1
ATOM 3191 N N . SER A 1 402 ? 2.734 2.557 -19.891 1 64.88 402 SER A N 1
ATOM 3192 C CA . SER A 1 402 ? 2.025 2.621 -21.172 1 64.88 402 SER A CA 1
ATOM 3193 C C . SER A 1 402 ? 1.753 4.062 -21.578 1 64.88 402 SER A C 1
ATOM 3195 O O . SER A 1 402 ? 1.562 4.355 -22.766 1 64.88 402 SER A O 1
ATOM 3197 N N . ASP A 1 403 ? 1.67 4.945 -20.531 1 77 403 ASP A N 1
ATOM 3198 C CA . ASP A 1 403 ? 1.489 6.367 -20.797 1 77 403 ASP A CA 1
ATOM 3199 C C . ASP A 1 403 ? 2.834 7.078 -20.922 1 77 403 ASP A C 1
ATOM 3201 O O . ASP A 1 403 ? 3.17 7.922 -20.078 1 77 403 ASP A O 1
ATOM 3205 N N . LYS A 1 404 ? 3.518 6.871 -21.969 1 80.75 404 LYS A N 1
ATOM 3206 C CA . LYS A 1 404 ? 4.895 7.312 -22.172 1 80.75 404 LYS A CA 1
ATOM 3207 C C . LYS A 1 404 ? 4.98 8.836 -22.219 1 80.75 404 LYS A C 1
ATOM 3209 O O . LYS A 1 404 ? 5.906 9.43 -21.672 1 80.75 404 LYS A O 1
ATOM 3214 N N . GLU A 1 405 ? 4.059 9.438 -22.891 1 87.75 405 GLU A N 1
ATOM 3215 C CA . GLU A 1 405 ? 4.078 10.891 -23.031 1 87.75 405 GLU A CA 1
ATOM 3216 C C . GLU A 1 405 ? 3.957 11.586 -21.688 1 87.75 405 GLU A C 1
ATOM 3218 O O . GLU A 1 405 ? 4.762 12.461 -21.359 1 87.75 405 GLU A O 1
ATOM 3223 N N . LYS A 1 406 ? 2.965 11.219 -20.938 1 87.75 406 LYS A N 1
ATOM 3224 C CA . LYS A 1 406 ? 2.756 11.82 -19.625 1 87.75 406 LYS A CA 1
ATOM 3225 C C . LYS A 1 406 ? 3.932 11.531 -18.703 1 87.75 406 LYS A C 1
ATOM 3227 O O . LYS A 1 406 ? 4.348 12.398 -17.922 1 87.75 406 LYS A O 1
ATOM 3232 N N . ARG A 1 407 ? 4.414 10.352 -18.781 1 87.94 407 ARG A N 1
ATOM 3233 C CA . ARG A 1 407 ? 5.547 9.945 -17.969 1 87.94 407 ARG A CA 1
ATOM 3234 C C . ARG A 1 407 ? 6.785 10.773 -18.281 1 87.94 407 ARG A C 1
ATOM 3236 O O . ARG A 1 407 ? 7.492 11.219 -17.375 1 87.94 407 ARG A O 1
ATOM 3243 N N . THR A 1 408 ? 7.051 11.008 -19.531 1 93.12 408 THR A N 1
ATOM 3244 C CA . THR A 1 408 ? 8.195 11.797 -19.953 1 93.12 408 THR A CA 1
ATOM 3245 C C . THR A 1 408 ? 8.039 13.258 -19.531 1 93.12 408 THR A C 1
ATOM 3247 O O . THR A 1 408 ? 9 13.883 -19.078 1 93.12 408 THR A O 1
ATOM 3250 N N . LEU A 1 409 ? 6.883 13.727 -19.703 1 94.69 409 LEU A N 1
ATOM 3251 C CA . LEU A 1 409 ? 6.613 15.102 -19.297 1 94.69 409 LEU A CA 1
ATOM 3252 C C . LEU A 1 409 ? 6.828 15.273 -17.797 1 94.69 409 LEU A C 1
ATOM 3254 O O . LEU A 1 409 ? 7.414 16.266 -17.359 1 94.69 409 LEU A O 1
ATOM 3258 N N . ALA A 1 410 ? 6.312 14.312 -17 1 95.31 410 ALA A N 1
ATOM 3259 C CA . ALA A 1 410 ? 6.477 14.352 -15.555 1 95.31 410 ALA A CA 1
ATOM 3260 C C . ALA A 1 410 ? 7.949 14.297 -15.164 1 95.31 410 ALA A C 1
ATOM 3262 O O . ALA A 1 410 ? 8.398 15.062 -14.305 1 95.31 410 ALA A O 1
ATOM 3263 N N . LYS A 1 411 ? 8.664 13.445 -15.797 1 94.5 411 LYS A N 1
ATOM 3264 C CA . LYS A 1 411 ? 10.094 13.312 -15.539 1 94.5 411 LYS A CA 1
ATOM 3265 C C . LYS A 1 411 ? 10.828 14.617 -15.828 1 94.5 411 LYS A C 1
ATOM 3267 O O . LYS A 1 411 ? 11.617 15.094 -15.008 1 94.5 411 LYS A O 1
ATOM 3272 N N . ARG A 1 412 ? 10.57 15.148 -16.922 1 96.06 412 ARG A N 1
ATOM 3273 C CA . ARG A 1 412 ? 11.195 16.406 -17.328 1 96.06 412 ARG A CA 1
ATOM 3274 C C . ARG A 1 412 ? 10.844 17.531 -16.359 1 96.06 412 ARG A C 1
ATOM 3276 O O . ARG A 1 412 ? 11.703 18.344 -16.016 1 96.06 412 ARG A O 1
ATOM 3283 N N . SER A 1 413 ? 9.625 17.641 -16.016 1 97.31 413 SER A N 1
ATOM 3284 C CA . SER A 1 413 ? 9.164 18.688 -15.117 1 97.31 413 SER A CA 1
ATOM 3285 C C . SER A 1 413 ? 9.852 18.609 -13.758 1 97.31 413 SER A C 1
ATOM 3287 O O . SER A 1 413 ? 10.297 19.609 -13.211 1 97.31 413 SER A O 1
ATOM 3289 N N . ILE A 1 414 ? 9.875 17.406 -13.203 1 97.06 414 ILE A N 1
ATOM 3290 C CA . ILE A 1 414 ? 10.523 17.188 -11.914 1 97.06 414 ILE A CA 1
ATOM 3291 C C . ILE A 1 414 ? 12 17.547 -12.008 1 97.06 414 ILE A C 1
ATOM 3293 O O . ILE A 1 414 ? 12.539 18.234 -11.125 1 97.06 414 ILE A O 1
ATOM 3297 N N . GLN A 1 415 ? 12.625 17.203 -13.086 1 95.38 415 GLN A N 1
ATOM 3298 C CA . GLN A 1 415 ? 14.039 17.5 -13.305 1 95.38 415 GLN A CA 1
ATOM 3299 C C . GLN A 1 415 ? 14.281 19 -13.43 1 95.38 415 GLN A C 1
ATOM 3301 O O . GLN A 1 415 ? 15.281 19.5 -12.93 1 95.38 415 GLN A O 1
ATOM 3306 N N . GLU A 1 416 ? 13.414 19.594 -14.125 1 96.31 416 GLU A N 1
ATOM 3307 C CA . GLU A 1 416 ? 13.547 21.047 -14.289 1 96.31 416 GLU A CA 1
ATOM 3308 C C . GLU A 1 416 ? 13.477 21.75 -12.938 1 96.31 416 GLU A C 1
ATOM 3310 O O . GLU A 1 416 ? 14.242 22.688 -12.688 1 96.31 416 GLU A O 1
ATOM 3315 N N . ILE A 1 417 ? 12.617 21.344 -12.125 1 97.19 417 ILE A N 1
ATOM 3316 C CA . ILE A 1 417 ? 12.484 21.938 -10.805 1 97.19 417 ILE A CA 1
ATOM 3317 C C . ILE A 1 417 ? 13.75 21.672 -9.992 1 97.19 417 ILE A C 1
ATOM 3319 O O . ILE A 1 417 ? 14.305 22.594 -9.383 1 97.19 417 ILE A O 1
ATOM 3323 N N . ASP A 1 418 ? 14.172 20.484 -10.047 1 94.75 418 ASP A N 1
ATOM 3324 C CA . ASP A 1 418 ? 15.367 20.094 -9.312 1 94.75 418 ASP A CA 1
ATOM 3325 C C . ASP A 1 418 ? 16.578 20.906 -9.758 1 94.75 418 ASP A C 1
ATOM 3327 O O . ASP A 1 418 ? 17.359 21.391 -8.93 1 94.75 418 ASP A O 1
ATOM 3331 N N . THR A 1 419 ? 16.703 21.016 -11.039 1 94.06 419 THR A N 1
ATOM 3332 C CA . THR A 1 419 ? 17.828 21.75 -11.617 1 94.06 419 THR A CA 1
ATOM 3333 C C . THR A 1 419 ? 17.75 23.219 -11.234 1 94.06 419 THR A C 1
ATOM 3335 O O . THR A 1 419 ? 18.781 23.844 -10.93 1 94.06 419 THR A O 1
ATOM 3338 N N . PHE A 1 420 ? 16.625 23.719 -11.281 1 94.62 420 PHE A N 1
ATOM 3339 C CA . PHE A 1 420 ? 16.438 25.109 -10.93 1 94.62 420 PHE A CA 1
ATOM 3340 C C . PHE A 1 420 ? 16.828 25.375 -9.477 1 94.62 420 PHE A C 1
ATOM 3342 O O . PHE A 1 420 ? 17.547 26.328 -9.188 1 94.62 420 PHE A O 1
ATOM 3349 N N . VAL A 1 421 ? 16.359 24.562 -8.586 1 95.12 421 VAL A N 1
ATOM 3350 C CA . VAL A 1 421 ? 16.688 24.703 -7.168 1 95.12 421 VAL A CA 1
ATOM 3351 C C . VAL A 1 421 ? 18.203 24.594 -6.973 1 95.12 421 VAL A C 1
ATOM 3353 O O . VAL A 1 421 ? 18.797 25.359 -6.219 1 95.12 421 VAL A O 1
ATOM 3356 N N . LEU A 1 422 ? 18.766 23.672 -7.641 1 92.19 422 LEU A N 1
ATOM 3357 C CA . LEU A 1 422 ? 20.203 23.469 -7.551 1 92.19 422 LEU A CA 1
ATOM 3358 C C . LEU A 1 422 ? 20.953 24.719 -8.008 1 92.19 422 LEU A C 1
ATOM 3360 O O . LEU A 1 422 ? 21.938 25.125 -7.383 1 92.19 422 LEU A O 1
ATOM 3364 N N . ASN A 1 423 ? 20.516 25.25 -9.086 1 91.44 423 ASN A N 1
ATOM 3365 C CA . ASN A 1 423 ? 21.141 26.469 -9.609 1 91.44 423 ASN A CA 1
ATOM 3366 C C . ASN A 1 423 ? 21.016 27.625 -8.633 1 91.44 423 ASN A C 1
ATOM 3368 O O . ASN A 1 423 ? 21.953 28.406 -8.469 1 91.44 423 ASN A O 1
ATOM 3372 N N . LEU A 1 424 ? 19.922 27.734 -8.047 1 92.94 424 LEU A N 1
ATOM 3373 C CA . LEU A 1 424 ? 19.719 28.797 -7.074 1 92.94 424 LEU A CA 1
ATOM 3374 C C . LEU A 1 424 ? 20.625 28.609 -5.863 1 92.94 424 LEU A C 1
ATOM 3376 O O . LEU A 1 424 ? 21.156 29.578 -5.316 1 92.94 424 LEU A O 1
ATOM 3380 N N . LEU A 1 425 ? 20.734 27.391 -5.422 1 90.75 425 LEU A N 1
ATOM 3381 C CA . LEU A 1 425 ? 21.625 27.078 -4.301 1 90.75 425 LEU A CA 1
ATOM 3382 C C . LEU A 1 425 ? 23.078 27.391 -4.648 1 90.75 425 LEU A C 1
ATOM 3384 O O . LEU A 1 425 ? 23.812 27.938 -3.822 1 90.75 425 LEU A O 1
ATOM 3388 N N . LYS A 1 426 ? 23.453 27.047 -5.832 1 85.12 426 LYS A N 1
ATOM 3389 C CA . LYS A 1 426 ? 24.797 27.359 -6.305 1 85.12 426 LYS A CA 1
ATOM 3390 C C . LYS A 1 426 ? 25.062 28.859 -6.254 1 85.12 426 LYS A C 1
ATOM 3392 O O . LYS A 1 426 ? 26.141 29.297 -5.812 1 85.12 426 LYS A O 1
ATOM 3397 N N . ASP A 1 427 ? 24.156 29.578 -6.711 1 83.25 427 ASP A N 1
ATOM 3398 C CA . ASP A 1 427 ? 24.266 31.031 -6.742 1 83.25 427 ASP A CA 1
ATOM 3399 C C . ASP A 1 427 ? 24.422 31.609 -5.332 1 83.25 427 ASP A C 1
ATOM 3401 O O . ASP A 1 427 ? 25.078 32.625 -5.133 1 83.25 427 ASP A O 1
ATOM 3405 N N . GLN A 1 428 ? 23.75 31 -4.371 1 78.81 428 GLN A N 1
ATOM 3406 C CA . GLN A 1 428 ? 23.797 31.469 -2.988 1 78.81 428 GLN A CA 1
ATOM 3407 C C . GLN A 1 428 ? 25.141 31.141 -2.336 1 78.81 428 GLN A C 1
ATOM 3409 O O . GLN A 1 428 ? 25.594 31.859 -1.454 1 78.81 428 GLN A O 1
ATOM 3414 N N . PHE A 1 429 ? 25.797 30.047 -2.756 1 68.06 429 PHE A N 1
ATOM 3415 C CA . PHE A 1 429 ? 27.031 29.609 -2.123 1 68.06 429 PHE A CA 1
ATOM 3416 C C . PHE A 1 429 ? 28.25 30.062 -2.932 1 68.06 429 PHE A C 1
ATOM 3418 O O . PHE A 1 429 ? 29.344 30.172 -2.395 1 68.06 429 PHE A O 1
ATOM 3425 N N . GLU A 1 430 ? 28.328 30.109 -4.242 1 53.66 430 GLU A N 1
ATOM 3426 C CA . GLU A 1 430 ? 29.422 30.656 -5.02 1 53.66 430 GLU A CA 1
ATOM 3427 C C . GLU A 1 430 ? 29.75 32.094 -4.586 1 53.66 430 GLU A C 1
ATOM 3429 O O . GLU A 1 430 ? 30.906 32.5 -4.633 1 53.66 430 GLU A O 1
ATOM 3434 N N . ILE A 1 431 ? 28.859 32.812 -4.137 1 41.75 431 ILE A N 1
ATOM 3435 C CA . ILE A 1 431 ? 29.234 34.156 -3.766 1 41.75 431 ILE A CA 1
ATOM 3436 C C . ILE A 1 431 ? 30.234 34.125 -2.609 1 41.75 431 ILE A C 1
ATOM 3438 O O . ILE A 1 431 ? 31.062 35.031 -2.475 1 41.75 431 ILE A O 1
ATOM 3442 N N . VAL A 1 432 ? 30.172 33.156 -1.7 1 35.78 432 VAL A N 1
ATOM 3443 C CA . VAL A 1 432 ? 31.016 33.281 -0.516 1 35.78 432 VAL A CA 1
ATOM 3444 C C . VAL A 1 432 ? 32.406 32.781 -0.816 1 35.78 432 VAL A C 1
ATOM 3446 O O . VAL A 1 432 ? 33.312 32.812 0.043 1 35.78 432 VAL A O 1
ATOM 3449 N N . THR A 1 433 ? 32.594 32.094 -1.878 1 35.28 433 THR A N 1
ATOM 3450 C CA . THR A 1 433 ? 33.875 31.391 -1.933 1 35.28 433 THR A CA 1
ATOM 3451 C C . THR A 1 433 ? 35.031 32.375 -2.195 1 35.28 433 THR A C 1
ATOM 3453 O O . THR A 1 433 ? 36.156 31.969 -2.484 1 35.28 433 THR A O 1
ATOM 3456 N N . GLU A 1 434 ? 34.906 33.656 -2.24 1 31.81 434 GLU A N 1
ATOM 3457 C CA . GLU A 1 434 ? 36.25 34.156 -2.375 1 31.81 434 GLU A CA 1
ATOM 3458 C C . GLU A 1 434 ? 37.188 33.531 -1.333 1 31.81 434 GLU A C 1
ATOM 3460 O O . GLU A 1 434 ? 38.344 33.25 -1.622 1 31.81 434 GLU A O 1
ATOM 3465 N N . ASP A 1 435 ? 37 33.875 0.087 1 29.92 435 ASP A N 1
ATOM 3466 C CA . ASP A 1 435 ? 38 33.5 1.077 1 29.92 435 ASP A CA 1
ATOM 3467 C C . ASP A 1 435 ? 38.031 31.984 1.271 1 29.92 435 ASP A C 1
ATOM 3469 O O . ASP A 1 435 ? 37.562 31.234 0.404 1 29.92 435 ASP A O 1
ATOM 3473 N N . THR A 1 436 ? 38.094 31.484 2.762 1 27.62 436 THR A N 1
ATOM 3474 C CA . THR A 1 436 ? 38.469 30.234 3.426 1 27.62 436 THR A CA 1
ATOM 3475 C C . THR A 1 436 ? 37.438 29.156 3.158 1 27.62 436 THR A C 1
ATOM 3477 O O . THR A 1 436 ? 36.312 29.219 3.668 1 27.62 436 THR A O 1
ATOM 3480 N N . ILE A 1 437 ? 37.188 28.781 2.035 1 29.14 437 ILE A N 1
ATOM 3481 C CA . ILE A 1 437 ? 36.312 27.625 1.96 1 29.14 437 ILE A CA 1
ATOM 3482 C C . ILE A 1 437 ? 36.875 26.5 2.828 1 29.14 437 ILE A C 1
ATOM 3484 O O . ILE A 1 437 ? 37.906 25.922 2.52 1 29.14 437 ILE A O 1
ATOM 3488 N N . ASP A 1 438 ? 36.938 26.609 4.199 1 26.86 438 ASP A N 1
ATOM 3489 C CA . ASP A 1 438 ? 37.312 25.641 5.215 1 26.86 438 ASP A CA 1
ATOM 3490 C C . ASP A 1 438 ? 36.781 24.266 4.902 1 26.86 438 ASP A C 1
ATOM 3492 O O . ASP A 1 438 ? 35.688 24.141 4.332 1 26.86 438 ASP A O 1
ATOM 3496 N N . ALA A 1 439 ? 37.656 23.172 4.91 1 29.77 439 ALA A N 1
ATOM 3497 C CA . ALA A 1 439 ? 37.5 21.719 4.914 1 29.77 439 ALA A CA 1
ATOM 3498 C C . ALA A 1 439 ? 36.281 21.281 5.734 1 29.77 439 ALA A C 1
ATOM 3500 O O . ALA A 1 439 ? 36 20.094 5.852 1 29.77 439 ALA A O 1
ATOM 3501 N N . ALA A 1 440 ? 35.781 22.078 6.594 1 28.91 440 ALA A N 1
ATOM 3502 C CA . ALA A 1 440 ? 34.656 21.766 7.508 1 28.91 440 ALA A CA 1
ATOM 3503 C C . ALA A 1 440 ? 33.469 21.219 6.75 1 28.91 440 ALA A C 1
ATOM 3505 O O . ALA A 1 440 ? 32.594 20.547 7.328 1 28.91 440 ALA A O 1
ATOM 3506 N N . GLY A 1 441 ? 33.281 21.469 5.539 1 28.52 441 GLY A N 1
ATOM 3507 C CA . GLY A 1 441 ? 32.062 21.078 4.824 1 28.52 441 GLY A CA 1
ATOM 3508 C C . GLY A 1 441 ? 32.125 19.656 4.316 1 28.52 441 GLY A C 1
ATOM 3509 O O . GLY A 1 441 ? 31.156 19.172 3.709 1 28.52 441 GLY A O 1
ATOM 3510 N N . ILE A 1 442 ? 33.312 19.062 4.227 1 31.02 442 ILE A N 1
ATOM 3511 C CA . ILE A 1 442 ? 33.375 17.703 3.693 1 31.02 442 ILE A CA 1
ATOM 3512 C C . ILE A 1 442 ? 32.812 16.719 4.703 1 31.02 442 ILE A C 1
ATOM 3514 O O . ILE A 1 442 ? 32.344 15.633 4.336 1 31.02 442 ILE A O 1
ATOM 3518 N N . GLY A 1 443 ? 33 17 6.07 1 31.23 443 GLY A N 1
ATOM 3519 C CA . GLY A 1 443 ? 32.375 16.141 7.082 1 31.23 443 GLY A CA 1
ATOM 3520 C C . GLY A 1 443 ? 30.891 15.945 6.883 1 31.23 443 GLY A C 1
ATOM 3521 O O . GLY A 1 443 ? 30.328 14.961 7.344 1 31.23 443 GLY A O 1
ATOM 3522 N N . GLU A 1 444 ? 30.25 16.953 6.375 1 30.72 444 GLU A N 1
ATOM 3523 C CA . GLU A 1 444 ? 28.812 17.016 6.176 1 30.72 444 GLU A CA 1
ATOM 3524 C C . GLU A 1 444 ? 28.375 16.078 5.043 1 30.72 444 GLU A C 1
ATOM 3526 O O . GLU A 1 444 ? 27.172 15.859 4.84 1 30.72 444 GLU A O 1
ATOM 3531 N N . TYR A 1 445 ? 29.281 15.688 4.23 1 31.91 445 TYR A N 1
ATOM 3532 C CA . TYR A 1 445 ? 28.938 14.766 3.154 1 31.91 445 TYR A CA 1
ATOM 3533 C C . TYR A 1 445 ? 28.938 13.32 3.648 1 31.91 445 TYR A C 1
ATOM 3535 O O . TYR A 1 445 ? 28.844 12.383 2.852 1 31.91 445 TYR A O 1
ATOM 3543 N N . ILE A 1 446 ? 29.391 13.078 4.875 1 31.34 446 ILE A N 1
ATOM 3544 C CA . ILE A 1 446 ? 29.188 11.773 5.496 1 31.34 446 ILE A CA 1
ATOM 3545 C C . ILE A 1 446 ? 27.719 11.602 5.859 1 31.34 446 ILE A C 1
ATOM 3547 O O . ILE A 1 446 ? 27.109 12.477 6.477 1 31.34 446 ILE A O 1
ATOM 3551 N N . PRO A 1 447 ? 27.078 10.727 5.195 1 30.3 447 PRO A N 1
ATOM 3552 C CA . PRO A 1 447 ? 25.656 10.523 5.527 1 30.3 447 PRO A CA 1
ATOM 3553 C C . PRO A 1 447 ? 25.391 10.586 7.027 1 30.3 447 PRO A C 1
ATOM 3555 O O . PRO A 1 447 ? 26.219 10.141 7.828 1 30.3 447 PRO A O 1
ATOM 3558 N N . ASP A 1 448 ? 24.625 11.492 7.461 1 32.91 448 ASP A N 1
ATOM 3559 C CA . ASP A 1 448 ? 24.141 11.695 8.82 1 32.91 448 ASP A CA 1
ATOM 3560 C C . ASP A 1 448 ? 23.828 10.359 9.5 1 32.91 448 ASP A C 1
ATOM 3562 O O . ASP A 1 448 ? 23.969 10.234 10.719 1 32.91 448 ASP A O 1
ATOM 3566 N N . ASP A 1 449 ? 23.266 9.414 8.82 1 31.8 449 ASP A N 1
ATOM 3567 C CA . ASP A 1 449 ? 22.844 8.172 9.469 1 31.8 449 ASP A CA 1
ATOM 3568 C C . ASP A 1 449 ? 24.047 7.355 9.922 1 31.8 449 ASP A C 1
ATOM 3570 O O . ASP A 1 449 ? 23.891 6.254 10.453 1 31.8 449 ASP A O 1
ATOM 3574 N N . ILE A 1 450 ? 25.156 7.531 9.359 1 31.45 450 ILE A N 1
ATOM 3575 C CA . ILE A 1 450 ? 26.281 6.836 9.977 1 31.45 450 ILE A CA 1
ATOM 3576 C C . ILE A 1 450 ? 26.453 7.312 11.422 1 31.45 450 ILE A C 1
ATOM 3578 O O . ILE A 1 450 ? 27.297 6.801 12.156 1 31.45 450 ILE A O 1
ATOM 3582 N N . ASP A 1 451 ? 25.844 8.43 11.781 1 30.27 451 ASP A N 1
ATOM 3583 C CA . ASP A 1 451 ? 25.953 8.836 13.18 1 30.27 451 ASP A CA 1
ATOM 3584 C C . ASP A 1 451 ? 25.203 7.859 14.094 1 30.27 451 ASP A C 1
ATOM 3586 O O . ASP A 1 451 ? 25.281 7.969 15.32 1 30.27 451 ASP A O 1
ATOM 3590 N N . GLY A 1 452 ? 24.219 7.164 13.625 1 28.66 452 GLY A N 1
ATOM 3591 C CA . GLY A 1 452 ? 23.656 6.223 14.578 1 28.66 452 GLY A CA 1
ATOM 3592 C C . GLY A 1 452 ? 24.562 5.043 14.867 1 28.66 452 GLY A C 1
ATOM 3593 O O . GLY A 1 452 ? 24.125 4.031 15.414 1 28.66 452 GLY A O 1
ATOM 3594 N N . LEU A 1 453 ? 25.562 4.805 14.055 1 26.69 453 LEU A N 1
ATOM 3595 C CA . LEU A 1 453 ? 26.438 3.818 14.672 1 26.69 453 LEU A CA 1
ATOM 3596 C C . LEU A 1 453 ? 26.844 4.25 16.078 1 26.69 453 LEU A C 1
ATOM 3598 O O . LEU A 1 453 ? 26.922 5.445 16.359 1 26.69 453 LEU A O 1
ATOM 3602 N N . GLY A 1 454 ? 26.672 3.414 17.141 1 25.17 454 GLY A N 1
ATOM 3603 C CA . GLY A 1 454 ? 27.062 3.559 18.531 1 25.17 454 GLY A CA 1
ATOM 3604 C C . GLY A 1 454 ? 28.359 4.336 18.703 1 25.17 454 GLY A C 1
ATOM 3605 O O . GLY A 1 454 ? 29.234 4.289 17.844 1 25.17 454 GLY A O 1
ATOM 3606 N N . ALA A 1 455 ? 28.312 5.477 19.422 1 25.83 455 ALA A N 1
ATOM 3607 C CA . ALA A 1 455 ? 29.297 6.273 20.125 1 25.83 455 ALA A CA 1
ATOM 3608 C C . ALA A 1 455 ? 30.391 5.387 20.719 1 25.83 455 ALA A C 1
ATOM 3610 O O . ALA A 1 455 ? 31.312 5.875 21.375 1 25.83 455 ALA A O 1
ATOM 3611 N N . HIS A 1 456 ? 30.25 4.07 20.766 1 24.77 456 HIS A N 1
ATOM 3612 C CA . HIS A 1 456 ? 31.312 3.566 21.641 1 24.77 456 HIS A CA 1
ATOM 3613 C C . HIS A 1 456 ? 32.656 3.535 20.922 1 24.77 456 HIS A C 1
ATOM 3615 O O . HIS A 1 456 ? 33.656 3.049 21.469 1 24.77 456 HIS A O 1
ATOM 3621 N N . SER A 1 457 ? 32.656 3.41 19.609 1 23.14 457 SER A N 1
ATOM 3622 C CA . SER A 1 457 ? 34.062 3.156 19.312 1 23.14 457 SER A CA 1
ATOM 3623 C C . SER A 1 457 ? 34.875 4.445 19.359 1 23.14 457 SER A C 1
ATOM 3625 O O . SER A 1 457 ? 34.5 5.445 18.75 1 23.14 457 SER A O 1
ATOM 3627 N N . GLU A 1 458 ? 35.75 4.762 20.375 1 24.62 458 GLU A N 1
ATOM 3628 C CA . GLU A 1 458 ? 36.812 5.73 20.688 1 24.62 458 GLU A CA 1
ATOM 3629 C C . GLU A 1 458 ? 37.75 5.91 19.516 1 24.62 458 GLU A C 1
ATOM 3631 O O . GLU A 1 458 ? 38.812 6.52 19.672 1 24.62 458 GLU A O 1
ATOM 3636 N N . GLY A 1 459 ? 37.656 5.188 18.438 1 23.67 459 GLY A N 1
ATOM 3637 C CA . GLY A 1 459 ? 38.781 5.402 17.562 1 23.67 459 GLY A CA 1
ATOM 3638 C C . GLY A 1 459 ? 38.781 6.762 16.891 1 23.67 459 GLY A C 1
ATOM 3639 O O . GLY A 1 459 ? 37.719 7.332 16.641 1 23.67 459 GLY A O 1
ATOM 3640 N N . GLU A 1 460 ? 39.875 7.688 17.062 1 24.83 460 GLU A N 1
ATOM 3641 C CA . GLU A 1 460 ? 40.312 9.055 16.812 1 24.83 460 GLU A CA 1
ATOM 3642 C C . GLU A 1 460 ? 40 9.469 15.367 1 24.83 460 GLU A C 1
ATOM 3644 O O . GLU A 1 460 ? 39.594 10.602 15.109 1 24.83 460 GLU A O 1
ATOM 3649 N N . ASP A 1 461 ? 40.562 8.781 14.398 1 25.42 461 ASP A N 1
ATOM 3650 C CA . ASP A 1 461 ? 41.062 9.375 13.156 1 25.42 461 ASP A CA 1
ATOM 3651 C C . ASP A 1 461 ? 39.906 9.586 12.172 1 25.42 461 ASP A C 1
ATOM 3653 O O . ASP A 1 461 ? 39.406 8.633 11.578 1 25.42 461 ASP A O 1
ATOM 3657 N N . ILE A 1 462 ? 39.062 10.453 12.578 1 27.09 462 ILE A N 1
ATOM 3658 C CA . ILE A 1 462 ? 37.938 10.734 11.664 1 27.09 462 ILE A CA 1
ATOM 3659 C C . ILE A 1 462 ? 38.5 11.422 10.414 1 27.09 462 ILE A C 1
ATOM 3661 O O . ILE A 1 462 ? 39.281 12.375 10.5 1 27.09 462 ILE A O 1
ATOM 3665 N N . LEU A 1 463 ? 38.469 10.914 9.203 1 26.66 463 LEU A N 1
ATOM 3666 C CA . LEU A 1 463 ? 38.875 11.289 7.859 1 26.66 463 LEU A CA 1
ATOM 3667 C C . LEU A 1 463 ? 38.375 12.68 7.5 1 26.66 463 LEU A C 1
ATOM 3669 O O . LEU A 1 463 ? 37.188 12.93 7.496 1 26.66 463 LEU A O 1
ATOM 3673 N N . LYS A 1 464 ? 39.188 13.742 7.832 1 26.69 464 LYS A N 1
ATOM 3674 C CA . LYS A 1 464 ? 38.938 15.125 7.434 1 26.69 464 LYS A CA 1
ATOM 3675 C C . LYS A 1 464 ? 39.188 15.312 5.938 1 26.69 464 LYS A C 1
ATOM 3677 O O . LYS A 1 464 ? 40.281 15.078 5.441 1 26.69 464 LYS A O 1
ATOM 3682 N N . VAL A 1 465 ? 38.219 15.078 5.027 1 25.98 465 VAL A N 1
ATOM 3683 C CA . VAL A 1 465 ? 38.344 15.305 3.59 1 25.98 465 VAL A CA 1
ATOM 3684 C C . VAL A 1 465 ? 38.312 16.797 3.295 1 25.98 465 VAL A C 1
ATOM 3686 O O . VAL A 1 465 ? 37.406 17.516 3.746 1 25.98 465 VAL A O 1
ATOM 3689 N N . LYS A 1 466 ? 39.406 17.547 3.025 1 25.73 466 LYS A N 1
ATOM 3690 C CA . LYS A 1 466 ? 39.594 18.922 2.566 1 25.73 466 LYS A CA 1
ATOM 3691 C C . LYS A 1 466 ? 39.312 19.031 1.069 1 25.73 466 LYS A C 1
ATOM 3693 O O . LYS A 1 466 ? 39.969 18.375 0.26 1 25.73 466 LYS A O 1
ATOM 3698 N N . ILE A 1 467 ? 38.062 19.266 0.59 1 25.66 467 ILE A N 1
ATOM 3699 C CA . ILE A 1 467 ? 37.781 19.453 -0.827 1 25.66 467 ILE A CA 1
ATOM 3700 C C . ILE A 1 467 ? 38.062 20.891 -1.235 1 25.66 467 ILE A C 1
ATOM 3702 O O . ILE A 1 467 ? 37.562 21.828 -0.601 1 25.66 467 ILE A O 1
ATOM 3706 N N . LYS A 1 468 ? 39.094 21.266 -1.951 1 25.52 468 LYS A N 1
ATOM 3707 C CA . LYS A 1 468 ? 39.406 22.547 -2.564 1 25.52 468 LYS A CA 1
ATOM 3708 C C . LYS A 1 468 ? 38.5 22.781 -3.787 1 25.52 468 LYS A C 1
ATOM 3710 O O . LYS A 1 468 ? 38.5 21.984 -4.727 1 25.52 468 LYS A O 1
ATOM 3715 N N . ILE A 1 469 ? 37.469 23.547 -3.707 1 26.22 469 ILE A N 1
ATOM 3716 C CA . ILE A 1 469 ? 36.562 23.953 -4.785 1 26.22 469 ILE A CA 1
ATOM 3717 C C . ILE A 1 469 ? 37.281 24.969 -5.684 1 26.22 469 ILE A C 1
ATOM 3719 O O . ILE A 1 469 ? 37.781 25.984 -5.203 1 26.22 469 ILE A O 1
ATOM 3723 N N . GLY A 1 470 ? 37.75 24.594 -6.84 1 24.95 470 GLY A N 1
ATOM 3724 C CA . GLY A 1 470 ? 38.375 25.469 -7.809 1 24.95 470 GLY A CA 1
ATOM 3725 C C . GLY A 1 470 ? 37.5 26.594 -8.297 1 24.95 470 GLY A C 1
ATOM 3726 O O . GLY A 1 470 ? 36.281 26.547 -8.102 1 24.95 470 GLY A O 1
ATOM 3727 N N . LYS A 1 471 ? 38.094 27.688 -8.672 1 24.56 471 LYS A N 1
ATOM 3728 C CA . LYS A 1 471 ? 37.562 28.953 -9.172 1 24.56 471 LYS A CA 1
ATOM 3729 C C . LYS A 1 471 ? 36.688 28.734 -10.391 1 24.56 471 LYS A C 1
ATOM 3731 O O . LYS A 1 471 ? 37.094 28.109 -11.367 1 24.56 471 LYS A O 1
ATOM 3736 N N . ILE A 1 472 ? 35.438 28.609 -10.227 1 24.92 472 ILE A N 1
ATOM 3737 C CA . ILE A 1 472 ? 34.531 28.609 -11.367 1 24.92 472 ILE A CA 1
ATOM 3738 C C . ILE A 1 472 ? 34.688 29.922 -12.133 1 24.92 472 ILE A C 1
ATOM 3740 O O . ILE A 1 472 ? 34.438 31 -11.578 1 24.92 472 ILE A O 1
ATOM 3744 N N . ILE A 1 473 ? 35.531 30.062 -13.141 1 23.55 473 ILE A N 1
ATOM 3745 C CA . ILE A 1 473 ? 35.594 31.25 -14 1 23.55 473 ILE A CA 1
ATOM 3746 C C . ILE A 1 473 ? 34.312 31.359 -14.82 1 23.55 473 ILE A C 1
ATOM 3748 O O . ILE A 1 473 ? 33.969 30.453 -15.602 1 23.55 473 ILE A O 1
ATOM 3752 N N . THR A 1 474 ? 33.344 32 -14.305 1 21.95 474 THR A N 1
ATOM 3753 C CA . THR A 1 474 ? 32.125 32.375 -15.023 1 21.95 474 THR A CA 1
ATOM 3754 C C . THR A 1 474 ? 32.469 33.219 -16.266 1 21.95 474 THR A C 1
ATOM 3756 O O . THR A 1 474 ? 33.156 34.25 -16.156 1 21.95 474 THR A O 1
ATOM 3759 N N . ASN A 1 475 ? 32.75 32.594 -17.422 1 21.34 475 ASN A N 1
ATOM 3760 C CA . ASN A 1 475 ? 32.844 33.375 -18.656 1 21.34 475 ASN A CA 1
ATOM 3761 C C . ASN A 1 475 ? 31.625 34.25 -18.859 1 21.34 475 ASN A C 1
ATOM 3763 O O . ASN A 1 475 ? 30.5 33.75 -18.906 1 21.34 475 ASN A O 1
ATOM 3767 N N . ARG A 1 476 ? 31.719 35.531 -18.5 1 22.2 476 ARG A N 1
ATOM 3768 C CA . ARG A 1 476 ? 30.766 36.594 -18.797 1 22.2 476 ARG A CA 1
ATOM 3769 C C . ARG A 1 476 ? 30.547 36.719 -20.297 1 22.2 476 ARG A C 1
ATOM 3771 O O . ARG A 1 476 ? 31.484 37.031 -21.047 1 22.2 476 ARG A O 1
ATOM 3778 N N . THR A 1 477 ? 29.688 35.906 -20.953 1 20.45 477 THR A N 1
ATOM 3779 C CA . THR A 1 477 ? 29.234 36.156 -22.312 1 20.45 477 THR A CA 1
ATOM 3780 C C . THR A 1 477 ? 28.734 37.594 -22.438 1 20.45 477 THR A C 1
ATOM 3782 O O . THR A 1 477 ? 27.984 38.094 -21.594 1 20.45 477 THR A O 1
ATOM 3785 N N . GLN A 1 478 ? 29.406 38.5 -23.203 1 19.09 478 GLN A N 1
ATOM 3786 C CA . GLN A 1 478 ? 29.094 39.844 -23.672 1 19.09 478 GLN A CA 1
ATOM 3787 C C . GLN A 1 478 ? 27.703 39.875 -24.312 1 19.09 478 GLN A C 1
ATOM 3789 O O . GLN A 1 478 ? 27.422 39.125 -25.219 1 19.09 478 GLN A O 1
ATOM 3794 N N . ARG A 1 479 ? 26.734 40.406 -23.547 1 20.61 479 ARG A N 1
ATOM 3795 C CA . ARG A 1 479 ? 25.391 40.781 -23.969 1 20.61 479 ARG A CA 1
ATOM 3796 C C . ARG A 1 479 ? 25.438 41.719 -25.172 1 20.61 479 ARG A C 1
ATOM 3798 O O . ARG A 1 479 ? 25.938 42.844 -25.062 1 20.61 479 ARG A O 1
ATOM 3805 N N . GLY A 1 480 ? 25.812 41.344 -26.391 1 17.52 480 GLY A N 1
ATOM 3806 C CA . GLY A 1 480 ? 25.578 42.25 -27.516 1 17.52 480 GLY A CA 1
ATOM 3807 C C . GLY A 1 480 ? 24.141 42.688 -27.641 1 17.52 480 GLY A C 1
ATOM 3808 O O . GLY A 1 480 ? 23.219 41.875 -27.375 1 17.52 480 GLY A O 1
ATOM 3809 N N . THR A 1 481 ? 23.891 44.031 -27.5 1 17.81 481 THR A N 1
ATOM 3810 C CA . THR A 1 481 ? 22.734 44.906 -27.594 1 17.81 481 THR A CA 1
ATOM 3811 C C . THR A 1 481 ? 22.094 44.812 -28.969 1 17.81 481 THR A C 1
ATOM 3813 O O . THR A 1 481 ? 21.156 45.562 -29.281 1 17.81 481 THR A O 1
ATOM 3816 N N . ALA A 1 482 ? 21.969 43.75 -29.719 1 16.52 482 ALA A N 1
ATOM 3817 C CA . ALA A 1 482 ? 21.344 44.125 -30.984 1 16.52 482 ALA A CA 1
ATOM 3818 C C . ALA A 1 482 ? 19.969 44.75 -30.75 1 16.52 482 ALA A C 1
ATOM 3820 O O . ALA A 1 482 ? 19.047 44.094 -30.297 1 16.52 482 ALA A O 1
ATOM 3821 N N . THR A 1 483 ? 19.844 46.188 -30.625 1 16.81 483 THR A N 1
ATOM 3822 C CA . THR A 1 483 ? 18.812 47.219 -30.469 1 16.81 483 THR A CA 1
ATOM 3823 C C . THR A 1 483 ? 17.844 47.188 -31.641 1 16.81 483 THR A C 1
ATOM 3825 O O . THR A 1 483 ? 16.906 48 -31.703 1 16.81 483 THR A O 1
ATOM 3828 N N . GLN A 1 484 ? 17.516 46.188 -32.469 1 15.84 484 GLN A N 1
ATOM 3829 C CA . GLN A 1 484 ? 16.812 46.781 -33.594 1 15.84 484 GLN A CA 1
ATOM 3830 C C . GLN A 1 484 ? 15.555 47.531 -33.156 1 15.84 484 GLN A C 1
ATOM 3832 O O . GLN A 1 484 ? 14.859 47.062 -32.25 1 15.84 484 GLN A O 1
ATOM 3837 N N . SER A 1 485 ? 15.203 48.812 -33.844 1 15.27 485 SER A N 1
ATOM 3838 C CA . SER A 1 485 ? 14.414 50.031 -33.781 1 15.27 485 SER A CA 1
ATOM 3839 C C . SER A 1 485 ? 12.938 49.75 -34 1 15.27 485 SER A C 1
ATOM 3841 O O . SER A 1 485 ? 12.078 50.469 -33.469 1 15.27 485 SER A O 1
ATOM 3843 N N . ALA A 1 486 ? 12.445 48.906 -35.031 1 14.89 486 ALA A N 1
ATOM 3844 C CA . ALA A 1 486 ? 11.609 49.688 -35.938 1 14.89 486 ALA A CA 1
ATOM 3845 C C . ALA A 1 486 ? 10.375 50.25 -35.188 1 14.89 486 ALA A C 1
ATOM 3847 O O . ALA A 1 486 ? 10.133 49.906 -34.031 1 14.89 486 ALA A O 1
ATOM 3848 N N . VAL A 1 487 ? 9.086 49.969 -35.844 1 15.02 487 VAL A N 1
ATOM 3849 C CA . VAL A 1 487 ? 8.109 50.875 -36.406 1 15.02 487 VAL A CA 1
ATOM 3850 C C . VAL A 1 487 ? 7.133 51.344 -35.312 1 15.02 487 VAL A C 1
ATOM 3852 O O . VAL A 1 487 ? 7 50.656 -34.281 1 15.02 487 VAL A O 1
ATOM 3855 N N . GLN A 1 488 ? 5.91 52 -35.844 1 14.59 488 GLN A N 1
ATOM 3856 C CA . GLN A 1 488 ? 5.164 53.25 -35.781 1 14.59 488 GLN A CA 1
ATOM 3857 C C . GLN A 1 488 ? 4.078 53.188 -34.719 1 14.59 488 GLN A C 1
ATOM 3859 O O . GLN A 1 488 ? 4.016 54.031 -33.812 1 14.59 488 GLN A O 1
ATOM 3864 N N . GLU A 1 489 ? 2.717 53.156 -35.281 1 14.24 489 GLU A N 1
ATOM 3865 C CA . GLU A 1 489 ? 1.818 54.312 -35.219 1 14.24 489 GLU A CA 1
ATOM 3866 C C . GLU A 1 489 ? 1.016 54.281 -33.906 1 14.24 489 GLU A C 1
ATOM 3868 O O . GLU A 1 489 ? 1.134 55.219 -33.094 1 14.24 489 GLU A O 1
ATOM 3873 N N . GLU A 1 490 ? -0.427 54.281 -34.188 1 14.58 490 GLU A N 1
ATOM 3874 C CA . GLU A 1 490 ? -1.401 55.344 -33.969 1 14.58 490 GLU A CA 1
ATOM 3875 C C . GLU A 1 490 ? -2.055 55.25 -32.594 1 14.58 490 GLU A C 1
ATOM 3877 O O . GLU A 1 490 ? -1.979 54.188 -31.938 1 14.58 490 GLU A O 1
ATOM 3882 N N . GLY A 1 491 ? -3.195 56.094 -32.469 1 14.05 491 GLY A N 1
ATOM 3883 C CA . GLY A 1 491 ? -3.793 57.094 -31.594 1 14.05 491 GLY A CA 1
ATOM 3884 C C . GLY A 1 491 ? -4.762 56.531 -30.578 1 14.05 491 GLY A C 1
ATOM 3885 O O . GLY A 1 491 ? -5.387 57.281 -29.828 1 14.05 491 GLY A O 1
ATOM 3886 N N . ALA A 1 492 ? -5.137 55.219 -30.75 1 14.88 492 ALA A N 1
ATOM 3887 C CA . ALA A 1 492 ? -6.574 55.25 -30.484 1 14.88 492 ALA A CA 1
ATOM 3888 C C . ALA A 1 492 ? -6.875 55.812 -29.109 1 14.88 492 ALA A C 1
ATOM 3890 O O . ALA A 1 492 ? -6.227 55.469 -28.125 1 14.88 492 ALA A O 1
ATOM 3891 N N . GLU A 1 493 ? -7.781 56.844 -29.031 1 13.93 493 GLU A N 1
ATOM 3892 C CA . GLU A 1 493 ? -8.242 57.938 -28.219 1 13.93 493 GLU A CA 1
ATOM 3893 C C . GLU A 1 493 ? -8.711 57.469 -26.844 1 13.93 493 GLU A C 1
ATOM 3895 O O . GLU A 1 493 ? -8.211 57.906 -25.812 1 13.93 493 GLU A O 1
ATOM 3900 N N . GLN A 1 494 ? -10.086 57.594 -26.688 1 13.91 494 GLN A N 1
ATOM 3901 C CA . GLN A 1 494 ? -10.695 58.656 -25.875 1 13.91 494 GLN A CA 1
ATOM 3902 C C . GLN A 1 494 ? -10.945 58.188 -24.453 1 13.91 494 GLN A C 1
ATOM 3904 O O . GLN A 1 494 ? -10.766 57 -24.141 1 13.91 494 GLN A O 1
ATOM 3909 N N . GLU A 1 495 ? -12.32 58.406 -24 1 14.12 495 GLU A N 1
ATOM 3910 C CA . GLU A 1 495 ? -12.844 59.375 -23.047 1 14.12 495 GLU A CA 1
ATOM 3911 C C . GLU A 1 495 ? -13.164 58.719 -21.703 1 14.12 495 GLU A C 1
ATOM 3913 O O . GLU A 1 495 ? -12.867 59.25 -20.641 1 14.12 495 GLU A O 1
ATOM 3918 N N . GLY A 1 496 ? -13.891 57.469 -21.75 1 14.55 496 GLY A N 1
ATOM 3919 C CA . GLY A 1 496 ? -15.109 57.781 -21.047 1 14.55 496 GLY A CA 1
ATOM 3920 C C . GLY A 1 496 ? -14.906 58 -19.547 1 14.55 496 GLY A C 1
ATOM 3921 O O . GLY A 1 496 ? -13.883 57.562 -19 1 14.55 496 GLY A O 1
ATOM 3922 N N . ASP A 1 497 ? -15.867 58.688 -18.875 1 14.46 497 ASP A N 1
ATOM 3923 C CA . ASP A 1 497 ? -16.203 59.625 -17.828 1 14.46 497 ASP A CA 1
ATOM 3924 C C . ASP A 1 497 ? -16.359 58.938 -16.469 1 14.46 497 ASP A C 1
ATOM 3926 O O . ASP A 1 497 ? -16.641 59.562 -15.461 1 14.46 497 ASP A O 1
ATOM 3930 N N . VAL A 1 498 ? -16.297 57.625 -16.469 1 15.79 498 VAL A N 1
ATOM 3931 C CA . VAL A 1 498 ? -17.328 57.344 -15.477 1 15.79 498 VAL A CA 1
ATOM 3932 C C . VAL A 1 498 ? -16.969 58 -14.148 1 15.79 498 VAL A C 1
ATOM 3934 O O . VAL A 1 498 ? -15.789 58.031 -13.773 1 15.79 498 VAL A O 1
ATOM 3937 N N . ARG A 1 499 ? -18.078 58.312 -13.422 1 14.97 499 ARG A N 1
ATOM 3938 C CA . ARG A 1 499 ? -18.625 59.188 -12.398 1 14.97 499 ARG A CA 1
ATOM 3939 C C . ARG A 1 499 ? -17.953 58.938 -11.047 1 14.97 499 ARG A C 1
ATOM 3941 O O . ARG A 1 499 ? -17.375 57.875 -10.812 1 14.97 499 ARG A O 1
ATOM 3948 N N . ASN A 1 500 ? -18.406 59.812 -10.141 1 13.97 500 ASN A N 1
ATOM 3949 C CA . ASN A 1 500 ? -18.141 60.781 -9.094 1 13.97 500 ASN A CA 1
ATOM 3950 C C . ASN A 1 500 ? -18.125 60.125 -7.711 1 13.97 500 ASN A C 1
ATOM 3952 O O . ASN A 1 500 ? -17.266 60.438 -6.883 1 13.97 500 ASN A O 1
ATOM 3956 N N . HIS A 1 501 ? -19.219 59.344 -7.305 1 14.03 501 HIS A N 1
ATOM 3957 C CA . HIS A 1 501 ? -19.844 59.969 -6.148 1 14.03 501 HIS A CA 1
ATOM 3958 C C . HIS A 1 501 ? -18.969 59.844 -4.906 1 14.03 501 HIS A C 1
ATOM 3960 O O . HIS A 1 501 ? -18.109 58.969 -4.84 1 14.03 501 HIS A O 1
ATOM 3966 N N . THR A 1 502 ? -19.5 60.406 -3.73 1 14.31 502 THR A N 1
ATOM 3967 C CA . THR A 1 502 ? -19.297 61.406 -2.672 1 14.31 502 THR A CA 1
ATOM 3968 C C . THR A 1 502 ? -18.734 60.719 -1.418 1 14.31 502 THR A C 1
ATOM 3970 O O . THR A 1 502 ? -17.688 61.156 -0.903 1 14.31 502 THR A O 1
ATOM 3973 N N . HIS A 1 503 ? -19.547 60.812 -0.237 1 14.26 503 HIS A N 1
ATOM 3974 C CA . HIS A 1 503 ? -19.312 61.688 0.896 1 14.26 503 HIS A CA 1
ATOM 3975 C C . HIS A 1 503 ? -18.672 60.938 2.059 1 14.26 503 HIS A C 1
ATOM 3977 O O . HIS A 1 503 ? -17.656 61.375 2.592 1 14.26 503 HIS A O 1
ATOM 3983 N N . ASN A 1 504 ? -19.5 60.188 3.006 1 14.76 504 ASN A N 1
ATOM 3984 C CA . ASN A 1 504 ? -19.75 60.781 4.305 1 14.76 504 ASN A CA 1
ATOM 3985 C C . ASN A 1 504 ? -18.672 60.438 5.316 1 14.76 504 ASN A C 1
ATOM 3987 O O . ASN A 1 504 ? -18 59.406 5.18 1 14.76 504 ASN A O 1
ATOM 3991 N N . PRO A 1 505 ? -18.672 61.062 6.656 1 15.51 505 PRO A N 1
ATOM 3992 C CA . PRO A 1 505 ? -17.828 61.75 7.637 1 15.51 505 PRO A CA 1
ATOM 3993 C C . PRO A 1 505 ? -17.406 60.812 8.781 1 15.51 505 PRO A C 1
ATOM 3995 O O . PRO A 1 505 ? -16.438 61.125 9.492 1 15.51 505 PRO A O 1
ATOM 3998 N N . ASN A 1 506 ? -17.953 59.562 8.977 1 15.51 506 ASN A N 1
ATOM 3999 C CA . ASN A 1 506 ? -18.359 59.5 10.375 1 15.51 506 ASN A CA 1
ATOM 4000 C C . ASN A 1 506 ? -17.156 59.656 11.312 1 15.51 506 ASN A C 1
ATOM 4002 O O . ASN A 1 506 ? -16.047 59.25 10.977 1 15.51 506 ASN A O 1
ATOM 4006 N N . PRO A 1 507 ? -17.406 59.938 12.688 1 15.7 507 PRO A N 1
ATOM 4007 C CA . PRO A 1 507 ? -16.891 60.781 13.758 1 15.7 507 PRO A CA 1
ATOM 4008 C C . PRO A 1 507 ? -15.727 60.156 14.508 1 15.7 507 PRO A C 1
ATOM 4010 O O . PRO A 1 507 ? -15.453 58.969 14.336 1 15.7 507 PRO A O 1
ATOM 4013 N N . MET A 1 508 ? -15.484 60.688 15.75 1 16.08 508 MET A N 1
ATOM 4014 C CA . MET A 1 508 ? -14.398 61.281 16.531 1 16.08 508 MET A CA 1
ATOM 4015 C C . MET A 1 508 ? -13.883 60.281 17.562 1 16.08 508 MET A C 1
ATOM 4017 O O . MET A 1 508 ? -12.836 60.5 18.172 1 16.08 508 MET A O 1
ATOM 4021 N N . PRO A 1 509 ? -14.195 58.938 17.688 1 17.66 509 PRO A N 1
ATOM 4022 C CA . PRO A 1 509 ? -14.391 58.719 19.125 1 17.66 509 PRO A CA 1
ATOM 4023 C C . PRO A 1 509 ? -13.133 59 19.938 1 17.66 509 PRO A C 1
ATOM 4025 O O . PRO A 1 509 ? -12.016 58.906 19.406 1 17.66 509 PRO A O 1
ATOM 4028 N N . PRO A 1 510 ? -13.297 59.25 21.312 1 16.75 510 PRO A N 1
ATOM 4029 C CA . PRO A 1 510 ? -12.594 60.094 22.281 1 16.75 510 PRO A CA 1
ATOM 4030 C C . PRO A 1 510 ? -11.297 59.469 22.781 1 16.75 510 PRO A C 1
ATOM 4032 O O . PRO A 1 510 ? -11.07 58.281 22.562 1 16.75 510 PRO A O 1
ATOM 4035 N N . LYS A 1 511 ? -10.672 60.094 23.797 1 17.67 511 LYS A N 1
ATOM 4036 C CA . LYS A 1 511 ? -9.375 60.531 24.312 1 17.67 511 LYS A CA 1
ATOM 4037 C C . LYS A 1 511 ? -8.852 59.531 25.359 1 17.67 511 LYS A C 1
ATOM 4039 O O . LYS A 1 511 ? -7.773 59.75 25.922 1 17.67 511 LYS A O 1
ATOM 4044 N N . PRO A 1 512 ? -9.023 58.219 25.312 1 18.02 512 PRO A N 1
ATOM 4045 C CA . PRO A 1 512 ? -8.969 57.75 26.703 1 18.02 512 PRO A CA 1
ATOM 4046 C C . PRO A 1 512 ? -7.668 58.156 27.406 1 18.02 512 PRO A C 1
ATOM 4048 O O . PRO A 1 512 ? -6.645 58.344 26.75 1 18.02 512 PRO A O 1
ATOM 4051 N N . ARG A 1 513 ? -7.672 58.312 28.828 1 18.5 513 ARG A N 1
ATOM 4052 C CA . ARG A 1 513 ? -7.004 59.031 29.906 1 18.5 513 ARG A CA 1
ATOM 4053 C C . ARG A 1 513 ? -5.668 58.406 30.25 1 18.5 513 ARG A C 1
ATOM 4055 O O . ARG A 1 513 ? -5.484 57.188 30.062 1 18.5 513 ARG A O 1
ATOM 4062 N N . PRO A 1 514 ? -4.688 59.188 30.734 1 19.03 514 PRO A N 1
ATOM 4063 C CA . PRO A 1 514 ? -3.23 59.156 30.906 1 19.03 514 PRO A CA 1
ATOM 4064 C C . PRO A 1 514 ? -2.781 58.344 32.094 1 19.03 514 PRO A C 1
ATOM 4066 O O . PRO A 1 514 ? -3.09 58.656 33.25 1 19.03 514 PRO A O 1
ATOM 4069 N N . PRO A 1 515 ? -3.078 56.969 32.188 1 19.03 515 PRO A N 1
ATOM 4070 C CA . PRO A 1 515 ? -2.941 56.531 33.594 1 19.03 515 PRO A CA 1
ATOM 4071 C C . PRO A 1 515 ? -1.616 56.969 34.219 1 19.03 515 PRO A C 1
ATOM 4073 O O . PRO A 1 515 ? -0.637 57.188 33.5 1 19.03 515 PRO A O 1
ATOM 4076 N N . LYS A 1 516 ? -1.577 57.25 35.562 1 19.19 516 LYS A N 1
ATOM 4077 C CA . LYS A 1 516 ? -0.78 58 36.562 1 19.19 516 LYS A CA 1
ATOM 4078 C C . LYS A 1 516 ? 0.55 57.281 36.812 1 19.19 516 LYS A C 1
ATOM 4080 O O . LYS A 1 516 ? 0.641 56.062 36.719 1 19.19 516 LYS A O 1
ATOM 4085 N N . PRO A 1 517 ? 1.61 58.062 37.094 1 19.59 517 PRO A N 1
ATOM 4086 C CA . PRO A 1 517 ? 3.068 57.969 37.188 1 19.59 517 PRO A CA 1
ATOM 4087 C C . PRO A 1 517 ? 3.527 57.219 38.438 1 19.59 517 PRO A C 1
ATOM 4089 O O . PRO A 1 517 ? 3.238 57.625 39.562 1 19.59 517 PRO A O 1
ATOM 4092 N N . VAL A 1 518 ? 3.16 55.938 38.625 1 20.47 518 VAL A N 1
ATOM 4093 C CA . VAL A 1 518 ? 3.406 55.438 39.969 1 20.47 518 VAL A CA 1
ATOM 4094 C C . VAL A 1 518 ? 4.879 55.625 40.344 1 20.47 518 VAL A C 1
ATOM 4096 O O . VAL A 1 518 ? 5.766 55.344 39.531 1 20.47 518 VAL A O 1
ATOM 4099 N N . THR A 1 519 ? 5.219 56.438 41.375 1 19.27 519 THR A N 1
ATOM 4100 C CA . THR A 1 519 ? 6.398 57.031 42 1 19.27 519 THR A CA 1
ATOM 4101 C C . THR A 1 519 ? 7.305 55.969 42.594 1 19.27 519 THR A C 1
ATOM 4103 O O . THR A 1 519 ? 6.836 55.062 43.281 1 19.27 519 THR A O 1
ATOM 4106 N N . PRO A 1 520 ? 8.516 55.719 42.031 1 20.58 520 PRO A N 1
ATOM 4107 C CA . PRO A 1 520 ? 9.609 54.781 42.281 1 20.58 520 PRO A CA 1
ATOM 4108 C C . PRO A 1 520 ? 10.18 54.875 43.688 1 20.58 520 PRO A C 1
ATOM 4110 O O . PRO A 1 520 ? 10.641 55.938 44.094 1 20.58 520 PRO A O 1
ATOM 4113 N N . ASP A 1 521 ? 9.453 54.375 44.688 1 19.83 521 ASP A N 1
ATOM 4114 C CA . ASP A 1 521 ? 9.898 54.688 46.062 1 19.83 521 ASP A CA 1
ATOM 4115 C C . ASP A 1 521 ? 11.383 54.375 46.219 1 19.83 521 ASP A C 1
ATOM 4117 O O . ASP A 1 521 ? 11.898 53.438 45.625 1 19.83 521 ASP A O 1
ATOM 4121 N N . PRO A 1 522 ? 12.211 55.188 47 1 18.47 522 PRO A N 1
ATOM 4122 C CA . PRO A 1 522 ? 13.578 55.688 47.156 1 18.47 522 PRO A CA 1
ATOM 4123 C C . PRO A 1 522 ? 14.492 54.625 47.812 1 18.47 522 PRO A C 1
ATOM 4125 O O . PRO A 1 522 ? 15.703 54.656 47.594 1 18.47 522 PRO A O 1
ATOM 4128 N N . ASP A 1 523 ? 14.062 53.812 48.812 1 20.28 523 ASP A N 1
ATOM 4129 C CA . ASP A 1 523 ? 14.914 53.812 49.969 1 20.28 523 ASP A CA 1
ATOM 4130 C C . ASP A 1 523 ? 16.031 52.781 49.844 1 20.28 523 ASP A C 1
ATOM 4132 O O . ASP A 1 523 ? 15.82 51.594 50.031 1 20.28 523 ASP A O 1
ATOM 4136 N N . ASP A 1 524 ? 16.859 52.812 48.875 1 20.47 524 ASP A N 1
ATOM 4137 C CA . ASP A 1 524 ? 17.938 51.906 48.594 1 20.47 524 ASP A CA 1
ATOM 4138 C C . ASP A 1 524 ? 18.984 51.906 49.688 1 20.47 524 ASP A C 1
ATOM 4140 O O . ASP A 1 524 ? 19.641 52.938 49.938 1 20.47 524 ASP A O 1
ATOM 4144 N N . PRO A 1 525 ? 18.719 51.188 50.781 1 20.5 525 PRO A N 1
ATOM 4145 C CA . PRO A 1 525 ? 19.625 51.375 51.906 1 20.5 525 PRO A CA 1
ATOM 4146 C C . PRO A 1 525 ? 21.078 51.125 51.562 1 20.5 525 PRO A C 1
ATOM 4148 O O . PRO A 1 525 ? 21.375 50.438 50.562 1 20.5 525 PRO A O 1
ATOM 4151 N N . ASN A 1 526 ? 22.031 51.844 52.188 1 20.64 526 ASN A N 1
ATOM 4152 C CA . ASN A 1 526 ? 23.453 52.156 52.125 1 20.64 526 ASN A CA 1
ATOM 4153 C C . ASN A 1 526 ? 24.328 50.969 52.438 1 20.64 526 ASN A C 1
ATOM 4155 O O . ASN A 1 526 ? 24.312 50.469 53.562 1 20.64 526 ASN A O 1
ATOM 4159 N N . PRO A 1 527 ? 24.422 49.938 51.562 1 20.03 527 PRO A N 1
ATOM 4160 C CA . PRO A 1 527 ? 25.203 48.781 51.969 1 20.03 527 PRO A CA 1
ATOM 4161 C C . PRO A 1 527 ? 26.594 49.156 52.469 1 20.03 527 PRO A C 1
ATOM 4163 O O . PRO A 1 527 ? 27.188 50.125 51.969 1 20.03 527 PRO A O 1
ATOM 4166 N N . GLN A 1 528 ? 26.938 48.781 53.656 1 20.39 528 GLN A N 1
ATOM 4167 C CA . GLN A 1 528 ? 28.109 49.062 54.469 1 20.39 528 GLN A CA 1
ATOM 4168 C C . GLN A 1 528 ? 29.391 48.625 53.781 1 20.39 528 GLN A C 1
ATOM 4170 O O . GLN A 1 528 ? 29.375 47.719 52.938 1 20.39 528 GLN A O 1
ATOM 4175 N N . PRO A 1 529 ? 30.609 49.375 53.938 1 22.28 529 PRO A N 1
ATOM 4176 C CA . PRO A 1 529 ? 31.953 49.531 53.375 1 22.28 529 PRO A CA 1
ATOM 4177 C C . PRO A 1 529 ? 32.812 48.281 53.531 1 22.28 529 PRO A C 1
ATOM 4179 O O . PRO A 1 529 ? 33.219 47.938 54.656 1 22.28 529 PRO A O 1
ATOM 4182 N N . GLY A 1 530 ? 32.344 47 53.188 1 19.02 530 GLY A N 1
ATOM 4183 C CA . GLY A 1 530 ? 33.125 45.875 53.688 1 19.02 530 GLY A CA 1
ATOM 4184 C C . GLY A 1 530 ? 34.594 45.969 53.312 1 19.02 530 GLY A C 1
ATOM 4185 O O . GLY A 1 530 ? 35 46.844 52.531 1 19.02 530 GLY A O 1
ATOM 4186 N N . ALA A 1 531 ? 35.469 44.75 53.531 1 21.41 531 ALA A N 1
ATOM 4187 C CA . ALA A 1 531 ? 36.812 44.25 53.875 1 21.41 531 ALA A CA 1
ATOM 4188 C C . ALA A 1 531 ? 37.75 44.312 52.688 1 21.41 531 ALA A C 1
ATOM 4190 O O . ALA A 1 531 ? 37.344 44.031 51.562 1 21.41 531 ALA A O 1
ATOM 4191 N N . THR A 1 532 ? 38.781 45.094 52.781 1 21.22 532 THR A N 1
ATOM 4192 C CA . THR A 1 532 ? 39.906 45.406 51.875 1 21.22 532 THR A CA 1
ATOM 4193 C C . THR A 1 532 ? 40.656 44.125 51.5 1 21.22 532 THR A C 1
ATOM 4195 O O . THR A 1 532 ? 41.344 43.562 52.344 1 21.22 532 THR A O 1
ATOM 4198 N N . PRO A 1 533 ? 40.25 43.094 50.812 1 24.78 533 PRO A N 1
ATOM 4199 C CA . PRO A 1 533 ? 41.062 41.906 50.594 1 24.78 533 PRO A CA 1
ATOM 4200 C C . PRO A 1 533 ? 42.406 42.219 49.906 1 24.78 533 PRO A C 1
ATOM 4202 O O . PRO A 1 533 ? 42.469 43.156 49.125 1 24.78 533 PRO A O 1
ATOM 4205 N N . GLY A 1 534 ? 43.625 41.875 50.531 1 24.27 534 GLY A N 1
ATOM 4206 C CA . GLY A 1 534 ? 45.031 41.969 50.125 1 24.27 534 GLY A CA 1
ATOM 4207 C C . GLY A 1 534 ? 45.281 41.406 48.75 1 24.27 534 GLY A C 1
ATOM 4208 O O . GLY A 1 534 ? 44.719 40.375 48.375 1 24.27 534 GLY A O 1
ATOM 4209 N N . ASN A 1 535 ? 45.688 42.156 47.719 1 28.73 535 ASN A N 1
ATOM 4210 C CA . ASN A 1 535 ? 45.875 42.062 46.281 1 28.73 535 ASN A CA 1
ATOM 4211 C C . ASN A 1 535 ? 47.062 41.156 45.938 1 28.73 535 ASN A C 1
ATOM 4213 O O . ASN A 1 535 ? 48.188 41.625 45.844 1 28.73 535 ASN A O 1
ATOM 4217 N N . GLY A 1 536 ? 47.375 40 46.625 1 30.83 536 GLY A N 1
ATOM 4218 C CA . GLY A 1 536 ? 48.531 39.281 46.094 1 30.83 536 GLY A CA 1
ATOM 4219 C C . GLY A 1 536 ? 48.469 39.094 44.594 1 30.83 536 GLY A C 1
ATOM 4220 O O . GLY A 1 536 ? 47.406 38.875 44.031 1 30.83 536 GLY A O 1
ATOM 4221 N N . ILE A 1 537 ? 49.375 39.719 44 1 32.78 537 ILE A N 1
ATOM 4222 C CA . ILE A 1 537 ? 49.5 39.844 42.531 1 32.78 537 ILE A CA 1
ATOM 4223 C C . ILE A 1 537 ? 49.75 38.438 41.938 1 32.78 537 ILE A C 1
ATOM 4225 O O . ILE A 1 537 ? 50.75 37.812 42.219 1 32.78 537 ILE A O 1
ATOM 4229 N N . LYS A 1 538 ? 48.938 37.531 41.812 1 45.94 538 LYS A N 1
ATOM 4230 C CA . LYS A 1 538 ? 49 36.312 41.031 1 45.94 538 LYS A CA 1
ATOM 4231 C C . LYS A 1 538 ? 49.5 36.625 39.594 1 45.94 538 LYS A C 1
ATOM 4233 O O . LYS A 1 538 ? 48.938 37.469 38.906 1 45.94 538 LYS A O 1
ATOM 4238 N N . THR A 1 539 ? 50.812 36.531 39.562 1 51.47 539 THR A N 1
ATOM 4239 C CA . THR A 1 539 ? 51.344 36.688 38.219 1 51.47 539 THR A CA 1
ATOM 4240 C C . THR A 1 539 ? 50.781 35.688 37.25 1 51.47 539 THR A C 1
ATOM 4242 O O . THR A 1 539 ? 50.781 34.5 37.5 1 51.47 539 THR A O 1
ATOM 4245 N N . VAL A 1 540 ? 49.938 36 36.312 1 60.62 540 VAL A N 1
ATOM 4246 C CA . VAL A 1 540 ? 49.312 35.219 35.281 1 60.62 540 VAL A CA 1
ATOM 4247 C C . VAL A 1 540 ? 50.188 35.156 34.031 1 60.62 540 VAL A C 1
ATOM 4249 O O . VAL A 1 540 ? 50.594 36.219 33.5 1 60.62 540 VAL A O 1
ATOM 4252 N N . ASN A 1 541 ? 50.906 34.062 33.906 1 71.88 541 ASN A N 1
ATOM 4253 C CA . ASN A 1 541 ? 51.688 33.906 32.688 1 71.88 541 ASN A CA 1
ATOM 4254 C C . ASN A 1 541 ? 50.844 33.312 31.547 1 71.88 541 ASN A C 1
ATOM 4256 O O . ASN A 1 541 ? 49.938 32.531 31.812 1 71.88 541 ASN A O 1
ATOM 4260 N N . THR A 1 542 ? 51.156 33.688 30.344 1 75.94 542 THR A N 1
ATOM 4261 C CA . THR A 1 542 ? 50.531 33.094 29.172 1 75.94 542 THR A CA 1
ATOM 4262 C C . THR A 1 542 ? 51.281 31.844 28.734 1 75.94 542 THR A C 1
ATOM 4264 O O . THR A 1 542 ? 52.469 31.906 28.438 1 75.94 542 THR A O 1
ATOM 4267 N N . PRO A 1 543 ? 50.594 30.766 28.75 1 80.69 543 PRO A N 1
ATOM 4268 C CA . PRO A 1 543 ? 51.281 29.531 28.375 1 80.69 543 PRO A CA 1
ATOM 4269 C C . PRO A 1 543 ? 51.719 29.531 26.906 1 80.69 543 PRO A C 1
ATOM 4271 O O . PRO A 1 543 ? 51.031 30.094 26.062 1 80.69 543 PRO A O 1
ATOM 4274 N N . ASN A 1 544 ? 52.938 29.031 26.672 1 80.25 544 ASN A N 1
ATOM 4275 C CA . ASN A 1 544 ? 53.438 28.797 25.328 1 80.25 544 ASN A CA 1
ATOM 4276 C C . ASN A 1 544 ? 52.938 27.469 24.766 1 80.25 544 ASN A C 1
ATOM 4278 O O . ASN A 1 544 ? 53.219 26.406 25.328 1 80.25 544 ASN A O 1
ATOM 4282 N N . LEU A 1 545 ? 52.094 27.562 23.656 1 79.25 545 LEU A N 1
ATOM 4283 C CA . LEU A 1 545 ? 51.531 26.375 23.016 1 79.25 545 LEU A CA 1
ATOM 4284 C C . LEU A 1 545 ? 52.094 26.172 21.625 1 79.25 545 LEU A C 1
ATOM 4286 O O . LEU A 1 545 ? 52.375 27.125 20.922 1 79.25 545 LEU A O 1
ATOM 4290 N N . THR A 1 546 ? 52.406 24.984 21.297 1 77.75 546 THR A N 1
ATOM 4291 C CA . THR A 1 546 ? 52.844 24.656 19.938 1 77.75 546 THR A CA 1
ATOM 4292 C C . THR A 1 546 ? 51.625 24.547 19.016 1 77.75 546 THR A C 1
ATOM 4294 O O . THR A 1 546 ? 51.75 24.781 17.812 1 77.75 546 THR A O 1
ATOM 4297 N N . ALA A 1 547 ? 50.5 24.141 19.656 1 76.19 547 ALA A N 1
ATOM 4298 C CA . ALA A 1 547 ? 49.281 24.062 18.891 1 76.19 547 ALA A CA 1
ATOM 4299 C C . ALA A 1 547 ? 48.062 24.25 19.797 1 76.19 547 ALA A C 1
ATOM 4301 O O . ALA A 1 547 ? 48.094 23.891 20.969 1 76.19 547 ALA A O 1
ATOM 4302 N N . GLN A 1 548 ? 46.938 25.016 19.297 1 79.31 548 GLN A N 1
ATOM 4303 C CA . GLN A 1 548 ? 45.625 25.188 19.953 1 79.31 548 GLN A CA 1
ATOM 4304 C C . GLN A 1 548 ? 44.5 25.125 18.922 1 79.31 548 GLN A C 1
ATOM 4306 O O . GLN A 1 548 ? 44.562 25.781 17.891 1 79.31 548 GLN A O 1
ATOM 4311 N N . ARG A 1 549 ? 43.562 24.188 19.266 1 77.88 549 ARG A N 1
ATOM 4312 C CA . ARG A 1 549 ? 42.406 24.094 18.391 1 77.88 549 ARG A CA 1
ATOM 4313 C C . ARG A 1 549 ? 41.156 23.844 19.203 1 77.88 549 ARG A C 1
ATOM 4315 O O . ARG A 1 549 ? 41.188 23.125 20.203 1 77.88 549 ARG A O 1
ATOM 4322 N N . ALA A 1 550 ? 40.031 24.453 18.828 1 77.31 550 ALA A N 1
ATOM 4323 C CA . ALA A 1 550 ? 38.688 24.219 19.406 1 77.31 550 ALA A CA 1
ATOM 4324 C C . ALA A 1 550 ? 37.688 23.766 18.344 1 77.31 550 ALA A C 1
ATOM 4326 O O . ALA A 1 550 ? 37.656 24.344 17.25 1 77.31 550 ALA A O 1
ATOM 4327 N N . PHE A 1 551 ? 37 22.656 18.703 1 75.81 551 PHE A N 1
ATOM 4328 C CA . PHE A 1 551 ? 36.062 22.047 17.781 1 75.81 551 PHE A CA 1
ATOM 4329 C C . PHE A 1 551 ? 34.656 21.938 18.406 1 75.81 551 PHE A C 1
ATOM 4331 O O . PHE A 1 551 ? 34.531 21.594 19.578 1 75.81 551 PHE A O 1
ATOM 4338 N N . PRO A 1 552 ? 33.719 22.297 17.703 1 70.88 552 PRO A N 1
ATOM 4339 C CA . PRO A 1 552 ? 32.375 21.938 18.203 1 70.88 552 PRO A CA 1
ATOM 4340 C C . PRO A 1 552 ? 32.062 20.469 18.031 1 70.88 552 PRO A C 1
ATOM 4342 O O . PRO A 1 552 ? 32.281 19.891 16.953 1 70.88 552 PRO A O 1
ATOM 4345 N N . ILE A 1 553 ? 31.703 19.766 19.062 1 68.25 553 ILE A N 1
ATOM 4346 C CA . ILE A 1 553 ? 31.281 18.375 19.047 1 68.25 553 ILE A CA 1
ATOM 4347 C C . ILE A 1 553 ? 29.766 18.297 18.828 1 68.25 553 ILE A C 1
ATOM 4349 O O . ILE A 1 553 ? 29.281 17.5 18.031 1 68.25 553 ILE A O 1
ATOM 4353 N N . SER A 1 554 ? 29.047 19.078 19.625 1 65.12 554 SER A N 1
ATOM 4354 C CA . SER A 1 554 ? 27.609 19.234 19.547 1 65.12 554 SER A CA 1
ATOM 4355 C C . SER A 1 554 ? 27.188 20.672 19.828 1 65.12 554 SER A C 1
ATOM 4357 O O . SER A 1 554 ? 27.234 21.125 20.969 1 65.12 554 SER A O 1
ATOM 4359 N N . CYS A 1 555 ? 26.828 21.25 18.75 1 64.69 555 CYS A N 1
ATOM 4360 C CA . CYS A 1 555 ? 26.438 22.656 18.922 1 64.69 555 CYS A CA 1
ATOM 4361 C C . CYS A 1 555 ? 25.125 22.781 19.672 1 64.69 555 CYS A C 1
ATOM 4363 O O . CYS A 1 555 ? 24.953 23.703 20.469 1 64.69 555 CYS A O 1
ATOM 4365 N N . SER A 1 556 ? 24.297 21.859 19.5 1 66.88 556 SER A N 1
ATOM 4366 C CA . SER A 1 556 ? 23.016 21.906 20.172 1 66.88 556 SER A CA 1
ATOM 4367 C C . SER A 1 556 ? 23.156 21.703 21.672 1 66.88 556 SER A C 1
ATOM 4369 O O . SER A 1 556 ? 22.312 22.156 22.453 1 66.88 556 SER A O 1
ATOM 4371 N N . GLN A 1 557 ? 24.125 21.172 22.031 1 67.56 557 GLN A N 1
ATOM 4372 C CA . GLN A 1 557 ? 24.359 20.984 23.469 1 67.56 557 GLN A CA 1
ATOM 4373 C C . GLN A 1 557 ? 25.438 21.922 23.969 1 67.56 557 GLN A C 1
ATOM 4375 O O . GLN A 1 557 ? 25.781 21.906 25.156 1 67.56 557 GLN A O 1
ATOM 4380 N N . GLY A 1 558 ? 25.906 22.594 23.109 1 69.88 558 GLY A N 1
ATOM 4381 C CA . GLY A 1 558 ? 26.969 23.5 23.469 1 69.88 558 GLY A CA 1
ATOM 4382 C C . GLY A 1 558 ? 28.266 22.797 23.828 1 69.88 558 GLY A C 1
ATOM 4383 O O . GLY A 1 558 ? 29.078 23.328 24.594 1 69.88 558 GLY A O 1
ATOM 4384 N N . LEU A 1 559 ? 28.422 21.672 23.297 1 79.69 559 LEU A N 1
ATOM 4385 C CA . LEU A 1 559 ? 29.594 20.875 23.672 1 79.69 559 LEU A CA 1
ATOM 4386 C C . LEU A 1 559 ? 30.719 21.078 22.672 1 79.69 559 LEU A C 1
ATOM 4388 O O . LEU A 1 559 ? 30.531 20.938 21.469 1 79.69 559 LEU A O 1
ATOM 4392 N N . TYR A 1 560 ? 31.859 21.453 23.203 1 81.19 560 TYR A N 1
ATOM 4393 C CA . TYR A 1 560 ? 33.062 21.703 22.422 1 81.19 560 TYR A CA 1
ATOM 4394 C C . TYR A 1 560 ? 34.219 20.875 22.938 1 81.19 560 TYR A C 1
ATOM 4396 O O . TYR A 1 560 ? 34.281 20.547 24.125 1 81.19 560 TYR A O 1
ATOM 4404 N N . LYS A 1 561 ? 35.094 20.609 22.047 1 81.75 561 LYS A N 1
ATOM 4405 C CA . LYS A 1 561 ? 36.375 19.984 22.359 1 81.75 561 LYS A CA 1
ATOM 4406 C C . LYS A 1 561 ? 37.531 20.953 22.109 1 81.75 561 LYS A C 1
ATOM 4408 O O . LYS A 1 561 ? 37.625 21.594 21.047 1 81.75 561 LYS A O 1
ATOM 4413 N N . ILE A 1 562 ? 38.375 21.078 23.047 1 84.12 562 ILE A N 1
ATOM 4414 C CA . ILE A 1 562 ? 39.562 21.922 22.953 1 84.12 562 ILE A CA 1
ATOM 4415 C C . ILE A 1 562 ? 40.812 21.062 23.062 1 84.12 562 ILE A C 1
ATOM 4417 O O . ILE A 1 562 ? 40.938 20.266 23.984 1 84.12 562 ILE A O 1
ATOM 4421 N N . VAL A 1 563 ? 41.656 21.234 22.109 1 82.12 563 VAL A N 1
ATOM 4422 C CA . VAL A 1 563 ? 42.906 20.5 22.094 1 82.12 563 VAL A CA 1
ATOM 4423 C C . VAL A 1 563 ? 44.094 21.469 22.156 1 82.12 563 VAL A C 1
ATOM 4425 O O . VAL A 1 563 ? 44.156 22.422 21.375 1 82.12 563 VAL A O 1
ATOM 4428 N N . ILE A 1 564 ? 45 21.188 23.094 1 83.94 564 ILE A N 1
ATOM 4429 C CA . ILE A 1 564 ? 46.219 22.016 23.156 1 83.94 564 ILE A CA 1
ATOM 4430 C C . ILE A 1 564 ? 47.438 21.141 23.234 1 83.94 564 ILE A C 1
ATOM 4432 O O . ILE A 1 564 ? 47.375 20 23.703 1 83.94 564 ILE A O 1
ATOM 4436 N N . LYS A 1 565 ? 48.5 21.625 22.703 1 81.31 565 LYS A N 1
ATOM 4437 C CA . LYS A 1 565 ? 49.844 21.031 22.859 1 81.31 565 LYS A CA 1
ATOM 4438 C C . LYS A 1 565 ? 50.812 22.016 23.5 1 81.31 565 LYS A C 1
ATOM 4440 O O . LYS A 1 565 ? 51.281 22.953 22.859 1 81.31 565 LYS A O 1
ATOM 4445 N N . PRO A 1 566 ? 51.094 21.766 24.766 1 83.31 566 PRO A N 1
ATOM 4446 C CA . PRO A 1 566 ? 51.969 22.719 25.469 1 83.31 566 PRO A CA 1
ATOM 4447 C C . PRO A 1 566 ? 53.438 22.547 25.109 1 83.31 566 PRO A C 1
ATOM 4449 O O . PRO A 1 566 ? 53.906 21.422 24.875 1 83.31 566 PRO A O 1
ATOM 4452 N N . ALA A 1 567 ? 54.156 23.641 25.016 1 82.69 567 ALA A N 1
ATOM 4453 C CA . ALA A 1 567 ? 55.594 23.641 24.766 1 82.69 567 ALA A CA 1
ATOM 4454 C C . ALA A 1 567 ? 56.375 23.375 26.062 1 82.69 567 ALA A C 1
ATOM 4456 O O . ALA A 1 567 ? 57.531 23 26.016 1 82.69 567 ALA A O 1
ATOM 4457 N N . GLU A 1 568 ? 55.75 23.594 27.234 1 84.62 568 GLU A N 1
ATOM 4458 C CA . GLU A 1 568 ? 56.312 23.328 28.562 1 84.62 568 GLU A CA 1
ATOM 4459 C C . GLU A 1 568 ? 55.281 22.719 29.484 1 84.62 568 GLU A C 1
ATOM 4461 O O . GLU A 1 568 ? 54.094 22.734 29.188 1 84.62 568 GLU A O 1
ATOM 4466 N N . THR A 1 569 ? 55.719 22.094 30.5 1 84.19 569 THR A N 1
ATOM 4467 C CA . THR A 1 569 ? 54.812 21.531 31.469 1 84.19 569 THR A CA 1
ATOM 4468 C C . THR A 1 569 ? 54.156 22.625 32.312 1 84.19 569 THR A C 1
ATOM 4470 O O . THR A 1 569 ? 54.844 23.531 32.812 1 84.19 569 THR A O 1
ATOM 4473 N N . TYR A 1 570 ? 52.844 22.578 32.406 1 84.94 570 TYR A N 1
ATOM 4474 C CA . TYR A 1 570 ? 52.094 23.516 33.25 1 84.94 570 TYR A CA 1
ATOM 4475 C C . TYR A 1 570 ? 51.312 22.797 34.344 1 84.94 570 TYR A C 1
ATOM 4477 O O . TYR A 1 570 ? 50.562 21.844 34.062 1 84.94 570 TYR A O 1
ATOM 4485 N N . GLU A 1 571 ? 51.531 23.219 35.562 1 85.06 571 GLU A N 1
ATOM 4486 C CA . GLU A 1 571 ? 50.938 22.547 36.719 1 85.06 571 GLU A CA 1
ATOM 4487 C C . GLU A 1 571 ? 49.562 23.141 37.031 1 85.06 571 GLU A C 1
ATOM 4489 O O . GLU A 1 571 ? 48.656 22.438 37.469 1 85.06 571 GLU A O 1
ATOM 4494 N N . ASN A 1 572 ? 49.344 24.406 36.906 1 85 572 ASN A N 1
ATOM 4495 C CA . ASN A 1 572 ? 48.125 25.094 37.281 1 85 572 ASN A CA 1
ATOM 4496 C C . ASN A 1 572 ? 47.594 25.922 36.094 1 85 572 ASN A C 1
ATOM 4498 O O . ASN A 1 572 ? 47.562 27.156 36.156 1 85 572 ASN A O 1
ATOM 4502 N N . LEU A 1 573 ? 47.031 25.188 35.031 1 86.69 573 LEU A N 1
ATOM 4503 C CA . LEU A 1 573 ? 46.5 25.828 33.844 1 86.69 573 LEU A CA 1
ATOM 4504 C C . LEU A 1 573 ? 45 26.094 33.969 1 86.69 573 LEU A C 1
ATOM 4506 O O . LEU A 1 573 ? 44.281 25.25 34.469 1 86.69 573 LEU A O 1
ATOM 4510 N N . TYR A 1 574 ? 44.656 27.297 33.688 1 88.19 574 TYR A N 1
ATOM 4511 C CA . TYR A 1 574 ? 43.25 27.688 33.625 1 88.19 574 TYR A CA 1
ATOM 4512 C C . TYR A 1 574 ? 42.812 28.016 32.188 1 88.19 574 TYR A C 1
ATOM 4514 O O . TYR A 1 574 ? 43.594 28.609 31.438 1 88.19 574 TYR A O 1
ATOM 4522 N N . VAL A 1 575 ? 41.625 27.547 31.828 1 88.5 575 VAL A N 1
ATOM 4523 C CA . VAL A 1 575 ? 41.094 27.703 30.469 1 88.5 575 VAL A CA 1
ATOM 4524 C C . VAL A 1 575 ? 39.875 28.625 30.5 1 88.5 575 VAL A C 1
ATOM 4526 O O . VAL A 1 575 ? 38.938 28.422 31.297 1 88.5 575 VAL A O 1
ATOM 4529 N N . GLU A 1 576 ? 39.969 29.625 29.656 1 87.06 576 GLU A N 1
ATOM 4530 C CA . GLU A 1 576 ? 38.844 30.531 29.406 1 87.06 576 GLU A CA 1
ATOM 4531 C C . GLU A 1 576 ? 38.469 30.531 27.922 1 87.06 576 GLU A C 1
ATOM 4533 O O . GLU A 1 576 ? 39.344 30.484 27.047 1 87.06 576 GLU A O 1
ATOM 4538 N N . CYS A 1 577 ? 37.156 30.531 27.703 1 85.62 577 CYS A N 1
ATOM 4539 C CA . CYS A 1 577 ? 36.656 30.469 26.328 1 85.62 577 CYS A CA 1
ATOM 4540 C C . CYS A 1 577 ? 35.812 31.688 25.984 1 85.62 577 CYS A C 1
ATOM 4542 O O . CYS A 1 577 ? 35.031 32.156 26.812 1 85.62 577 CYS A O 1
ATOM 4544 N N . PHE A 1 578 ? 36.031 32.188 24.781 1 79.5 578 PHE A N 1
ATOM 4545 C CA . PHE A 1 578 ? 35.312 33.344 24.25 1 79.5 578 PHE A CA 1
ATOM 4546 C C . PHE A 1 578 ? 34.688 33.031 22.906 1 79.5 578 PHE A C 1
ATOM 4548 O O . PHE A 1 578 ? 35.219 32.25 22.125 1 79.5 578 PHE A O 1
ATOM 4555 N N . ALA A 1 579 ? 33.5 33.562 22.734 1 78.56 579 ALA A N 1
ATOM 4556 C CA . ALA A 1 579 ? 32.906 33.531 21.406 1 78.56 579 ALA A CA 1
ATOM 4557 C C . ALA A 1 579 ? 33.312 34.75 20.578 1 78.56 579 ALA A C 1
ATOM 4559 O O . ALA A 1 579 ? 33.25 35.875 21.047 1 78.56 579 ALA A O 1
ATOM 4560 N N . VAL A 1 580 ? 33.938 34.438 19.391 1 73.56 580 VAL A N 1
ATOM 4561 C CA . VAL A 1 580 ? 34.375 35.531 18.531 1 73.56 580 VAL A CA 1
ATOM 4562 C C . VAL A 1 580 ? 33.312 35.844 17.484 1 73.56 580 VAL A C 1
ATOM 4564 O O . VAL A 1 580 ? 32.906 34.938 16.734 1 73.56 580 VAL A O 1
ATOM 4567 N N . GLY A 1 581 ? 32.812 37 17.547 1 59.25 581 GLY A N 1
ATOM 4568 C CA . GLY A 1 581 ? 31.844 37.438 16.547 1 59.25 581 GLY A CA 1
ATOM 4569 C C . GLY A 1 581 ? 32.5 37.938 15.273 1 59.25 581 GLY A C 1
ATOM 4570 O O . GLY A 1 581 ? 33.719 38.031 15.195 1 59.25 581 GLY A O 1
ATOM 4571 N N . GLU A 1 582 ? 31.75 38.281 14.148 1 56.16 582 GLU A N 1
ATOM 4572 C CA . GLU A 1 582 ? 32.219 38.844 12.891 1 56.16 582 GLU A CA 1
ATOM 4573 C C . GLU A 1 582 ? 32.906 40.219 13.117 1 56.16 582 GLU A C 1
ATOM 4575 O O . GLU A 1 582 ? 33.781 40.594 12.359 1 56.16 582 GLU A O 1
ATOM 4580 N N . ASP A 1 583 ? 32.562 40.969 14.188 1 56.94 583 ASP A N 1
ATOM 4581 C CA . ASP A 1 583 ? 33.062 42.281 14.477 1 56.94 583 ASP A CA 1
ATOM 4582 C C . ASP A 1 583 ? 34.312 42.219 15.359 1 56.94 583 ASP A C 1
ATOM 4584 O O . ASP A 1 583 ? 34.75 43.219 15.906 1 56.94 583 ASP A O 1
ATOM 4588 N N . SER A 1 584 ? 35.062 41.219 15.516 1 54.03 584 SER A N 1
ATOM 4589 C CA . SER A 1 584 ? 36.281 40.969 16.25 1 54.03 584 SER A CA 1
ATOM 4590 C C . SER A 1 584 ? 36.094 41.156 17.734 1 54.03 584 SER A C 1
ATOM 4592 O O . SER A 1 584 ? 37.062 41.125 18.516 1 54.03 584 SER A O 1
ATOM 4594 N N . ARG A 1 585 ? 34.938 41.375 18.219 1 62.09 585 ARG A N 1
ATOM 4595 C CA . ARG A 1 585 ? 34.688 41.438 19.656 1 62.09 585 ARG A CA 1
ATOM 4596 C C . ARG A 1 585 ? 34.531 40.031 20.25 1 62.09 585 ARG A C 1
ATOM 4598 O O . ARG A 1 585 ? 33.938 39.156 19.641 1 62.09 585 ARG A O 1
ATOM 4605 N N . SER A 1 586 ? 35.156 39.719 21.422 1 66.81 586 SER A N 1
ATOM 4606 C CA . SER A 1 586 ? 35.125 38.406 22.109 1 66.81 586 SER A CA 1
ATOM 4607 C C . SER A 1 586 ? 34.25 38.469 23.344 1 66.81 586 SER A C 1
ATOM 4609 O O . SER A 1 586 ? 34.375 39.344 24.188 1 66.81 586 SER A O 1
ATOM 4611 N N . ASP A 1 587 ? 33.094 37.781 23.375 1 75.56 587 ASP A N 1
ATOM 4612 C CA . ASP A 1 587 ? 32.25 37.625 24.547 1 75.56 587 ASP A CA 1
ATOM 4613 C C . ASP A 1 587 ? 32.656 36.375 25.359 1 75.56 587 ASP A C 1
ATOM 4615 O O . ASP A 1 587 ? 32.906 35.344 24.781 1 75.56 587 ASP A O 1
ATOM 4619 N N . ILE A 1 588 ? 32.625 36.625 26.625 1 76.88 588 ILE A N 1
ATOM 4620 C CA . ILE A 1 588 ? 32.969 35.5 27.516 1 76.88 588 ILE A CA 1
ATOM 4621 C C . ILE A 1 588 ? 31.859 34.469 27.484 1 76.88 588 ILE A C 1
ATOM 4623 O O . ILE A 1 588 ? 30.672 34.812 27.531 1 76.88 588 ILE A O 1
ATOM 4627 N N . LEU A 1 589 ? 32.281 33.25 27.328 1 79.69 589 LEU A N 1
ATOM 4628 C CA . LEU A 1 589 ? 31.328 32.156 27.312 1 79.69 589 LEU A CA 1
ATOM 4629 C C . LEU A 1 589 ? 31.234 31.5 28.688 1 79.69 589 LEU A C 1
ATOM 4631 O O . LEU A 1 589 ? 32.25 31.188 29.297 1 79.69 589 LEU A O 1
ATOM 4635 N N . GLU A 1 590 ? 29.922 31.375 29.125 1 82.31 590 GLU A N 1
ATOM 4636 C CA . GLU A 1 590 ? 29.672 30.656 30.375 1 82.31 590 GLU A CA 1
ATOM 4637 C C . GLU A 1 590 ? 29.719 29.141 30.156 1 82.31 590 GLU A C 1
ATOM 4639 O O . GLU A 1 590 ? 29 28.625 29.297 1 82.31 590 GLU A O 1
ATOM 4644 N N . MET A 1 591 ? 30.609 28.469 30.969 1 84.56 591 MET A N 1
ATOM 4645 C CA . MET A 1 591 ? 30.766 27.016 30.891 1 84.56 591 MET A CA 1
ATOM 4646 C C . MET A 1 591 ? 29.844 26.312 31.859 1 84.56 591 MET A C 1
ATOM 4648 O O . MET A 1 591 ? 29.766 26.688 33.031 1 84.56 591 MET A O 1
ATOM 4652 N N . GLU A 1 592 ? 29.062 25.391 31.391 1 82.88 592 GLU A N 1
ATOM 4653 C CA . GLU A 1 592 ? 28.234 24.516 32.219 1 82.88 592 GLU A CA 1
ATOM 4654 C C . GLU A 1 592 ? 29.078 23.391 32.844 1 82.88 592 GLU A C 1
ATOM 4656 O O . GLU A 1 592 ? 28.906 23.078 34 1 82.88 592 GLU A O 1
ATOM 4661 N N . SER A 1 593 ? 29.891 22.906 32.062 1 84.19 593 SER A N 1
ATOM 4662 C CA . SER A 1 593 ? 30.797 21.875 32.562 1 84.19 593 SER A CA 1
ATOM 4663 C C . SER A 1 593 ? 32.094 21.828 31.766 1 84.19 593 SER A C 1
ATOM 4665 O O . SER A 1 593 ? 32.125 22.25 30.609 1 84.19 593 SER A O 1
ATOM 4667 N N . PHE A 1 594 ? 33.219 21.359 32.406 1 86.5 594 PHE A N 1
ATOM 4668 C CA . PHE A 1 594 ? 34.562 21.203 31.844 1 86.5 594 PHE A CA 1
ATOM 4669 C C . PHE A 1 594 ? 35.188 19.906 32.312 1 86.5 594 PHE A C 1
ATOM 4671 O O . PHE A 1 594 ? 35.25 19.641 33.531 1 86.5 594 PHE A O 1
ATOM 4678 N N . THR A 1 595 ? 35.531 19.141 31.375 1 84.5 595 THR A N 1
ATOM 4679 C CA . THR A 1 595 ? 36.094 17.844 31.734 1 84.5 595 THR A CA 1
ATOM 4680 C C . THR A 1 595 ? 37.5 17.656 31.125 1 84.5 595 THR A C 1
ATOM 4682 O O . THR A 1 595 ? 37.719 18.047 29.984 1 84.5 595 THR A O 1
ATOM 4685 N N . TYR A 1 596 ? 38.438 17.094 31.906 1 83.88 596 TYR A N 1
ATOM 4686 C CA . TYR A 1 596 ? 39.812 16.75 31.516 1 83.88 596 TYR A CA 1
ATOM 4687 C C . TYR A 1 596 ? 40.188 15.375 32.062 1 83.88 596 TYR A C 1
ATOM 4689 O O . TYR A 1 596 ? 40.094 15.117 33.25 1 83.88 596 TYR A O 1
ATOM 4697 N N . ASN A 1 597 ? 40.531 14.484 31.125 1 73.44 597 ASN A N 1
ATOM 4698 C CA . ASN A 1 597 ? 40.938 13.117 31.453 1 73.44 597 ASN A CA 1
ATOM 4699 C C . ASN A 1 597 ? 39.844 12.406 32.25 1 73.44 597 ASN A C 1
ATOM 4701 O O . ASN A 1 597 ? 40.125 11.75 33.25 1 73.44 597 ASN A O 1
ATOM 4705 N N . GLY A 1 598 ? 38.531 12.633 31.875 1 73 598 GLY A N 1
ATOM 4706 C CA . GLY A 1 598 ? 37.406 11.953 32.469 1 73 598 GLY A CA 1
ATOM 4707 C C . GLY A 1 598 ? 36.969 12.562 33.781 1 73 598 GLY A C 1
ATOM 4708 O O . GLY A 1 598 ? 36 12.109 34.406 1 73 598 GLY A O 1
ATOM 4709 N N . LYS A 1 599 ? 37.625 13.602 34.219 1 78.56 599 LYS A N 1
ATOM 4710 C CA . LYS A 1 599 ? 37.281 14.234 35.5 1 78.56 599 LYS A CA 1
ATOM 4711 C C . LYS A 1 599 ? 36.688 15.625 35.281 1 78.56 599 LYS A C 1
ATOM 4713 O O . LYS A 1 599 ? 37.156 16.375 34.406 1 78.56 599 LYS A O 1
ATOM 4718 N N . ARG A 1 600 ? 35.719 15.891 36.062 1 80.75 600 ARG A N 1
ATOM 4719 C CA . ARG A 1 600 ? 35.094 17.219 36.031 1 80.75 600 ARG A CA 1
ATOM 4720 C C . ARG A 1 600 ? 36 18.25 36.719 1 80.75 600 ARG A C 1
ATOM 4722 O O . ARG A 1 600 ? 36.469 18.031 37.844 1 80.75 600 ARG A O 1
ATOM 4729 N N . ILE A 1 601 ? 36.281 19.297 36.094 1 84.94 601 ILE A N 1
ATOM 4730 C CA . ILE A 1 601 ? 37.156 20.344 36.594 1 84.94 601 ILE A CA 1
ATOM 4731 C C . ILE A 1 601 ? 36.312 21.516 37.094 1 84.94 601 ILE A C 1
ATOM 4733 O O . ILE A 1 601 ? 35.281 21.828 36.531 1 84.94 601 ILE A O 1
ATOM 4737 N N . LYS A 1 602 ? 36.719 22.094 38.125 1 84.62 602 LYS A N 1
ATOM 4738 C CA . LYS A 1 602 ? 36 23.188 38.781 1 84.62 602 LYS A CA 1
ATOM 4739 C C . LYS A 1 602 ? 36 24.438 37.875 1 84.62 602 LYS A C 1
ATOM 4741 O O . LYS A 1 602 ? 37 24.766 37.281 1 84.62 602 LYS A O 1
ATOM 4746 N N . ILE A 1 603 ? 34.812 25.031 37.719 1 84.5 603 ILE A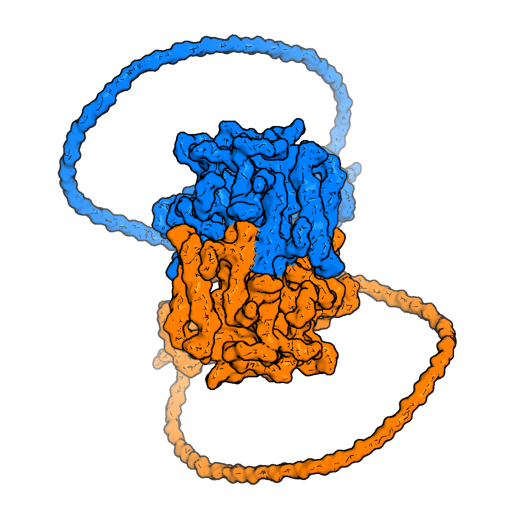 N 1
ATOM 4747 C CA . ILE A 1 603 ? 34.625 26.297 37 1 84.5 603 ILE A CA 1
ATOM 4748 C C . ILE A 1 603 ? 34.344 27.422 38 1 84.5 603 ILE A C 1
ATOM 4750 O O . ILE A 1 603 ? 33.375 27.359 38.781 1 84.5 603 ILE A O 1
ATOM 4754 N N . ALA A 1 604 ? 35.219 28.391 38.094 1 81.19 604 ALA A N 1
ATOM 4755 C CA . ALA A 1 604 ? 35.031 29.562 38.938 1 81.19 604 ALA A CA 1
ATOM 4756 C C . ALA A 1 604 ? 35.344 30.844 38.188 1 81.19 604 ALA A C 1
ATOM 4758 O O . ALA A 1 604 ? 36.406 30.984 37.594 1 81.19 604 ALA A O 1
ATOM 4759 N N . GLY A 1 605 ? 34.406 31.859 38.125 1 76.94 605 GLY A N 1
ATOM 4760 C CA . GLY A 1 605 ? 34.594 33.156 37.469 1 76.94 605 GLY A CA 1
ATOM 4761 C C . GLY A 1 605 ? 34.781 33.031 35.969 1 76.94 605 GLY A C 1
ATOM 4762 O O . GLY A 1 605 ? 35.562 33.781 35.406 1 76.94 605 GLY A O 1
ATOM 4763 N N . GLY A 1 606 ? 34.25 31.984 35.375 1 79.94 606 GLY A N 1
ATOM 4764 C CA . GLY A 1 606 ? 34.344 31.797 33.938 1 79.94 606 GLY A CA 1
ATOM 4765 C C . GLY A 1 606 ? 35.594 31.062 33.5 1 79.94 606 GLY A C 1
ATOM 4766 O O . GLY A 1 606 ? 35.844 30.875 32.312 1 79.94 606 GLY A O 1
ATOM 4767 N N . LYS A 1 607 ? 36.375 30.578 34.438 1 85.31 607 LYS A N 1
ATOM 4768 C CA . LYS A 1 607 ? 37.594 29.859 34.156 1 85.31 607 LYS A CA 1
ATOM 4769 C C . LYS A 1 607 ? 37.531 28.422 34.656 1 85.31 607 LYS A C 1
ATOM 4771 O O . LYS A 1 607 ? 37.031 28.156 35.75 1 85.31 607 LYS A O 1
ATOM 4776 N N . ALA A 1 608 ? 37.938 27.5 33.844 1 89.75 608 ALA A N 1
ATOM 4777 C CA . ALA A 1 608 ? 38.031 26.094 34.25 1 89.75 608 ALA A CA 1
ATOM 4778 C C . ALA A 1 608 ? 39.469 25.719 34.625 1 89.75 608 ALA A C 1
ATOM 4780 O O . ALA A 1 608 ? 40.406 25.969 33.844 1 89.75 608 ALA A O 1
ATOM 4781 N N . GLY A 1 609 ? 39.688 25.203 35.875 1 88 609 GLY A N 1
ATOM 4782 C CA . GLY A 1 609 ? 41 24.781 36.344 1 88 609 GLY A CA 1
ATOM 4783 C C . GLY A 1 609 ? 41.094 24.656 37.844 1 88 609 GLY A C 1
ATOM 4784 O O . GLY A 1 609 ? 40.094 24.812 38.531 1 88 609 GLY A O 1
ATOM 4785 N N . PRO A 1 610 ? 42.219 24.391 38.312 1 84.31 610 PRO A N 1
ATOM 4786 C CA . PRO A 1 610 ? 43.5 24.188 37.625 1 84.31 610 PRO A CA 1
ATOM 4787 C C . PRO A 1 610 ? 43.656 22.781 37.031 1 84.31 610 PRO A C 1
ATOM 4789 O O . PRO A 1 610 ? 43.094 21.812 37.594 1 84.31 610 PRO A O 1
ATOM 4792 N N . VAL A 1 611 ? 44.375 22.703 35.812 1 87.12 611 VAL A N 1
ATOM 4793 C CA . VAL A 1 611 ? 44.688 21.406 35.188 1 87.12 611 VAL A CA 1
ATOM 4794 C C . VAL A 1 611 ? 46.188 21.297 34.938 1 87.12 611 VAL A C 1
ATOM 4796 O O . VAL A 1 611 ? 46.844 22.297 34.625 1 87.12 611 VAL A O 1
ATOM 4799 N N . LYS A 1 612 ? 46.688 20.125 35.188 1 85.88 612 LYS A N 1
ATOM 4800 C CA . LYS A 1 612 ? 48.094 19.859 34.844 1 85.88 612 LYS A CA 1
ATOM 4801 C C . LYS A 1 612 ? 48.25 19.297 33.438 1 85.88 612 LYS A C 1
ATOM 4803 O O . LYS A 1 612 ? 47.531 18.344 33.094 1 85.88 612 LYS A O 1
ATOM 4808 N N . VAL A 1 613 ? 49.125 19.938 32.719 1 86.06 613 VAL A N 1
ATOM 4809 C CA . VAL A 1 613 ? 49.406 19.438 31.359 1 86.06 613 VAL A CA 1
ATOM 4810 C C . VAL A 1 613 ? 50.906 19.266 31.172 1 86.06 613 VAL A C 1
ATOM 4812 O O . VAL A 1 613 ? 51.688 20.031 31.703 1 86.06 613 VAL A O 1
ATOM 4815 N N . GLU A 1 614 ? 51.281 18.234 30.516 1 83.62 614 GLU A N 1
ATOM 4816 C CA . GLU A 1 614 ? 52.688 17.875 30.344 1 83.62 614 GLU A CA 1
ATOM 4817 C C . GLU A 1 614 ? 53.219 18.344 28.984 1 83.62 614 GLU A C 1
ATOM 4819 O O . GLU A 1 614 ? 52.469 18.391 28.016 1 83.62 614 GLU A O 1
ATOM 4824 N N . VAL A 1 615 ? 54.438 18.609 28.95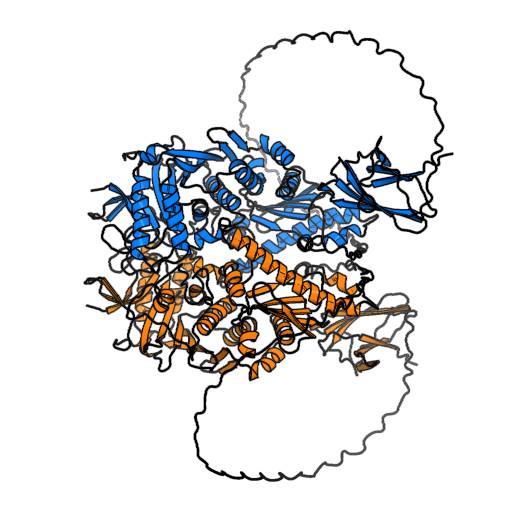3 1 81.25 615 VAL A N 1
ATOM 4825 C CA . VAL A 1 615 ? 55.125 19.109 27.781 1 81.25 615 VAL A CA 1
ATOM 4826 C C . VAL A 1 615 ? 55 18.109 26.625 1 81.25 615 VAL A C 1
ATOM 4828 O O . VAL A 1 615 ? 55.094 16.891 26.844 1 81.25 615 VAL A O 1
ATOM 4831 N N . ASP A 1 616 ? 54.688 18.625 25.453 1 77.06 616 ASP A N 1
ATOM 4832 C CA . ASP A 1 616 ? 54.625 17.953 24.156 1 77.06 616 ASP A CA 1
ATOM 4833 C C . ASP A 1 616 ? 53.594 16.812 24.188 1 77.06 616 ASP A C 1
ATOM 4835 O O . ASP A 1 616 ? 53.656 15.891 23.375 1 77.06 616 ASP A O 1
ATOM 4839 N N . THR A 1 617 ? 52.719 16.875 25.203 1 79.38 617 THR A N 1
ATOM 4840 C CA . THR A 1 617 ? 51.594 15.953 25.25 1 79.38 617 THR A CA 1
ATOM 4841 C C . THR A 1 617 ? 50.281 16.672 24.969 1 79.38 617 THR A C 1
ATOM 4843 O O . THR A 1 617 ? 49.969 17.688 25.578 1 79.38 617 THR A O 1
ATOM 4846 N N . THR A 1 618 ? 49.594 16.078 24.062 1 79.62 618 THR A N 1
ATOM 4847 C CA . THR A 1 618 ? 48.312 16.688 23.688 1 79.62 618 THR A CA 1
ATOM 4848 C C . THR A 1 618 ? 47.312 16.562 24.828 1 79.62 618 THR A C 1
ATOM 4850 O O . THR A 1 618 ? 47.062 15.469 25.328 1 79.62 618 THR A O 1
ATOM 4853 N N . ALA A 1 619 ? 46.812 17.688 25.266 1 83.56 619 ALA A N 1
ATOM 4854 C CA . ALA A 1 619 ? 45.75 17.75 26.266 1 83.56 619 ALA A CA 1
ATOM 4855 C C . ALA A 1 619 ? 44.375 18.062 25.609 1 83.56 619 ALA A C 1
ATOM 4857 O O . ALA A 1 619 ? 44.281 19 24.828 1 83.56 619 ALA A O 1
ATOM 4858 N N . MET A 1 620 ? 43.469 17.234 26 1 83.69 620 MET A N 1
ATOM 4859 C CA . MET A 1 620 ? 42.125 17.359 25.438 1 83.69 620 MET A CA 1
ATOM 4860 C C . MET A 1 620 ? 41.125 17.734 26.516 1 83.69 620 MET A C 1
ATOM 4862 O O . MET A 1 620 ? 41 17.047 27.531 1 83.69 620 MET A O 1
ATOM 4866 N N . PHE A 1 621 ? 40.406 18.844 26.172 1 85.62 621 PHE A N 1
ATOM 4867 C CA . PHE A 1 621 ? 39.344 19.328 27.062 1 85.62 621 PHE A CA 1
ATOM 4868 C C . PHE A 1 621 ? 37.969 19.219 26.375 1 85.62 621 PHE A C 1
ATOM 4870 O O . PHE A 1 621 ? 37.875 19.422 25.172 1 85.62 621 PHE A O 1
ATOM 4877 N N . PHE A 1 622 ? 37 18.891 27.266 1 84.12 622 PHE A N 1
ATOM 4878 C CA . PHE A 1 622 ? 35.625 18.984 26.828 1 84.12 622 PHE A CA 1
ATOM 4879 C C . PHE A 1 622 ? 34.875 20.062 27.609 1 84.12 622 PHE A C 1
ATOM 4881 O O . PHE A 1 622 ? 34.906 20.078 28.844 1 84.12 622 PHE A O 1
ATOM 4888 N N . VAL A 1 623 ? 34.219 20.875 26.812 1 86.12 623 VAL A N 1
ATOM 4889 C CA . VAL A 1 623 ? 33.5 21.969 27.453 1 86.12 623 VAL A CA 1
ATOM 4890 C C . VAL A 1 623 ? 32.062 22 26.938 1 86.12 623 VAL A C 1
ATOM 4892 O O . VAL A 1 623 ? 31.828 21.875 25.734 1 86.12 623 VAL A O 1
ATOM 4895 N N . LYS A 1 624 ? 31.219 22.188 27.906 1 83.31 624 LYS A N 1
ATOM 4896 C CA . LYS A 1 624 ? 29.812 22.453 27.625 1 83.31 624 LYS A CA 1
ATOM 4897 C C . LYS A 1 624 ? 29.438 23.891 27.984 1 83.31 624 LYS A C 1
ATOM 4899 O O . LYS A 1 624 ? 29.609 24.297 29.141 1 83.31 624 LYS A O 1
ATOM 4904 N N . PHE A 1 625 ? 28.969 24.562 27.016 1 82.31 625 PHE A N 1
ATOM 4905 C CA . PHE A 1 625 ? 28.594 25.953 27.266 1 82.31 625 PHE A CA 1
ATOM 4906 C C . PHE A 1 625 ? 27.109 26.078 27.547 1 82.31 625 PHE A C 1
ATOM 4908 O O . PHE A 1 625 ? 26.312 25.234 27.094 1 82.31 625 PHE A O 1
ATOM 4915 N N . VAL A 1 626 ? 26.75 27.188 28.266 1 80.06 626 VAL A N 1
ATOM 4916 C CA . VAL A 1 626 ? 25.344 27.516 28.5 1 80.06 626 VAL A CA 1
ATOM 4917 C C . VAL A 1 626 ? 24.688 27.969 27.203 1 80.06 626 VAL A C 1
ATOM 4919 O O . VAL A 1 626 ? 23.547 27.594 26.922 1 80.06 626 VAL A O 1
ATOM 4922 N N . LYS A 1 627 ? 25.438 28.562 26.469 1 73.56 627 LYS A N 1
ATOM 4923 C CA . LYS A 1 627 ? 24.953 29 25.172 1 73.56 627 LYS A CA 1
ATOM 4924 C C . LYS A 1 627 ? 25.062 27.891 24.141 1 73.56 627 LYS A C 1
ATOM 4926 O O . LYS A 1 627 ? 26.156 27.375 23.891 1 73.56 627 LYS A O 1
ATOM 4931 N N . LYS A 1 628 ? 24.047 27.484 23.641 1 68.94 628 LYS A N 1
ATOM 4932 C CA . LYS A 1 628 ? 23.953 26.328 22.766 1 68.94 628 LYS A CA 1
ATOM 4933 C C . LYS A 1 628 ? 23.844 26.75 21.297 1 68.94 628 LYS A C 1
ATOM 4935 O O . LYS A 1 628 ? 22.797 26.547 20.672 1 68.94 628 LYS A O 1
ATOM 4940 N N . GLU A 1 629 ? 24.797 27.562 20.812 1 67.75 629 GLU A N 1
ATOM 4941 C CA . GLU A 1 629 ? 24.891 28 19.422 1 67.75 629 GLU A CA 1
ATOM 4942 C C . GLU A 1 629 ? 26.281 27.719 18.844 1 67.75 629 GLU A C 1
ATOM 4944 O O . GLU A 1 629 ? 27.234 27.547 19.609 1 67.75 629 GLU A O 1
ATOM 4949 N N . LYS A 1 630 ? 26.297 27.609 17.594 1 67.62 630 LYS A N 1
ATOM 4950 C CA . LYS A 1 630 ? 27.594 27.484 16.953 1 67.62 630 LYS A CA 1
ATOM 4951 C C . LYS A 1 630 ? 28.391 28.781 17.062 1 67.62 630 LYS A C 1
ATOM 4953 O O . LYS A 1 630 ? 27.922 29.844 16.656 1 67.62 630 LYS A O 1
ATOM 4958 N N . MET A 1 631 ? 29.594 28.656 17.656 1 71 631 MET A N 1
ATOM 4959 C CA . MET A 1 631 ? 30.422 29.828 17.922 1 71 631 MET A CA 1
ATOM 4960 C C . MET A 1 631 ? 31.859 29.578 17.516 1 71 631 MET A C 1
ATOM 4962 O O . MET A 1 631 ? 32.344 28.438 17.547 1 71 631 MET A O 1
ATOM 4966 N N . LYS A 1 632 ? 32.375 30.672 16.953 1 73.56 632 LYS A N 1
ATOM 4967 C CA . LYS A 1 632 ? 33.844 30.641 16.859 1 73.56 632 LYS A CA 1
ATOM 4968 C C . LYS A 1 632 ? 34.5 30.891 18.219 1 73.56 632 LYS A C 1
ATOM 4970 O O . LYS A 1 632 ? 34.219 31.906 18.859 1 73.56 632 LYS A O 1
ATOM 4975 N N . LEU A 1 633 ? 35.219 29.812 18.625 1 77.5 633 LEU A N 1
ATOM 4976 C CA . LEU A 1 633 ? 35.781 29.875 19.969 1 77.5 633 LEU A CA 1
ATOM 4977 C C . LEU A 1 633 ? 37.219 30.391 19.938 1 77.5 633 LEU A C 1
ATOM 4979 O O . LEU A 1 633 ? 38.031 29.984 19.094 1 77.5 633 LEU A O 1
ATOM 4983 N N . SER A 1 634 ? 37.5 31.359 20.75 1 79.62 634 SER A N 1
ATOM 4984 C CA . SER A 1 634 ? 38.844 31.734 21.125 1 79.62 634 SER A CA 1
ATOM 4985 C C . SER A 1 634 ? 39.188 31.25 22.531 1 79.62 634 SER A C 1
ATOM 4987 O O . SER A 1 634 ? 38.406 31.484 23.469 1 79.62 634 SER A O 1
ATOM 4989 N N . VAL A 1 635 ? 40.219 30.453 22.641 1 85.12 635 VAL A N 1
ATOM 4990 C CA . VAL A 1 635 ? 40.625 29.875 23.922 1 85.12 635 VAL A CA 1
ATOM 4991 C C . VAL A 1 635 ? 41.812 30.656 24.5 1 85.12 635 VAL A C 1
ATOM 4993 O O . VAL A 1 635 ? 42.812 30.859 23.812 1 85.12 635 VAL A O 1
ATOM 4996 N N . HIS A 1 636 ? 41.594 31.125 25.641 1 83.12 636 HIS A N 1
ATOM 4997 C CA . HIS A 1 636 ? 42.625 31.812 26.375 1 83.12 636 HIS A CA 1
ATOM 4998 C C . HIS A 1 636 ? 43.125 30.969 27.547 1 83.12 636 HIS A C 1
ATOM 5000 O O . HIS A 1 636 ? 42.312 30.516 28.375 1 83.12 636 HIS A O 1
ATOM 5006 N N . LEU A 1 637 ? 44.375 30.703 27.578 1 86.25 637 LEU A N 1
ATOM 5007 C CA . LEU A 1 637 ? 45 29.891 28.625 1 86.25 637 LEU A CA 1
ATOM 5008 C C . LEU A 1 637 ? 45.875 30.766 29.547 1 86.25 637 LEU A C 1
ATOM 5010 O O . LEU A 1 637 ? 46.562 31.672 29.078 1 86.25 637 LEU A O 1
ATOM 5014 N N . THR A 1 638 ? 45.688 30.531 30.797 1 84.25 638 THR A N 1
ATOM 5015 C CA . THR A 1 638 ? 46.5 31.219 31.781 1 84.25 638 THR A CA 1
ATOM 5016 C C . THR A 1 638 ? 47.062 30.234 32.781 1 84.25 638 THR A C 1
ATOM 5018 O O . THR A 1 638 ? 46.406 29.266 33.188 1 84.25 638 THR A O 1
ATOM 5021 N N . GLU A 1 639 ? 48.312 30.344 33.094 1 84.88 639 GLU A N 1
ATOM 5022 C CA . GLU A 1 639 ? 48.938 29.578 34.156 1 84.88 639 GLU A CA 1
ATOM 5023 C C . GLU A 1 639 ? 49.125 30.422 35.438 1 84.88 639 GLU A C 1
ATOM 5025 O O . GLU A 1 639 ? 49.656 31.531 35.375 1 84.88 639 GLU A O 1
ATOM 5030 N N . VAL A 1 640 ? 48.656 29.969 36.531 1 79.38 640 VAL A N 1
ATOM 5031 C CA . VAL A 1 640 ? 48.906 30.625 37.812 1 79.38 640 VAL A CA 1
ATOM 5032 C C . VAL A 1 640 ? 50.062 29.938 38.531 1 79.38 640 VAL A C 1
ATOM 5034 O O . VAL A 1 640 ? 49.969 28.75 38.875 1 79.38 640 VAL A O 1
ATOM 5037 N N . VAL A 1 641 ? 51.281 30.578 38.594 1 70.19 641 VAL A N 1
ATOM 5038 C CA . VAL A 1 641 ? 52.438 30.047 39.281 1 70.19 641 VAL A CA 1
ATOM 5039 C C . VAL A 1 641 ? 52.375 30.453 40.75 1 70.19 641 VAL A C 1
ATOM 5041 O O . VAL A 1 641 ? 52.188 31.625 41.094 1 70.19 641 VAL A O 1
ATOM 5044 N N . LYS A 1 642 ? 52.25 29.734 41.719 1 60.75 642 LYS A N 1
ATOM 5045 C CA . LYS A 1 642 ? 52.438 30.016 43.125 1 60.75 642 LYS A CA 1
ATOM 5046 C C . LYS A 1 642 ? 53.906 30.359 43.438 1 60.75 642 LYS A C 1
ATOM 5048 O O . LYS A 1 642 ? 54.812 29.594 43.094 1 60.75 642 LYS A O 1
ATOM 5053 N N . LYS A 1 643 ? 54.156 31.469 43.688 1 49.81 643 LYS A N 1
ATOM 5054 C CA . LYS A 1 643 ? 55.406 31.641 44.438 1 49.81 643 LYS A CA 1
ATOM 5055 C C . LYS A 1 643 ? 55.25 31.219 45.906 1 49.81 643 LYS A C 1
ATOM 5057 O O . LYS A 1 643 ? 54.25 31.547 46.531 1 49.81 643 LYS A O 1
ATOM 5062 N N . MET B 1 1 ? -28.875 -26.266 -10.516 1 73.69 1 MET B N 1
ATOM 5063 C CA . MET B 1 1 ? -27.953 -26.891 -11.461 1 73.69 1 MET B CA 1
ATOM 5064 C C . MET B 1 1 ? -26.609 -26.172 -11.445 1 73.69 1 MET B C 1
ATOM 5066 O O . MET B 1 1 ? -26.547 -24.938 -11.43 1 73.69 1 MET B O 1
ATOM 5070 N N . THR B 1 2 ? -25.453 -26.922 -11.328 1 86.25 2 THR B N 1
ATOM 5071 C CA . THR B 1 2 ? -24.078 -26.422 -11.281 1 86.25 2 THR B CA 1
ATOM 5072 C C . THR B 1 2 ? -23.578 -26.109 -12.68 1 86.25 2 THR B C 1
ATOM 5074 O O . THR B 1 2 ? -23.828 -26.859 -13.625 1 86.25 2 THR B O 1
ATOM 5077 N N . HIS B 1 3 ? -23.141 -24.906 -12.883 1 93.75 3 HIS B N 1
ATOM 5078 C CA . HIS B 1 3 ? -22.547 -24.5 -14.148 1 93.75 3 HIS B CA 1
ATOM 5079 C C . HIS B 1 3 ? -21.219 -23.797 -13.938 1 93.75 3 HIS B C 1
ATOM 5081 O O . HIS B 1 3 ? -21.062 -23.031 -12.984 1 93.75 3 HIS B O 1
ATOM 5087 N N . ILE B 1 4 ? -20.297 -24.141 -14.852 1 97.62 4 ILE B N 1
ATOM 5088 C CA . ILE B 1 4 ? -18.984 -23.469 -14.797 1 97.62 4 ILE B CA 1
ATOM 5089 C C . ILE B 1 4 ? -19.062 -22.141 -15.531 1 97.62 4 ILE B C 1
ATOM 5091 O O . ILE B 1 4 ? -19.422 -22.078 -16.719 1 97.62 4 ILE B O 1
ATOM 5095 N N . SER B 1 5 ? -18.797 -20.984 -14.812 1 97.44 5 SER B N 1
ATOM 5096 C CA . SER B 1 5 ? -18.859 -19.641 -15.375 1 97.44 5 SER B CA 1
ATOM 5097 C C . SER B 1 5 ? -18.172 -18.625 -14.461 1 97.44 5 SER B C 1
ATOM 5099 O O . SER B 1 5 ? -17.844 -18.953 -13.312 1 97.44 5 SER B O 1
ATOM 5101 N N . TRP B 1 6 ? -17.953 -17.469 -15.031 1 98.25 6 TRP B N 1
ATOM 5102 C CA . TRP B 1 6 ? -17.531 -16.344 -14.203 1 98.25 6 TRP B CA 1
ATOM 5103 C C . TRP B 1 6 ? -18.656 -15.906 -13.266 1 98.25 6 TRP B C 1
ATOM 5105 O O . TRP B 1 6 ? -19.797 -15.758 -13.695 1 98.25 6 TRP B O 1
ATOM 5115 N N . ARG B 1 7 ? -18.297 -15.75 -12.023 1 97.94 7 ARG B N 1
ATOM 5116 C CA . ARG B 1 7 ? -19.266 -15.234 -11.062 1 97.94 7 ARG B CA 1
ATOM 5117 C C . ARG B 1 7 ? -18.641 -14.156 -10.18 1 97.94 7 ARG B C 1
ATOM 5119 O O . ARG B 1 7 ? -17.641 -14.406 -9.508 1 97.94 7 ARG B O 1
ATOM 5126 N N . PHE B 1 8 ? -19.281 -13.031 -10.195 1 98.31 8 PHE B N 1
ATOM 5127 C CA . PHE B 1 8 ? -19.016 -11.977 -9.219 1 98.31 8 PHE B CA 1
ATOM 5128 C C . PHE B 1 8 ? -20.109 -11.906 -8.172 1 98.31 8 PHE B C 1
ATOM 5130 O O . PHE B 1 8 ? -21.281 -11.695 -8.5 1 98.31 8 PHE B O 1
ATOM 5137 N N . PRO B 1 9 ? -19.766 -12.117 -6.906 1 97.88 9 PRO B N 1
ATOM 5138 C CA . PRO B 1 9 ? -20.797 -12.156 -5.867 1 97.88 9 PRO B CA 1
ATOM 5139 C C . PRO B 1 9 ? -21.531 -10.82 -5.707 1 97.88 9 PRO B C 1
ATOM 5141 O O . PRO B 1 9 ? -20.922 -9.758 -5.883 1 97.88 9 PRO B O 1
ATOM 5144 N N . PRO B 1 10 ? -22.797 -10.844 -5.336 1 97.06 10 PRO B N 1
ATOM 5145 C CA . PRO B 1 10 ? -23.547 -9.602 -5.137 1 97.06 10 PRO B CA 1
ATOM 5146 C C . PRO B 1 10 ? -22.953 -8.719 -4.043 1 97.06 10 PRO B C 1
ATOM 5148 O O . PRO B 1 10 ? -22.438 -9.234 -3.041 1 97.06 10 PRO B O 1
ATOM 5151 N N . LEU B 1 11 ? -23.062 -7.43 -4.238 1 97.12 11 LEU B N 1
ATOM 5152 C CA . LEU B 1 11 ? -22.562 -6.445 -3.293 1 97.12 11 LEU B CA 1
ATOM 5153 C C . LEU B 1 11 ? -23.453 -6.352 -2.066 1 97.12 11 LEU B C 1
ATOM 5155 O O . LEU B 1 11 ? -22.984 -6.082 -0.96 1 97.12 11 LEU B O 1
ATOM 5159 N N . SER B 1 12 ? -24.781 -6.438 -2.25 1 95.62 12 SER B N 1
ATOM 5160 C CA . SER B 1 12 ? -25.797 -6.434 -1.207 1 95.62 12 SER B CA 1
ATOM 5161 C C . SER B 1 12 ? -25.656 -5.215 -0.303 1 95.62 12 SER B C 1
ATOM 5163 O O . SER B 1 12 ? -25.672 -5.34 0.923 1 95.62 12 SER B O 1
ATOM 5165 N N . GLY B 1 13 ? -25.469 -4.039 -0.911 1 94.88 13 GLY B N 1
ATOM 5166 C CA . GLY B 1 13 ? -25.406 -2.803 -0.146 1 94.88 13 GLY B CA 1
ATOM 5167 C C . GLY B 1 13 ? -24.047 -2.555 0.48 1 94.88 13 GLY B C 1
ATOM 5168 O O . GLY B 1 13 ? -23.891 -1.659 1.313 1 94.88 13 GLY B O 1
ATOM 5169 N N . GLY B 1 14 ? -23.016 -3.352 0.064 1 96.06 14 GLY B N 1
ATOM 5170 C CA . GLY B 1 14 ? -21.656 -3.17 0.571 1 96.06 14 GLY B CA 1
ATOM 5171 C C . GLY B 1 14 ? -20.938 -1.999 -0.066 1 96.06 14 GLY B C 1
ATOM 5172 O O . GLY B 1 14 ? -21.562 -1.168 -0.733 1 96.06 14 GLY B O 1
ATOM 5173 N N . THR B 1 15 ? -19.703 -1.896 0.171 1 95.31 15 THR B N 1
ATOM 5174 C CA . THR B 1 15 ? -18.859 -0.814 -0.331 1 95.31 15 THR B CA 1
ATOM 5175 C C . THR B 1 15 ? -18.516 -1.04 -1.798 1 95.31 15 THR B C 1
ATOM 5177 O O . THR B 1 15 ? -17.938 -2.07 -2.15 1 95.31 15 THR B O 1
ATOM 5180 N N . ARG B 1 16 ? -18.891 -0.121 -2.572 1 94.81 16 ARG B N 1
ATOM 5181 C CA . ARG B 1 16 ? -18.531 -0.216 -3.982 1 94.81 16 ARG B CA 1
ATOM 5182 C C . ARG B 1 16 ? -17.016 -0.062 -4.176 1 94.81 16 ARG B C 1
ATOM 5184 O O . ARG B 1 16 ? -16.375 0.714 -3.467 1 94.81 16 ARG B O 1
ATOM 5191 N N . GLN B 1 17 ? -16.516 -0.773 -5.137 1 93.81 17 GLN B N 1
ATOM 5192 C CA . GLN B 1 17 ? -15.062 -0.771 -5.336 1 93.81 17 GLN B CA 1
ATOM 5193 C C . GLN B 1 17 ? -14.711 -0.392 -6.77 1 93.81 17 GLN B C 1
ATOM 5195 O O . GLN B 1 17 ? -15.227 -0.982 -7.719 1 93.81 17 GLN B O 1
ATOM 5200 N N . GLY B 1 18 ? -13.836 0.602 -6.914 1 91.12 18 GLY B N 1
ATOM 5201 C CA . GLY B 1 18 ? -13.25 0.929 -8.203 1 91.12 18 GLY B CA 1
ATOM 5202 C C . GLY B 1 18 ? -12.148 -0.022 -8.617 1 91.12 18 GLY B C 1
ATOM 5203 O O . GLY B 1 18 ? -11.992 -1.096 -8.031 1 91.12 18 GLY B O 1
ATOM 5204 N N . TYR B 1 19 ? -11.469 0.397 -9.617 1 88.19 19 TYR B N 1
ATOM 5205 C CA . TYR B 1 19 ? -10.445 -0.481 -10.172 1 88.19 19 TYR B CA 1
ATOM 5206 C C . TYR B 1 19 ? -9.148 -0.37 -9.383 1 88.19 19 TYR B C 1
ATOM 5208 O O . TYR B 1 19 ? -8.375 -1.33 -9.312 1 88.19 19 TYR B O 1
ATOM 5216 N N . THR B 1 20 ? -8.898 0.775 -8.805 1 84.5 20 THR B N 1
ATOM 5217 C CA . THR B 1 20 ? -7.648 0.962 -8.07 1 84.5 20 THR B CA 1
ATOM 5218 C C . THR B 1 20 ? -7.578 0.023 -6.871 1 84.5 20 THR B C 1
ATOM 5220 O O . THR B 1 20 ? -8.438 0.077 -5.984 1 84.5 20 THR B O 1
ATOM 5223 N N . ASN B 1 21 ? -6.707 -0.86 -6.957 1 87.31 21 ASN B N 1
ATOM 5224 C CA . ASN B 1 21 ? -6.391 -1.844 -5.93 1 87.31 21 ASN B CA 1
ATOM 5225 C C . ASN B 1 21 ? -4.941 -1.731 -5.469 1 87.31 21 ASN B C 1
ATOM 5227 O O . ASN B 1 21 ? -4.027 -2.146 -6.18 1 87.31 21 ASN B O 1
ATOM 5231 N N . ASN B 1 22 ? -4.773 -1.253 -4.344 1 81.81 22 ASN B N 1
ATOM 5232 C CA . ASN B 1 22 ? -3.424 -0.976 -3.863 1 81.81 22 ASN B CA 1
ATOM 5233 C C . ASN B 1 22 ? -2.623 -2.262 -3.668 1 81.81 22 ASN B C 1
ATOM 5235 O O . ASN B 1 22 ? -1.392 -2.244 -3.723 1 81.81 22 ASN B O 1
ATOM 5239 N N . ASP B 1 23 ? -3.33 -3.357 -3.393 1 86.62 23 ASP B N 1
ATOM 5240 C CA . ASP B 1 23 ? -2.645 -4.641 -3.262 1 86.62 23 ASP B CA 1
ATOM 5241 C C . ASP B 1 23 ? -1.975 -5.043 -4.574 1 86.62 23 ASP B C 1
ATOM 5243 O O . ASP B 1 23 ? -1.016 -5.816 -4.574 1 86.62 23 ASP B O 1
ATOM 5247 N N . ILE B 1 24 ? -2.475 -4.527 -5.676 1 88.5 24 ILE B N 1
ATOM 5248 C CA . ILE B 1 24 ? -1.9 -4.816 -6.988 1 88.5 24 ILE B CA 1
ATOM 5249 C C . ILE B 1 24 ? -0.948 -3.693 -7.391 1 88.5 24 ILE B C 1
ATOM 5251 O O . ILE B 1 24 ? 0.138 -3.951 -7.914 1 88.5 24 ILE B O 1
ATOM 5255 N N . GLU B 1 25 ? -1.311 -2.441 -7.098 1 81.31 25 GLU B N 1
ATOM 5256 C CA . GLU B 1 25 ? -0.575 -1.256 -7.523 1 81.31 25 GLU B CA 1
ATOM 5257 C C . GLU B 1 25 ? 0.854 -1.27 -6.984 1 81.31 25 GLU B C 1
ATOM 5259 O O . GLU B 1 25 ? 1.775 -0.788 -7.648 1 81.31 25 GLU B O 1
ATOM 5264 N N . VAL B 1 26 ? 1.063 -1.826 -5.871 1 77.75 26 VAL B N 1
ATOM 5265 C CA . VAL B 1 26 ? 2.369 -1.807 -5.219 1 77.75 26 VAL B CA 1
ATOM 5266 C C . VAL B 1 26 ? 3.354 -2.664 -6.012 1 77.75 26 VAL B C 1
ATOM 5268 O O . VAL B 1 26 ? 4.57 -2.533 -5.848 1 77.75 26 VAL B O 1
ATOM 5271 N N . PHE B 1 27 ? 2.85 -3.543 -6.855 1 84.12 27 PHE B N 1
ATOM 5272 C CA . PHE B 1 27 ? 3.713 -4.457 -7.594 1 84.12 27 PHE B CA 1
ATOM 5273 C C . PHE B 1 27 ? 3.943 -3.955 -9.016 1 84.12 27 PHE B C 1
ATOM 5275 O O . PHE B 1 27 ? 4.672 -4.578 -9.789 1 84.12 27 PHE B O 1
ATOM 5282 N N . LYS B 1 28 ? 3.33 -2.883 -9.32 1 78.88 28 LYS B N 1
ATOM 5283 C CA . LYS B 1 28 ? 3.527 -2.312 -10.656 1 78.88 28 LYS B CA 1
ATOM 5284 C C . LYS B 1 28 ? 4.762 -1.417 -10.688 1 78.88 28 LYS B C 1
ATOM 5286 O O . LYS B 1 28 ? 5.457 -1.266 -9.68 1 78.88 28 LYS B O 1
ATOM 5291 N N . GLY B 1 29 ? 5.211 -1.035 -11.859 1 72.06 29 GLY B N 1
ATOM 5292 C CA . GLY B 1 29 ? 6.352 -0.146 -11.992 1 72.06 29 GLY B CA 1
ATOM 5293 C C . GLY B 1 29 ? 7.594 -0.847 -12.508 1 72.06 29 GLY B C 1
ATOM 5294 O O . GLY B 1 29 ? 7.5 -1.804 -13.281 1 72.06 29 GLY B O 1
ATOM 5295 N N . GLN B 1 30 ? 8.734 -0.354 -12.023 1 65.5 30 GLN B N 1
ATOM 5296 C CA . GLN B 1 30 ? 10 -0.785 -12.609 1 65.5 30 GLN B CA 1
ATOM 5297 C C . GLN B 1 30 ? 10.383 -2.184 -12.125 1 65.5 30 GLN B C 1
ATOM 5299 O O . GLN B 1 30 ? 11.102 -2.91 -12.82 1 65.5 30 GLN B O 1
ATOM 5304 N N . GLU B 1 31 ? 9.789 -2.57 -11.094 1 81.62 31 GLU B N 1
ATOM 5305 C CA . GLU B 1 31 ? 10.188 -3.854 -10.531 1 81.62 31 GLU B CA 1
ATOM 5306 C C . GLU B 1 31 ? 9.125 -4.922 -10.766 1 81.62 31 GLU B C 1
ATOM 5308 O O . GLU B 1 31 ? 8.953 -5.828 -9.953 1 81.62 31 GLU B O 1
ATOM 5313 N N . LEU B 1 32 ? 8.461 -4.836 -11.883 1 86.88 32 LEU B N 1
ATOM 5314 C CA . LEU B 1 32 ? 7.34 -5.715 -12.188 1 86.88 32 LEU B CA 1
ATOM 5315 C C . LEU B 1 32 ? 7.789 -7.172 -12.25 1 86.88 32 LEU B C 1
ATOM 5317 O O . LEU B 1 32 ? 7.219 -8.031 -11.578 1 86.88 32 LEU B O 1
ATOM 5321 N N . PHE B 1 33 ? 8.875 -7.473 -12.961 1 92.75 33 PHE B N 1
ATOM 5322 C CA . PHE B 1 33 ? 9.352 -8.836 -13.141 1 92.75 33 PHE B CA 1
ATOM 5323 C C . PHE B 1 33 ? 9.992 -9.359 -11.859 1 92.75 33 PHE B C 1
ATOM 5325 O O . PHE B 1 33 ? 9.875 -10.547 -11.539 1 92.75 33 PHE B O 1
ATOM 5332 N N . ASP B 1 34 ? 10.68 -8.469 -11.148 1 94 34 ASP B N 1
ATOM 5333 C CA . ASP B 1 34 ? 11.234 -8.867 -9.859 1 94 34 ASP B CA 1
ATOM 5334 C C . ASP B 1 34 ? 10.133 -9.336 -8.914 1 94 34 ASP B C 1
ATOM 5336 O O . ASP B 1 34 ? 10.242 -10.391 -8.297 1 94 34 ASP B O 1
ATOM 5340 N N . ASN B 1 35 ? 9.086 -8.57 -8.891 1 92.31 35 ASN B N 1
ATOM 5341 C CA . ASN B 1 35 ? 7.977 -8.883 -7.992 1 92.31 35 ASN B CA 1
ATOM 5342 C C . ASN B 1 35 ? 7.289 -10.188 -8.391 1 92.31 35 ASN B C 1
ATOM 5344 O O . ASN B 1 35 ? 6.969 -11.016 -7.531 1 92.31 35 ASN B O 1
ATOM 5348 N N . LEU B 1 36 ? 7.078 -10.383 -9.656 1 95.38 36 LEU B N 1
ATOM 5349 C CA . LEU B 1 36 ? 6.445 -11.602 -10.164 1 95.38 36 LEU B CA 1
ATOM 5350 C C . LEU B 1 36 ? 7.281 -12.828 -9.82 1 95.38 36 LEU B C 1
ATOM 5352 O O . LEU B 1 36 ? 6.77 -13.789 -9.242 1 95.38 36 LEU B O 1
ATOM 5356 N N . THR B 1 37 ? 8.555 -12.758 -10.125 1 96.56 37 THR B N 1
ATOM 5357 C CA . THR B 1 37 ? 9.453 -13.891 -9.922 1 96.56 37 THR B CA 1
ATOM 5358 C C . THR B 1 37 ? 9.609 -14.203 -8.438 1 96.56 37 THR B C 1
ATOM 5360 O O . THR B 1 37 ? 9.641 -15.367 -8.039 1 96.56 37 THR B O 1
ATOM 5363 N N . ARG B 1 38 ? 9.711 -13.156 -7.688 1 94.62 38 ARG B N 1
ATOM 5364 C CA . ARG B 1 38 ? 9.844 -13.336 -6.246 1 94.62 38 ARG B CA 1
ATOM 5365 C C . ARG B 1 38 ? 8.633 -14.07 -5.672 1 94.62 38 ARG B C 1
ATOM 5367 O O . ARG B 1 38 ? 8.781 -15.016 -4.895 1 94.62 38 ARG B O 1
ATOM 5374 N N . GLU B 1 39 ? 7.453 -13.648 -6.094 1 92.62 39 GLU B N 1
ATOM 5375 C CA . GLU B 1 39 ? 6.234 -14.266 -5.57 1 92.62 39 GLU B CA 1
ATOM 5376 C C . GLU B 1 39 ? 6.133 -15.727 -5.996 1 92.62 39 GLU B C 1
ATOM 5378 O O . GLU B 1 39 ? 5.883 -16.609 -5.164 1 92.62 39 GLU B O 1
ATOM 5383 N N . ILE B 1 40 ? 6.414 -16.016 -7.246 1 96.69 40 ILE B N 1
ATOM 5384 C CA . ILE B 1 40 ? 6.254 -17.359 -7.789 1 96.69 40 ILE B CA 1
ATOM 5385 C C . ILE B 1 40 ? 7.293 -18.281 -7.172 1 96.69 40 ILE B C 1
ATOM 5387 O O . ILE B 1 40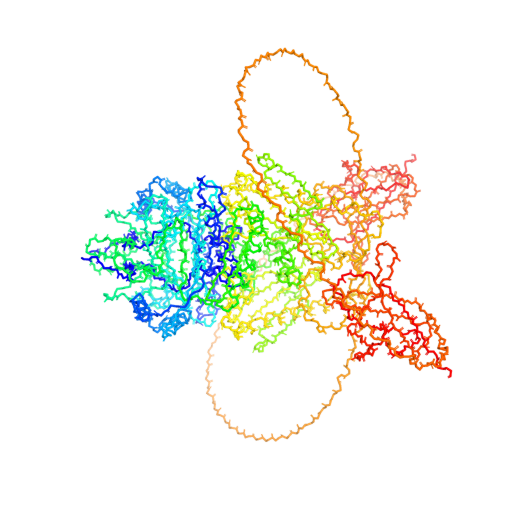 ? 6.945 -19.328 -6.621 1 96.69 40 ILE B O 1
ATOM 5391 N N . CYS B 1 41 ? 8.516 -17.875 -7.215 1 97 41 CYS B N 1
ATOM 5392 C CA . CYS B 1 41 ? 9.594 -18.766 -6.777 1 97 41 CYS B CA 1
ATOM 5393 C C . CYS B 1 41 ? 9.594 -18.906 -5.262 1 97 41 CYS B C 1
ATOM 5395 O O . CYS B 1 41 ? 9.891 -19.984 -4.738 1 97 41 CYS B O 1
ATOM 5397 N N . GLN B 1 42 ? 9.305 -17.844 -4.602 1 92.19 42 GLN B N 1
ATOM 5398 C CA . GLN B 1 42 ? 9.258 -17.953 -3.148 1 92.19 42 GLN B CA 1
ATOM 5399 C C . GLN B 1 42 ? 8.164 -18.938 -2.709 1 92.19 42 GLN B C 1
ATOM 5401 O O . GLN B 1 42 ? 8.406 -19.797 -1.854 1 92.19 42 GLN B O 1
ATOM 5406 N N . ASN B 1 43 ? 6.969 -18.812 -3.26 1 91.81 43 ASN B N 1
ATOM 5407 C CA . ASN B 1 43 ? 5.887 -19.734 -2.936 1 91.81 43 ASN B CA 1
ATOM 5408 C C . ASN B 1 43 ? 6.273 -21.172 -3.246 1 91.81 43 ASN B C 1
ATOM 5410 O O . ASN B 1 43 ? 5.957 -22.078 -2.477 1 91.81 43 ASN B O 1
ATOM 5414 N N . SER B 1 44 ? 6.938 -21.344 -4.32 1 96.62 44 SER B N 1
ATOM 5415 C CA . SER B 1 44 ? 7.355 -22.688 -4.723 1 96.62 44 SER B CA 1
ATOM 5416 C C . SER B 1 44 ? 8.375 -23.266 -3.752 1 96.62 44 SER B C 1
ATOM 5418 O O . SER B 1 44 ? 8.273 -24.422 -3.35 1 96.62 44 SER B O 1
ATOM 5420 N N . LEU B 1 45 ? 9.328 -22.484 -3.361 1 95.06 45 LEU B N 1
ATOM 5421 C CA . LEU B 1 45 ? 10.359 -22.922 -2.42 1 95.06 45 LEU B CA 1
ATOM 5422 C C . LEU B 1 45 ? 9.75 -23.25 -1.063 1 95.06 45 LEU B C 1
ATOM 5424 O O . LEU B 1 45 ? 10.141 -24.234 -0.425 1 95.06 45 LEU B O 1
ATOM 5428 N N . ASP B 1 46 ? 8.766 -22.484 -0.664 1 88.5 46 ASP B N 1
ATOM 5429 C CA . ASP B 1 46 ? 8.094 -22.703 0.609 1 88.5 46 ASP B CA 1
ATOM 5430 C C . ASP B 1 46 ? 7.293 -24.016 0.581 1 88.5 46 ASP B C 1
ATOM 5432 O O . ASP B 1 46 ? 7.066 -24.625 1.623 1 88.5 46 ASP B O 1
ATOM 5436 N N . ALA B 1 47 ? 6.91 -24.438 -0.596 1 93.31 47 ALA B N 1
ATOM 5437 C CA . ALA B 1 47 ? 6.051 -25.609 -0.747 1 93.31 47 ALA B CA 1
ATOM 5438 C C . ALA B 1 47 ? 6.867 -26.844 -1.104 1 93.31 47 ALA B C 1
ATOM 5440 O O . ALA B 1 47 ? 6.312 -27.859 -1.534 1 93.31 47 ALA B O 1
ATOM 5441 N N . HIS B 1 48 ? 8.141 -26.812 -0.95 1 94.88 48 HIS B N 1
ATOM 5442 C CA . HIS B 1 48 ? 8.992 -27.938 -1.298 1 94.88 48 HIS B CA 1
ATOM 5443 C C . HIS B 1 48 ? 8.531 -29.219 -0.605 1 94.88 48 HIS B C 1
ATOM 5445 O O . HIS B 1 48 ? 8.18 -29.188 0.576 1 94.88 48 HIS B O 1
ATOM 5451 N N . LEU B 1 49 ? 8.547 -30.25 -1.384 1 93.12 49 LEU B N 1
ATOM 5452 C CA . LEU B 1 49 ? 8.188 -31.562 -0.841 1 93.12 49 LEU B CA 1
ATOM 5453 C C . LEU B 1 49 ? 9.258 -32.062 0.112 1 93.12 49 LEU B C 1
ATOM 5455 O O . LEU B 1 49 ? 10.438 -32.125 -0.251 1 93.12 49 LEU B O 1
ATOM 5459 N N . GLU B 1 50 ? 8.891 -32.5 1.229 1 87.31 50 GLU B N 1
ATOM 5460 C CA . GLU B 1 50 ? 9.828 -32.969 2.23 1 87.31 50 GLU B CA 1
ATOM 5461 C C . GLU B 1 50 ? 10.383 -34.344 1.858 1 87.31 50 GLU B C 1
ATOM 5463 O O . GLU B 1 50 ? 11.477 -34.719 2.279 1 87.31 50 GLU B O 1
ATOM 5468 N N . THR B 1 51 ? 9.719 -35.062 1.038 1 90.06 51 THR B N 1
ATOM 5469 C CA . THR B 1 51 ? 10.039 -36.438 0.741 1 90.06 51 THR B CA 1
ATOM 5470 C C . THR B 1 51 ? 11.078 -36.531 -0.372 1 90.06 51 THR B C 1
ATOM 5472 O O . THR B 1 51 ? 11.477 -37.656 -0.766 1 90.06 51 THR B O 1
ATOM 5475 N N . THR B 1 52 ? 11.477 -35.406 -0.881 1 91.44 52 THR B N 1
ATOM 5476 C CA . THR B 1 52 ? 12.461 -35.438 -1.961 1 91.44 52 THR B CA 1
ATOM 5477 C C . THR B 1 52 ? 13.578 -34.438 -1.706 1 91.44 52 THR B C 1
ATOM 5479 O O . THR B 1 52 ? 13.367 -33.438 -1.052 1 91.44 52 THR B O 1
ATOM 5482 N N . ASP B 1 53 ? 14.711 -34.812 -2.238 1 92.62 53 ASP B N 1
ATOM 5483 C CA . ASP B 1 53 ? 15.844 -33.875 -2.178 1 92.62 53 ASP B CA 1
ATOM 5484 C C . ASP B 1 53 ? 16.031 -33.156 -3.512 1 92.62 53 ASP B C 1
ATOM 5486 O O . ASP B 1 53 ? 16.938 -32.344 -3.65 1 92.62 53 ASP B O 1
ATOM 5490 N N . ALA B 1 54 ? 15.156 -33.5 -4.383 1 95.75 54 ALA B N 1
ATOM 5491 C CA . ALA B 1 54 ? 15.25 -32.812 -5.672 1 95.75 54 ALA B CA 1
ATOM 5492 C C . ALA B 1 54 ? 14.961 -31.328 -5.527 1 95.75 54 ALA B C 1
ATOM 5494 O O . ALA B 1 54 ? 14.086 -30.938 -4.75 1 95.75 54 ALA B O 1
ATOM 5495 N N . PRO B 1 55 ? 15.703 -30.578 -6.238 1 97.31 55 PRO B N 1
ATOM 5496 C CA . PRO B 1 55 ? 15.414 -29.141 -6.16 1 97.31 55 PRO B CA 1
ATOM 5497 C C . PRO B 1 55 ? 14.023 -28.797 -6.672 1 97.31 55 PRO B C 1
ATOM 5499 O O . PRO B 1 55 ? 13.477 -29.484 -7.531 1 97.31 55 PRO B O 1
ATOM 5502 N N . VAL B 1 56 ? 13.5 -27.75 -6.137 1 98.31 56 VAL B N 1
ATOM 5503 C CA . VAL B 1 56 ? 12.281 -27.203 -6.703 1 98.31 56 VAL B CA 1
ATOM 5504 C C . VAL B 1 56 ? 12.531 -26.75 -8.141 1 98.31 56 VAL B C 1
ATOM 5506 O O . VAL B 1 56 ? 13.57 -26.141 -8.438 1 98.31 56 VAL B O 1
ATOM 5509 N N . LYS B 1 57 ? 11.688 -27.125 -8.961 1 98.62 57 LYS B N 1
ATOM 5510 C CA . LYS B 1 57 ? 11.758 -26.703 -10.359 1 98.62 57 LYS B CA 1
ATOM 5511 C C . LYS B 1 57 ? 10.594 -25.781 -10.711 1 98.62 57 LYS B C 1
ATOM 5513 O O . LYS B 1 57 ? 9.43 -26.109 -10.461 1 98.62 57 LYS B O 1
ATOM 5518 N N . VAL B 1 58 ? 10.898 -24.609 -11.25 1 98.81 58 VAL B N 1
ATOM 5519 C CA . VAL B 1 58 ? 9.875 -23.688 -11.734 1 98.81 58 VAL B CA 1
ATOM 5520 C C . VAL B 1 58 ? 10.039 -23.484 -13.242 1 98.81 58 VAL B C 1
ATOM 5522 O O . VAL B 1 58 ? 11.125 -23.156 -13.719 1 98.81 58 VAL B O 1
ATOM 5525 N N . VAL B 1 59 ? 9.016 -23.703 -13.961 1 98.69 59 VAL B N 1
ATOM 5526 C CA . VAL B 1 59 ? 9.016 -23.547 -15.414 1 98.69 59 VAL B CA 1
ATOM 5527 C C . VAL B 1 59 ? 8.141 -22.359 -15.812 1 98.69 59 VAL B C 1
ATOM 5529 O O . VAL B 1 59 ? 6.941 -22.344 -15.523 1 98.69 59 VAL B O 1
ATOM 5532 N N . PHE B 1 60 ? 8.734 -21.344 -16.453 1 98.62 60 PHE B N 1
ATOM 5533 C CA . PHE B 1 60 ? 7.984 -20.266 -17.094 1 98.62 60 PHE B CA 1
ATOM 5534 C C . PHE B 1 60 ? 7.777 -20.562 -18.578 1 98.62 60 PHE B C 1
ATOM 5536 O O . PHE B 1 60 ? 8.742 -20.656 -19.328 1 98.62 60 PHE B O 1
ATOM 5543 N N . GLU B 1 61 ? 6.547 -20.703 -18.922 1 98.19 61 GLU B N 1
ATOM 5544 C CA . GLU B 1 61 ? 6.203 -20.984 -20.312 1 98.19 61 GLU B CA 1
ATOM 5545 C C . GLU B 1 61 ? 5.305 -19.906 -20.906 1 98.19 61 GLU B C 1
ATOM 5547 O O . GLU B 1 61 ? 4.305 -19.516 -20.281 1 98.19 61 GLU B O 1
ATOM 5552 N N . PHE B 1 62 ? 5.691 -19.375 -22.047 1 97.75 62 PHE B N 1
ATOM 5553 C CA . PHE B 1 62 ? 4.875 -18.391 -22.766 1 97.75 62 PHE B CA 1
ATOM 5554 C C . PHE B 1 62 ? 4.125 -19.047 -23.922 1 97.75 62 PHE B C 1
ATOM 5556 O O . PHE B 1 62 ? 4.719 -19.766 -24.719 1 97.75 62 PHE B O 1
ATOM 5563 N N . ARG B 1 63 ? 2.775 -18.828 -23.953 1 96.38 63 ARG B N 1
ATOM 5564 C CA . ARG B 1 63 ? 1.924 -19.391 -25 1 96.38 63 ARG B CA 1
ATOM 5565 C C . ARG B 1 63 ? 0.994 -18.328 -25.578 1 96.38 63 ARG B C 1
ATOM 5567 O O . ARG B 1 63 ? 0.632 -17.359 -24.891 1 96.38 63 ARG B O 1
ATOM 5574 N N . GLN B 1 64 ? 0.73 -18.547 -26.859 1 95.56 64 GLN B N 1
ATOM 5575 C CA . GLN B 1 64 ? -0.401 -17.859 -27.484 1 95.56 64 GLN B CA 1
ATOM 5576 C C . GLN B 1 64 ? -1.602 -18.797 -27.609 1 95.56 64 GLN B C 1
ATOM 5578 O O . GLN B 1 64 ? -1.499 -19.875 -28.203 1 95.56 64 GLN B O 1
ATOM 5583 N N . ILE B 1 65 ? -2.746 -18.391 -27.078 1 96.12 65 ILE B N 1
ATOM 5584 C CA . ILE B 1 65 ? -3.92 -19.25 -27.078 1 96.12 65 ILE B CA 1
ATOM 5585 C C . ILE B 1 65 ? -5.016 -18.641 -27.938 1 96.12 65 ILE B C 1
ATOM 5587 O O . ILE B 1 65 ? -5.289 -17.438 -27.844 1 96.12 65 ILE B O 1
ATOM 5591 N N . ASN B 1 66 ? -5.633 -19.453 -28.781 1 96.5 66 ASN B N 1
ATOM 5592 C CA . ASN B 1 66 ? -6.785 -19 -29.547 1 96.5 66 ASN B CA 1
ATOM 5593 C C . ASN B 1 66 ? -8.031 -18.875 -28.688 1 96.5 66 ASN B C 1
ATOM 5595 O O . ASN B 1 66 ? -8.547 -19.875 -28.172 1 96.5 66 ASN B O 1
ATOM 5599 N N . MET B 1 67 ? -8.562 -17.719 -28.594 1 96.06 67 MET B N 1
ATOM 5600 C CA . MET B 1 67 ? -9.617 -17.422 -27.625 1 96.06 67 MET B CA 1
ATOM 5601 C C . MET B 1 67 ? -10.953 -18 -28.109 1 96.06 67 MET B C 1
ATOM 5603 O O . MET B 1 67 ? -11.805 -18.359 -27.297 1 96.06 67 MET B O 1
ATOM 5607 N N . ALA B 1 68 ? -11.188 -18.172 -29.391 1 93.81 68 ALA B N 1
ATOM 5608 C CA . ALA B 1 68 ? -12.469 -18.562 -29.969 1 93.81 68 ALA B CA 1
ATOM 5609 C C . ALA B 1 68 ? -12.891 -19.953 -29.516 1 93.81 68 ALA B C 1
ATOM 5611 O O . ALA B 1 68 ? -14.078 -20.281 -29.531 1 93.81 68 ALA B O 1
ATOM 5612 N N . GLN B 1 69 ? -12.016 -20.719 -28.969 1 92.81 69 GLN B N 1
ATOM 5613 C CA . GLN B 1 69 ? -12.281 -22.094 -28.594 1 92.81 69 GLN B CA 1
ATOM 5614 C C . GLN B 1 69 ? -12.836 -22.188 -27.172 1 92.81 69 GLN B C 1
ATOM 5616 O O . GLN B 1 69 ? -13.344 -23.234 -26.766 1 92.81 69 GLN B O 1
ATOM 5621 N N . TYR B 1 70 ? -12.789 -21.031 -26.453 1 96.75 70 TYR B N 1
ATOM 5622 C CA . TYR B 1 70 ? -13.094 -21.125 -25.031 1 96.75 70 TYR B CA 1
ATOM 5623 C C . TYR B 1 70 ? -14.102 -20.047 -24.625 1 96.75 70 TYR B C 1
ATOM 5625 O O . TYR B 1 70 ? -13.898 -18.859 -24.875 1 96.75 70 TYR B O 1
ATOM 5633 N N . ASP B 1 71 ? -15.148 -20.422 -23.875 1 95.19 71 ASP B N 1
ATOM 5634 C CA . ASP B 1 71 ? -16.219 -19.531 -23.453 1 95.19 71 ASP B CA 1
ATOM 5635 C C . ASP B 1 71 ? -15.727 -18.578 -22.344 1 95.19 71 ASP B C 1
ATOM 5637 O O . ASP B 1 71 ? -16.328 -17.531 -22.109 1 95.19 71 ASP B O 1
ATOM 5641 N N . VAL B 1 72 ? -14.641 -18.969 -21.75 1 97.69 72 VAL B N 1
ATOM 5642 C CA . VAL B 1 72 ? -14.117 -18.219 -20.609 1 97.69 72 VAL B CA 1
ATOM 5643 C C . VAL B 1 72 ? -13.867 -16.766 -21 1 97.69 72 VAL B C 1
ATOM 5645 O O . VAL B 1 72 ? -14.109 -15.852 -20.219 1 97.69 72 VAL B O 1
ATOM 5648 N N . PHE B 1 73 ? -13.555 -16.484 -22.25 1 98.12 73 PHE B N 1
ATOM 5649 C CA . PHE B 1 73 ? -13.172 -15.148 -22.688 1 98.12 73 PHE B CA 1
ATOM 5650 C C . PHE B 1 73 ? -14.398 -14.328 -23.062 1 98.12 73 PHE B C 1
ATOM 5652 O O . PHE B 1 73 ? -14.484 -13.141 -22.719 1 98.12 73 PHE B O 1
ATOM 5659 N N . SER B 1 74 ? -15.352 -14.945 -23.75 1 97 74 SER B N 1
ATOM 5660 C CA . SER B 1 74 ? -16.594 -14.234 -24.078 1 97 74 SER B CA 1
ATOM 5661 C C . SER B 1 74 ? -17.375 -13.891 -22.812 1 97 74 SER B C 1
ATOM 5663 O O . SER B 1 74 ? -17.953 -12.812 -22.719 1 97 74 SER B O 1
ATOM 5665 N N . GLU B 1 75 ? -17.391 -14.812 -21.844 1 97.5 75 GLU B N 1
ATOM 5666 C CA . GLU B 1 75 ? -18.047 -14.555 -20.578 1 97.5 75 GLU B CA 1
ATOM 5667 C C . GLU B 1 75 ? -17.391 -13.391 -19.828 1 97.5 75 GLU B C 1
ATOM 5669 O O . GLU B 1 75 ? -18.078 -12.57 -19.234 1 97.5 75 GLU B O 1
ATOM 5674 N N . TYR B 1 76 ? -16.078 -13.383 -19.844 1 98.19 76 TYR B N 1
ATOM 5675 C CA . TYR B 1 76 ? -15.359 -12.281 -19.219 1 98.19 76 TYR B CA 1
ATOM 5676 C C . TYR B 1 76 ? -15.688 -10.953 -19.891 1 98.19 76 TYR B C 1
ATOM 5678 O O . TYR B 1 76 ? -15.797 -9.922 -19.219 1 98.19 76 TYR B O 1
ATOM 5686 N N . GLY B 1 77 ? -15.852 -10.969 -21.203 1 98 77 GLY B N 1
ATOM 5687 C CA . GLY B 1 77 ? -16.297 -9.773 -21.906 1 98 77 GLY B CA 1
ATOM 5688 C C . GLY B 1 77 ? -17.609 -9.227 -21.391 1 98 77 GLY B C 1
ATOM 5689 O O . GLY B 1 77 ? -17.797 -8.016 -21.312 1 98 77 GLY B O 1
ATOM 5690 N N . GLU B 1 78 ? -18.5 -10.094 -21.062 1 97.88 78 GLU B N 1
ATOM 5691 C CA . GLU B 1 78 ? -19.766 -9.672 -20.5 1 97.88 78 GLU B CA 1
ATOM 5692 C C . GLU B 1 78 ? -19.578 -9 -19.141 1 97.88 78 GLU B C 1
ATOM 5694 O O . GLU B 1 78 ? -20.297 -8.062 -18.797 1 97.88 78 GLU B O 1
ATOM 5699 N N . CYS B 1 79 ? -18.656 -9.539 -18.359 1 98 79 CYS B N 1
ATOM 5700 C CA . CYS B 1 79 ? -18.344 -8.914 -17.078 1 98 79 CYS B CA 1
ATOM 5701 C C . CYS B 1 79 ? -17.828 -7.496 -17.281 1 98 79 CYS B C 1
ATOM 5703 O O . CYS B 1 79 ? -18.203 -6.59 -16.531 1 98 79 CYS B O 1
ATOM 5705 N N . LEU B 1 80 ? -16.969 -7.281 -18.297 1 98.06 80 LEU B N 1
ATOM 5706 C CA . LEU B 1 80 ? -16.453 -5.945 -18.594 1 98.06 80 LEU B CA 1
ATOM 5707 C C . LEU B 1 80 ? -17.594 -5.004 -18.984 1 98.06 80 LEU B C 1
ATOM 5709 O O . LEU B 1 80 ? -17.609 -3.844 -18.562 1 98.06 80 LEU B O 1
ATOM 5713 N N . LYS B 1 81 ? -18.531 -5.527 -19.719 1 97.62 81 LYS B N 1
ATOM 5714 C CA . LYS B 1 81 ? -19.719 -4.738 -20.047 1 97.62 81 LYS B CA 1
ATOM 5715 C C . LYS B 1 81 ? -20.5 -4.359 -18.781 1 97.62 81 LYS B C 1
ATOM 5717 O O . LYS B 1 81 ? -21.062 -3.273 -18.703 1 97.62 81 LYS B O 1
ATOM 5722 N N . GLY B 1 82 ? -20.531 -5.289 -17.844 1 98.12 82 GLY B N 1
ATOM 5723 C CA . GLY B 1 82 ? -21.141 -4.996 -16.562 1 98.12 82 GLY B CA 1
ATOM 5724 C C . GLY B 1 82 ? -20.516 -3.805 -15.859 1 98.12 82 GLY B C 1
ATOM 5725 O O . GLY B 1 82 ? -21.203 -3.025 -15.211 1 98.12 82 GLY B O 1
ATOM 5726 N N . CYS B 1 83 ? -19.219 -3.645 -15.953 1 97.19 83 CYS B N 1
ATOM 5727 C CA . CYS B 1 83 ? -18.531 -2.484 -15.391 1 97.19 83 CYS B CA 1
ATOM 5728 C C . CYS B 1 83 ? -19.016 -1.195 -16.047 1 97.19 83 CYS B C 1
ATOM 5730 O O . CYS B 1 83 ? -19.344 -0.227 -15.352 1 97.19 83 CYS B O 1
ATOM 5732 N N . ARG B 1 84 ? -19.125 -1.204 -17.344 1 96.69 84 ARG B N 1
ATOM 5733 C CA . ARG B 1 84 ? -19.594 -0.032 -18.078 1 96.69 84 ARG B CA 1
ATOM 5734 C C . ARG B 1 84 ? -21.016 0.327 -17.688 1 96.69 84 ARG B C 1
ATOM 5736 O O . ARG B 1 84 ? -21.344 1.504 -17.531 1 96.69 84 ARG B O 1
ATOM 5743 N N . ASN B 1 85 ? -21.797 -0.679 -17.578 1 97 85 ASN B N 1
ATOM 5744 C CA . ASN B 1 85 ? -23.203 -0.456 -17.25 1 97 85 ASN B CA 1
ATOM 5745 C C . ASN B 1 85 ? -23.359 0.108 -15.844 1 97 85 ASN B C 1
ATOM 5747 O O . ASN B 1 85 ? -24.266 0.907 -15.594 1 97 85 ASN B O 1
ATOM 5751 N N . TYR B 1 86 ? -22.547 -0.31 -14.992 1 96 86 TYR B N 1
ATOM 5752 C CA . TYR B 1 86 ? -22.672 0.132 -13.602 1 96 86 TYR B CA 1
ATOM 5753 C C . TYR B 1 86 ? -22.188 1.57 -13.445 1 96 86 TYR B C 1
ATOM 5755 O O . TYR B 1 86 ? -22.891 2.402 -12.859 1 96 86 TYR B O 1
ATOM 5763 N N . TRP B 1 87 ? -21.094 1.845 -13.953 1 93.38 87 TRP B N 1
ATOM 5764 C CA . TRP B 1 87 ? -20.453 3.137 -13.703 1 93.38 87 TRP B CA 1
ATOM 5765 C C . TRP B 1 87 ? -20.891 4.172 -14.727 1 93.38 87 TRP B C 1
ATOM 5767 O O . TRP B 1 87 ? -20.922 5.367 -14.438 1 93.38 87 TRP B O 1
ATOM 5777 N N . GLY B 1 88 ? -21.172 3.725 -15.938 1 92.12 88 GLY B N 1
ATOM 5778 C CA . GLY B 1 88 ? -21.641 4.633 -16.969 1 92.12 88 GLY B CA 1
ATOM 5779 C C . GLY B 1 88 ? -20.719 5.828 -17.172 1 92.12 88 GLY B C 1
ATOM 5780 O O . GLY B 1 88 ? -19.516 5.668 -17.328 1 92.12 88 GLY B O 1
ATOM 5781 N N . ASP B 1 89 ? -21.312 7.016 -17.078 1 88.31 89 ASP B N 1
ATOM 5782 C CA . ASP B 1 89 ? -20.578 8.25 -17.328 1 88.31 89 ASP B CA 1
ATOM 5783 C C . ASP B 1 89 ? -19.734 8.641 -16.125 1 88.31 89 ASP B C 1
ATOM 5785 O O . ASP B 1 89 ? -18.859 9.508 -16.219 1 88.31 89 ASP B O 1
ATOM 5789 N N . GLU B 1 90 ? -19.953 7.98 -15.07 1 86.88 90 GLU B N 1
ATOM 5790 C CA . GLU B 1 90 ? -19.219 8.312 -13.852 1 86.88 90 GLU B CA 1
ATOM 5791 C C . GLU B 1 90 ? -18 7.422 -13.672 1 86.88 90 GLU B C 1
ATOM 5793 O O . GLU B 1 90 ? -17.344 7.449 -12.625 1 86.88 90 GLU B O 1
ATOM 5798 N N . MET B 1 91 ? -17.75 6.656 -14.695 1 88.25 91 MET B N 1
ATOM 5799 C CA . MET B 1 91 ? -16.578 5.773 -14.648 1 88.25 91 MET B CA 1
ATOM 5800 C C . MET B 1 91 ? -15.289 6.578 -14.562 1 88.25 91 MET B C 1
ATOM 5802 O O . MET B 1 91 ? -15.086 7.512 -15.336 1 88.25 91 MET B O 1
ATOM 5806 N N . ASP B 1 92 ? -14.516 6.223 -13.531 1 81.31 92 ASP B N 1
ATOM 5807 C CA . ASP B 1 92 ? -13.258 6.953 -13.406 1 81.31 92 ASP B CA 1
ATOM 5808 C C . ASP B 1 92 ? -12.312 6.605 -14.555 1 81.31 92 ASP B C 1
ATOM 5810 O O . ASP B 1 92 ? -12.477 5.582 -15.211 1 81.31 92 ASP B O 1
ATOM 5814 N N . ALA B 1 93 ? -11.289 7.41 -14.75 1 79.44 93 ALA B N 1
ATOM 5815 C CA . ALA B 1 93 ? -10.398 7.344 -15.906 1 79.44 93 ALA B CA 1
ATOM 5816 C C . ALA B 1 93 ? -9.578 6.051 -15.891 1 79.44 93 ALA B C 1
ATOM 5818 O O . ALA B 1 93 ? -9.344 5.449 -16.938 1 79.44 93 ALA B O 1
ATOM 5819 N N . LYS B 1 94 ? -9.148 5.66 -14.758 1 82.94 94 LYS B N 1
ATOM 5820 C CA . LYS B 1 94 ? -8.328 4.457 -14.664 1 82.94 94 LYS B CA 1
ATOM 5821 C C . LYS B 1 94 ? -9.125 3.215 -15.047 1 82.94 94 LYS B C 1
ATOM 5823 O O . LYS B 1 94 ? -8.641 2.367 -15.805 1 82.94 94 LYS B O 1
ATOM 5828 N N . LEU B 1 95 ? -10.336 3.09 -14.555 1 90.19 95 LEU B N 1
ATOM 5829 C CA . LEU B 1 95 ? -11.203 1.974 -14.914 1 90.19 95 LEU B CA 1
ATOM 5830 C C . LEU B 1 95 ? -11.531 2 -16.406 1 90.19 95 LEU B C 1
ATOM 5832 O O . LEU B 1 95 ? -11.539 0.956 -17.062 1 90.19 95 LEU B O 1
ATOM 5836 N N . SER B 1 96 ? -11.773 3.176 -16.906 1 91.25 96 SER B N 1
ATOM 5837 C CA . SER B 1 96 ? -12.102 3.318 -18.328 1 91.25 96 SER B CA 1
ATOM 5838 C C . SER B 1 96 ? -10.953 2.83 -19.203 1 91.25 96 SER B C 1
ATOM 5840 O O . SER B 1 96 ? -11.172 2.088 -20.172 1 91.25 96 SER B O 1
ATOM 5842 N N . ARG B 1 97 ? -9.781 3.217 -18.859 1 87.88 97 ARG B N 1
ATOM 5843 C CA . ARG B 1 97 ? -8.602 2.787 -19.609 1 87.88 97 ARG B CA 1
ATOM 5844 C C . ARG B 1 97 ? -8.422 1.275 -19.516 1 87.88 97 ARG B C 1
ATOM 5846 O O . ARG B 1 97 ? -8.125 0.621 -20.516 1 87.88 97 ARG B O 1
ATOM 5853 N N . PHE B 1 98 ? -8.586 0.821 -18.344 1 91.56 98 PHE B N 1
ATOM 5854 C CA . PHE B 1 98 ? -8.438 -0.617 -18.172 1 91.56 98 PHE B CA 1
ATOM 5855 C C . PHE B 1 98 ? -9.453 -1.382 -19 1 91.56 98 PHE B C 1
ATOM 5857 O O . PHE B 1 98 ? -9.094 -2.311 -19.734 1 91.56 98 PHE B O 1
ATOM 5864 N N . VAL B 1 99 ? -10.75 -1.009 -18.891 1 96.31 99 VAL B N 1
ATOM 5865 C CA . VAL B 1 99 ? -11.828 -1.713 -19.578 1 96.31 99 VAL B CA 1
ATOM 5866 C C . VAL B 1 99 ? -11.609 -1.635 -21.094 1 96.31 99 VAL B C 1
ATOM 5868 O O . VAL B 1 99 ? -11.727 -2.641 -21.797 1 96.31 99 VAL B O 1
ATOM 5871 N N . THR B 1 100 ? -11.242 -0.506 -21.562 1 94.94 100 THR B N 1
ATOM 5872 C CA . THR B 1 100 ? -10.984 -0.336 -22.984 1 94.94 100 THR B CA 1
ATOM 5873 C C . THR B 1 100 ? -9.812 -1.214 -23.438 1 94.94 100 THR B C 1
ATOM 5875 O O . THR B 1 100 ? -9.891 -1.878 -24.469 1 94.94 100 THR B O 1
ATOM 5878 N N . GLY B 1 101 ? -8.781 -1.18 -22.641 1 93.88 101 GLY B N 1
ATOM 5879 C CA . GLY B 1 101 ? -7.641 -2.025 -22.938 1 93.88 101 GLY B CA 1
ATOM 5880 C C . GLY B 1 101 ? -7.969 -3.506 -22.922 1 93.88 101 GLY B C 1
ATOM 5881 O O . GLY B 1 101 ? -7.543 -4.258 -23.797 1 93.88 101 GLY B O 1
ATOM 5882 N N . ALA B 1 102 ? -8.695 -3.953 -21.953 1 96.75 102 ALA B N 1
ATOM 5883 C CA . ALA B 1 102 ? -9.094 -5.352 -21.812 1 96.75 102 ALA B CA 1
ATOM 5884 C C . ALA B 1 102 ? -9.969 -5.781 -23 1 96.75 102 ALA B C 1
ATOM 5886 O O . ALA B 1 102 ? -9.789 -6.871 -23.547 1 96.75 102 ALA B O 1
ATOM 5887 N N . GLU B 1 103 ? -10.906 -4.914 -23.344 1 96.94 103 GLU B N 1
ATOM 5888 C CA . GLU B 1 103 ? -11.766 -5.195 -24.484 1 96.94 103 GLU B CA 1
ATOM 5889 C C . GLU B 1 103 ? -10.953 -5.32 -25.781 1 96.94 103 GLU B C 1
ATOM 5891 O O . GLU B 1 103 ? -11.234 -6.184 -26.609 1 96.94 103 GLU B O 1
ATOM 5896 N N . THR B 1 104 ? -9.977 -4.461 -25.922 1 95.25 104 THR B N 1
ATOM 5897 C CA . THR B 1 104 ? -9.086 -4.527 -27.078 1 95.25 104 THR B CA 1
ATOM 5898 C C . THR B 1 104 ? -8.344 -5.855 -27.109 1 95.25 104 THR B C 1
ATOM 5900 O O . THR B 1 104 ? -8.203 -6.473 -28.172 1 95.25 104 THR B O 1
ATOM 5903 N N . THR B 1 105 ? -7.91 -6.266 -25.969 1 95.19 105 THR B N 1
ATOM 5904 C CA . THR B 1 105 ? -7.227 -7.547 -25.859 1 95.19 105 THR B CA 1
ATOM 5905 C C . THR B 1 105 ? -8.148 -8.695 -26.266 1 95.19 105 THR B C 1
ATOM 5907 O O . THR B 1 105 ? -7.738 -9.602 -27 1 95.19 105 THR B O 1
ATOM 5910 N N . LEU B 1 106 ? -9.383 -8.633 -25.906 1 96.88 106 LEU B N 1
ATOM 5911 C CA . LEU B 1 106 ? -10.344 -9.703 -26.156 1 96.88 106 LEU B CA 1
ATOM 5912 C C . LEU B 1 106 ? -10.781 -9.719 -27.609 1 96.88 106 LEU B C 1
ATOM 5914 O O . LEU B 1 106 ? -11.391 -10.688 -28.078 1 96.88 106 LEU B O 1
ATOM 5918 N N . GLN B 1 107 ? -10.492 -8.688 -28.359 1 95.69 107 GLN B N 1
ATOM 5919 C CA . GLN B 1 107 ? -10.867 -8.617 -29.766 1 95.69 107 GLN B CA 1
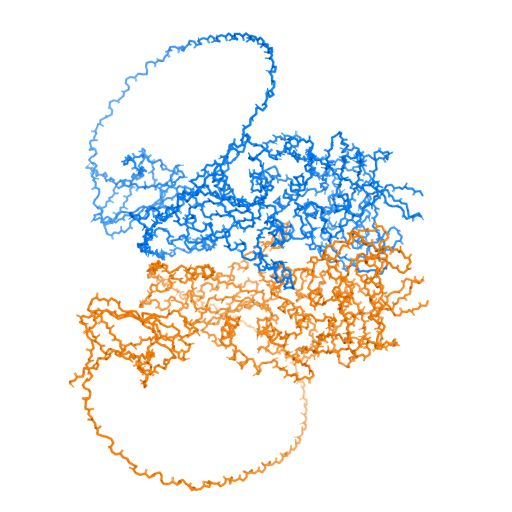ATOM 5920 C C . GLN B 1 107 ? -9.812 -9.281 -30.641 1 95.69 107 GLN B C 1
ATOM 5922 O O . GLN B 1 107 ? -10.062 -9.547 -31.828 1 95.69 107 GLN B O 1
ATOM 5927 N N . GLN B 1 108 ? -8.688 -9.555 -30.109 1 95.56 108 GLN B N 1
ATOM 5928 C CA . GLN B 1 108 ? -7.645 -10.242 -30.875 1 95.56 108 GLN B CA 1
ATOM 5929 C C . GLN B 1 108 ? -7.988 -11.711 -31.078 1 95.56 108 GLN B C 1
ATOM 5931 O O . GLN B 1 108 ? -8.891 -12.242 -30.422 1 95.56 108 GLN B O 1
ATOM 5936 N N . GLU B 1 109 ? -7.246 -12.336 -31.984 1 96.19 109 GLU B N 1
ATOM 5937 C CA . GLU B 1 109 ? -7.473 -13.75 -32.25 1 96.19 109 GLU B CA 1
ATOM 5938 C C . GLU B 1 109 ? -6.855 -14.625 -31.172 1 96.19 109 GLU B C 1
ATOM 5940 O O . GLU B 1 109 ? -7.473 -15.586 -30.719 1 96.19 109 GLU B O 1
ATOM 5945 N N . THR B 1 110 ? -5.629 -14.266 -30.812 1 96.62 110 THR B N 1
ATOM 5946 C CA . THR B 1 110 ? -4.914 -15.016 -29.797 1 96.62 110 THR B CA 1
ATOM 5947 C C . THR B 1 110 ? -4.645 -14.141 -28.578 1 96.62 110 THR B C 1
ATOM 5949 O O . THR B 1 110 ? -4.688 -12.914 -28.656 1 96.62 110 THR B O 1
ATOM 5952 N N . ILE B 1 111 ? -4.449 -14.75 -27.438 1 96.69 111 ILE B N 1
ATOM 5953 C CA . ILE B 1 111 ? -4.152 -14.039 -26.203 1 96.69 111 ILE B CA 1
ATOM 5954 C C . ILE B 1 111 ? -2.857 -14.578 -25.594 1 96.69 111 ILE B C 1
ATOM 5956 O O . ILE B 1 111 ? -2.645 -15.789 -25.547 1 96.69 111 ILE B O 1
ATOM 5960 N N . PRO B 1 112 ? -1.904 -13.664 -25.266 1 96.88 112 PRO B N 1
ATOM 5961 C CA . PRO B 1 112 ? -0.667 -14.102 -24.609 1 96.88 112 PRO B CA 1
ATOM 5962 C C . PRO B 1 112 ? -0.896 -14.625 -23.203 1 96.88 112 PRO B C 1
ATOM 5964 O O . PRO B 1 112 ? -1.59 -13.984 -22.406 1 96.88 112 PRO B O 1
ATOM 5967 N N . VAL B 1 113 ? -0.316 -15.789 -22.891 1 98 113 VAL B N 1
ATOM 5968 C CA . VAL B 1 113 ? -0.448 -16.422 -21.578 1 98 113 VAL B CA 1
ATOM 5969 C C . VAL B 1 113 ? 0.931 -16.812 -21.062 1 98 113 VAL B C 1
ATOM 5971 O O . VAL B 1 113 ? 1.709 -17.453 -21.766 1 98 113 VAL B O 1
ATOM 5974 N N . LEU B 1 114 ? 1.251 -16.312 -19.875 1 98.31 114 LEU B N 1
ATOM 5975 C CA . LEU B 1 114 ? 2.432 -16.812 -19.172 1 98.31 114 LEU B CA 1
ATOM 5976 C C . LEU B 1 114 ? 2.047 -17.828 -18.109 1 98.31 114 LEU B C 1
ATOM 5978 O O . LEU B 1 114 ? 1.217 -17.547 -17.234 1 98.31 114 LEU B O 1
ATOM 5982 N N . ILE B 1 115 ? 2.623 -19.031 -18.188 1 98.56 115 ILE B N 1
ATOM 5983 C CA . ILE B 1 115 ? 2.344 -20.109 -17.25 1 98.56 115 ILE B CA 1
ATOM 5984 C C . ILE B 1 115 ? 3.574 -20.359 -16.375 1 98.56 115 ILE B C 1
ATOM 5986 O O . ILE B 1 115 ? 4.645 -20.703 -16.891 1 98.56 115 ILE B O 1
ATOM 5990 N N . ALA B 1 116 ? 3.457 -20.125 -15.086 1 98.69 116 ALA B N 1
ATOM 5991 C CA . ALA B 1 116 ? 4.496 -20.5 -14.133 1 98.69 116 ALA B CA 1
ATOM 5992 C C . ALA B 1 116 ? 4.125 -21.781 -13.391 1 98.69 116 ALA B C 1
ATOM 5994 O O . ALA B 1 116 ? 3.182 -21.797 -12.594 1 98.69 116 ALA B O 1
ATOM 5995 N N . SER B 1 117 ? 4.93 -22.828 -13.633 1 98.69 117 SER B N 1
ATOM 5996 C CA . SER B 1 117 ? 4.641 -24.141 -13.07 1 98.69 117 SER B CA 1
ATOM 5997 C C . SER B 1 117 ? 5.742 -24.594 -12.117 1 98.69 117 SER B C 1
ATOM 5999 O O . SER B 1 117 ? 6.926 -24.547 -12.461 1 98.69 117 SER B O 1
ATOM 6001 N N . ASP B 1 118 ? 5.273 -24.984 -10.977 1 98.56 118 ASP B N 1
ATOM 6002 C CA . ASP B 1 118 ? 6.301 -25.516 -10.086 1 98.56 118 ASP B CA 1
ATOM 6003 C C . ASP B 1 118 ? 6.18 -27.031 -9.938 1 98.56 118 ASP B C 1
ATOM 6005 O O . ASP B 1 118 ? 5.094 -27.594 -10.117 1 98.56 118 ASP B O 1
ATOM 6009 N N . TYR B 1 119 ? 7.344 -27.672 -9.742 1 98.12 119 TYR B N 1
ATOM 6010 C CA . TYR B 1 119 ? 7.461 -29.125 -9.57 1 98.12 119 TYR B CA 1
ATOM 6011 C C . TYR B 1 119 ? 8.289 -29.453 -8.336 1 98.12 119 TYR B C 1
ATOM 6013 O O . TYR B 1 119 ? 9.016 -28.609 -7.816 1 98.12 119 TYR B O 1
ATOM 6021 N N . HIS B 1 120 ? 8.102 -30.734 -7.84 1 97.81 120 HIS B N 1
ATOM 6022 C CA . HIS B 1 120 ? 8.711 -31.203 -6.602 1 97.81 120 HIS B CA 1
ATOM 6023 C C . HIS B 1 120 ? 8.211 -30.406 -5.406 1 97.81 120 HIS B C 1
ATOM 6025 O O . HIS B 1 120 ? 8.977 -30.109 -4.484 1 97.81 120 HIS B O 1
ATOM 6031 N N . THR B 1 121 ? 6.984 -29.938 -5.512 1 97.31 121 THR B N 1
ATOM 6032 C CA . THR B 1 121 ? 6.32 -29.203 -4.449 1 97.31 121 THR B CA 1
ATOM 6033 C C . THR B 1 121 ? 5.039 -29.906 -4.008 1 97.31 121 THR B C 1
ATOM 6035 O O . THR B 1 121 ? 4.562 -30.812 -4.691 1 97.31 121 THR B O 1
ATOM 6038 N N . LYS B 1 122 ? 4.453 -29.516 -2.922 1 96.38 122 LYS B N 1
ATOM 6039 C CA . LYS B 1 122 ? 3.309 -30.156 -2.295 1 96.38 122 LYS B CA 1
ATOM 6040 C C . LYS B 1 122 ? 2.018 -29.859 -3.051 1 96.38 122 LYS B C 1
ATOM 6042 O O . LYS B 1 122 ? 1.011 -30.547 -2.873 1 96.38 122 LYS B O 1
ATOM 6047 N N . GLY B 1 123 ? 2.062 -28.844 -3.896 1 96.56 123 GLY B N 1
ATOM 6048 C CA . GLY B 1 123 ? 0.809 -28.344 -4.43 1 96.56 123 GLY B CA 1
ATOM 6049 C C . GLY B 1 123 ? -0.039 -27.625 -3.395 1 96.56 123 GLY B C 1
ATOM 6050 O O . GLY B 1 123 ? 0.461 -27.25 -2.336 1 96.56 123 GLY B O 1
ATOM 6051 N N . LEU B 1 124 ? -1.316 -27.375 -3.775 1 95.94 124 LEU B N 1
ATOM 6052 C CA . LEU B 1 124 ? -2.234 -26.672 -2.889 1 95.94 124 LEU B CA 1
ATOM 6053 C C . LEU B 1 124 ? -3.285 -27.625 -2.324 1 95.94 124 LEU B C 1
ATOM 6055 O O . LEU B 1 124 ? -4.184 -28.062 -3.049 1 95.94 124 LEU B O 1
ATOM 6059 N N . SER B 1 125 ? -3.273 -27.844 -1.104 1 93.88 125 SER B N 1
ATOM 6060 C CA . SER B 1 125 ? -4.246 -28.734 -0.464 1 93.88 125 SER B CA 1
ATOM 6061 C C . SER B 1 125 ? -5.473 -27.953 0.003 1 93.88 125 SER B C 1
ATOM 6063 O O . SER B 1 125 ? -5.426 -26.719 0.114 1 93.88 125 SER B O 1
ATOM 6065 N N . GLY B 1 126 ? -6.594 -28.656 0.136 1 93.88 126 GLY B N 1
ATOM 6066 C CA . GLY B 1 126 ? -7.77 -28.062 0.751 1 93.88 126 GLY B CA 1
ATOM 6067 C C . GLY B 1 126 ? -8.812 -27.625 -0.259 1 93.88 126 GLY B C 1
ATOM 6068 O O . GLY B 1 126 ? -9.82 -27.016 0.107 1 93.88 126 GLY B O 1
ATOM 6069 N N . SER B 1 127 ? -8.625 -27.953 -1.495 1 93.88 127 SER B N 1
ATOM 6070 C CA . SER B 1 127 ? -9.57 -27.531 -2.529 1 93.88 127 SER B CA 1
ATOM 6071 C C . SER B 1 127 ? -10.906 -28.25 -2.381 1 93.88 127 SER B C 1
ATOM 6073 O O . SER B 1 127 ? -11.953 -27.688 -2.729 1 93.88 127 SER B O 1
ATOM 6075 N N . HIS B 1 128 ? -10.891 -29.422 -1.823 1 91.94 128 HIS B N 1
ATOM 6076 C CA . HIS B 1 128 ? -12.117 -30.203 -1.66 1 91.94 128 HIS B CA 1
ATOM 6077 C C . HIS B 1 128 ? -12.742 -29.969 -0.29 1 91.94 128 HIS B C 1
ATOM 6079 O O . HIS B 1 128 ? -13.969 -29.906 -0.163 1 91.94 128 HIS B O 1
ATOM 6085 N N . SER B 1 129 ? -11.875 -29.766 0.739 1 88.06 129 SER B N 1
ATOM 6086 C CA . SER B 1 129 ? -12.367 -29.672 2.109 1 88.06 129 SER B CA 1
ATOM 6087 C C . SER B 1 129 ? -12.898 -28.266 2.406 1 88.06 129 SER B C 1
ATOM 6089 O O . SER B 1 129 ? -13.766 -28.094 3.266 1 88.06 129 SER B O 1
ATOM 6091 N N . GLY B 1 130 ? -12.359 -27.328 1.791 1 82.75 130 GLY B N 1
ATOM 6092 C CA . GLY B 1 130 ? -12.75 -25.953 2.061 1 82.75 130 GLY B CA 1
ATOM 6093 C C . GLY B 1 130 ? -12.211 -25.422 3.375 1 82.75 130 GLY B C 1
ATOM 6094 O O . GLY B 1 130 ? -12.719 -24.438 3.916 1 82.75 130 GLY B O 1
ATOM 6095 N N . LYS B 1 131 ? -11.219 -26.109 3.893 1 85 131 LYS B N 1
ATOM 6096 C CA . LYS B 1 131 ? -10.602 -25.656 5.129 1 85 131 LYS B CA 1
ATOM 6097 C C . LYS B 1 131 ? -10.055 -24.234 4.973 1 85 131 LYS B C 1
ATOM 6099 O O . LYS B 1 131 ? -9.344 -23.938 4.008 1 85 131 LYS B O 1
ATOM 6104 N N . LEU B 1 132 ? -10.336 -23.375 5.941 1 86.19 132 LEU B N 1
ATOM 6105 C CA . LEU B 1 132 ? -10.016 -21.953 5.852 1 86.19 132 LEU B CA 1
ATOM 6106 C C . LEU B 1 132 ? -8.508 -21.75 5.824 1 86.19 132 LEU B C 1
ATOM 6108 O O . LEU B 1 132 ? -8.016 -20.859 5.125 1 86.19 132 LEU B O 1
ATOM 6112 N N . SER B 1 133 ? -7.789 -22.516 6.551 1 83.31 133 SER B N 1
ATOM 6113 C CA . SER B 1 133 ? -6.352 -22.312 6.691 1 83.31 133 SER B CA 1
ATOM 6114 C C . SER B 1 133 ? -5.582 -23.094 5.633 1 83.31 133 SER B C 1
ATOM 6116 O O . SER B 1 133 ? -4.359 -23.219 5.711 1 83.31 133 SER B O 1
ATOM 6118 N N . SER B 1 134 ? -6.238 -23.594 4.645 1 89.44 134 SER B N 1
ATOM 6119 C CA . SER B 1 134 ? -5.57 -24.391 3.619 1 89.44 134 SER B CA 1
ATOM 6120 C C . SER B 1 134 ? -4.793 -23.5 2.652 1 89.44 134 SER B C 1
ATOM 6122 O O . SER B 1 134 ? -5.098 -22.312 2.506 1 89.44 134 SER B O 1
ATOM 6124 N N . SER B 1 135 ? -3.779 -24.094 1.997 1 91.06 135 SER B N 1
ATOM 6125 C CA . SER B 1 135 ? -2.99 -23.359 1.011 1 91.06 135 SER B CA 1
ATOM 6126 C C . SER B 1 135 ? -3.838 -22.969 -0.195 1 91.06 135 SER B C 1
ATOM 6128 O O . SER B 1 135 ? -3.613 -21.922 -0.803 1 91.06 135 SER B O 1
ATOM 6130 N N . TRP B 1 136 ? -4.82 -23.812 -0.521 1 94.62 136 TRP B N 1
ATOM 6131 C CA . TRP B 1 136 ? -5.734 -23.5 -1.612 1 94.62 136 TRP B CA 1
ATOM 6132 C C . TRP B 1 136 ? -6.508 -22.219 -1.319 1 94.62 136 TRP B C 1
ATOM 6134 O O . TRP B 1 136 ? -6.523 -21.297 -2.137 1 94.62 136 TRP B O 1
ATOM 6144 N N . GLU B 1 137 ? -7.059 -22.141 -0.15 1 92.19 137 GLU B N 1
ATOM 6145 C CA . GLU B 1 137 ? -7.863 -20.969 0.225 1 92.19 137 GLU B CA 1
ATOM 6146 C C . GLU B 1 137 ? -6.996 -19.734 0.376 1 92.19 137 GLU B C 1
ATOM 6148 O O . GLU B 1 137 ? -7.426 -18.625 0.038 1 92.19 137 GLU B O 1
ATOM 6153 N N . ALA B 1 138 ? -5.824 -19.891 0.86 1 90.25 138 ALA B N 1
ATOM 6154 C CA . ALA B 1 138 ? -4.91 -18.766 1.046 1 90.25 138 ALA B CA 1
ATOM 6155 C C . ALA B 1 138 ? -4.574 -18.109 -0.288 1 90.25 138 ALA B C 1
ATOM 6157 O O . ALA B 1 138 ? -4.48 -16.875 -0.373 1 90.25 138 ALA B O 1
ATOM 6158 N N . LEU B 1 139 ? -4.5 -18.891 -1.257 1 93.25 139 LEU B N 1
ATOM 6159 C CA . LEU B 1 139 ? -4.078 -18.375 -2.557 1 93.25 139 LEU B CA 1
ATOM 6160 C C . LEU B 1 139 ? -5.277 -17.906 -3.369 1 93.25 139 LEU B C 1
ATOM 6162 O O . LEU B 1 139 ? -5.199 -16.891 -4.066 1 93.25 139 LEU B O 1
ATOM 6166 N N . THR B 1 140 ? -6.457 -18.562 -3.221 1 95.38 140 THR B N 1
ATOM 6167 C CA . THR B 1 140 ? -7.512 -18.344 -4.203 1 95.38 140 THR B CA 1
ATOM 6168 C C . THR B 1 140 ? -8.742 -17.719 -3.543 1 95.38 140 THR B C 1
ATOM 6170 O O . THR B 1 140 ? -9.578 -17.125 -4.219 1 95.38 140 THR B O 1
ATOM 6173 N N . GLY B 1 141 ? -8.859 -17.922 -2.262 1 93.69 141 GLY B N 1
ATOM 6174 C CA . GLY B 1 141 ? -10.156 -17.625 -1.677 1 93.69 141 GLY B CA 1
ATOM 6175 C C . GLY B 1 141 ? -10.094 -16.594 -0.568 1 93.69 141 GLY B C 1
ATOM 6176 O O . GLY B 1 141 ? -11.109 -16.25 0.039 1 93.69 141 GLY B O 1
ATOM 6177 N N . SER B 1 142 ? -8.898 -16.156 -0.295 1 92.19 142 SER B N 1
ATOM 6178 C CA . SER B 1 142 ? -8.789 -15.242 0.842 1 92.19 142 SER B CA 1
ATOM 6179 C C . SER B 1 142 ? -7.816 -14.109 0.548 1 92.19 142 SER B C 1
ATOM 6181 O O . SER B 1 142 ? -6.891 -14.266 -0.253 1 92.19 142 SER B O 1
ATOM 6183 N N . ASP B 1 143 ? -8.109 -12.992 1.161 1 90.94 143 ASP B N 1
ATOM 6184 C CA . ASP B 1 143 ? -7.219 -11.836 1.131 1 90.94 143 ASP B CA 1
ATOM 6185 C C . ASP B 1 143 ? -6.902 -11.344 2.543 1 90.94 143 ASP B C 1
ATOM 6187 O O . ASP B 1 143 ? -7.75 -11.43 3.438 1 90.94 143 ASP B O 1
ATOM 6191 N N . GLY B 1 144 ? -5.684 -10.859 2.719 1 85.69 144 GLY B N 1
ATOM 6192 C CA . GLY B 1 144 ? -5.309 -10.219 3.971 1 85.69 144 GLY B CA 1
ATOM 6193 C C . GLY B 1 144 ? -5.113 -11.211 5.105 1 85.69 144 GLY B C 1
ATOM 6194 O O . GLY B 1 144 ? -5.363 -10.883 6.27 1 85.69 144 GLY B O 1
ATOM 6195 N N . ILE B 1 145 ? -4.914 -12.406 4.801 1 82.19 145 ILE B N 1
ATOM 6196 C CA . ILE B 1 145 ? -4.688 -13.438 5.809 1 82.19 145 ILE B CA 1
ATOM 6197 C C . ILE B 1 145 ? -3.24 -13.914 5.742 1 82.19 145 ILE B C 1
ATOM 6199 O O . ILE B 1 145 ? -2.715 -14.172 4.656 1 82.19 145 ILE B O 1
ATOM 6203 N N . SER B 1 146 ? -2.625 -13.828 6.926 1 68.19 146 SER B N 1
ATOM 6204 C CA . SER B 1 146 ? -1.297 -14.422 6.992 1 68.19 146 SER B CA 1
ATOM 6205 C C . SER B 1 146 ? -1.363 -15.859 7.5 1 68.19 146 SER B C 1
ATOM 6207 O O . SER B 1 146 ? -1.979 -16.141 8.531 1 68.19 146 SER B O 1
ATOM 6209 N N . VAL B 1 147 ? -1.395 -16.828 6.625 1 57.66 147 VAL B N 1
ATOM 6210 C CA . VAL B 1 147 ? -1.458 -18.219 7.055 1 57.66 147 VAL B CA 1
ATOM 6211 C C . VAL B 1 147 ? -0.163 -18.594 7.773 1 57.66 147 VAL B C 1
ATOM 6213 O O . VAL B 1 147 ? 0.93 -18.266 7.309 1 57.66 147 VAL B O 1
ATOM 6216 N N . LYS B 1 148 ? -0.326 -18.828 9.117 1 50.91 148 LYS B N 1
ATOM 6217 C CA . LYS B 1 148 ? 0.715 -19.281 10.031 1 50.91 148 LYS B CA 1
ATOM 6218 C C . LYS B 1 148 ? 1.424 -20.516 9.477 1 50.91 148 LYS B C 1
ATOM 6220 O O . LYS B 1 148 ? 0.993 -21.641 9.719 1 50.91 148 LYS B O 1
ATOM 6225 N N . SER B 1 149 ? 1.298 -20.812 8.18 1 46 149 SER B N 1
ATOM 6226 C CA . SER B 1 149 ? 1.794 -22.172 8.18 1 46 149 SER B CA 1
ATOM 6227 C C . SER B 1 149 ? 3.072 -22.297 9 1 46 149 SER B C 1
ATOM 6229 O O . SER B 1 149 ? 3.053 -22.844 10.109 1 46 149 SER B O 1
ATOM 6231 N N . ASP B 1 150 ? 4.109 -22.688 8.328 1 44.53 150 ASP B N 1
ATOM 6232 C CA . ASP B 1 150 ? 5.414 -23.078 8.852 1 44.53 150 ASP B CA 1
ATOM 6233 C C . ASP B 1 150 ? 6.254 -21.859 9.203 1 44.53 150 ASP B C 1
ATOM 6235 O O . ASP B 1 150 ? 6.105 -20.797 8.586 1 44.53 150 ASP B O 1
ATOM 6239 N N . GLU B 1 151 ? 6.676 -21.797 10.5 1 42.41 151 GLU B N 1
ATOM 6240 C CA . GLU B 1 151 ? 7.676 -20.844 10.969 1 42.41 151 GLU B CA 1
ATOM 6241 C C . GLU B 1 151 ? 8.422 -20.203 9.805 1 42.41 151 GLU B C 1
ATOM 6243 O O . GLU B 1 151 ? 8.852 -19.062 9.891 1 42.41 151 GLU B O 1
ATOM 6248 N N . ASN B 1 152 ? 8.414 -20.984 8.812 1 41.78 152 ASN B N 1
ATOM 6249 C CA . ASN B 1 152 ? 9.234 -20.562 7.684 1 41.78 152 ASN B CA 1
ATOM 6250 C C . ASN B 1 152 ? 8.391 -19.922 6.582 1 41.78 152 ASN B C 1
ATOM 6252 O O . ASN B 1 152 ? 8.867 -19.734 5.465 1 41.78 152 ASN B O 1
ATOM 6256 N N . SER B 1 153 ? 7.121 -19.734 6.945 1 52.97 153 SER B N 1
ATOM 6257 C CA . SER B 1 153 ? 6.305 -19.219 5.852 1 52.97 153 SER B CA 1
ATOM 6258 C C . SER B 1 153 ? 6.602 -17.75 5.586 1 52.97 153 SER B C 1
ATOM 6260 O O . SER B 1 153 ? 6.926 -17 6.508 1 52.97 153 SER B O 1
ATOM 6262 N N . ALA B 1 154 ? 6.855 -17.328 4.312 1 49.66 154 ALA B N 1
ATOM 6263 C CA . ALA B 1 154 ? 7.512 -16.156 3.736 1 49.66 154 ALA B CA 1
ATOM 6264 C C . ALA B 1 154 ? 6.633 -14.922 3.855 1 49.66 154 ALA B C 1
ATOM 6266 O O . ALA B 1 154 ? 7.129 -13.797 3.826 1 49.66 154 ALA B O 1
ATOM 6267 N N . GLY B 1 155 ? 5.156 -14.977 3.99 1 57.84 155 GLY B N 1
ATOM 6268 C CA . GLY B 1 155 ? 4.582 -13.656 3.785 1 57.84 155 GLY B CA 1
ATOM 6269 C C . GLY B 1 155 ? 3.781 -13.164 4.977 1 57.84 155 GLY B C 1
ATOM 6270 O O . GLY B 1 155 ? 2.951 -13.891 5.52 1 57.84 155 GLY B O 1
ATOM 6271 N N . SER B 1 156 ? 4.117 -12 5.551 1 62.53 156 SER B N 1
ATOM 6272 C CA . SER B 1 156 ? 3.486 -11.422 6.734 1 62.53 156 SER B CA 1
ATOM 6273 C C . SER B 1 156 ? 2.238 -10.625 6.359 1 62.53 156 SER B C 1
ATOM 6275 O O . SER B 1 156 ? 1.361 -10.406 7.199 1 62.53 156 SER B O 1
ATOM 6277 N N . TYR B 1 157 ? 2.047 -10.344 5.027 1 69.62 157 TYR B N 1
ATOM 6278 C CA . TYR B 1 157 ? 0.966 -9.406 4.734 1 69.62 157 TYR B CA 1
ATOM 6279 C C . TYR B 1 157 ? -0.111 -10.07 3.879 1 69.62 157 TYR B C 1
ATOM 6281 O O . TYR B 1 157 ? -1.238 -9.578 3.803 1 69.62 157 TYR B O 1
ATOM 6289 N N . GLY B 1 158 ? 0.222 -11.148 3.189 1 75.69 158 GLY B N 1
ATOM 6290 C CA . GLY B 1 158 ? -0.737 -11.875 2.375 1 75.69 158 GLY B CA 1
ATOM 6291 C C . GLY B 1 158 ? -1.076 -11.164 1.077 1 75.69 158 GLY B C 1
ATOM 6292 O O . GLY B 1 158 ? -2.141 -11.391 0.499 1 75.69 158 GLY B O 1
ATOM 6293 N N . ILE B 1 159 ? -0.286 -10.242 0.588 1 82 159 ILE B N 1
ATOM 6294 C CA . ILE B 1 159 ? -0.671 -9.477 -0.593 1 82 159 ILE B CA 1
ATOM 6295 C C . ILE B 1 159 ? 0.19 -9.891 -1.782 1 82 159 ILE B C 1
ATOM 6297 O O . ILE B 1 159 ? -0.109 -9.547 -2.928 1 82 159 ILE B O 1
ATOM 6301 N N . GLY B 1 160 ? 1.181 -10.711 -1.608 1 87.44 160 GLY B N 1
ATOM 6302 C CA . GLY B 1 160 ? 2.076 -11.117 -2.682 1 87.44 160 GLY B CA 1
ATOM 6303 C C . GLY B 1 160 ? 1.362 -11.805 -3.828 1 87.44 160 GLY B C 1
ATOM 6304 O O . GLY B 1 160 ? 1.756 -11.664 -4.988 1 87.44 160 GLY B O 1
ATOM 6305 N N . LYS B 1 161 ? 0.304 -12.477 -3.48 1 91.19 161 LYS B N 1
ATOM 6306 C CA . LYS B 1 161 ? -0.439 -13.242 -4.48 1 91.19 161 LYS B CA 1
ATOM 6307 C C . LYS B 1 161 ? -0.992 -12.328 -5.57 1 91.19 161 LYS B C 1
ATOM 6309 O O . LYS B 1 161 ? -1.46 -12.805 -6.605 1 91.19 161 LYS B O 1
ATOM 6314 N N . ASN B 1 162 ? -0.924 -11.047 -5.348 1 93.12 162 ASN B N 1
ATOM 6315 C CA . ASN B 1 162 ? -1.478 -10.094 -6.305 1 93.12 162 ASN B CA 1
ATOM 6316 C C . ASN B 1 162 ? -0.443 -9.68 -7.348 1 93.12 162 ASN B C 1
ATOM 6318 O O . ASN B 1 162 ? -0.787 -9.078 -8.367 1 93.12 162 ASN B O 1
ATOM 6322 N N . ALA B 1 163 ? 0.816 -10.023 -7.199 1 92.81 163 ALA B N 1
ATOM 6323 C CA . ALA B 1 163 ? 1.879 -9.664 -8.133 1 92.81 163 ALA B CA 1
ATOM 6324 C C . ALA B 1 163 ? 1.553 -10.133 -9.547 1 92.81 163 ALA B C 1
ATOM 6326 O O . ALA B 1 163 ? 1.697 -9.375 -10.508 1 92.81 163 ALA B O 1
ATOM 6327 N N . PRO B 1 164 ? 1.022 -11.352 -9.742 1 96.81 164 PRO B N 1
ATOM 6328 C CA . PRO B 1 164 ? 0.72 -11.805 -11.102 1 96.81 164 PRO B CA 1
ATOM 6329 C C . PRO B 1 164 ? -0.35 -10.953 -11.781 1 96.81 164 PRO B C 1
ATOM 6331 O O . PRO B 1 164 ? -0.339 -10.805 -13.008 1 96.81 164 PRO B O 1
ATOM 6334 N N . PHE B 1 165 ? -1.264 -10.414 -11.039 1 96.81 165 PHE B N 1
ATOM 6335 C CA . PHE B 1 165 ? -2.328 -9.602 -11.617 1 96.81 165 PHE B CA 1
ATOM 6336 C C . PHE B 1 165 ? -1.762 -8.336 -12.242 1 96.81 165 PHE B C 1
ATOM 6338 O O . PHE B 1 165 ? -2.309 -7.82 -13.219 1 96.81 165 PHE B O 1
ATOM 6345 N N . ALA B 1 166 ? -0.664 -7.828 -11.711 1 91.56 166 ALA B N 1
ATOM 6346 C CA . ALA B 1 166 ? -0.012 -6.633 -12.242 1 91.56 166 ALA B CA 1
ATOM 6347 C C . ALA B 1 166 ? 0.538 -6.887 -13.641 1 91.56 166 ALA B C 1
ATOM 6349 O O . ALA B 1 166 ? 0.819 -5.941 -14.383 1 91.56 166 ALA B O 1
ATOM 6350 N N . CYS B 1 167 ? 0.642 -8.148 -14.023 1 94.06 167 CYS B N 1
ATOM 6351 C CA . CYS B 1 167 ? 1.233 -8.508 -15.305 1 94.06 167 CYS B CA 1
ATOM 6352 C C . CYS B 1 167 ? 0.155 -8.883 -16.312 1 94.06 167 CYS B C 1
ATOM 6354 O O . CYS B 1 167 ? 0.461 -9.375 -17.406 1 94.06 167 CYS B O 1
ATOM 6356 N N . SER B 1 168 ? -1.061 -8.688 -15.992 1 96.25 168 SER B N 1
ATOM 6357 C CA . SER B 1 168 ? -2.174 -9.102 -16.844 1 96.25 168 SER B CA 1
ATOM 6358 C C . SER B 1 168 ? -2.971 -7.895 -17.328 1 96.25 168 SER B C 1
ATOM 6360 O O . SER B 1 168 ? -3.424 -7.074 -16.531 1 96.25 168 SER B O 1
ATOM 6362 N N . SER B 1 169 ? -3.201 -7.848 -18.594 1 94.75 169 SER B N 1
ATOM 6363 C CA . SER B 1 169 ? -4.023 -6.789 -19.156 1 94.75 169 SER B CA 1
ATOM 6364 C C . SER B 1 169 ? -5.5 -7.008 -18.859 1 94.75 169 SER B C 1
ATOM 6366 O O . SER B 1 169 ? -6.324 -6.117 -19.078 1 94.75 169 SER B O 1
ATOM 6368 N N . LEU B 1 170 ? -5.848 -8.156 -18.312 1 97.44 170 LEU B N 1
ATOM 6369 C CA . LEU B 1 170 ? -7.23 -8.492 -18 1 97.44 170 LEU B CA 1
ATOM 6370 C C . LEU B 1 170 ? -7.434 -8.578 -16.484 1 97.44 170 LEU B C 1
ATOM 6372 O O . LEU B 1 170 ? -8.555 -8.766 -16.016 1 97.44 170 LEU B O 1
ATOM 6376 N N . SER B 1 171 ? -6.297 -8.414 -15.719 1 97.31 171 SER B N 1
ATOM 6377 C CA . SER B 1 171 ? -6.332 -8.688 -14.281 1 97.31 171 SER B CA 1
ATOM 6378 C C . SER B 1 171 ? -6.965 -10.039 -13.984 1 97.31 171 SER B C 1
ATOM 6380 O O . SER B 1 171 ? -7.895 -10.141 -13.18 1 97.31 171 SER B O 1
ATOM 6382 N N . MET B 1 172 ? -6.465 -11.07 -14.719 1 98.31 172 MET B N 1
ATOM 6383 C CA . MET B 1 172 ? -7.012 -12.422 -14.719 1 98.31 172 MET B CA 1
ATOM 6384 C C . MET B 1 172 ? -5.91 -13.461 -14.516 1 98.31 172 MET B C 1
ATOM 6386 O O . MET B 1 172 ? -4.945 -13.508 -15.273 1 98.31 172 MET B O 1
ATOM 6390 N N . VAL B 1 173 ? -6.047 -14.242 -13.469 1 98.75 173 VAL B N 1
ATOM 6391 C CA . VAL B 1 173 ? -5.082 -15.297 -13.164 1 98.75 173 VAL B CA 1
ATOM 6392 C C . VAL B 1 173 ? -5.82 -16.594 -12.859 1 98.75 173 VAL B C 1
ATOM 6394 O O . VAL B 1 173 ? -6.832 -16.594 -12.156 1 98.75 173 VAL B O 1
ATOM 6397 N N . PHE B 1 174 ? -5.363 -17.719 -13.484 1 98.81 174 PHE B N 1
ATOM 6398 C CA . PHE B 1 174 ? -5.875 -19.031 -13.156 1 98.81 174 PHE B CA 1
ATOM 6399 C C . PHE B 1 174 ? -4.867 -19.828 -12.328 1 98.81 174 PHE B C 1
ATOM 6401 O O . PHE B 1 174 ? -3.656 -19.641 -12.469 1 98.81 174 PHE B O 1
ATOM 6408 N N . TYR B 1 175 ? -5.391 -20.625 -11.477 1 98.62 175 TYR B N 1
ATOM 6409 C CA . TYR B 1 175 ? -4.59 -21.531 -10.664 1 98.62 175 TYR B CA 1
ATOM 6410 C C . TYR B 1 175 ? -4.969 -22.984 -10.93 1 98.62 175 TYR B C 1
ATOM 6412 O O . TYR B 1 175 ? -6.156 -23.328 -10.984 1 98.62 175 TYR B O 1
ATOM 6420 N N . ASN B 1 176 ? -4 -23.766 -11.195 1 98.44 176 ASN B N 1
ATOM 6421 C CA . ASN B 1 176 ? -4.117 -25.203 -11.414 1 98.44 176 ASN B CA 1
ATOM 6422 C C . ASN B 1 176 ? -3.178 -26 -10.5 1 98.44 176 ASN B C 1
ATOM 6424 O O . ASN B 1 176 ? -2 -25.656 -10.375 1 98.44 176 ASN B O 1
ATOM 6428 N N . THR B 1 177 ? -3.725 -27.031 -9.773 1 98.25 177 THR B N 1
ATOM 6429 C CA . THR B 1 177 ? -2.85 -27.703 -8.82 1 98.25 177 THR B CA 1
ATOM 6430 C C . THR B 1 177 ? -3.123 -29.203 -8.797 1 98.25 177 THR B C 1
ATOM 6432 O O . THR B 1 177 ? -4.223 -29.641 -9.141 1 98.25 177 THR B O 1
ATOM 6435 N N . LEU B 1 178 ? -2.146 -29.984 -8.672 1 97.88 178 LEU B N 1
ATOM 6436 C CA . LEU B 1 178 ? -2.166 -31.359 -8.188 1 97.88 178 LEU B CA 1
ATOM 6437 C C . LEU B 1 178 ? -1.436 -31.469 -6.855 1 97.88 178 LEU B C 1
ATOM 6439 O O . LEU B 1 178 ? -0.207 -31.375 -6.809 1 97.88 178 LEU B O 1
ATOM 6443 N N . ALA B 1 179 ? -2.256 -31.641 -5.793 1 95.94 179 ALA B N 1
ATOM 6444 C CA . ALA B 1 179 ? -1.723 -31.562 -4.438 1 95.94 179 ALA B CA 1
ATOM 6445 C C . ALA B 1 179 ? -1.204 -32.906 -3.963 1 95.94 179 ALA B C 1
ATOM 6447 O O . ALA B 1 179 ? -1.422 -33.938 -4.621 1 95.94 179 ALA B O 1
ATOM 6448 N N . GLU B 1 180 ? -0.533 -32.875 -2.852 1 90.88 180 GLU B N 1
ATOM 6449 C CA . GLU B 1 180 ? 0.067 -34.062 -2.252 1 90.88 180 GLU B CA 1
ATOM 6450 C C . GLU B 1 180 ? -0.997 -35.094 -1.879 1 90.88 180 GLU B C 1
ATOM 6452 O O . GLU B 1 180 ? -0.741 -36.281 -1.911 1 90.88 180 GLU B O 1
ATOM 6457 N N . ASP B 1 181 ? -2.18 -34.656 -1.543 1 89.44 181 ASP B N 1
ATOM 6458 C CA . ASP B 1 181 ? -3.285 -35.562 -1.204 1 89.44 181 ASP B CA 1
ATOM 6459 C C . ASP B 1 181 ? -4.031 -36 -2.457 1 89.44 181 ASP B C 1
ATOM 6461 O O . ASP B 1 181 ? -5.129 -36.562 -2.367 1 89.44 181 ASP B O 1
ATOM 6465 N N . ASN B 1 182 ? -3.539 -35.656 -3.613 1 91.06 182 ASN B N 1
ATOM 6466 C CA . ASN B 1 182 ? -4.023 -36.062 -4.926 1 91.06 182 ASN B CA 1
ATOM 6467 C C . ASN B 1 182 ? -5.262 -35.281 -5.34 1 91.06 182 ASN B C 1
ATOM 6469 O O . ASN B 1 182 ? -5.988 -35.688 -6.25 1 91.06 182 ASN B O 1
ATOM 6473 N N . GLU B 1 183 ? -5.434 -34.188 -4.609 1 92.62 183 GLU B N 1
ATOM 6474 C CA . GLU B 1 183 ? -6.516 -33.281 -5.016 1 92.62 183 GLU B CA 1
ATOM 6475 C C . GLU B 1 183 ? -6.094 -32.406 -6.195 1 92.62 183 GLU B C 1
ATOM 6477 O O . GLU B 1 183 ? -5.02 -31.812 -6.176 1 92.62 183 GLU B O 1
ATOM 6482 N N . SER B 1 184 ? -6.887 -32.531 -7.199 1 96.06 184 SER B N 1
ATOM 6483 C CA . SER B 1 184 ? -6.711 -31.594 -8.32 1 96.06 184 SER B CA 1
ATOM 6484 C C . SER B 1 184 ? -7.809 -30.531 -8.344 1 96.06 184 SER B C 1
ATOM 6486 O O . SER B 1 184 ? -8.969 -30.828 -8.031 1 96.06 184 SER B O 1
ATOM 6488 N N . ALA B 1 185 ? -7.453 -29.359 -8.641 1 97.88 185 ALA B N 1
ATOM 6489 C CA . ALA B 1 185 ? -8.422 -28.266 -8.688 1 97.88 185 ALA B CA 1
ATOM 6490 C C . ALA B 1 185 ? -7.949 -27.156 -9.625 1 97.88 185 ALA B C 1
ATOM 6492 O O . ALA B 1 185 ? -6.75 -26.922 -9.773 1 97.88 185 ALA B O 1
ATOM 6493 N N . PHE B 1 186 ? -8.875 -26.562 -10.32 1 98.38 186 PHE B N 1
ATOM 6494 C CA . PHE B 1 186 ? -8.672 -25.469 -11.258 1 98.38 186 PHE B CA 1
ATOM 6495 C C . PHE B 1 186 ? -9.648 -24.328 -10.977 1 98.38 186 PHE B C 1
ATOM 6497 O O . PHE B 1 186 ? -10.828 -24.562 -10.719 1 98.38 186 PHE B O 1
ATOM 6504 N N . ILE B 1 187 ? -9.117 -23.047 -10.938 1 98.56 187 ILE B N 1
ATOM 6505 C CA . ILE B 1 187 ? -9.992 -21.906 -10.672 1 98.56 187 ILE B CA 1
ATOM 6506 C C . ILE B 1 187 ? -9.438 -20.656 -11.359 1 98.56 187 ILE B C 1
ATOM 6508 O O . ILE B 1 187 ? -8.219 -20.516 -11.523 1 98.56 187 ILE B O 1
ATOM 6512 N N . GLY B 1 188 ? -10.32 -19.812 -11.859 1 98.69 188 GLY B N 1
ATOM 6513 C CA . GLY B 1 188 ? -9.945 -18.484 -12.328 1 98.69 188 GLY B CA 1
ATOM 6514 C C . GLY B 1 188 ? -10.32 -17.375 -11.359 1 98.69 188 GLY B C 1
ATOM 6515 O O . GLY B 1 188 ? -11.383 -17.422 -10.734 1 98.69 188 GLY B O 1
ATOM 6516 N N . VAL B 1 189 ? -9.445 -16.438 -11.195 1 98.62 189 VAL B N 1
ATOM 6517 C CA . VAL B 1 189 ? -9.703 -15.266 -10.367 1 98.62 189 VAL B CA 1
ATOM 6518 C C . VAL B 1 189 ? -9.523 -14 -11.195 1 98.62 189 VAL B C 1
ATOM 6520 O O . VAL B 1 189 ? -8.516 -13.844 -11.891 1 98.62 189 VAL B O 1
ATOM 6523 N N . ALA B 1 190 ? -10.508 -13.148 -11.195 1 98.38 190 ALA B N 1
ATOM 6524 C CA . ALA B 1 190 ? -10.445 -11.836 -11.836 1 98.38 190 ALA B CA 1
ATOM 6525 C C . ALA B 1 190 ? -10.672 -10.719 -10.828 1 98.38 190 ALA B C 1
ATOM 6527 O O . ALA B 1 190 ? -11.531 -10.836 -9.945 1 98.38 190 ALA B O 1
ATOM 6528 N N . ARG B 1 191 ? -9.883 -9.742 -10.883 1 97.12 191 ARG B N 1
ATOM 6529 C CA . ARG B 1 191 ? -10.016 -8.578 -10.008 1 97.12 191 ARG B CA 1
ATOM 6530 C C . ARG B 1 191 ? -10.383 -7.332 -10.805 1 97.12 191 ARG B C 1
ATOM 6532 O O . ARG B 1 191 ? -9.531 -6.727 -11.453 1 97.12 191 ARG B O 1
ATOM 6539 N N . LEU B 1 192 ? -11.633 -6.922 -10.695 1 96.94 192 LEU B N 1
ATOM 6540 C CA . LEU B 1 192 ? -12.18 -5.812 -11.469 1 96.94 192 LEU B CA 1
ATOM 6541 C C . LEU B 1 192 ? -12.672 -4.699 -10.547 1 96.94 192 LEU B C 1
ATOM 6543 O O . LEU B 1 192 ? -11.969 -4.293 -9.617 1 96.94 192 LEU B O 1
ATOM 6547 N N . ALA B 1 193 ? -13.633 -4.066 -10.914 1 96.62 193 ALA B N 1
ATOM 6548 C CA . ALA B 1 193 ? -14.43 -3.113 -10.148 1 96.62 193 ALA B CA 1
ATOM 6549 C C . ALA B 1 193 ? -15.859 -3.609 -9.961 1 96.62 193 ALA B C 1
ATOM 6551 O O . ALA B 1 193 ? -16.234 -4.645 -10.516 1 96.62 193 ALA B O 1
ATOM 6552 N N . THR B 1 194 ? -16.594 -2.932 -9.133 1 97.56 194 THR B N 1
ATOM 6553 C CA . THR B 1 194 ? -18 -3.252 -9.039 1 97.56 194 THR B CA 1
ATOM 6554 C C . THR B 1 194 ? -18.656 -3.221 -10.422 1 97.56 194 THR B C 1
ATOM 6556 O O . THR B 1 194 ? -18.391 -2.326 -11.219 1 97.56 194 THR B O 1
ATOM 6559 N N . LEU B 1 195 ? -19.422 -4.211 -10.719 1 98.19 195 LEU B N 1
ATOM 6560 C CA . LEU B 1 195 ? -20.125 -4.297 -11.992 1 98.19 195 LEU B CA 1
ATOM 6561 C C . LEU B 1 195 ? -21.578 -4.738 -11.789 1 98.19 195 LEU B C 1
ATOM 6563 O O . LEU B 1 195 ? -21.984 -5.043 -10.664 1 98.19 195 LEU B O 1
ATOM 6567 N N . LEU B 1 196 ? -22.391 -4.648 -12.82 1 97.88 196 LEU B N 1
ATOM 6568 C CA . LEU B 1 196 ? -23.734 -5.219 -12.797 1 97.88 196 LEU B CA 1
ATOM 6569 C C . LEU B 1 196 ? -23.734 -6.645 -13.344 1 97.88 196 LEU B C 1
ATOM 6571 O O . LEU B 1 196 ? -23.188 -6.902 -14.414 1 97.88 196 LEU B O 1
ATOM 6575 N N . ASN B 1 197 ? -24.312 -7.5 -12.547 1 95.81 197 ASN B N 1
ATOM 6576 C CA . ASN B 1 197 ? -24.422 -8.867 -13.055 1 95.81 197 ASN B CA 1
ATOM 6577 C C . ASN B 1 197 ? -25.641 -9.031 -13.953 1 95.81 197 ASN B C 1
ATOM 6579 O O . ASN B 1 197 ? -26.312 -8.055 -14.289 1 95.81 197 ASN B O 1
ATOM 6583 N N . SER B 1 198 ? -25.875 -10.289 -14.352 1 92.56 198 SER B N 1
ATOM 6584 C CA . SER B 1 198 ? -26.938 -10.57 -15.305 1 92.56 198 SER B CA 1
ATOM 6585 C C . SER B 1 198 ? -28.312 -10.25 -14.719 1 92.56 198 SER B C 1
ATOM 6587 O O . SER B 1 198 ? -29.266 -10 -15.453 1 92.56 198 SER B O 1
ATOM 6589 N N . ASP B 1 199 ? -28.406 -10.172 -13.359 1 92.25 199 ASP B N 1
ATOM 6590 C CA . ASP B 1 199 ? -29.656 -9.852 -12.688 1 92.25 199 ASP B CA 1
ATOM 6591 C C . ASP B 1 199 ? -29.797 -8.344 -12.469 1 92.25 199 ASP B C 1
ATOM 6593 O O . ASP B 1 199 ? -30.75 -7.883 -11.852 1 92.25 199 ASP B O 1
ATOM 6597 N N . GLY B 1 200 ? -28.828 -7.598 -12.891 1 94.5 200 GLY B N 1
ATOM 6598 C CA . GLY B 1 200 ? -28.859 -6.152 -12.727 1 94.5 200 GLY B CA 1
ATOM 6599 C C . GLY B 1 200 ? -28.469 -5.699 -11.328 1 94.5 200 GLY B C 1
ATOM 6600 O O . GLY B 1 200 ? -28.875 -4.621 -10.891 1 94.5 200 GLY B O 1
ATOM 6601 N N . LYS B 1 201 ? -27.828 -6.535 -10.617 1 95.25 201 LYS B N 1
ATOM 6602 C CA . LYS B 1 201 ? -27.406 -6.199 -9.266 1 95.25 201 LYS B CA 1
ATOM 6603 C C . LYS B 1 201 ? -25.922 -5.883 -9.211 1 95.25 201 LYS B C 1
ATOM 6605 O O . LYS B 1 201 ? -25.125 -6.543 -9.883 1 95.25 201 LYS B O 1
ATOM 6610 N N . PRO B 1 202 ? -25.578 -4.82 -8.398 1 96.88 202 PRO B N 1
ATOM 6611 C CA . PRO B 1 202 ? -24.156 -4.555 -8.242 1 96.88 202 PRO B CA 1
ATOM 6612 C C . PRO B 1 202 ? -23.406 -5.703 -7.559 1 96.88 202 PRO B C 1
ATOM 6614 O O . PRO B 1 202 ? -23.984 -6.387 -6.703 1 96.88 202 PRO B O 1
ATOM 6617 N N . THR B 1 203 ? -22.156 -5.844 -7.957 1 98.38 203 THR B N 1
ATOM 6618 C CA . THR B 1 203 ? -21.406 -6.984 -7.438 1 98.38 203 THR B CA 1
ATOM 6619 C C . THR B 1 203 ? -20.141 -6.516 -6.727 1 98.38 203 THR B C 1
ATOM 6621 O O . THR B 1 203 ? -19.766 -5.34 -6.805 1 98.38 203 THR B O 1
ATOM 6624 N N . GLN B 1 204 ? -19.531 -7.473 -5.996 1 97.62 204 GLN B N 1
ATOM 6625 C CA . GLN B 1 204 ? -18.172 -7.305 -5.516 1 97.62 204 GLN B CA 1
ATOM 6626 C C . GLN B 1 204 ? -17.172 -7.289 -6.676 1 97.62 204 GLN B C 1
ATOM 6628 O O . GLN B 1 204 ? -17.516 -7.637 -7.805 1 97.62 204 GLN B O 1
ATOM 6633 N N . ARG B 1 205 ? -15.977 -6.871 -6.395 1 97.19 205 ARG B N 1
ATOM 6634 C CA . ARG B 1 205 ? -15.055 -6.578 -7.488 1 97.19 205 ARG B CA 1
ATOM 6635 C C . ARG B 1 205 ? -14.273 -7.82 -7.891 1 97.19 205 ARG B C 1
ATOM 6637 O O . ARG B 1 205 ? -13.641 -7.844 -8.945 1 97.19 205 ARG B O 1
ATOM 6644 N N . VAL B 1 206 ? -14.211 -8.852 -7 1 97.81 206 VAL B N 1
ATOM 6645 C CA . VAL B 1 206 ? -13.453 -10.062 -7.316 1 97.81 206 VAL B CA 1
ATOM 6646 C C . VAL B 1 206 ? -14.406 -11.148 -7.816 1 97.81 206 VAL B C 1
ATOM 6648 O O . VAL B 1 206 ? -15.406 -11.453 -7.168 1 97.81 206 VAL B O 1
ATOM 6651 N N . GLY B 1 207 ? -14.133 -11.633 -8.992 1 98.19 207 GLY B N 1
ATOM 6652 C CA . GLY B 1 207 ? -14.883 -12.734 -9.57 1 98.19 207 GLY B CA 1
ATOM 6653 C C . GLY B 1 207 ? -14.062 -14.008 -9.711 1 98.19 207 GLY B C 1
ATOM 6654 O O . GLY B 1 207 ? -12.828 -13.953 -9.781 1 98.19 207 GLY B O 1
ATOM 6655 N N . LYS B 1 208 ? -14.789 -15.117 -9.773 1 98.38 208 LYS B N 1
ATOM 6656 C CA . LYS B 1 208 ? -14.133 -16.406 -9.938 1 98.38 208 LYS B CA 1
ATOM 6657 C C . LYS B 1 208 ? -14.773 -17.203 -11.07 1 98.38 208 LYS B C 1
ATOM 6659 O O . LYS B 1 208 ? -15.984 -17.156 -11.266 1 98.38 208 LYS B O 1
ATOM 6664 N N . TYR B 1 209 ? -13.93 -17.828 -11.875 1 98.62 209 TYR B N 1
ATOM 6665 C CA . TYR B 1 209 ? -14.359 -18.828 -12.836 1 98.62 209 TYR B CA 1
ATOM 6666 C C . TYR B 1 209 ? -14.328 -20.234 -12.219 1 98.62 209 TYR B C 1
ATOM 6668 O O . TYR B 1 209 ? -13.25 -20.781 -11.977 1 98.62 209 TYR B O 1
ATOM 6676 N N . GLN B 1 210 ? -15.484 -20.781 -11.961 1 98.31 210 GLN B N 1
ATOM 6677 C CA . GLN B 1 210 ? -15.625 -21.969 -11.133 1 98.31 210 GLN B CA 1
ATOM 6678 C C . GLN B 1 210 ? -17 -22.609 -11.32 1 98.31 210 GLN B C 1
ATOM 6680 O O . GLN B 1 210 ? -17.781 -22.172 -12.164 1 98.31 210 GLN B O 1
ATOM 6685 N N . ASN B 1 211 ? -17.25 -23.75 -10.562 1 97.75 211 ASN B N 1
ATOM 6686 C CA . ASN B 1 211 ? -18.578 -24.328 -10.453 1 97.75 211 ASN B CA 1
ATOM 6687 C C . ASN B 1 211 ? -19.484 -23.484 -9.562 1 97.75 211 ASN B C 1
ATOM 6689 O O . ASN B 1 211 ? -19.203 -23.297 -8.383 1 97.75 211 ASN B O 1
ATOM 6693 N N . ASN B 1 212 ? -20.594 -23.016 -10.18 1 96.94 212 ASN B N 1
ATOM 6694 C CA . ASN B 1 212 ? -21.516 -22.172 -9.43 1 96.94 212 ASN B CA 1
ATOM 6695 C C . ASN B 1 212 ? -22.906 -22.812 -9.344 1 96.94 212 ASN B C 1
ATOM 6697 O O . ASN B 1 212 ? -23.469 -23.219 -10.352 1 96.94 212 ASN B O 1
ATOM 6701 N N . ASP B 1 213 ? -23.422 -22.922 -8.141 1 96.31 213 ASP B N 1
ATOM 6702 C CA . ASP B 1 213 ? -24.797 -23.344 -7.855 1 96.31 213 ASP B CA 1
ATOM 6703 C C . ASP B 1 213 ? -25.516 -22.312 -6.984 1 96.31 213 ASP B C 1
ATOM 6705 O O . ASP B 1 213 ? -25.5 -22.406 -5.754 1 96.31 213 ASP B O 1
ATOM 6709 N N . GLU B 1 214 ? -26.172 -21.344 -7.605 1 91.88 214 GLU B N 1
ATOM 6710 C CA . GLU B 1 214 ? -26.812 -20.234 -6.91 1 91.88 214 GLU B CA 1
ATOM 6711 C C . GLU B 1 214 ? -27.938 -20.719 -6.008 1 91.88 214 GLU B C 1
ATOM 6713 O O . GLU B 1 214 ? -28.094 -20.234 -4.887 1 91.88 214 GLU B O 1
ATOM 6718 N N . GLU B 1 215 ? -28.719 -21.641 -6.457 1 92.38 215 GLU B N 1
ATOM 6719 C CA . GLU B 1 215 ? -29.875 -22.141 -5.727 1 92.38 215 GLU B CA 1
ATOM 6720 C C . GLU B 1 215 ? -29.469 -22.766 -4.395 1 92.38 215 GLU B C 1
ATOM 6722 O O . GLU B 1 215 ? -30.125 -22.531 -3.373 1 92.38 215 GLU B O 1
ATOM 6727 N N . ASN B 1 216 ? -28.406 -23.469 -4.434 1 94.44 216 ASN B N 1
ATOM 6728 C CA . ASN B 1 216 ? -27.984 -24.156 -3.225 1 94.44 216 ASN B CA 1
ATOM 6729 C C . ASN B 1 216 ? -26.828 -23.438 -2.547 1 94.44 216 ASN B C 1
ATOM 6731 O O . ASN B 1 216 ? -26.297 -23.906 -1.531 1 94.44 216 ASN B O 1
ATOM 6735 N N . GLU B 1 217 ? -26.375 -22.312 -3.074 1 93.31 217 GLU B N 1
ATOM 6736 C CA . GLU B 1 217 ? -25.266 -21.5 -2.551 1 93.31 217 GLU B CA 1
ATOM 6737 C C . GLU B 1 217 ? -24 -22.328 -2.396 1 93.31 217 GLU B C 1
ATOM 6739 O O . GLU B 1 217 ? -23.375 -22.328 -1.331 1 93.31 217 GLU B O 1
ATOM 6744 N N . ILE B 1 218 ? -23.656 -23.078 -3.469 1 94.44 218 ILE B N 1
ATOM 6745 C CA . ILE B 1 218 ? -22.453 -23.891 -3.521 1 94.44 218 ILE B CA 1
ATOM 6746 C C . ILE B 1 218 ? -21.516 -23.344 -4.598 1 94.44 218 ILE B C 1
ATOM 6748 O O . ILE B 1 218 ? -21.906 -23.172 -5.75 1 94.44 218 ILE B O 1
ATOM 6752 N N . TRP B 1 219 ? -20.328 -23.047 -4.199 1 95.31 219 TRP B N 1
ATOM 6753 C CA . TRP B 1 219 ? -19.266 -22.547 -5.078 1 95.31 219 TRP B CA 1
ATOM 6754 C C . TRP B 1 219 ? -18 -23.359 -4.918 1 95.31 219 TRP B C 1
ATOM 6756 O O . TRP B 1 219 ? -17.359 -23.328 -3.863 1 95.31 219 TRP B O 1
ATOM 6766 N N . LYS B 1 220 ? -17.625 -24.125 -5.984 1 96.12 220 LYS B N 1
ATOM 6767 C CA . LYS B 1 220 ? -16.484 -25.031 -5.898 1 96.12 220 LYS B CA 1
ATOM 6768 C C . LYS B 1 220 ? -15.555 -24.859 -7.102 1 96.12 220 LYS B C 1
ATOM 6770 O O . LYS B 1 220 ? -16 -24.484 -8.188 1 96.12 220 LYS B O 1
ATOM 6775 N N . PRO B 1 221 ? -14.266 -25.141 -6.863 1 97.31 221 PRO B N 1
ATOM 6776 C CA . PRO B 1 221 ? -13.375 -25.125 -8.023 1 97.31 221 PRO B CA 1
ATOM 6777 C C . PRO B 1 221 ? -13.766 -26.156 -9.078 1 97.31 221 PRO B C 1
ATOM 6779 O O . PRO B 1 221 ? -14.703 -26.938 -8.867 1 97.31 221 PRO B O 1
ATOM 6782 N N . ILE B 1 222 ? -13.117 -26.047 -10.25 1 98 222 ILE B N 1
ATOM 6783 C CA . ILE B 1 222 ? -13.273 -27.047 -11.297 1 98 222 ILE B CA 1
ATOM 6784 C C . ILE B 1 222 ? -12.375 -28.25 -11.008 1 98 222 ILE B C 1
ATOM 6786 O O . ILE B 1 222 ? -11.156 -28.094 -10.859 1 98 222 ILE B O 1
ATOM 6790 N N . PHE B 1 223 ? -12.977 -29.406 -10.898 1 96.31 223 PHE B N 1
ATOM 6791 C CA . PHE B 1 223 ? -12.234 -30.609 -10.562 1 96.31 223 PHE B CA 1
ATOM 6792 C C . PHE B 1 223 ? -11.953 -31.438 -11.805 1 96.31 223 PHE B C 1
ATOM 6794 O O . PHE B 1 223 ? -12.398 -31.094 -12.898 1 96.31 223 PHE B O 1
ATOM 6801 N N . ASP B 1 224 ? -11.125 -32.469 -11.602 1 93.5 224 ASP B N 1
ATOM 6802 C CA . ASP B 1 224 ? -10.742 -33.344 -12.711 1 93.5 224 ASP B CA 1
ATOM 6803 C C . ASP B 1 224 ? -11.945 -34.094 -13.273 1 93.5 224 ASP B C 1
ATOM 6805 O O . ASP B 1 224 ? -11.953 -34.5 -14.438 1 93.5 224 ASP B O 1
ATOM 6809 N N . THR B 1 225 ? -12.984 -34.188 -12.477 1 93.69 225 THR B N 1
ATOM 6810 C CA . THR B 1 225 ? -14.18 -34.906 -12.898 1 93.69 225 THR B CA 1
ATOM 6811 C C . THR B 1 225 ? -15.086 -34 -13.719 1 93.69 225 THR B C 1
ATOM 6813 O O . THR B 1 225 ? -16.031 -34.469 -14.375 1 93.69 225 THR B O 1
ATOM 6816 N N . ASP B 1 226 ? -14.805 -32.688 -13.727 1 95.81 226 ASP B N 1
ATOM 6817 C CA . ASP B 1 226 ? -15.625 -31.75 -14.477 1 95.81 226 ASP B CA 1
ATOM 6818 C C . ASP B 1 226 ? -15.18 -31.656 -15.93 1 95.81 226 ASP B C 1
ATOM 6820 O O . ASP B 1 226 ? -14.047 -32.031 -16.266 1 95.81 226 ASP B O 1
ATOM 6824 N N . THR B 1 227 ? -16.094 -31.344 -16.812 1 95.31 227 THR B N 1
ATOM 6825 C CA . THR B 1 227 ? -15.773 -31.094 -18.219 1 95.31 227 THR B CA 1
ATOM 6826 C C . THR B 1 227 ? -15.555 -29.594 -18.469 1 95.31 227 THR B C 1
ATOM 6828 O O . THR B 1 227 ? -16.469 -28.797 -18.281 1 95.31 227 THR B O 1
ATOM 6831 N N . ASN B 1 228 ? -14.344 -29.234 -18.875 1 96.44 228 ASN B N 1
ATOM 6832 C CA . ASN B 1 228 ? -13.984 -27.859 -19.188 1 96.44 228 ASN B CA 1
ATOM 6833 C C . ASN B 1 228 ? -12.797 -27.781 -20.141 1 96.44 228 ASN B C 1
ATOM 6835 O O . ASN B 1 228 ? -11.688 -28.188 -19.781 1 96.44 228 ASN B O 1
ATOM 6839 N N . ALA B 1 229 ? -13.031 -27.203 -21.281 1 96.06 229 ALA B N 1
ATOM 6840 C CA . ALA B 1 229 ? -12.047 -27.234 -22.359 1 96.06 229 ALA B CA 1
ATOM 6841 C C . ALA B 1 229 ? -10.836 -26.375 -22.016 1 96.06 229 ALA B C 1
ATOM 6843 O O . ALA B 1 229 ? -9.711 -26.703 -22.391 1 96.06 229 ALA B O 1
ATOM 6844 N N . PHE B 1 230 ? -11.023 -25.234 -21.375 1 97.5 230 PHE B N 1
ATOM 6845 C CA . PHE B 1 230 ? -9.898 -24.359 -21.047 1 97.5 230 PHE B CA 1
ATOM 6846 C C . PHE B 1 230 ? -8.992 -25 -20.016 1 97.5 230 PHE B C 1
ATOM 6848 O O . PHE B 1 230 ? -7.766 -25.016 -20.172 1 97.5 230 PHE B O 1
ATOM 6855 N N . ARG B 1 231 ? -9.586 -25.547 -18.953 1 97 231 ARG B N 1
ATOM 6856 C CA . ARG B 1 231 ? -8.82 -26.281 -17.938 1 97 231 ARG B CA 1
ATOM 6857 C C . ARG B 1 231 ? -8 -27.406 -18.578 1 97 231 ARG B C 1
ATOM 6859 O O . ARG B 1 231 ? -6.859 -27.641 -18.172 1 97 231 ARG B O 1
ATOM 6866 N N . ASP B 1 232 ? -8.477 -28.062 -19.562 1 96.25 232 ASP B N 1
ATOM 6867 C CA . ASP B 1 232 ? -7.852 -29.234 -20.188 1 96.25 232 ASP B CA 1
ATOM 6868 C C . ASP B 1 232 ? -6.559 -28.844 -20.891 1 96.25 232 ASP B C 1
ATOM 6870 O O . ASP B 1 232 ? -5.746 -29.703 -21.234 1 96.25 232 ASP B O 1
ATOM 6874 N N . CYS B 1 233 ? -6.375 -27.531 -21.125 1 95.5 233 CYS B N 1
ATOM 6875 C CA . CYS B 1 233 ? -5.129 -27.047 -21.703 1 95.5 233 CYS B CA 1
ATOM 6876 C C . CYS B 1 233 ? -3.982 -27.141 -20.703 1 95.5 233 CYS B C 1
ATOM 6878 O O . CYS B 1 233 ? -2.812 -27.062 -21.078 1 95.5 233 CYS B O 1
ATOM 6880 N N . PHE B 1 234 ? -4.32 -27.359 -19.406 1 96.31 234 PHE B N 1
ATOM 6881 C CA . PHE B 1 234 ? -3.303 -27.203 -18.375 1 96.31 234 PHE B CA 1
ATOM 6882 C C . PHE B 1 234 ? -3.236 -28.438 -17.484 1 96.31 234 PHE B C 1
ATOM 6884 O O . PHE B 1 234 ? -2.689 -28.375 -16.375 1 96.31 234 PHE B O 1
ATOM 6891 N N . THR B 1 235 ? -3.68 -29.531 -17.828 1 92.81 235 THR B N 1
ATOM 6892 C CA . THR B 1 235 ? -3.748 -30.719 -16.984 1 92.81 235 THR B CA 1
ATOM 6893 C C . THR B 1 235 ? -2.355 -31.141 -16.516 1 92.81 235 THR B C 1
ATOM 6895 O O . THR B 1 235 ? -1.419 -31.188 -17.312 1 92.81 235 THR B O 1
ATOM 6898 N N . ARG B 1 236 ? -2.301 -31.359 -15.219 1 95.31 236 ARG B N 1
ATOM 6899 C CA . ARG B 1 236 ? -1.039 -31.75 -14.602 1 95.31 236 ARG B CA 1
ATOM 6900 C C . ARG B 1 236 ? -1.017 -33.25 -14.32 1 95.31 236 ARG B C 1
ATOM 6902 O O . ARG B 1 236 ? -2.045 -33.844 -13.984 1 95.31 236 ARG B O 1
ATOM 6909 N N . THR B 1 237 ? 0.189 -33.844 -14.453 1 95 237 THR B N 1
ATOM 6910 C CA . THR B 1 237 ? 0.397 -35.25 -14.078 1 95 237 THR B CA 1
ATOM 6911 C C . THR B 1 237 ? 1.359 -35.344 -12.898 1 95 237 THR B C 1
ATOM 6913 O O . THR B 1 237 ? 1.48 -36.406 -12.273 1 95 237 THR B O 1
ATOM 6916 N N . GLU B 1 238 ? 2.057 -34.281 -12.562 1 96.19 238 GLU B N 1
ATOM 6917 C CA . GLU B 1 238 ? 2.967 -34.188 -11.422 1 96.19 238 GLU B CA 1
ATOM 6918 C C . GLU B 1 238 ? 2.477 -33.188 -10.391 1 96.19 238 GLU B C 1
ATOM 6920 O O . GLU B 1 238 ? 1.819 -32.188 -10.742 1 96.19 238 GLU B O 1
ATOM 6925 N N . ARG B 1 239 ? 2.852 -33.438 -9.188 1 96.75 239 ARG B N 1
ATOM 6926 C CA . ARG B 1 239 ? 2.443 -32.562 -8.102 1 96.75 239 ARG B CA 1
ATOM 6927 C C . ARG B 1 239 ? 3.01 -31.156 -8.305 1 96.75 239 ARG B C 1
ATOM 6929 O O . ARG B 1 239 ? 4.117 -31 -8.82 1 96.75 239 ARG B O 1
ATOM 6936 N N . GLY B 1 240 ? 2.254 -30.188 -7.875 1 98.06 240 GLY B N 1
ATOM 6937 C CA . GLY B 1 240 ? 2.67 -28.797 -7.969 1 98.06 240 GLY B CA 1
ATOM 6938 C C . GLY B 1 240 ? 1.526 -27.844 -8.297 1 98.06 240 GLY B C 1
ATOM 6939 O O . GLY B 1 240 ? 0.357 -28.219 -8.148 1 98.06 240 GLY B O 1
ATOM 6940 N N . THR B 1 241 ? 1.818 -26.625 -8.617 1 98.31 241 THR B N 1
ATOM 6941 C CA . THR B 1 241 ? 0.829 -25.594 -8.898 1 98.31 241 THR B CA 1
ATOM 6942 C C . THR B 1 241 ? 1.225 -24.797 -10.133 1 98.31 241 THR B C 1
ATOM 6944 O O . THR B 1 241 ? 2.402 -24.484 -10.328 1 98.31 241 THR B O 1
ATOM 6947 N N . ASP B 1 242 ? 0.278 -24.516 -10.961 1 98.69 242 ASP B N 1
ATOM 6948 C CA . ASP B 1 242 ? 0.43 -23.594 -12.086 1 98.69 242 ASP B CA 1
ATOM 6949 C C . ASP B 1 242 ? -0.226 -22.25 -11.773 1 98.69 242 ASP B C 1
ATOM 6951 O O . ASP B 1 242 ? -1.382 -22.203 -11.352 1 98.69 242 ASP B O 1
ATOM 6955 N N . VAL B 1 243 ? 0.525 -21.203 -11.898 1 98.69 243 VAL B N 1
ATOM 6956 C CA . VAL B 1 243 ? -0.013 -19.844 -11.93 1 98.69 243 VAL B CA 1
ATOM 6957 C C . VAL B 1 243 ? -0.09 -19.359 -13.375 1 98.69 243 VAL B C 1
ATOM 6959 O O . VAL B 1 243 ? 0.938 -19.188 -14.031 1 98.69 243 VAL B O 1
ATOM 6962 N N . ILE B 1 244 ? -1.282 -19.172 -13.875 1 98.75 244 ILE B N 1
ATOM 6963 C CA . ILE B 1 244 ? -1.522 -18.875 -15.281 1 98.75 244 ILE B CA 1
ATOM 6964 C C . ILE B 1 244 ? -1.975 -17.438 -15.438 1 98.75 244 ILE B C 1
ATOM 6966 O O . ILE B 1 244 ? -3.115 -17.094 -15.117 1 98.75 244 ILE B O 1
ATOM 6970 N N . ILE B 1 245 ? -1.09 -16.625 -15.914 1 98.5 245 ILE B N 1
ATOM 6971 C CA . ILE B 1 245 ? -1.364 -15.203 -16.109 1 98.5 245 ILE B CA 1
ATOM 6972 C C . ILE B 1 245 ? -1.896 -14.977 -17.516 1 98.5 245 ILE B C 1
ATOM 6974 O O . ILE B 1 245 ? -1.146 -15.055 -18.5 1 98.5 245 ILE B O 1
ATOM 6978 N N . VAL B 1 246 ? -3.162 -14.617 -17.641 1 98.38 246 VAL B N 1
ATOM 6979 C CA . VAL B 1 246 ? -3.811 -14.445 -18.938 1 98.38 246 VAL B CA 1
ATOM 6980 C C . VAL B 1 246 ? -3.771 -12.977 -19.344 1 98.38 246 VAL B C 1
ATOM 6982 O O . VAL B 1 246 ? -4.004 -12.094 -18.516 1 98.38 246 VAL B O 1
ATOM 6985 N N . GLY B 1 247 ? -3.529 -12.703 -20.578 1 97.06 247 GLY B N 1
ATOM 6986 C CA . GLY B 1 247 ? -3.303 -11.336 -21.031 1 97.06 247 GLY B CA 1
ATOM 6987 C C . GLY B 1 247 ? -1.973 -10.773 -20.562 1 97.06 247 GLY B C 1
ATOM 6988 O O . GLY B 1 247 ? -1.907 -9.641 -20.078 1 97.06 247 GLY B O 1
ATOM 6989 N N . PHE B 1 248 ? -0.989 -11.625 -20.641 1 95.94 248 PHE B N 1
ATOM 6990 C CA . PHE B 1 248 ? 0.344 -11.242 -20.203 1 95.94 248 PHE B CA 1
ATOM 6991 C C . PHE B 1 248 ? 0.869 -10.062 -21.016 1 95.94 248 PHE B C 1
ATOM 6993 O O . PHE B 1 248 ? 0.987 -10.156 -22.234 1 95.94 248 PHE B O 1
ATOM 7000 N N . THR B 1 249 ? 1.211 -8.859 -20.422 1 86.38 249 THR B N 1
ATOM 7001 C CA . THR B 1 249 ? 1.489 -7.59 -21.078 1 86.38 249 THR B CA 1
ATOM 7002 C C . THR B 1 249 ? 2.98 -7.441 -21.359 1 86.38 249 THR B C 1
ATOM 7004 O O . THR B 1 249 ? 3.391 -6.535 -22.094 1 86.38 249 THR B O 1
ATOM 7007 N N . GLN B 1 250 ? 3.814 -8.281 -20.891 1 79.25 250 GLN B N 1
ATOM 7008 C CA . GLN B 1 250 ? 5.262 -8.109 -20.938 1 79.25 250 GLN B CA 1
ATOM 7009 C C . GLN B 1 250 ? 5.91 -9.156 -21.844 1 79.25 250 GLN B C 1
ATOM 7011 O O . GLN B 1 250 ? 6.914 -9.766 -21.469 1 79.25 250 GLN B O 1
ATOM 7016 N N . SER B 1 251 ? 5.359 -9.32 -23.016 1 82.31 251 SER B N 1
ATOM 7017 C CA . SER B 1 251 ? 5.812 -10.406 -23.875 1 82.31 251 SER B CA 1
ATOM 7018 C C . SER B 1 251 ? 7.148 -10.07 -24.531 1 82.31 251 SER B C 1
ATOM 7020 O O . SER B 1 251 ? 7.973 -10.961 -24.75 1 82.31 251 SER B O 1
ATOM 7022 N N . LYS B 1 252 ? 7.305 -8.812 -24.703 1 84.38 252 LYS B N 1
ATOM 7023 C CA . LYS B 1 252 ? 8.57 -8.406 -25.312 1 84.38 252 LYS B CA 1
ATOM 7024 C C . LYS B 1 252 ? 9.727 -8.578 -24.328 1 84.38 252 LYS B C 1
ATOM 7026 O O . LYS B 1 252 ? 9.648 -8.133 -23.188 1 84.38 252 LYS B O 1
ATOM 7031 N N . ASP B 1 253 ? 10.742 -9.297 -24.609 1 89.81 253 ASP B N 1
ATOM 7032 C CA . ASP B 1 253 ? 11.969 -9.516 -23.828 1 89.81 253 ASP B CA 1
ATOM 7033 C C . ASP B 1 253 ? 11.664 -10.195 -22.5 1 89.81 253 ASP B C 1
ATOM 7035 O O . ASP B 1 253 ? 12.344 -9.945 -21.5 1 89.81 253 ASP B O 1
ATOM 7039 N N . TRP B 1 254 ? 10.531 -11.023 -22.516 1 93.81 254 TRP B N 1
ATOM 7040 C CA . TRP B 1 254 ? 10.125 -11.625 -21.25 1 93.81 254 TRP B CA 1
ATOM 7041 C C . TRP B 1 254 ? 11.188 -12.586 -20.734 1 93.81 254 TRP B C 1
ATOM 7043 O O . TRP B 1 254 ? 11.453 -12.648 -19.531 1 93.81 254 TRP B O 1
ATOM 7053 N N . VAL B 1 255 ? 11.906 -13.328 -21.625 1 95.81 255 VAL B N 1
ATOM 7054 C CA . VAL B 1 255 ? 12.93 -14.297 -21.234 1 95.81 255 VAL B CA 1
ATOM 7055 C C . VAL B 1 255 ? 14.078 -13.578 -20.547 1 95.81 255 VAL B C 1
ATOM 7057 O O . VAL B 1 255 ? 14.508 -13.984 -19.453 1 95.81 255 VAL B O 1
ATOM 7060 N N . LYS B 1 256 ? 14.523 -12.523 -21.188 1 94.25 256 LYS B N 1
ATOM 7061 C CA . LYS B 1 256 ? 15.609 -11.734 -20.625 1 94.25 256 LYS B CA 1
ATOM 7062 C C . LYS B 1 256 ? 15.211 -11.148 -19.266 1 94.25 256 LYS B C 1
ATOM 7064 O O . LYS B 1 256 ? 15.969 -11.25 -18.297 1 94.25 256 LYS B O 1
ATOM 7069 N N . ASN B 1 257 ? 14.039 -10.57 -19.188 1 94.56 257 ASN B N 1
ATOM 7070 C CA . ASN B 1 257 ? 13.594 -9.891 -17.984 1 94.56 257 ASN B CA 1
ATOM 7071 C C . ASN B 1 257 ? 13.391 -10.875 -16.828 1 94.56 257 ASN B C 1
ATOM 7073 O O . ASN B 1 257 ? 13.797 -10.602 -15.703 1 94.56 257 ASN B O 1
ATOM 7077 N N . ILE B 1 258 ? 12.805 -12.031 -17.109 1 97 258 ILE B N 1
ATOM 7078 C CA . ILE B 1 258 ? 12.602 -13.031 -16.078 1 97 258 ILE B CA 1
ATOM 7079 C C . ILE B 1 258 ? 13.953 -13.617 -15.656 1 97 258 ILE B C 1
ATOM 7081 O O . ILE B 1 258 ? 14.195 -13.844 -14.469 1 97 258 ILE B O 1
ATOM 7085 N N . THR B 1 259 ? 14.805 -13.859 -16.625 1 97.25 259 THR B N 1
ATOM 7086 C CA . THR B 1 259 ? 16.141 -14.367 -16.312 1 97.25 259 THR B CA 1
ATOM 7087 C C . THR B 1 259 ? 16.859 -13.422 -15.359 1 97.25 259 THR B C 1
ATOM 7089 O O . THR B 1 259 ? 17.406 -13.852 -14.336 1 97.25 259 THR B O 1
ATOM 7092 N N . ASN B 1 260 ? 16.859 -12.141 -15.719 1 96.88 260 ASN B N 1
ATOM 7093 C CA . ASN B 1 260 ? 17.5 -11.148 -14.859 1 96.88 260 ASN B CA 1
ATOM 7094 C C . ASN B 1 260 ? 16.906 -11.148 -13.461 1 96.88 260 ASN B C 1
ATOM 7096 O O . ASN B 1 260 ? 17.625 -11.109 -12.469 1 96.88 260 ASN B O 1
ATOM 7100 N N . ALA B 1 261 ? 15.594 -11.188 -13.398 1 97.25 261 ALA B N 1
ATOM 7101 C CA . ALA B 1 261 ? 14.906 -11.18 -12.109 1 97.25 261 ALA B CA 1
ATOM 7102 C C . ALA B 1 261 ? 15.266 -12.406 -11.281 1 97.25 261 ALA B C 1
ATOM 7104 O O . ALA B 1 261 ? 15.492 -12.305 -10.078 1 97.25 261 ALA B O 1
ATOM 7105 N N . VAL B 1 262 ? 15.352 -13.539 -11.914 1 98.31 262 VAL B N 1
ATOM 7106 C CA . VAL B 1 262 ? 15.695 -14.789 -11.242 1 98.31 262 VAL B CA 1
ATOM 7107 C C . VAL B 1 262 ? 17.125 -14.711 -10.703 1 98.31 262 VAL B C 1
ATOM 7109 O O . VAL B 1 262 ? 17.375 -15.047 -9.547 1 98.31 262 VAL B O 1
ATOM 7112 N N . LEU B 1 263 ? 18.016 -14.281 -11.516 1 98.31 263 LEU B N 1
ATOM 7113 C CA . LEU B 1 263 ? 19.422 -14.188 -11.117 1 98.31 263 LEU B CA 1
ATOM 7114 C C . LEU B 1 263 ? 19.594 -13.203 -9.961 1 98.31 263 LEU B C 1
ATOM 7116 O O . LEU B 1 263 ? 20.297 -13.492 -9 1 98.31 263 LEU B O 1
ATOM 7120 N N . LYS B 1 264 ? 18.906 -12.148 -10.047 1 97.5 264 LYS B N 1
ATOM 7121 C CA . LYS B 1 264 ? 19 -11.102 -9.031 1 97.5 264 LYS B CA 1
ATOM 7122 C C . LYS B 1 264 ? 18.484 -11.594 -7.684 1 97.5 264 LYS B C 1
ATOM 7124 O O . LYS B 1 264 ? 19.109 -11.375 -6.648 1 97.5 264 LYS B O 1
ATOM 7129 N N . ASN B 1 265 ? 17.453 -12.312 -7.715 1 97.69 265 ASN B N 1
ATOM 7130 C CA . ASN B 1 265 ? 16.703 -12.547 -6.477 1 97.69 265 ASN B CA 1
ATOM 7131 C C . ASN B 1 265 ? 16.984 -13.938 -5.91 1 97.69 265 ASN B C 1
ATOM 7133 O O . ASN B 1 265 ? 16.734 -14.195 -4.734 1 97.69 265 ASN B O 1
ATOM 7137 N N . PHE B 1 266 ? 17.625 -14.867 -6.762 1 98.44 266 PHE B N 1
ATOM 7138 C CA . PHE B 1 266 ? 17.625 -16.25 -6.289 1 98.44 266 PHE B CA 1
ATOM 7139 C C . PHE B 1 266 ? 18.969 -16.922 -6.598 1 98.44 266 PHE B C 1
ATOM 7141 O O . PHE B 1 266 ? 19.062 -18.141 -6.617 1 98.44 266 PHE B O 1
ATOM 7148 N N . PHE B 1 267 ? 20.031 -16.188 -6.863 1 98.5 267 PHE B N 1
ATOM 7149 C CA . PHE B 1 267 ? 21.281 -16.844 -7.195 1 98.5 267 PHE B CA 1
ATOM 7150 C C . PHE B 1 267 ? 21.797 -17.672 -6.023 1 98.5 267 PHE B C 1
ATOM 7152 O O . PHE B 1 267 ? 22.469 -18.688 -6.219 1 98.5 267 PHE B O 1
ATOM 7159 N N . VAL B 1 268 ? 21.469 -17.328 -4.801 1 98.44 268 VAL B N 1
ATOM 7160 C CA . VAL B 1 268 ? 21.859 -18.109 -3.633 1 98.44 268 VAL B CA 1
ATOM 7161 C C . VAL B 1 268 ? 21.125 -19.453 -3.639 1 98.44 268 VAL B C 1
ATOM 7163 O O . VAL B 1 268 ? 21.766 -20.516 -3.523 1 98.44 268 VAL B O 1
ATOM 7166 N N . ALA B 1 269 ? 19.844 -19.438 -3.83 1 98.25 269 ALA B N 1
ATOM 7167 C CA . ALA B 1 269 ? 19.031 -20.656 -3.854 1 98.25 269 ALA B CA 1
ATOM 7168 C C . ALA B 1 269 ? 19.469 -21.578 -4.988 1 98.25 269 ALA B C 1
ATOM 7170 O O . ALA B 1 269 ? 19.547 -22.797 -4.812 1 98.25 269 ALA B O 1
ATOM 7171 N N . ILE B 1 270 ? 19.766 -20.984 -6.098 1 98.56 270 ILE B N 1
ATOM 7172 C CA . ILE B 1 270 ? 20.141 -21.766 -7.277 1 98.56 270 ILE B CA 1
ATOM 7173 C C . ILE B 1 270 ? 21.531 -22.344 -7.082 1 98.56 270 ILE B C 1
ATOM 7175 O O . ILE B 1 270 ? 21.766 -23.516 -7.363 1 98.56 270 ILE B O 1
ATOM 7179 N N . SER B 1 271 ? 22.422 -21.578 -6.578 1 98 271 SER B N 1
ATOM 7180 C CA . SER B 1 271 ? 23.781 -22.031 -6.32 1 98 271 SER B CA 1
ATOM 7181 C C . SER B 1 271 ? 23.797 -23.188 -5.324 1 98 271 SER B C 1
ATOM 7183 O O . SER B 1 271 ? 24.625 -24.094 -5.434 1 98 271 SER B O 1
ATOM 7185 N N . GLU B 1 272 ? 22.906 -23.172 -4.441 1 96.88 272 GLU B N 1
ATOM 7186 C CA . GLU B 1 272 ? 22.859 -24.172 -3.389 1 96.88 272 GLU B CA 1
ATOM 7187 C C . GLU B 1 272 ? 22.031 -25.391 -3.82 1 96.88 272 GLU B C 1
ATOM 7189 O O . GLU B 1 272 ? 21.828 -26.312 -3.033 1 96.88 272 GLU B O 1
ATOM 7194 N N . GLY B 1 273 ? 21.516 -25.375 -4.996 1 96.44 273 GLY B N 1
ATOM 7195 C CA . GLY B 1 273 ? 20.812 -26.516 -5.539 1 96.44 273 GLY B CA 1
ATOM 7196 C C . GLY B 1 273 ? 19.391 -26.656 -5.016 1 96.44 273 GLY B C 1
ATOM 7197 O O . GLY B 1 273 ? 18.844 -27.75 -4.957 1 96.44 273 GLY B O 1
ATOM 7198 N N . ARG B 1 274 ? 18.812 -25.578 -4.621 1 97 274 ARG B N 1
ATOM 7199 C CA . ARG B 1 274 ? 17.453 -25.625 -4.086 1 97 274 ARG B CA 1
ATOM 7200 C C . ARG B 1 274 ? 16.438 -25.281 -5.156 1 97 274 ARG B C 1
ATOM 7202 O O . ARG B 1 274 ? 15.258 -25.625 -5.039 1 97 274 ARG B O 1
ATOM 7209 N N . LEU B 1 275 ? 16.891 -24.562 -6.195 1 98.44 275 LEU B N 1
ATOM 7210 C CA . LEU B 1 275 ? 15.961 -24.047 -7.195 1 98.44 275 LEU B CA 1
ATOM 7211 C C . LEU B 1 275 ? 16.531 -24.219 -8.602 1 98.44 275 LEU B C 1
ATOM 7213 O O . LEU B 1 275 ? 17.719 -24 -8.828 1 98.44 275 LEU B O 1
ATOM 7217 N N . ILE B 1 276 ? 15.781 -24.719 -9.477 1 98.69 276 ILE B N 1
ATOM 7218 C CA . ILE B 1 276 ? 16.016 -24.734 -10.914 1 98.69 276 ILE B CA 1
ATOM 7219 C C . ILE B 1 276 ? 14.914 -23.969 -11.633 1 98.69 276 ILE B C 1
ATOM 7221 O O . ILE B 1 276 ? 13.734 -24.141 -11.32 1 98.69 276 ILE B O 1
ATOM 7225 N N . VAL B 1 277 ? 15.266 -23.078 -12.586 1 98.81 277 VAL B N 1
ATOM 7226 C CA . VAL B 1 277 ? 14.266 -22.312 -13.328 1 98.81 277 VAL B CA 1
ATOM 7227 C C . VAL B 1 277 ? 14.414 -22.578 -14.828 1 98.81 277 VAL B C 1
ATOM 7229 O O . VAL B 1 277 ? 15.523 -22.531 -15.367 1 98.81 277 VAL B O 1
ATOM 7232 N N . GLU B 1 278 ? 13.367 -22.938 -15.391 1 98.56 278 GLU B N 1
ATOM 7233 C CA . GLU B 1 278 ? 13.305 -23.188 -16.828 1 98.56 278 GLU B CA 1
ATOM 7234 C C . GLU B 1 278 ? 12.391 -22.188 -17.531 1 98.56 278 GLU B C 1
ATOM 7236 O O . GLU B 1 278 ? 11.312 -21.859 -17.016 1 98.56 278 GLU B O 1
ATOM 7241 N N . LEU B 1 279 ? 12.828 -21.562 -18.625 1 98.38 279 LEU B N 1
ATOM 7242 C CA . LEU B 1 279 ? 12.031 -20.672 -19.453 1 98.38 279 LEU B CA 1
ATOM 7243 C C . LEU B 1 279 ? 11.859 -21.234 -20.859 1 98.38 279 LEU B C 1
ATOM 7245 O O . LEU B 1 279 ? 12.836 -21.625 -21.484 1 98.38 279 LEU B O 1
ATOM 7249 N N . LYS B 1 280 ? 10.609 -21.281 -21.297 1 96.88 280 LYS B N 1
ATOM 7250 C CA . LYS B 1 280 ? 10.438 -21.844 -22.641 1 96.88 280 LYS B CA 1
ATOM 7251 C C . LYS B 1 280 ? 9.242 -21.219 -23.344 1 96.88 280 LYS B C 1
ATOM 7253 O O . LYS B 1 280 ? 8.312 -20.719 -22.703 1 96.88 280 LYS B O 1
ATOM 7258 N N . ASP B 1 281 ? 9.305 -21.078 -24.578 1 94.25 281 ASP B N 1
ATOM 7259 C CA . ASP B 1 281 ? 8.195 -20.828 -25.5 1 94.25 281 ASP B CA 1
ATOM 7260 C C . ASP B 1 281 ? 8.352 -21.641 -26.781 1 94.25 281 ASP B C 1
ATOM 7262 O O . ASP B 1 281 ? 9.016 -22.672 -26.797 1 94.25 281 ASP B O 1
ATOM 7266 N N . SER B 1 282 ? 7.625 -21.344 -27.844 1 90.25 282 SER B N 1
ATOM 7267 C CA . SER B 1 282 ? 7.648 -22.125 -29.062 1 90.25 282 SER B CA 1
ATOM 7268 C C . SER B 1 282 ? 9.023 -22.062 -29.734 1 90.25 282 SER B C 1
ATOM 7270 O O . SER B 1 282 ? 9.375 -22.953 -30.516 1 90.25 282 SER B O 1
ATOM 7272 N N . THR B 1 283 ? 9.93 -21.141 -29.297 1 89.38 283 THR B N 1
ATOM 7273 C CA . THR B 1 283 ? 11.156 -20.906 -30.031 1 89.38 283 THR B CA 1
ATOM 7274 C C . THR B 1 283 ? 12.375 -21.031 -29.125 1 89.38 283 THR B C 1
ATOM 7276 O O . THR B 1 283 ? 13.469 -21.359 -29.578 1 89.38 283 THR B O 1
ATOM 7279 N N . GLU B 1 284 ? 12.125 -20.688 -27.844 1 90.12 284 GLU B N 1
ATOM 7280 C CA . GLU B 1 284 ? 13.266 -20.594 -26.938 1 90.12 284 GLU B CA 1
ATOM 7281 C C . GLU B 1 284 ? 13.109 -21.516 -25.734 1 90.12 284 GLU B C 1
ATOM 7283 O O . GLU B 1 284 ? 11.992 -21.844 -25.328 1 90.12 284 GLU B O 1
ATOM 7288 N N . HIS B 1 285 ? 14.281 -22.031 -25.328 1 95.31 285 HIS B N 1
ATOM 7289 C CA . HIS B 1 285 ? 14.383 -22.844 -24.125 1 95.31 285 HIS B CA 1
ATOM 7290 C C . HIS B 1 285 ? 15.648 -22.516 -23.344 1 95.31 285 HIS B C 1
ATOM 7292 O O . HIS B 1 285 ? 16.766 -22.656 -23.859 1 95.31 285 HIS B O 1
ATOM 7298 N N . HIS B 1 286 ? 15.43 -22.031 -22.141 1 96 286 HIS B N 1
ATOM 7299 C CA . HIS B 1 286 ? 16.547 -21.641 -21.281 1 96 286 HIS B CA 1
ATOM 7300 C C . HIS B 1 286 ? 16.453 -22.328 -19.922 1 96 286 HIS B C 1
ATOM 7302 O O . HIS B 1 286 ? 15.367 -22.5 -19.375 1 96 286 HIS B O 1
ATOM 7308 N N . MET B 1 287 ? 17.672 -22.797 -19.453 1 97.75 287 MET B N 1
ATOM 7309 C CA . MET B 1 287 ? 17.75 -23.438 -18.156 1 97.75 287 MET B CA 1
ATOM 7310 C C . MET B 1 287 ? 18.688 -22.656 -17.219 1 97.75 287 MET B C 1
ATOM 7312 O O . MET B 1 287 ? 19.812 -22.344 -17.594 1 97.75 287 MET B O 1
ATOM 7316 N N . ILE B 1 288 ? 18.188 -22.312 -16.062 1 98.44 288 ILE B N 1
ATOM 7317 C CA . ILE B 1 288 ? 18.984 -21.656 -15.031 1 98.44 288 ILE B CA 1
ATOM 7318 C C . ILE B 1 288 ? 19.156 -22.609 -13.844 1 98.44 288 ILE B C 1
ATOM 7320 O O . ILE B 1 288 ? 18.188 -22.891 -13.125 1 98.44 288 ILE B O 1
ATOM 7324 N N . ASN B 1 289 ? 20.281 -23.125 -13.641 1 98.06 289 ASN B N 1
ATOM 7325 C CA . ASN B 1 289 ? 20.641 -24 -12.531 1 98.06 289 ASN B CA 1
ATOM 7326 C C . ASN B 1 289 ? 22.078 -23.781 -12.078 1 98.06 289 ASN B C 1
ATOM 7328 O O . ASN B 1 289 ? 22.75 -22.875 -12.57 1 98.06 289 ASN B O 1
ATOM 7332 N N . ALA B 1 290 ? 22.469 -24.578 -11.109 1 97.31 290 ALA B N 1
ATOM 7333 C CA . ALA B 1 290 ? 23.781 -24.391 -10.508 1 97.31 290 ALA B CA 1
ATOM 7334 C C . ALA B 1 290 ? 24.875 -24.469 -11.562 1 97.31 290 ALA B C 1
ATOM 7336 O O . ALA B 1 290 ? 25.875 -23.75 -11.492 1 97.31 290 ALA B O 1
ATOM 7337 N N . ASP B 1 291 ? 24.688 -25.234 -12.586 1 96.69 291 ASP B N 1
ATOM 7338 C CA . ASP B 1 291 ? 25.703 -25.484 -13.602 1 96.69 291 ASP B CA 1
ATOM 7339 C C . ASP B 1 291 ? 25.766 -24.344 -14.609 1 96.69 291 ASP B C 1
ATOM 7341 O O . ASP B 1 291 ? 26.812 -24.094 -15.211 1 96.69 291 ASP B O 1
ATOM 7345 N N . THR B 1 292 ? 24.641 -23.656 -14.789 1 97.38 292 THR B N 1
ATOM 7346 C CA . THR B 1 292 ? 24.594 -22.641 -15.828 1 97.38 292 THR B CA 1
ATOM 7347 C C . THR B 1 292 ? 24.812 -21.25 -15.242 1 97.38 292 THR B C 1
ATOM 7349 O O . THR B 1 292 ? 25.031 -20.297 -15.977 1 97.38 292 THR B O 1
ATOM 7352 N N . LEU B 1 293 ? 24.812 -21.031 -13.977 1 97.25 293 LEU B N 1
ATOM 7353 C CA . LEU B 1 293 ? 24.844 -19.75 -13.305 1 97.25 293 LEU B CA 1
ATOM 7354 C C . LEU B 1 293 ? 26.094 -18.969 -13.672 1 97.25 293 LEU B C 1
ATOM 7356 O O . LEU B 1 293 ? 26.016 -17.781 -14 1 97.25 293 LEU B O 1
ATOM 7360 N N . SER B 1 294 ? 27.188 -19.656 -13.594 1 96.12 294 SER B N 1
ATOM 7361 C CA . SER B 1 294 ? 28.469 -18.984 -13.82 1 96.12 294 SER B CA 1
ATOM 7362 C C . SER B 1 294 ? 28.531 -18.375 -15.219 1 96.12 294 SER B C 1
ATOM 7364 O O . SER B 1 294 ? 28.969 -17.234 -15.391 1 96.12 294 SER B O 1
ATOM 7366 N N . ARG B 1 295 ? 28.109 -19.109 -16.125 1 96.44 295 ARG B N 1
ATOM 7367 C CA . ARG B 1 295 ? 28.125 -18.625 -17.5 1 96.44 295 ARG B CA 1
ATOM 7368 C C . ARG B 1 295 ? 27.156 -17.453 -17.672 1 96.44 295 ARG B C 1
ATOM 7370 O O . ARG B 1 295 ? 27.484 -16.484 -18.359 1 96.44 295 ARG B O 1
ATOM 7377 N N . LEU B 1 296 ? 26.016 -17.562 -17.109 1 97.25 296 LEU B N 1
ATOM 7378 C CA . LEU B 1 296 ? 25.016 -16.5 -17.234 1 97.25 296 LEU B CA 1
ATOM 7379 C C . LEU B 1 296 ? 25.547 -15.203 -16.641 1 97.25 296 LEU B C 1
ATOM 7381 O O . LEU B 1 296 ? 25.422 -14.141 -17.25 1 97.25 296 LEU B O 1
ATOM 7385 N N . PHE B 1 297 ? 26.125 -15.281 -15.469 1 97.12 297 PHE B N 1
ATOM 7386 C CA . PHE B 1 297 ? 26.672 -14.086 -14.828 1 97.12 297 PHE B CA 1
ATOM 7387 C C . PHE B 1 297 ? 27.859 -13.555 -15.609 1 97.12 297 PHE B C 1
ATOM 7389 O O . PHE B 1 297 ? 28.078 -12.344 -15.664 1 97.12 297 PHE B O 1
ATOM 7396 N N . PHE B 1 298 ? 28.625 -14.477 -16.234 1 94.44 298 PHE B N 1
ATOM 7397 C CA . PHE B 1 298 ? 29.734 -14.055 -17.078 1 94.44 298 PHE B CA 1
ATOM 7398 C C . PHE B 1 298 ? 29.234 -13.227 -18.25 1 94.44 298 PHE B C 1
ATOM 7400 O O . PHE B 1 298 ? 29.781 -12.164 -18.547 1 94.44 298 PHE B O 1
ATOM 7407 N N . ASP B 1 299 ? 28.172 -13.688 -18.828 1 94.56 299 ASP B N 1
ATOM 7408 C CA . ASP B 1 299 ? 27.594 -13.016 -19.984 1 94.56 299 ASP B CA 1
ATOM 7409 C C . ASP B 1 299 ? 27.031 -11.648 -19.594 1 94.56 299 ASP B C 1
ATOM 7411 O O . ASP B 1 299 ? 26.969 -10.734 -20.422 1 94.56 299 ASP B O 1
ATOM 7415 N N . LEU B 1 300 ? 26.656 -11.484 -18.328 1 93.88 300 LEU B N 1
ATOM 7416 C CA . LEU B 1 300 ? 26 -10.258 -17.875 1 93.88 300 LEU B CA 1
ATOM 7417 C C . LEU B 1 300 ? 26.984 -9.344 -17.172 1 93.88 300 LEU B C 1
ATOM 7419 O O . LEU B 1 300 ? 26.594 -8.328 -16.578 1 93.88 300 LEU B O 1
ATOM 7423 N N . SER B 1 301 ? 28.234 -9.617 -17.219 1 88.62 301 SER B N 1
ATOM 7424 C CA . SER B 1 301 ? 29.266 -8.914 -16.438 1 88.62 301 SER B CA 1
ATOM 7425 C C . SER B 1 301 ? 29.375 -7.457 -16.875 1 88.62 301 SER B C 1
ATOM 7427 O O . SER B 1 301 ? 29.781 -6.605 -16.078 1 88.62 301 SER B O 1
ATOM 7429 N N . ASN B 1 302 ? 28.844 -7.145 -18.078 1 87.19 302 ASN B N 1
ATOM 7430 C CA . ASN B 1 302 ? 28.938 -5.773 -18.562 1 87.19 302 ASN B CA 1
ATOM 7431 C C . ASN B 1 302 ? 27.562 -5.129 -18.672 1 87.19 302 ASN B C 1
ATOM 7433 O O . ASN B 1 302 ? 27.422 -4.035 -19.219 1 87.19 302 ASN B O 1
ATOM 7437 N N . ASN B 1 303 ? 26.641 -5.906 -18.234 1 91 303 ASN B N 1
ATOM 7438 C CA . ASN B 1 303 ? 25.281 -5.352 -18.203 1 91 303 ASN B CA 1
ATOM 7439 C C . ASN B 1 303 ? 25.094 -4.379 -17.047 1 91 303 ASN B C 1
ATOM 7441 O O . ASN B 1 303 ? 25.156 -4.777 -15.883 1 91 303 ASN B O 1
ATOM 7445 N N . GLN B 1 304 ? 24.812 -3.176 -17.328 1 88.19 304 GLN B N 1
ATOM 7446 C CA . GLN B 1 304 ? 24.75 -2.105 -16.344 1 88.19 304 GLN B CA 1
ATOM 7447 C C . GLN B 1 304 ? 23.734 -2.42 -15.258 1 88.19 304 GLN B C 1
ATOM 7449 O O . GLN B 1 304 ? 23.953 -2.092 -14.086 1 88.19 304 GLN B O 1
ATOM 7454 N N . GLU B 1 305 ? 22.75 -3.074 -15.625 1 88.31 305 GLU B N 1
ATOM 7455 C CA . GLU B 1 305 ? 21.672 -3.369 -14.672 1 88.31 305 GLU B CA 1
ATOM 7456 C C . GLU B 1 305 ? 22.047 -4.551 -13.781 1 88.31 305 GLU B C 1
ATOM 7458 O O . GLU B 1 305 ? 21.531 -4.68 -12.664 1 88.31 305 GLU B O 1
ATOM 7463 N N . MET B 1 306 ? 23 -5.363 -14.242 1 95.62 306 MET B N 1
ATOM 7464 C CA . MET B 1 306 ? 23.25 -6.629 -13.562 1 95.62 306 MET B CA 1
ATOM 7465 C C . MET B 1 306 ? 24.641 -6.656 -12.953 1 95.62 306 MET B C 1
ATOM 7467 O O . MET B 1 306 ? 25.016 -7.625 -12.281 1 95.62 306 MET B O 1
ATOM 7471 N N . ILE B 1 307 ? 25.422 -5.586 -13.055 1 94.56 307 ILE B N 1
ATOM 7472 C CA . ILE B 1 307 ? 26.812 -5.551 -12.609 1 94.56 307 ILE B CA 1
ATOM 7473 C C . ILE B 1 307 ? 26.875 -5.809 -11.109 1 94.56 307 ILE B C 1
ATOM 7475 O O . ILE B 1 307 ? 27.672 -6.637 -10.648 1 94.56 307 ILE B O 1
ATOM 7479 N N . ALA B 1 308 ? 26.078 -5.145 -10.344 1 95.06 308 ALA B N 1
ATOM 7480 C CA . ALA B 1 308 ? 26.094 -5.316 -8.891 1 95.06 308 ALA B CA 1
ATOM 7481 C C . ALA B 1 308 ? 25.734 -6.75 -8.508 1 95.06 308 ALA B C 1
ATOM 7483 O O . ALA B 1 308 ? 26.344 -7.332 -7.609 1 95.06 308 ALA B O 1
ATOM 7484 N N . THR B 1 309 ? 24.781 -7.293 -9.219 1 97.44 309 THR B N 1
ATOM 7485 C CA . THR B 1 309 ? 24.344 -8.656 -8.945 1 97.44 309 THR B CA 1
ATOM 7486 C C . THR B 1 309 ? 25.453 -9.648 -9.281 1 97.44 309 THR B C 1
ATOM 7488 O O . THR B 1 309 ? 25.672 -10.625 -8.547 1 97.44 309 THR B O 1
ATOM 7491 N N . THR B 1 310 ? 26.109 -9.383 -10.344 1 97.25 310 THR B N 1
ATOM 7492 C CA . THR B 1 310 ? 27.219 -10.234 -10.742 1 97.25 310 THR B CA 1
ATOM 7493 C C . THR B 1 310 ? 28.328 -10.195 -9.688 1 97.25 310 THR B C 1
ATOM 7495 O O . THR B 1 310 ? 28.906 -11.234 -9.344 1 97.25 310 THR B O 1
ATOM 7498 N N . GLN B 1 311 ? 28.609 -9.07 -9.195 1 96.88 311 GLN B N 1
ATOM 7499 C CA . GLN B 1 311 ? 29.625 -8.906 -8.156 1 96.88 311 GLN B CA 1
ATOM 7500 C C . GLN B 1 311 ? 29.203 -9.602 -6.863 1 96.88 311 GLN B C 1
ATOM 7502 O O . GLN B 1 311 ? 30.031 -10.219 -6.188 1 96.88 311 GLN B O 1
ATOM 7507 N N . LEU B 1 312 ? 27.953 -9.516 -6.527 1 98.19 312 LEU B N 1
ATOM 7508 C CA . LEU B 1 312 ? 27.438 -10.203 -5.355 1 98.19 312 LEU B CA 1
ATOM 7509 C C . LEU B 1 312 ? 27.547 -11.719 -5.516 1 98.19 312 LEU B C 1
ATOM 7511 O O . LEU B 1 312 ? 27.922 -12.414 -4.57 1 98.19 312 LEU B O 1
ATOM 7515 N N . TYR B 1 313 ? 27.25 -12.195 -6.707 1 98.12 313 TYR B N 1
ATOM 7516 C CA . TYR B 1 313 ? 27.391 -13.617 -6.996 1 98.12 313 TYR B CA 1
ATOM 7517 C C . TYR B 1 313 ? 28.828 -14.07 -6.793 1 98.12 313 TYR B C 1
ATOM 7519 O O . TYR B 1 313 ? 29.078 -15.117 -6.195 1 98.12 313 TYR B O 1
ATOM 7527 N N . LYS B 1 314 ? 29.734 -13.281 -7.246 1 96.62 314 LYS B N 1
ATOM 7528 C CA . LYS B 1 314 ? 31.141 -13.594 -7.074 1 96.62 314 LYS B CA 1
ATOM 7529 C C . LYS B 1 314 ? 31.547 -13.562 -5.602 1 96.62 314 LYS B C 1
ATOM 7531 O O . LYS B 1 314 ? 32.312 -14.406 -5.145 1 96.62 314 LYS B O 1
ATOM 7536 N N . ALA B 1 315 ? 30.984 -12.602 -4.926 1 97.75 315 ALA B N 1
ATOM 7537 C CA . ALA B 1 315 ? 31.25 -12.539 -3.492 1 97.75 315 ALA B CA 1
ATOM 7538 C C . ALA B 1 315 ? 30.75 -13.797 -2.787 1 97.75 315 ALA B C 1
ATOM 7540 O O . ALA B 1 315 ? 31.422 -14.312 -1.881 1 97.75 315 ALA B O 1
ATOM 7541 N N . PHE B 1 316 ? 29.703 -14.297 -3.172 1 98.12 316 PHE B N 1
ATOM 7542 C CA . PHE B 1 316 ? 29.094 -15.461 -2.557 1 98.12 316 PHE B CA 1
ATOM 7543 C C . PHE B 1 316 ? 29.859 -16.734 -2.908 1 98.12 316 PHE B C 1
ATOM 7545 O O . PHE B 1 316 ? 30.031 -17.609 -2.066 1 98.12 316 PHE B O 1
ATOM 7552 N N . THR B 1 317 ? 30.391 -16.844 -4.152 1 97.44 317 THR B N 1
ATOM 7553 C CA . THR B 1 317 ? 30.984 -18.094 -4.641 1 97.44 317 THR B CA 1
ATOM 7554 C C . THR B 1 317 ? 32.469 -18.109 -4.387 1 97.44 317 THR B C 1
ATOM 7556 O O . THR B 1 317 ? 33.062 -19.172 -4.125 1 97.44 317 THR B O 1
ATOM 7559 N N . THR B 1 318 ? 33.125 -16.922 -4.527 1 96.25 318 THR B N 1
ATOM 7560 C CA . THR B 1 318 ? 34.562 -16.844 -4.301 1 96.25 318 THR B CA 1
ATOM 7561 C C . THR B 1 318 ? 34.906 -15.672 -3.379 1 96.25 318 THR B C 1
ATOM 7563 O O . THR B 1 318 ? 35.594 -14.742 -3.775 1 96.25 318 THR B O 1
ATOM 7566 N N . PRO B 1 319 ? 34.469 -15.797 -2.133 1 97 319 PRO B N 1
ATOM 7567 C CA . PRO B 1 319 ? 34.656 -14.68 -1.204 1 97 319 PRO B CA 1
ATOM 7568 C C . PRO B 1 319 ? 36.125 -14.516 -0.769 1 97 319 PRO B C 1
ATOM 7570 O O . PRO B 1 319 ? 36.875 -15.484 -0.755 1 97 319 PRO B O 1
ATOM 7573 N N . ASP B 1 320 ? 36.438 -13.305 -0.43 1 94.81 320 ASP B N 1
ATOM 7574 C CA . ASP B 1 320 ? 37.719 -13.023 0.255 1 94.81 320 ASP B CA 1
ATOM 7575 C C . ASP B 1 320 ? 37.594 -13.328 1.747 1 94.81 320 ASP B C 1
ATOM 7577 O O . ASP B 1 320 ? 38.594 -13.672 2.391 1 94.81 320 ASP B O 1
ATOM 7581 N N . CYS B 1 321 ? 36.375 -13.141 2.17 1 94.19 321 CYS B N 1
ATOM 7582 C CA . CYS B 1 321 ? 36.094 -13.352 3.588 1 94.19 321 CYS B CA 1
ATOM 7583 C C . CYS B 1 321 ? 34.719 -14 3.783 1 94.19 321 CYS B C 1
ATOM 7585 O O . CYS B 1 321 ? 33.75 -13.602 3.152 1 94.19 321 CYS B O 1
ATOM 7587 N N . LYS B 1 322 ? 34.719 -15.047 4.594 1 96.56 322 LYS B N 1
ATOM 7588 C CA . LYS B 1 322 ? 33.5 -15.695 5.02 1 96.56 322 LYS B CA 1
ATOM 7589 C C . LYS B 1 322 ? 33.438 -15.844 6.539 1 96.56 322 LYS B C 1
ATOM 7591 O O . LYS B 1 322 ? 34.344 -16.453 7.137 1 96.56 322 LYS B O 1
ATOM 7596 N N . GLU B 1 323 ? 32.438 -15.211 7.129 1 97.12 323 GLU B N 1
ATOM 7597 C CA . GLU B 1 323 ? 32.344 -15.25 8.586 1 97.12 323 GLU B CA 1
ATOM 7598 C C . GLU B 1 323 ? 30.906 -15.547 9.023 1 97.12 323 GLU B C 1
ATOM 7600 O O . GLU B 1 323 ? 29.969 -15.445 8.219 1 97.12 323 GLU B O 1
ATOM 7605 N N . PHE B 1 324 ? 30.797 -15.961 10.273 1 97.06 324 PHE B N 1
ATOM 7606 C CA . PHE B 1 324 ? 29.5 -16.281 10.883 1 97.06 324 PHE B CA 1
ATOM 7607 C C . PHE B 1 324 ? 29.234 -15.375 12.078 1 97.06 324 PHE B C 1
ATOM 7609 O O . PHE B 1 324 ? 30.172 -14.922 12.75 1 97.06 324 PHE B O 1
ATOM 7616 N N . LEU B 1 325 ? 27.953 -15.07 12.242 1 96.81 325 LEU B N 1
ATOM 7617 C CA . LEU B 1 325 ? 27.516 -14.25 13.367 1 96.81 325 LEU B CA 1
ATOM 7618 C C . LEU B 1 325 ? 26.375 -14.914 14.117 1 96.81 325 LEU B C 1
ATOM 7620 O O . LEU B 1 325 ? 25.469 -15.492 13.508 1 96.81 325 LEU B O 1
ATOM 7624 N N . GLU B 1 326 ? 26.5 -14.898 15.445 1 96.69 326 GLU B N 1
ATOM 7625 C CA . GLU B 1 326 ? 25.406 -15.328 16.312 1 96.69 326 GLU B CA 1
ATOM 7626 C C . GLU B 1 326 ? 24.594 -14.133 16.812 1 96.69 326 GLU B C 1
ATOM 7628 O O . GLU B 1 326 ? 25.125 -13.25 17.484 1 96.69 326 GLU B O 1
ATOM 7633 N N . VAL B 1 327 ? 23.375 -14.125 16.438 1 96.75 327 VAL B N 1
ATOM 7634 C CA . VAL B 1 327 ? 22.484 -13.062 16.906 1 96.75 327 VAL B CA 1
ATOM 7635 C C . VAL B 1 327 ? 21.5 -13.633 17.922 1 96.75 327 VAL B C 1
ATOM 7637 O O . VAL B 1 327 ? 21.516 -13.258 19.094 1 96.75 327 VAL B O 1
ATOM 7640 N N . LEU B 1 328 ? 20.703 -14.664 17.484 1 95.5 328 LEU B N 1
ATOM 7641 C CA . LEU B 1 328 ? 19.734 -15.312 18.375 1 95.5 328 LEU B CA 1
ATOM 7642 C C . LEU B 1 328 ? 20.078 -16.781 18.562 1 95.5 328 LEU B C 1
ATOM 7644 O O . LEU B 1 328 ? 19.75 -17.375 19.594 1 95.5 328 LEU B O 1
ATOM 7648 N N . GLU B 1 329 ? 20.625 -17.375 17.531 1 94.75 329 GLU B N 1
ATOM 7649 C CA . GLU B 1 329 ? 21.078 -18.766 17.5 1 94.75 329 GLU B CA 1
ATOM 7650 C C . GLU B 1 329 ? 22.5 -18.859 16.984 1 94.75 329 GLU B C 1
ATOM 7652 O O . GLU B 1 329 ? 23 -17.938 16.344 1 94.75 329 GLU B O 1
ATOM 7657 N N . PRO B 1 330 ? 23.141 -19.969 17.266 1 93 330 PRO B N 1
ATOM 7658 C CA . PRO B 1 330 ? 24.516 -20.109 16.766 1 93 330 PRO B CA 1
ATOM 7659 C C . PRO B 1 330 ? 24.594 -20.078 15.242 1 93 330 PRO B C 1
ATOM 7661 O O . PRO B 1 330 ? 23.844 -20.781 14.562 1 93 330 PRO B O 1
ATOM 7664 N N . ASP B 1 331 ? 25.484 -19.297 14.766 1 93.31 331 ASP B N 1
ATOM 7665 C CA . ASP B 1 331 ? 25.797 -19.203 13.344 1 93.31 331 ASP B CA 1
ATOM 7666 C C . ASP B 1 331 ? 24.547 -18.953 12.516 1 93.31 331 ASP B C 1
ATOM 7668 O O . ASP B 1 331 ? 24.375 -19.531 11.445 1 93.31 331 ASP B O 1
ATOM 7672 N N . ASP B 1 332 ? 23.734 -18.078 13.086 1 96.25 332 ASP B N 1
ATOM 7673 C CA . ASP B 1 332 ? 22.453 -17.875 12.414 1 96.25 332 ASP B CA 1
ATOM 7674 C C . ASP B 1 332 ? 22.562 -16.828 11.312 1 96.25 332 ASP B C 1
ATOM 7676 O O . ASP B 1 332 ? 21.609 -16.594 10.57 1 96.25 332 ASP B O 1
ATOM 7680 N N . VAL B 1 333 ? 23.781 -16.234 11.156 1 98.12 333 VAL B N 1
ATOM 7681 C CA . VAL B 1 333 ? 24.016 -15.305 10.055 1 98.12 333 VAL B CA 1
ATOM 7682 C C . VAL B 1 333 ? 25.344 -15.641 9.383 1 98.12 333 VAL B C 1
ATOM 7684 O O . VAL B 1 333 ? 26.359 -15.844 10.055 1 98.12 333 VAL B O 1
ATOM 7687 N N . GLU B 1 334 ? 25.359 -15.734 8.094 1 98.19 334 GLU B N 1
ATOM 7688 C CA . GLU B 1 334 ? 26.562 -15.906 7.273 1 98.19 334 GLU B CA 1
ATOM 7689 C C . GLU B 1 334 ? 26.859 -14.656 6.457 1 98.19 334 GLU B C 1
ATOM 7691 O O . GLU B 1 334 ? 25.953 -14.047 5.891 1 98.19 334 GLU B O 1
ATOM 7696 N N . VAL B 1 335 ? 28.109 -14.281 6.422 1 98.19 335 VAL B N 1
ATOM 7697 C CA . VAL B 1 335 ? 28.5 -13.094 5.672 1 98.19 335 VAL B CA 1
ATOM 7698 C C . VAL B 1 335 ? 29.641 -13.43 4.723 1 98.19 335 VAL B C 1
ATOM 7700 O O . VAL B 1 335 ? 30.641 -14.039 5.129 1 98.19 335 VAL B O 1
ATOM 7703 N N . TYR B 1 336 ? 29.5 -13.117 3.484 1 98.06 336 TYR B N 1
ATOM 7704 C CA . TYR B 1 336 ? 30.5 -13.258 2.438 1 98.06 336 TYR B CA 1
ATOM 7705 C C . TYR B 1 336 ? 30.922 -11.891 1.896 1 98.06 336 TYR B C 1
ATOM 7707 O O . TYR B 1 336 ? 30.062 -11.086 1.503 1 98.06 336 TYR B O 1
ATOM 7715 N N . ILE B 1 337 ? 32.188 -11.602 1.817 1 97.12 337 ILE B N 1
ATOM 7716 C CA . ILE B 1 337 ? 32.625 -10.305 1.334 1 97.12 337 ILE B CA 1
ATOM 7717 C C . ILE B 1 337 ? 33.75 -10.5 0.292 1 97.12 337 ILE B C 1
ATOM 7719 O O . ILE B 1 337 ? 34.594 -11.367 0.448 1 97.12 337 ILE B O 1
ATOM 7723 N N . LYS B 1 338 ? 33.625 -9.812 -0.732 1 95.88 338 LYS B N 1
ATOM 7724 C CA . LYS B 1 338 ? 34.688 -9.703 -1.739 1 95.88 338 LYS B CA 1
ATOM 7725 C C . LYS B 1 3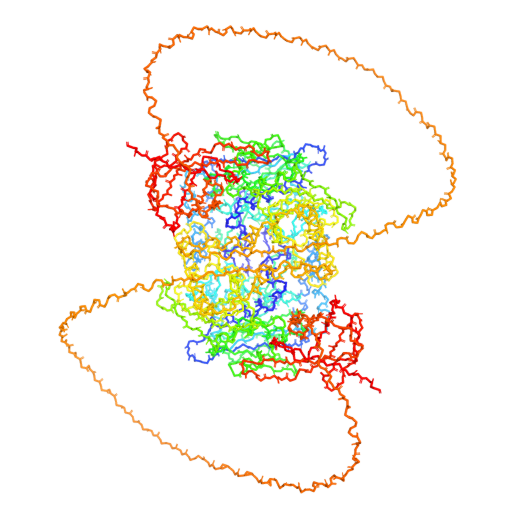38 ? 34.969 -8.25 -2.074 1 95.88 338 LYS B C 1
ATOM 7727 O O . LYS B 1 338 ? 34.062 -7.434 -2.191 1 95.88 338 LYS B O 1
ATOM 7732 N N . SER B 1 339 ? 36.219 -7.934 -2.133 1 92.5 339 SER B N 1
ATOM 7733 C CA . SER B 1 339 ? 36.625 -6.578 -2.471 1 92.5 339 SER B CA 1
ATOM 7734 C C . SER B 1 339 ? 37.469 -6.555 -3.756 1 92.5 339 SER B C 1
ATOM 7736 O O . SER B 1 339 ? 38.281 -7.441 -3.984 1 92.5 339 SER B O 1
ATOM 7738 N N . ASP B 1 340 ? 37.094 -5.656 -4.586 1 88.69 340 ASP B N 1
ATOM 7739 C CA . ASP B 1 340 ? 37.781 -5.438 -5.852 1 88.69 340 ASP B CA 1
ATOM 7740 C C . ASP B 1 340 ? 37.625 -3.994 -6.324 1 88.69 340 ASP B C 1
ATOM 7742 O O . ASP B 1 340 ? 36.531 -3.408 -6.188 1 88.69 340 ASP B O 1
ATOM 7746 N N . SER B 1 341 ? 38.625 -3.432 -6.836 1 85.94 341 SER B N 1
ATOM 7747 C CA . SER B 1 341 ? 38.594 -2.029 -7.246 1 85.94 341 SER B CA 1
ATOM 7748 C C . SER B 1 341 ? 37.531 -1.768 -8.289 1 85.94 341 SER B C 1
ATOM 7750 O O . SER B 1 341 ? 37.031 -0.645 -8.406 1 85.94 341 SER B O 1
ATOM 7752 N N . SER B 1 342 ? 37.125 -2.82 -9.039 1 87.75 342 SER B N 1
ATOM 7753 C CA . SER B 1 342 ? 36.125 -2.668 -10.086 1 87.75 342 SER B CA 1
ATOM 7754 C C . SER B 1 342 ? 34.719 -2.779 -9.523 1 87.75 342 SER B C 1
ATOM 7756 O O . SER B 1 342 ? 33.75 -2.533 -10.234 1 87.75 342 SER B O 1
ATOM 7758 N N . TYR B 1 343 ? 34.656 -3.021 -8.258 1 91.44 343 TYR B N 1
ATOM 7759 C CA . TYR B 1 343 ? 33.344 -3.295 -7.672 1 91.44 343 TYR B CA 1
ATOM 7760 C C . TYR B 1 343 ? 32.656 -2 -7.281 1 91.44 343 TYR B C 1
ATOM 7762 O O . TYR B 1 343 ? 33.312 -1.016 -6.926 1 91.44 343 TYR B O 1
ATOM 7770 N N . LYS B 1 344 ? 31.391 -2.109 -7.359 1 90.38 344 LYS B N 1
ATOM 7771 C CA . LYS B 1 344 ? 30.594 -1.089 -6.691 1 90.38 344 LYS B CA 1
ATOM 7772 C C . LYS B 1 344 ? 30.578 -1.297 -5.18 1 90.38 344 LYS B C 1
ATOM 7774 O O . LYS B 1 344 ? 31.516 -1.896 -4.625 1 90.38 344 LYS B O 1
ATOM 7779 N N . ARG B 1 345 ? 29.844 -0.734 -4.445 1 91.31 345 ARG B N 1
ATOM 7780 C CA . ARG B 1 345 ? 29.625 -0.982 -3.025 1 91.31 345 ARG B CA 1
ATOM 7781 C C . ARG B 1 345 ? 28.188 -1.449 -2.771 1 91.31 345 ARG B C 1
ATOM 7783 O O . ARG B 1 345 ? 27.25 -0.67 -2.904 1 91.31 345 ARG B O 1
ATOM 7790 N N . THR B 1 346 ? 28.094 -2.719 -2.559 1 95.5 346 THR B N 1
ATOM 7791 C CA . THR B 1 346 ? 26.734 -3.25 -2.398 1 95.5 346 THR B CA 1
ATOM 7792 C C . THR B 1 346 ? 26.719 -4.344 -1.333 1 95.5 346 THR B C 1
ATOM 7794 O O . THR B 1 346 ? 27.594 -5.199 -1.293 1 95.5 346 THR B O 1
ATOM 7797 N N . ILE B 1 347 ? 25.781 -4.266 -0.43 1 96.62 347 ILE B N 1
ATOM 7798 C CA . ILE B 1 347 ? 25.469 -5.312 0.534 1 96.62 347 ILE B CA 1
ATOM 7799 C C . ILE B 1 347 ? 24.094 -5.891 0.235 1 96.62 347 ILE B C 1
ATOM 7801 O O . ILE B 1 347 ? 23.141 -5.145 0.01 1 96.62 347 ILE B O 1
ATOM 7805 N N . ALA B 1 348 ? 23.969 -7.184 0.146 1 97.94 348 ALA B N 1
ATOM 7806 C CA . ALA B 1 348 ? 22.688 -7.844 -0.132 1 97.94 348 ALA B CA 1
ATOM 7807 C C . ALA B 1 348 ? 22.297 -8.773 1.012 1 97.94 348 ALA B C 1
ATOM 7809 O O . ALA B 1 348 ? 23.094 -9.594 1.462 1 97.94 348 ALA B O 1
ATOM 7810 N N . ASN B 1 349 ? 21.094 -8.617 1.47 1 97.69 349 ASN B N 1
ATOM 7811 C CA . ASN B 1 349 ? 20.547 -9.484 2.5 1 97.69 349 ASN B CA 1
ATOM 7812 C C . ASN B 1 349 ? 19.672 -10.578 1.896 1 97.69 349 ASN B C 1
ATOM 7814 O O . ASN B 1 349 ? 18.812 -10.297 1.058 1 97.69 349 ASN B O 1
ATOM 7818 N N . PHE B 1 350 ? 19.906 -11.82 2.359 1 97.38 350 PHE B N 1
ATOM 7819 C CA . PHE B 1 350 ? 19.125 -12.945 1.853 1 97.38 350 PHE B CA 1
ATOM 7820 C C . PHE B 1 350 ? 18.453 -13.695 2.996 1 97.38 350 PHE B C 1
ATOM 7822 O O . PHE B 1 350 ? 18.984 -13.766 4.102 1 97.38 350 PHE B O 1
ATOM 7829 N N . ARG B 1 351 ? 17.281 -14.281 2.678 1 94 351 ARG B N 1
ATOM 7830 C CA . ARG B 1 351 ? 16.625 -15.227 3.57 1 94 351 ARG B CA 1
ATOM 7831 C C . ARG B 1 351 ? 17.328 -16.578 3.551 1 94 351 ARG B C 1
ATOM 7833 O O . ARG B 1 351 ? 18.188 -16.828 2.703 1 94 351 ARG B O 1
ATOM 7840 N N . ALA B 1 352 ? 16.875 -17.344 4.5 1 92.5 352 ALA B N 1
ATOM 7841 C CA . ALA B 1 352 ? 17.391 -18.703 4.562 1 92.5 352 ALA B CA 1
ATOM 7842 C C . ALA B 1 352 ? 17.062 -19.484 3.295 1 92.5 352 ALA B C 1
ATOM 7844 O O . ALA B 1 352 ? 17.828 -20.328 2.85 1 92.5 352 ALA B O 1
ATOM 7845 N N . THR B 1 353 ? 15.953 -19.188 2.662 1 89.62 353 THR B N 1
ATOM 7846 C CA . THR B 1 353 ? 15.484 -19.875 1.461 1 89.62 353 THR B CA 1
ATOM 7847 C C . THR B 1 353 ? 16.312 -19.469 0.249 1 89.62 353 THR B C 1
ATOM 7849 O O . THR B 1 353 ? 16.25 -20.109 -0.8 1 89.62 353 THR B O 1
ATOM 7852 N N . GLY B 1 354 ? 17.016 -18.406 0.43 1 94.81 354 GLY B N 1
ATOM 7853 C CA . GLY B 1 354 ? 17.875 -17.969 -0.649 1 94.81 354 GLY B CA 1
ATOM 7854 C C . GLY B 1 354 ? 17.281 -16.844 -1.476 1 94.81 354 GLY B C 1
ATOM 7855 O O . GLY B 1 354 ? 17.75 -16.547 -2.57 1 94.81 354 GLY B O 1
ATOM 7856 N N . MET B 1 355 ? 16.188 -16.234 -1.019 1 94.44 355 MET B N 1
ATOM 7857 C CA . MET B 1 355 ? 15.602 -15.086 -1.705 1 94.44 355 MET B CA 1
ATOM 7858 C C . MET B 1 355 ? 16.234 -13.781 -1.23 1 94.44 355 MET B C 1
ATOM 7860 O O . MET B 1 355 ? 16.453 -13.594 -0.034 1 94.44 355 MET B O 1
ATOM 7864 N N . LEU B 1 356 ? 16.484 -12.93 -2.154 1 97.06 356 LEU B N 1
ATOM 7865 C CA . LEU B 1 356 ? 16.984 -11.602 -1.843 1 97.06 356 LEU B CA 1
ATOM 7866 C C . LEU B 1 356 ? 15.922 -10.766 -1.136 1 97.06 356 LEU B C 1
ATOM 7868 O O . LEU B 1 356 ? 14.773 -10.703 -1.586 1 97.06 356 LEU B O 1
ATOM 7872 N N . VAL B 1 357 ? 16.266 -10.156 -0.051 1 94 357 VAL B N 1
ATOM 7873 C CA . VAL B 1 357 ? 15.367 -9.219 0.629 1 94 357 VAL B CA 1
ATOM 7874 C C . VAL B 1 357 ? 15.578 -7.812 0.083 1 94 357 VAL B C 1
ATOM 7876 O O . VAL B 1 357 ? 14.633 -7.168 -0.373 1 94 357 VAL B O 1
ATOM 7879 N N . GLY B 1 358 ? 16.844 -7.43 0.119 1 94 358 GLY B N 1
ATOM 7880 C CA . GLY B 1 358 ? 17.172 -6.109 -0.399 1 94 358 GLY B CA 1
ATOM 7881 C C . GLY B 1 358 ? 18.656 -5.812 -0.378 1 94 358 GLY B C 1
ATOM 7882 O O . GLY B 1 358 ? 19.438 -6.57 0.199 1 94 358 GLY B O 1
ATOM 7883 N N . THR B 1 359 ? 19 -4.715 -1.076 1 93.94 359 THR B N 1
ATOM 7884 C CA . THR B 1 359 ? 20.391 -4.273 -1.133 1 93.94 359 THR B CA 1
ATOM 7885 C C . THR B 1 359 ? 20.547 -2.891 -0.507 1 93.94 359 THR B C 1
ATOM 7887 O O . THR B 1 359 ? 19.578 -2.119 -0.447 1 93.94 359 THR B O 1
ATOM 7890 N N . TYR B 1 360 ? 21.641 -2.662 0.03 1 89.19 360 TYR B N 1
ATOM 7891 C CA . TYR B 1 360 ? 22.016 -1.358 0.563 1 89.19 360 TYR B CA 1
ATOM 7892 C C . TYR B 1 360 ? 23.531 -1.181 0.549 1 89.19 360 TYR B C 1
ATOM 7894 O O . TYR B 1 360 ? 24.266 -2.012 -0.005 1 89.19 360 TYR B O 1
ATOM 7902 N N . PHE B 1 361 ? 23.969 -0.044 0.894 1 85 361 PHE B N 1
ATOM 7903 C CA . PHE B 1 361 ? 25.422 0.179 0.909 1 85 361 PHE B CA 1
ATOM 7904 C C . PHE B 1 361 ? 25.812 1.035 2.104 1 85 361 PHE B C 1
ATOM 7906 O O . PHE B 1 361 ? 24.969 1.642 2.754 1 85 361 PHE B O 1
ATOM 7913 N N . LYS B 1 362 ? 26.984 0.831 2.523 1 75.44 362 LYS B N 1
ATOM 7914 C CA . LYS B 1 362 ? 27.625 1.699 3.508 1 75.44 362 LYS B CA 1
ATOM 7915 C C . LYS B 1 362 ? 28.625 2.637 2.842 1 75.44 362 LYS B C 1
ATOM 7917 O O . LYS B 1 362 ? 29.547 2.186 2.146 1 75.44 362 LYS B O 1
ATOM 7922 N N . ARG B 1 363 ? 28.516 3.859 3.012 1 66.81 363 ARG B N 1
ATOM 7923 C CA . ARG B 1 363 ? 29.219 4.887 2.26 1 66.81 363 ARG B CA 1
ATOM 7924 C C . ARG B 1 363 ? 30.688 4.953 2.686 1 66.81 363 ARG B C 1
ATOM 7926 O O . ARG B 1 363 ? 31.531 5.434 1.932 1 66.81 363 ARG B O 1
ATOM 7933 N N . ILE B 1 364 ? 31.016 4.391 3.795 1 66.62 364 ILE B N 1
ATOM 7934 C CA . ILE B 1 364 ? 32.344 4.527 4.363 1 66.62 364 ILE B CA 1
ATOM 7935 C C . ILE B 1 364 ? 33.344 3.768 3.502 1 66.62 364 ILE B C 1
ATOM 7937 O O . ILE B 1 364 ? 34.531 4.152 3.416 1 66.62 364 ILE B O 1
ATOM 7941 N N . PHE B 1 365 ? 32.938 2.758 2.832 1 72.88 365 PHE B N 1
ATOM 7942 C CA . PHE B 1 365 ? 33.812 1.92 2.037 1 72.88 365 PHE B CA 1
ATOM 7943 C C . PHE B 1 365 ? 33.375 1.9 0.577 1 72.88 365 PHE B C 1
ATOM 7945 O O . PHE B 1 365 ? 32.219 2.176 0.264 1 72.88 365 PHE B O 1
ATOM 7952 N N . GLN B 1 366 ? 34.406 1.751 -0.162 1 81 366 GLN B N 1
ATOM 7953 C CA . GLN B 1 366 ? 34.125 1.621 -1.585 1 81 366 GLN B CA 1
ATOM 7954 C C . GLN B 1 366 ? 34.625 0.295 -2.135 1 81 366 GLN B C 1
ATOM 7956 O O . GLN B 1 366 ? 35.438 -0.37 -1.497 1 81 366 GLN B O 1
ATOM 7961 N N . HIS B 1 367 ? 34 -0.17 -3.205 1 88.56 367 HIS B N 1
ATOM 7962 C CA . HIS B 1 367 ? 34.5 -1.255 -4.043 1 88.56 367 HIS B CA 1
ATOM 7963 C C . HIS B 1 367 ? 34.406 -2.594 -3.316 1 88.56 367 HIS B C 1
ATOM 7965 O O . HIS B 1 367 ? 35.406 -3.316 -3.219 1 88.56 367 HIS B O 1
ATOM 7971 N N . TYR B 1 368 ? 33.281 -2.924 -2.855 1 94.19 368 TYR B N 1
ATOM 7972 C CA . TYR B 1 368 ? 33.031 -4.203 -2.199 1 94.19 368 TYR B CA 1
ATOM 7973 C C . TYR B 1 368 ? 31.656 -4.754 -2.561 1 94.19 368 TYR B C 1
ATOM 7975 O O . TYR B 1 368 ? 30.797 -4.012 -3.023 1 94.19 368 TYR B O 1
ATOM 7983 N N . ALA B 1 369 ? 31.531 -5.996 -2.475 1 96.94 369 ALA B N 1
ATOM 7984 C CA . ALA B 1 369 ? 30.25 -6.703 -2.488 1 96.94 369 ALA B CA 1
ATOM 7985 C C . ALA B 1 369 ? 30.141 -7.641 -1.291 1 96.94 369 ALA B C 1
ATOM 7987 O O . ALA B 1 369 ? 31.094 -8.344 -0.95 1 96.94 369 ALA B O 1
ATOM 7988 N N . ALA B 1 370 ? 29.047 -7.531 -0.609 1 97.75 370 ALA B N 1
ATOM 7989 C CA . ALA B 1 370 ? 28.844 -8.375 0.562 1 97.75 370 ALA B CA 1
ATOM 7990 C C . ALA B 1 370 ? 27.484 -9.07 0.492 1 97.75 370 ALA B C 1
ATOM 7992 O O . ALA B 1 370 ? 26.484 -8.461 0.109 1 97.75 370 ALA B O 1
ATOM 7993 N N . VAL B 1 371 ? 27.438 -10.328 0.805 1 98.5 371 VAL B N 1
ATOM 7994 C CA . VAL B 1 371 ? 26.234 -11.141 0.861 1 98.5 371 VAL B CA 1
ATOM 7995 C C . VAL B 1 371 ? 25.969 -11.586 2.299 1 98.5 371 VAL B C 1
ATOM 7997 O O . VAL B 1 371 ? 26.828 -12.211 2.926 1 98.5 371 VAL B O 1
ATOM 8000 N N . VAL B 1 372 ? 24.859 -11.188 2.814 1 98.44 372 VAL B N 1
ATOM 8001 C CA . VAL B 1 372 ? 24.438 -11.562 4.164 1 98.44 372 VAL B CA 1
ATOM 8002 C C . VAL B 1 372 ? 23.266 -12.531 4.09 1 98.44 372 VAL B C 1
ATOM 8004 O O . VAL B 1 372 ? 22.219 -12.211 3.535 1 98.44 372 VAL B O 1
ATOM 8007 N N . ILE B 1 373 ? 23.422 -13.758 4.695 1 98.25 373 ILE B N 1
ATOM 8008 C CA . ILE B 1 373 ? 22.359 -14.773 4.652 1 98.25 373 ILE B CA 1
ATOM 8009 C C . ILE B 1 373 ? 21.922 -15.125 6.07 1 98.25 373 ILE B C 1
ATOM 8011 O O . ILE B 1 373 ? 22.75 -15.523 6.898 1 98.25 373 ILE B O 1
ATOM 8015 N N . VAL B 1 374 ? 20.656 -14.984 6.297 1 97.31 374 VAL B N 1
ATOM 8016 C CA . VAL B 1 374 ? 20.094 -15.391 7.582 1 97.31 374 VAL B CA 1
ATOM 8017 C C . VAL B 1 374 ? 19.734 -16.875 7.547 1 97.31 374 VAL B C 1
ATOM 8019 O O . VAL B 1 374 ? 18.828 -17.281 6.805 1 97.31 374 VAL B O 1
ATOM 8022 N N . ARG B 1 375 ? 20.328 -17.625 8.406 1 95.56 375 ARG B N 1
ATOM 8023 C CA . ARG B 1 375 ? 20.156 -19.062 8.383 1 95.56 375 ARG B CA 1
ATOM 8024 C C . ARG B 1 375 ? 19.328 -19.531 9.578 1 95.56 375 ARG B C 1
ATOM 8026 O O . ARG B 1 375 ? 18.656 -20.562 9.508 1 95.56 375 ARG B O 1
ATOM 8033 N N . GLY B 1 376 ? 19.359 -18.719 10.594 1 94 376 GLY B N 1
ATOM 8034 C CA . GLY B 1 376 ? 18.641 -19.125 11.789 1 94 376 GLY B CA 1
ATOM 8035 C C . GLY B 1 376 ? 17.141 -19.016 11.648 1 94 376 GLY B C 1
ATOM 8036 O O . G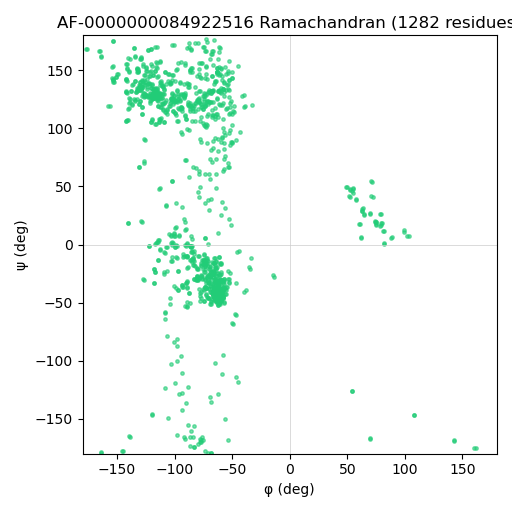LY B 1 376 ? 16.641 -18.062 11.039 1 94 376 GLY B O 1
ATOM 8037 N N . GLN B 1 377 ? 16.453 -19.953 12.234 1 91.5 377 GLN B N 1
ATOM 8038 C CA . GLN B 1 377 ? 15.008 -19.984 12.141 1 91.5 377 GLN B CA 1
ATOM 8039 C C . GLN B 1 377 ? 14.375 -18.859 12.961 1 91.5 377 GLN B C 1
ATOM 8041 O O . GLN B 1 377 ? 13.5 -18.141 12.469 1 91.5 377 GLN B O 1
ATOM 8046 N N . LYS B 1 378 ? 14.844 -18.719 14.133 1 92.75 378 LYS B N 1
ATOM 8047 C CA . LYS B 1 378 ? 14.273 -17.703 15.016 1 92.75 378 LYS B CA 1
ATOM 8048 C C . LYS B 1 378 ? 14.523 -16.297 14.461 1 92.75 378 LYS B C 1
ATOM 8050 O O . LYS B 1 378 ? 13.609 -15.477 14.43 1 92.75 378 LYS B O 1
ATOM 8055 N N . LEU B 1 379 ? 15.719 -16.125 14.039 1 95.38 379 LEU B N 1
ATOM 8056 C CA . LEU B 1 379 ? 16.062 -14.82 13.477 1 95.38 379 LEU B CA 1
ATOM 8057 C C . LEU B 1 379 ? 15.297 -14.562 12.188 1 95.38 379 LEU B C 1
ATOM 8059 O O . LEU B 1 379 ? 14.836 -13.445 11.938 1 95.38 379 LEU B O 1
ATOM 8063 N N . GLY B 1 380 ? 15.172 -15.586 11.383 1 92.44 380 GLY B N 1
ATOM 8064 C CA . GLY B 1 380 ? 14.414 -15.469 10.148 1 92.44 380 GLY B CA 1
ATOM 8065 C C . GLY B 1 380 ? 12.969 -15.062 10.375 1 92.44 380 GLY B C 1
ATOM 8066 O O . GLY B 1 380 ? 12.445 -14.188 9.68 1 92.44 380 GLY B O 1
ATOM 8067 N N . GLU B 1 381 ? 12.367 -15.625 11.367 1 88.31 381 GLU B N 1
ATOM 8068 C CA . GLU B 1 381 ? 10.984 -15.305 11.711 1 88.31 381 GLU B CA 1
ATOM 8069 C C . GLU B 1 381 ? 10.852 -13.867 12.203 1 88.31 381 GLU B C 1
ATOM 8071 O O . GLU B 1 381 ? 9.914 -13.164 11.82 1 88.31 381 GLU B O 1
ATOM 8076 N N . LEU B 1 382 ? 11.773 -13.5 12.969 1 90.56 382 LEU B N 1
ATOM 8077 C CA . LEU B 1 382 ? 11.773 -12.141 13.5 1 90.56 382 LEU B CA 1
ATOM 8078 C C . LEU B 1 382 ? 11.914 -11.117 12.375 1 90.56 382 LEU B C 1
ATOM 8080 O O . LEU B 1 382 ? 11.156 -10.148 12.312 1 90.56 382 LEU B O 1
ATOM 8084 N N . LEU B 1 383 ? 12.875 -11.352 11.523 1 92.69 383 LEU B N 1
ATOM 8085 C CA . LEU B 1 383 ? 13.195 -10.367 10.492 1 92.69 383 LEU B CA 1
ATOM 8086 C C . LEU B 1 383 ? 12.109 -10.328 9.422 1 92.69 383 LEU B C 1
ATOM 8088 O O . LEU B 1 383 ? 11.898 -9.289 8.781 1 92.69 383 LEU B O 1
ATOM 8092 N N . LYS B 1 384 ? 11.461 -11.383 9.227 1 87.75 384 LYS B N 1
ATOM 8093 C CA . LYS B 1 384 ? 10.32 -11.422 8.32 1 87.75 384 LYS B CA 1
ATOM 8094 C C . LYS B 1 384 ? 9.258 -10.406 8.727 1 87.75 384 LYS B C 1
ATOM 8096 O O . LYS B 1 384 ? 8.664 -9.742 7.875 1 87.75 384 LYS B O 1
ATOM 8101 N N . ASP B 1 385 ? 9.07 -10.25 9.984 1 83 385 ASP B N 1
ATOM 8102 C CA . ASP B 1 385 ? 8.062 -9.344 10.523 1 83 385 ASP B CA 1
ATOM 8103 C C . ASP B 1 385 ? 8.484 -7.887 10.328 1 83 385 ASP B C 1
ATOM 8105 O O . ASP B 1 385 ? 7.664 -6.977 10.477 1 83 385 ASP B O 1
ATOM 8109 N N . THR B 1 386 ? 9.734 -7.75 9.961 1 88.31 386 THR B N 1
ATOM 8110 C CA . THR B 1 386 ? 10.227 -6.387 9.773 1 88.31 386 THR B CA 1
ATOM 8111 C C . THR B 1 386 ? 10.188 -6.008 8.297 1 88.31 386 THR B C 1
ATOM 8113 O O . THR B 1 386 ? 10.531 -4.879 7.93 1 88.31 386 THR B O 1
ATOM 8116 N N . GLU B 1 387 ? 9.758 -6.906 7.422 1 84.94 387 GLU B N 1
ATOM 8117 C CA . GLU B 1 387 ? 9.711 -6.641 5.988 1 84.94 387 GLU B CA 1
ATOM 8118 C C . GLU B 1 387 ? 8.391 -5.992 5.59 1 84.94 387 GLU B C 1
ATOM 8120 O O . GLU B 1 387 ? 7.324 -6.418 6.039 1 84.94 387 GLU B O 1
ATOM 8125 N N . PRO B 1 388 ? 8.477 -4.965 4.766 1 77.12 388 PRO B N 1
ATOM 8126 C CA . PRO B 1 388 ? 7.23 -4.449 4.188 1 77.12 388 PRO B CA 1
ATOM 8127 C C . PRO B 1 388 ? 6.59 -5.426 3.205 1 77.12 388 PRO B C 1
ATOM 8129 O O . PRO B 1 388 ? 7.145 -6.496 2.938 1 77.12 388 PRO B O 1
ATOM 8132 N N . PRO B 1 389 ? 5.496 -5.082 2.613 1 68.88 389 PRO B N 1
ATOM 8133 C CA . PRO B 1 389 ? 4.781 -5.984 1.707 1 68.88 389 PRO B CA 1
ATOM 8134 C C . PRO B 1 389 ? 5.625 -6.398 0.501 1 68.88 389 PRO B C 1
ATOM 8136 O O . PRO B 1 389 ? 5.512 -7.527 0.02 1 68.88 389 PRO B O 1
ATOM 8139 N N . ARG B 1 390 ? 6.5 -5.523 0.096 1 71 390 ARG B N 1
ATOM 8140 C CA . ARG B 1 390 ? 7.336 -5.824 -1.062 1 71 390 ARG B CA 1
ATOM 8141 C C . ARG B 1 390 ? 8.547 -6.656 -0.659 1 71 390 ARG B C 1
ATOM 8143 O O . ARG B 1 390 ? 9.305 -7.121 -1.518 1 71 390 ARG B O 1
ATOM 8150 N N . HIS B 1 391 ? 8.75 -6.891 0.663 1 74.5 391 HIS B N 1
ATOM 8151 C CA . HIS B 1 391 ? 9.844 -7.691 1.208 1 74.5 391 HIS B CA 1
ATOM 8152 C C . HIS B 1 391 ? 11.195 -7.211 0.682 1 74.5 391 HIS B C 1
ATOM 8154 O O . HIS B 1 391 ? 12.023 -8.016 0.253 1 74.5 391 HIS B O 1
ATOM 8160 N N . ASN B 1 392 ? 11.375 -5.93 0.749 1 81.19 392 ASN B N 1
ATOM 8161 C CA . ASN B 1 392 ? 12.57 -5.441 0.069 1 81.19 392 ASN B CA 1
ATOM 8162 C C . ASN B 1 392 ? 13.555 -4.805 1.048 1 81.19 392 ASN B C 1
ATOM 8164 O O . ASN B 1 392 ? 14.625 -4.344 0.648 1 81.19 392 ASN B O 1
ATOM 8168 N N . LYS B 1 393 ? 13.234 -4.789 2.336 1 87.69 393 LYS B N 1
ATOM 8169 C CA . LYS B 1 393 ? 14.148 -4.297 3.363 1 87.69 393 LYS B CA 1
ATOM 8170 C C . LYS B 1 393 ? 13.711 -4.75 4.754 1 87.69 393 LYS B C 1
ATOM 8172 O O . LYS B 1 393 ? 12.586 -5.203 4.938 1 87.69 393 LYS B O 1
ATOM 8177 N N . TRP B 1 394 ? 14.68 -4.664 5.637 1 91.06 394 TRP B N 1
ATOM 8178 C CA . TRP B 1 394 ? 14.344 -4.84 7.047 1 91.06 394 TRP B CA 1
ATOM 8179 C C . TRP B 1 394 ? 14.109 -3.492 7.719 1 91.06 394 TRP B C 1
ATOM 8181 O O . TRP B 1 394 ? 14.969 -2.604 7.664 1 91.06 394 TRP B O 1
ATOM 8191 N N . ASP B 1 395 ? 13 -3.346 8.297 1 85.5 395 ASP B N 1
ATOM 8192 C CA . ASP B 1 395 ? 12.633 -2.143 9.039 1 85.5 395 ASP B CA 1
ATOM 8193 C C . ASP B 1 395 ? 11.852 -2.494 10.297 1 85.5 395 ASP B C 1
ATOM 8195 O O . ASP B 1 395 ? 10.656 -2.801 10.234 1 85.5 395 ASP B O 1
ATOM 8199 N N . TYR B 1 396 ? 12.469 -2.367 11.461 1 86.56 396 TYR B N 1
ATOM 8200 C CA . TYR B 1 396 ? 11.859 -2.762 12.727 1 86.56 396 TYR B CA 1
ATOM 8201 C C . TYR B 1 396 ? 10.578 -1.982 12.977 1 86.56 396 TYR B C 1
ATOM 8203 O O . TYR B 1 396 ? 9.734 -2.408 13.773 1 86.56 396 TYR B O 1
ATOM 8211 N N . LYS B 1 397 ? 10.414 -0.918 12.273 1 76.94 397 LYS B N 1
ATOM 8212 C CA . LYS B 1 397 ? 9.25 -0.062 12.484 1 76.94 397 LYS B CA 1
ATOM 8213 C C . LYS B 1 397 ? 7.988 -0.69 11.906 1 76.94 397 LYS B C 1
ATOM 8215 O O . LYS B 1 397 ? 6.879 -0.216 12.156 1 76.94 397 LYS B O 1
ATOM 8220 N N . GLN B 1 398 ? 8.156 -1.737 11.086 1 75.5 398 GLN B N 1
ATOM 8221 C CA . GLN B 1 398 ? 7 -2.473 10.57 1 75.5 398 GLN B CA 1
ATOM 8222 C C . GLN B 1 398 ? 6.277 -3.209 11.695 1 75.5 398 GLN B C 1
ATOM 8224 O O . GLN B 1 398 ? 5.105 -3.574 11.547 1 75.5 398 GLN B O 1
ATOM 8229 N N . ILE B 1 399 ? 7.031 -3.459 12.781 1 78.69 399 ILE B N 1
ATOM 8230 C CA . ILE B 1 399 ? 6.418 -4.07 13.953 1 78.69 399 ILE B CA 1
ATOM 8231 C C . ILE B 1 399 ? 5.645 -3.018 14.742 1 78.69 399 ILE B C 1
ATOM 8233 O O . ILE B 1 399 ? 6.156 -1.922 14.992 1 78.69 399 ILE B O 1
ATOM 8237 N N . GLU B 1 400 ? 4.43 -3.395 15.086 1 70 400 GLU B N 1
ATOM 8238 C CA . GLU B 1 400 ? 3.545 -2.467 15.789 1 70 400 GLU B CA 1
ATOM 8239 C C . GLU B 1 400 ? 4.219 -1.89 17.031 1 70 400 GLU B C 1
ATOM 8241 O O . GLU B 1 400 ? 4.926 -2.602 17.75 1 70 400 GLU B O 1
ATOM 8246 N N . SER B 1 401 ? 3.996 -0.659 17.297 1 67.44 401 SER B N 1
ATOM 8247 C CA . SER B 1 401 ? 4.621 0.049 18.406 1 67.44 401 SER B CA 1
ATOM 8248 C C . SER B 1 401 ? 4.164 -0.515 19.75 1 67.44 401 SER B C 1
ATOM 8250 O O . SER B 1 401 ? 4.863 -0.378 20.75 1 67.44 401 SER B O 1
ATOM 8252 N N . SER B 1 402 ? 2.963 -1.159 19.719 1 64.81 402 SER B N 1
ATOM 8253 C CA . SER B 1 402 ? 2.436 -1.739 20.953 1 64.81 402 SER B CA 1
ATOM 8254 C C . SER B 1 402 ? 3.246 -2.957 21.391 1 64.81 402 SER B C 1
ATOM 8256 O O . SER B 1 402 ? 3.248 -3.326 22.562 1 64.81 402 SER B O 1
ATOM 8258 N N . ASP B 1 403 ? 3.881 -3.605 20.344 1 77 403 ASP B N 1
ATOM 8259 C CA . ASP B 1 403 ? 4.754 -4.738 20.641 1 77 403 ASP B CA 1
ATOM 8260 C C . ASP B 1 403 ? 6.195 -4.281 20.859 1 77 403 ASP B C 1
ATOM 8262 O O . ASP B 1 403 ? 7.078 -4.617 20.062 1 77 403 ASP B O 1
ATOM 8266 N N . LYS B 1 404 ? 6.473 -3.67 21.938 1 80.75 404 LYS B N 1
ATOM 8267 C CA . LYS B 1 404 ? 7.738 -3.006 22.234 1 80.75 404 LYS B CA 1
ATOM 8268 C C . LYS B 1 404 ? 8.883 -4.016 22.328 1 80.75 404 LYS B C 1
ATOM 8270 O O . LYS B 1 404 ? 9.984 -3.762 21.828 1 80.75 404 LYS B O 1
ATOM 8275 N N . GLU B 1 405 ? 8.617 -5.113 22.953 1 87.81 405 GLU B N 1
ATOM 8276 C CA . GLU B 1 405 ? 9.656 -6.121 23.141 1 87.81 405 GLU B CA 1
ATOM 8277 C C . GLU B 1 405 ? 10.148 -6.664 21.797 1 87.81 405 GLU B C 1
ATOM 8279 O O . GLU B 1 405 ? 11.352 -6.699 21.547 1 87.81 405 GLU B O 1
ATOM 8284 N N . LYS B 1 406 ? 9.234 -7.082 21 1 87.69 406 LYS B N 1
ATOM 8285 C CA . LYS B 1 406 ? 9.594 -7.621 19.688 1 87.69 406 LYS B CA 1
ATOM 8286 C C . LYS B 1 406 ? 10.258 -6.559 18.828 1 87.69 406 LYS B C 1
ATOM 8288 O O . LYS B 1 406 ? 11.219 -6.852 18.109 1 87.69 406 LYS B O 1
ATOM 8293 N N . ARG B 1 407 ? 9.758 -5.391 18.906 1 87.75 407 ARG B N 1
ATOM 8294 C CA . ARG B 1 407 ? 10.305 -4.273 18.141 1 87.75 407 ARG B CA 1
ATOM 8295 C C . ARG B 1 407 ? 11.742 -3.982 18.547 1 87.75 407 ARG B C 1
ATOM 8297 O O . ARG B 1 407 ? 12.602 -3.773 17.703 1 87.75 407 ARG B O 1
ATOM 8304 N N . THR B 1 408 ? 12.031 -3.986 19.828 1 93.25 408 THR B N 1
ATOM 8305 C CA . THR B 1 408 ? 13.375 -3.736 20.344 1 93.25 408 THR B CA 1
ATOM 8306 C C . THR B 1 408 ? 14.32 -4.859 19.938 1 93.25 408 THR B C 1
ATOM 8308 O O . THR B 1 408 ? 15.469 -4.605 19.547 1 93.25 408 THR B O 1
ATOM 8311 N N . LEU B 1 409 ? 13.836 -6.012 20.047 1 94.69 409 LEU B N 1
ATOM 8312 C CA . LEU B 1 409 ? 14.648 -7.16 19.656 1 94.69 409 LEU B CA 1
ATOM 8313 C C . LEU B 1 409 ? 15.008 -7.086 18.172 1 94.69 409 LEU B C 1
ATOM 8315 O O . LEU B 1 409 ? 16.156 -7.355 17.797 1 94.69 409 LEU B O 1
ATOM 8319 N N . ALA B 1 410 ? 14.008 -6.762 17.344 1 95.31 410 ALA B N 1
ATOM 8320 C CA . ALA B 1 410 ? 14.234 -6.637 15.914 1 95.31 410 ALA B CA 1
ATOM 8321 C C . ALA B 1 410 ? 15.25 -5.543 15.609 1 95.31 410 ALA B C 1
ATOM 8323 O O . ALA B 1 410 ? 16.156 -5.742 14.797 1 95.31 410 ALA B O 1
ATOM 8324 N N . LYS B 1 411 ? 15.109 -4.453 16.25 1 94.44 411 LYS B N 1
ATOM 8325 C CA . LYS B 1 411 ? 16.031 -3.336 16.062 1 94.44 411 LYS B CA 1
ATOM 8326 C C . LYS B 1 411 ? 17.453 -3.734 16.438 1 94.44 411 LYS B C 1
ATOM 8328 O O . LYS B 1 411 ? 18.391 -3.488 15.664 1 94.44 411 LYS B O 1
ATOM 8333 N N . ARG B 1 412 ? 17.594 -4.328 17.531 1 96.06 412 ARG B N 1
ATOM 8334 C CA . ARG B 1 412 ? 18.906 -4.77 18 1 96.06 412 ARG B CA 1
ATOM 8335 C C . ARG B 1 412 ? 19.516 -5.785 17.047 1 96.06 412 ARG B C 1
ATOM 8337 O O . ARG B 1 412 ? 20.719 -5.734 16.766 1 96.06 412 ARG B O 1
ATOM 8344 N N . SER B 1 413 ? 18.75 -6.715 16.625 1 97.38 413 SER B N 1
ATOM 8345 C CA . SER B 1 413 ? 19.234 -7.762 15.734 1 97.38 413 SER B CA 1
ATOM 8346 C C . SER B 1 413 ? 19.734 -7.18 14.414 1 97.38 413 SER B C 1
ATOM 8348 O O . SER B 1 413 ? 20.812 -7.555 13.93 1 97.38 413 SER B O 1
ATOM 8350 N N . ILE B 1 414 ? 18.938 -6.305 13.836 1 97.12 414 ILE B N 1
ATOM 8351 C CA . ILE B 1 414 ? 19.312 -5.668 12.578 1 97.12 414 ILE B CA 1
ATOM 8352 C C . ILE B 1 414 ? 20.609 -4.867 12.766 1 97.12 414 ILE B C 1
ATOM 8354 O O . ILE B 1 414 ? 21.516 -4.945 11.938 1 97.12 414 ILE B O 1
ATOM 8358 N N . GLN B 1 415 ? 20.719 -4.203 13.875 1 95.38 415 GLN B N 1
ATOM 8359 C CA . GLN B 1 415 ? 21.906 -3.402 14.18 1 95.38 415 GLN B CA 1
ATOM 8360 C C . GLN B 1 415 ? 23.141 -4.285 14.359 1 95.38 415 GLN B C 1
ATOM 8362 O O . GLN B 1 415 ? 24.234 -3.92 13.93 1 95.38 415 GLN B O 1
ATOM 8367 N N . GLU B 1 416 ? 22.922 -5.34 15.008 1 96.19 416 GLU B N 1
ATOM 8368 C CA . GLU B 1 416 ? 24.031 -6.27 15.219 1 96.19 416 GLU B CA 1
ATOM 8369 C C . GLU B 1 416 ? 24.578 -6.785 13.891 1 96.19 416 GLU B C 1
ATOM 8371 O O . GLU B 1 416 ? 25.781 -6.895 13.703 1 96.19 416 GLU B O 1
ATOM 8376 N N . ILE B 1 417 ? 23.719 -7.094 13.016 1 97.19 417 ILE B N 1
ATOM 8377 C CA . ILE B 1 417 ? 24.125 -7.566 11.695 1 97.19 417 ILE B CA 1
ATOM 8378 C C . ILE B 1 417 ? 24.875 -6.461 10.961 1 97.19 417 ILE B C 1
ATOM 8380 O O . ILE B 1 417 ? 25.969 -6.691 10.414 1 97.19 417 ILE B O 1
ATOM 8384 N N . ASP B 1 418 ? 24.328 -5.328 11.008 1 94.75 418 ASP B N 1
ATOM 8385 C CA . ASP B 1 418 ? 24.938 -4.184 10.328 1 94.75 418 ASP B CA 1
ATOM 8386 C C . ASP B 1 418 ? 26.344 -3.904 10.867 1 94.75 418 ASP B C 1
ATOM 8388 O O . ASP B 1 418 ? 27.266 -3.67 10.102 1 94.75 418 ASP B O 1
ATOM 8392 N N . THR B 1 419 ? 26.438 -3.92 12.172 1 94.12 419 THR B N 1
ATOM 8393 C CA . THR B 1 419 ? 27.703 -3.658 12.828 1 94.12 419 THR B CA 1
ATOM 8394 C C . THR B 1 419 ? 28.734 -4.734 12.469 1 94.12 419 THR B C 1
ATOM 8396 O O . THR B 1 419 ? 29.906 -4.434 12.242 1 94.12 419 THR B O 1
ATOM 8399 N N . PHE B 1 420 ? 28.281 -5.871 12.461 1 94.81 420 PHE B N 1
ATOM 8400 C CA . PHE B 1 420 ? 29.156 -6.984 12.125 1 94.81 420 PHE B CA 1
ATOM 8401 C C . PHE B 1 420 ? 29.703 -6.84 10.711 1 94.81 420 PHE B C 1
ATOM 8403 O O . PHE B 1 420 ? 30.906 -6.992 10.484 1 94.81 420 PHE B O 1
ATOM 8410 N N . VAL B 1 421 ? 28.844 -6.598 9.773 1 95.25 421 VAL B N 1
ATOM 8411 C CA . VAL B 1 421 ? 29.25 -6.422 8.383 1 95.25 421 VAL B CA 1
ATOM 8412 C C . VAL B 1 421 ? 30.25 -5.262 8.281 1 95.25 421 VAL B C 1
ATOM 8414 O O . VAL B 1 421 ? 31.25 -5.363 7.582 1 95.25 421 VAL B O 1
ATOM 8417 N N . LEU B 1 422 ? 29.953 -4.223 8.953 1 92.19 422 LEU B N 1
ATOM 8418 C CA . LEU B 1 422 ? 30.828 -3.055 8.953 1 92.19 422 LEU B CA 1
ATOM 8419 C C . LEU B 1 422 ? 32.219 -3.41 9.477 1 92.19 422 LEU B C 1
ATOM 8421 O O . LEU B 1 422 ? 33.219 -2.982 8.914 1 92.19 422 LEU B O 1
ATOM 8425 N N . ASN B 1 423 ? 32.219 -4.129 10.539 1 91.56 423 ASN B N 1
ATOM 8426 C CA . ASN B 1 423 ? 33.5 -4.547 11.125 1 91.56 423 ASN B CA 1
ATOM 8427 C C . ASN B 1 423 ? 34.281 -5.43 10.172 1 91.56 423 ASN B C 1
ATOM 8429 O O . ASN B 1 423 ? 35.5 -5.309 10.078 1 91.56 423 ASN B O 1
ATOM 8433 N N . LEU B 1 424 ? 33.625 -6.258 9.531 1 93 424 LEU B N 1
ATOM 8434 C CA . LEU B 1 424 ? 34.312 -7.129 8.57 1 93 424 LEU B CA 1
ATOM 8435 C C . LEU B 1 424 ? 34.875 -6.316 7.41 1 93 424 LEU B C 1
ATOM 8437 O O . LEU B 1 424 ? 35.969 -6.605 6.922 1 93 424 LEU B O 1
ATOM 8441 N N . LEU B 1 425 ? 34.125 -5.371 6.953 1 90.81 425 LEU B N 1
ATOM 8442 C CA . LEU B 1 425 ? 34.562 -4.504 5.879 1 90.81 425 LEU B CA 1
ATOM 8443 C C . LEU B 1 425 ? 35.781 -3.693 6.316 1 90.81 425 LEU B C 1
ATOM 8445 O O . LEU B 1 425 ? 36.75 -3.525 5.551 1 90.81 425 LEU B O 1
ATOM 8449 N N . LYS B 1 426 ? 35.75 -3.205 7.516 1 85.5 426 LYS B N 1
ATOM 8450 C CA . LYS B 1 426 ? 36.875 -2.479 8.078 1 85.5 426 LYS B CA 1
ATOM 8451 C C . LYS B 1 426 ? 38.125 -3.344 8.078 1 85.5 426 LYS B C 1
ATOM 8453 O O . LYS B 1 426 ? 39.219 -2.877 7.703 1 85.5 426 LYS B O 1
ATOM 8458 N N . ASP B 1 427 ? 37.969 -4.496 8.492 1 83.44 427 ASP B N 1
ATOM 8459 C CA . ASP B 1 427 ? 39.094 -5.441 8.562 1 83.44 427 ASP B CA 1
ATOM 8460 C C . ASP B 1 427 ? 39.656 -5.707 7.18 1 83.44 427 ASP B C 1
ATOM 8462 O O . ASP B 1 427 ? 40.875 -5.945 7.047 1 83.44 427 ASP B O 1
ATOM 8466 N N . GLN B 1 428 ? 38.844 -5.73 6.168 1 79.19 428 GLN B N 1
ATOM 8467 C CA . GLN B 1 428 ? 39.281 -5.992 4.801 1 79.19 428 GLN B CA 1
ATOM 8468 C C . GLN B 1 428 ? 40.031 -4.793 4.223 1 79.19 428 GLN B C 1
ATOM 8470 O O . GLN B 1 428 ? 40.906 -4.953 3.387 1 79.19 428 GLN B O 1
ATOM 8475 N N . PHE B 1 429 ? 39.688 -3.553 4.664 1 68.94 429 PHE B N 1
ATOM 8476 C CA . PHE B 1 429 ? 40.281 -2.348 4.094 1 68.94 429 PHE B CA 1
ATOM 8477 C C . PHE B 1 429 ? 41.375 -1.816 4.984 1 68.94 429 PHE B C 1
ATOM 8479 O O . PHE B 1 429 ? 42.281 -1.101 4.516 1 68.94 429 PHE B O 1
ATOM 8486 N N . GLU B 1 430 ? 41.406 -1.829 6.297 1 54.03 430 GLU B N 1
ATOM 8487 C CA . GLU B 1 430 ? 42.5 -1.448 7.152 1 54.03 430 GLU B CA 1
ATOM 8488 C C . GLU B 1 430 ? 43.781 -2.199 6.766 1 54.03 430 GLU B C 1
ATOM 8490 O O . GLU B 1 430 ? 44.875 -1.665 6.883 1 54.03 430 GLU B O 1
ATOM 8495 N N . ILE B 1 431 ? 43.688 -3.316 6.27 1 42.16 431 ILE B N 1
ATOM 8496 C CA . ILE B 1 431 ? 44.938 -3.994 5.941 1 42.16 431 ILE B CA 1
ATOM 8497 C C . ILE B 1 431 ? 45.656 -3.225 4.844 1 42.16 431 ILE B C 1
ATOM 8499 O O . ILE B 1 431 ? 46.906 -3.246 4.777 1 42.16 431 ILE B O 1
ATOM 8503 N N . VAL B 1 432 ? 44.938 -2.545 3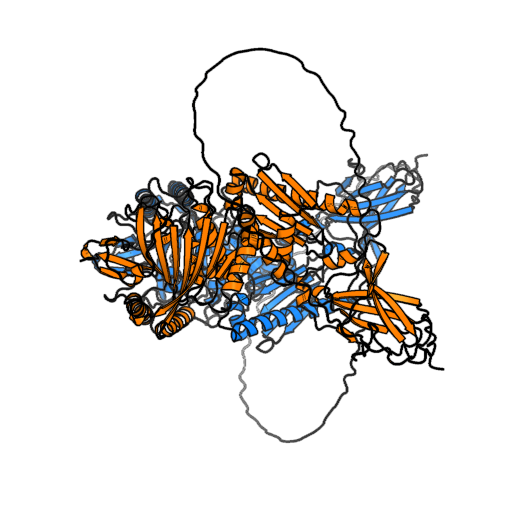.918 1 35.97 432 VAL B N 1
ATOM 8504 C CA . VAL B 1 432 ? 45.688 -1.995 2.787 1 35.97 432 VAL B CA 1
ATOM 8505 C C . VAL B 1 432 ? 46.281 -0.639 3.164 1 35.97 432 VAL B C 1
ATOM 8507 O O . VAL B 1 432 ? 47 -0.033 2.377 1 35.97 432 VAL B O 1
ATOM 8510 N N . THR B 1 433 ? 45.844 -0.044 4.195 1 35.56 433 THR B N 1
ATOM 8511 C CA . THR B 1 433 ? 46.219 1.356 4.312 1 35.56 433 THR B CA 1
ATOM 8512 C C . THR B 1 433 ? 47.688 1.479 4.703 1 35.56 433 THR B C 1
ATOM 8514 O O . THR B 1 433 ? 48.156 2.568 5.039 1 35.56 433 THR B O 1
ATOM 8517 N N . GLU B 1 434 ? 48.5 0.487 4.797 1 31.92 434 GLU B N 1
ATOM 8518 C CA . GLU B 1 434 ? 49.812 1.079 5.055 1 31.92 434 GLU B CA 1
ATOM 8519 C C . GLU B 1 434 ? 50.125 2.186 4.051 1 31.92 434 GLU B C 1
ATOM 8521 O O . GLU B 1 434 ? 50.719 3.205 4.41 1 31.92 434 GLU B O 1
ATOM 8526 N N . ASP B 1 435 ? 50.344 1.807 2.635 1 30.19 435 ASP B N 1
ATOM 8527 C CA . ASP B 1 435 ? 50.875 2.807 1.702 1 30.19 435 ASP B CA 1
ATOM 8528 C C . ASP B 1 435 ? 49.844 3.895 1.436 1 30.19 435 ASP B C 1
ATOM 8530 O O . ASP B 1 435 ? 49.031 4.223 2.312 1 30.19 435 ASP B O 1
ATOM 8534 N N . THR B 1 436 ? 49.594 4.25 -0.063 1 27.81 436 THR B N 1
ATOM 8535 C CA . THR B 1 436 ? 49 5.379 -0.786 1 27.81 436 THR B CA 1
ATOM 8536 C C . THR B 1 436 ? 47.5 5.453 -0.575 1 27.81 436 THR B C 1
ATOM 8538 O O . THR B 1 436 ? 46.75 4.629 -1.107 1 27.81 436 THR B O 1
ATOM 8541 N N . ILE B 1 437 ? 47.031 5.527 0.536 1 29.02 437 ILE B N 1
ATOM 8542 C CA . ILE B 1 437 ? 45.594 5.73 0.548 1 29.02 437 ILE B CA 1
ATOM 8543 C C . ILE B 1 437 ? 45.219 6.945 -0.307 1 29.02 437 ILE B C 1
ATOM 8545 O O . ILE B 1 437 ? 45.562 8.078 0.042 1 29.02 437 ILE B O 1
ATOM 8549 N N . ASP B 1 438 ? 45.406 6.906 -1.678 1 26.78 438 ASP B N 1
ATOM 8550 C CA . ASP B 1 438 ? 45.062 7.898 -2.691 1 26.78 438 ASP B CA 1
ATOM 8551 C C . ASP B 1 438 ? 43.688 8.5 -2.424 1 26.78 438 ASP B C 1
ATOM 8553 O O . ASP B 1 438 ? 42.781 7.816 -1.915 1 26.78 438 ASP B O 1
ATOM 8557 N N . ALA B 1 439 ? 43.562 9.891 -2.373 1 29.61 439 ALA B N 1
ATOM 8558 C CA . ALA B 1 439 ? 42.438 10.828 -2.395 1 29.61 439 ALA B CA 1
ATOM 8559 C C . ALA B 1 439 ? 41.312 10.32 -3.293 1 29.61 439 ALA B C 1
ATOM 8561 O O . ALA B 1 439 ? 40.281 10.969 -3.412 1 29.61 439 ALA B O 1
ATOM 8562 N N . ALA B 1 440 ? 41.562 9.445 -4.203 1 29.34 440 ALA B N 1
ATOM 8563 C CA . ALA B 1 440 ? 40.594 8.945 -5.191 1 29.34 440 ALA B CA 1
ATOM 8564 C C . ALA B 1 440 ? 39.344 8.414 -4.52 1 29.34 440 ALA B C 1
ATOM 8566 O O . ALA B 1 440 ? 38.281 8.312 -5.152 1 29.34 440 ALA B O 1
ATOM 8567 N N . GLY B 1 441 ? 39.344 8.031 -3.338 1 28.7 441 GLY B N 1
ATOM 8568 C CA . GLY B 1 441 ? 38.188 7.398 -2.711 1 28.7 441 GLY B CA 1
ATOM 8569 C C . GLY B 1 441 ? 37.188 8.398 -2.193 1 28.7 441 GLY B C 1
ATOM 8570 O O . GLY B 1 441 ? 36.125 8.008 -1.665 1 28.7 441 GLY B O 1
ATOM 8571 N N . ILE B 1 442 ? 37.594 9.656 -2.018 1 31.11 442 ILE B N 1
ATOM 8572 C CA . ILE B 1 442 ? 36.625 10.625 -1.474 1 31.11 442 ILE B CA 1
ATOM 8573 C C . ILE B 1 442 ? 35.562 10.938 -2.514 1 31.11 442 ILE B C 1
ATOM 8575 O O . ILE B 1 442 ? 34.469 11.352 -2.166 1 31.11 442 ILE B O 1
ATOM 8579 N N . GLY B 1 443 ? 35.938 10.938 -3.871 1 31.17 443 GLY B N 1
ATOM 8580 C CA . GLY B 1 443 ? 34.969 11.141 -4.922 1 31.17 443 GLY B CA 1
ATOM 8581 C C . GLY B 1 443 ? 33.781 10.188 -4.828 1 31.17 443 GLY B C 1
ATOM 8582 O O . GLY B 1 443 ? 32.688 10.477 -5.352 1 31.17 443 GLY B O 1
ATOM 8583 N N . GLU B 1 444 ? 34.031 9.008 -4.336 1 30.59 444 GLU B N 1
ATOM 8584 C CA . GLU B 1 444 ? 33.062 7.918 -4.238 1 30.59 444 GLU B CA 1
ATOM 8585 C C . GLU B 1 444 ? 32.031 8.195 -3.15 1 30.59 444 GLU B C 1
ATOM 8587 O O . GLU B 1 444 ? 31.047 7.469 -3.025 1 30.59 444 GLU B O 1
ATOM 8592 N N . TYR B 1 445 ? 32.312 9.102 -2.297 1 31.78 445 TYR B N 1
ATOM 8593 C CA . TYR B 1 445 ? 31.359 9.438 -1.259 1 31.78 445 TYR B CA 1
ATOM 8594 C C . TYR B 1 445 ? 30.344 10.453 -1.769 1 31.78 445 TYR B C 1
ATOM 8596 O O . TYR B 1 445 ? 29.562 11 -0.991 1 31.78 445 TYR B O 1
ATOM 8604 N N . ILE B 1 446 ? 30.547 10.969 -2.992 1 31.17 446 ILE B N 1
ATOM 8605 C CA . ILE B 1 446 ? 29.5 11.75 -3.646 1 31.17 446 ILE B CA 1
ATOM 8606 C C . ILE B 1 446 ? 28.359 10.828 -4.09 1 31.17 446 ILE B C 1
ATOM 8608 O O . ILE B 1 446 ? 28.609 9.805 -4.73 1 31.17 446 ILE B O 1
ATOM 8612 N N . PRO B 1 447 ? 27.25 10.938 -3.477 1 30.31 447 PRO B N 1
ATOM 8613 C CA . PRO B 1 447 ? 26.141 10.078 -3.893 1 30.31 447 PRO B CA 1
ATOM 8614 C C . PRO B 1 447 ? 26.078 9.898 -5.406 1 30.31 447 PRO B C 1
ATOM 8616 O O . PRO B 1 447 ? 26.359 10.828 -6.16 1 30.31 447 PRO B O 1
ATOM 8619 N N . ASP B 1 448 ? 26.188 8.727 -5.887 1 32.94 448 ASP B N 1
ATOM 8620 C CA . ASP B 1 448 ? 26.078 8.297 -7.277 1 32.94 448 ASP B CA 1
ATOM 8621 C C . ASP B 1 448 ? 24.953 9.039 -8 1 32.94 448 ASP B C 1
ATOM 8623 O O . ASP B 1 448 ? 25.047 9.281 -9.203 1 32.94 448 ASP B O 1
ATOM 8627 N N . ASP B 1 449 ? 23.828 9.266 -7.391 1 31.69 449 ASP B N 1
ATOM 8628 C CA . ASP B 1 449 ? 22.688 9.852 -8.094 1 31.69 449 ASP B CA 1
ATOM 8629 C C . ASP B 1 449 ? 22.953 11.312 -8.445 1 31.69 449 ASP B C 1
ATOM 8631 O O . ASP B 1 449 ? 22.109 11.984 -9.031 1 31.69 449 ASP B O 1
ATOM 8635 N N . ILE B 1 450 ? 23.766 11.961 -7.785 1 31.59 450 ILE B N 1
ATOM 8636 C CA . ILE B 1 450 ? 24.094 13.297 -8.281 1 31.59 450 ILE B CA 1
ATOM 8637 C C . ILE B 1 450 ? 24.688 13.195 -9.68 1 31.59 450 ILE B C 1
ATOM 8639 O O . ILE B 1 450 ? 24.984 14.211 -10.312 1 31.59 450 ILE B O 1
ATOM 8643 N N . ASP B 1 451 ? 25.125 12.016 -10.102 1 30.47 451 ASP B N 1
ATOM 8644 C CA . ASP B 1 451 ? 25.625 11.914 -11.469 1 30.47 451 ASP B CA 1
ATOM 8645 C C . ASP B 1 451 ? 24.516 12.117 -12.484 1 30.47 451 ASP B C 1
ATOM 8647 O O . ASP B 1 451 ? 24.766 12.211 -13.688 1 30.47 451 ASP B O 1
ATOM 8651 N N . GLY B 1 452 ? 23.266 11.859 -12.172 1 29.05 452 GLY B N 1
ATOM 8652 C CA . GLY B 1 452 ? 22.266 12.125 -13.203 1 29.05 452 GLY B CA 1
ATOM 8653 C C . GLY B 1 452 ? 22.031 13.602 -13.445 1 29.05 452 GLY B C 1
ATOM 8654 O O . GLY B 1 452 ? 21.172 13.977 -14.234 1 29.05 452 GLY B O 1
ATOM 8655 N N . LEU B 1 453 ? 22.25 14.414 -12.484 1 26.78 453 LEU B N 1
ATOM 8656 C CA . LEU B 1 453 ? 21.984 15.789 -12.906 1 26.78 453 LEU B CA 1
ATOM 8657 C C . LEU B 1 453 ? 22.844 16.172 -14.094 1 26.78 453 LEU B C 1
ATOM 8659 O O . LEU B 1 453 ? 22.344 16.688 -15.102 1 26.78 453 LEU B O 1
ATOM 8663 N N . GLY B 1 454 ? 24.031 16.828 -13.859 1 26.22 454 GLY B N 1
ATOM 8664 C CA . GLY B 1 454 ? 24.75 17.75 -14.727 1 26.22 454 GLY B CA 1
ATOM 8665 C C . GLY B 1 454 ? 25.547 17.047 -15.812 1 26.22 454 GLY B C 1
ATOM 8666 O O . GLY B 1 454 ? 26.75 16.797 -15.648 1 26.22 454 GLY B O 1
ATOM 8667 N N . ALA B 1 455 ? 25.203 16 -16.547 1 26.47 455 ALA B N 1
ATOM 8668 C CA . ALA B 1 455 ? 26.141 15.82 -17.641 1 26.47 455 ALA B CA 1
ATOM 8669 C C . ALA B 1 455 ? 26.422 17.141 -18.359 1 26.47 455 ALA B C 1
ATOM 8671 O O . ALA B 1 455 ? 27.391 17.25 -19.094 1 26.47 455 ALA B O 1
ATOM 8672 N N . HIS B 1 456 ? 25.469 18.047 -18.453 1 25.22 456 HIS B N 1
ATOM 8673 C CA . HIS B 1 456 ? 25.859 19.094 -19.406 1 25.22 456 HIS B CA 1
ATOM 8674 C C . HIS B 1 456 ? 26.797 20.109 -18.75 1 25.22 456 HIS B C 1
ATOM 8676 O O . HIS B 1 456 ? 27.141 21.125 -19.375 1 25.22 456 HIS B O 1
ATOM 8682 N N . SER B 1 457 ? 26.75 20.312 -17.453 1 23.02 457 SER B N 1
ATOM 8683 C CA . SER B 1 457 ? 27.594 21.484 -17.188 1 23.02 457 SER B CA 1
ATOM 8684 C C . SER B 1 457 ? 29.078 21.125 -17.234 1 23.02 457 SER B C 1
ATOM 8686 O O . SER B 1 457 ? 29.5 20.141 -16.609 1 23.02 457 SER B O 1
ATOM 8688 N N . GLU B 1 458 ? 29.922 21.531 -18.234 1 24.98 458 GLU B N 1
ATOM 8689 C CA . GLU B 1 458 ? 31.344 21.578 -18.531 1 24.98 458 GLU B CA 1
ATOM 8690 C C . GLU B 1 458 ? 32.125 22.109 -17.344 1 24.98 458 GLU B C 1
ATOM 8692 O O . GLU B 1 458 ? 33.312 22.422 -17.484 1 24.98 458 GLU B O 1
ATOM 8697 N N . GLY B 1 459 ? 31.531 22.578 -16.281 1 23.64 459 GLY B N 1
ATOM 8698 C CA . GLY B 1 459 ? 32.469 23.219 -15.375 1 23.64 459 GLY B CA 1
ATOM 8699 C C . GLY B 1 459 ? 33.375 22.25 -14.664 1 23.64 459 GLY B C 1
ATOM 8700 O O . GLY B 1 459 ? 33 21.094 -14.422 1 23.64 459 GLY B O 1
ATOM 8701 N N . GLU B 1 460 ? 34.812 22.359 -14.781 1 25.09 460 GLU B N 1
ATOM 8702 C CA . GLU B 1 460 ? 36.062 21.672 -14.453 1 25.09 460 GLU B CA 1
ATOM 8703 C C . GLU B 1 460 ? 36.062 21.203 -13 1 25.09 460 GLU B C 1
ATOM 8705 O O . GLU B 1 460 ? 36.594 20.125 -12.703 1 25.09 460 GLU B O 1
ATOM 8710 N N . ASP B 1 461 ? 35.938 22.109 -12.07 1 25.36 461 ASP B N 1
ATOM 8711 C CA . ASP B 1 461 ? 36.625 22.047 -10.781 1 25.36 461 ASP B CA 1
ATOM 8712 C C . ASP B 1 461 ? 35.906 21.078 -9.836 1 25.36 461 ASP B C 1
ATOM 8714 O O . ASP B 1 461 ? 34.844 21.406 -9.289 1 25.36 461 ASP B O 1
ATOM 8718 N N . ILE B 1 462 ? 35.906 19.891 -10.258 1 27.27 462 ILE B N 1
ATOM 8719 C CA . ILE B 1 462 ? 35.281 18.922 -9.359 1 27.27 462 ILE B CA 1
ATOM 8720 C C . ILE B 1 462 ? 36.094 18.828 -8.07 1 27.27 462 ILE B C 1
ATOM 8722 O O . ILE B 1 462 ? 37.312 18.703 -8.102 1 27.27 462 ILE B O 1
ATOM 8726 N N . LEU B 1 463 ? 35.625 19.141 -6.879 1 26.69 463 LEU B N 1
ATOM 8727 C CA . LEU B 1 463 ? 36.125 19.156 -5.508 1 26.69 463 LEU B CA 1
ATOM 8728 C C . LEU B 1 463 ? 36.75 17.828 -5.133 1 26.69 463 LEU B C 1
ATOM 8730 O O . LEU B 1 463 ? 36.094 16.781 -5.195 1 26.69 463 LEU B O 1
ATOM 8734 N N . LYS B 1 464 ? 38.094 17.656 -5.402 1 26.52 464 LYS B N 1
ATOM 8735 C CA . LYS B 1 464 ? 38.938 16.547 -4.984 1 26.52 464 LYS B CA 1
ATOM 8736 C C . LYS B 1 464 ? 39.125 16.531 -3.469 1 26.52 464 LYS B C 1
ATOM 8738 O O . LYS B 1 464 ? 39.656 17.484 -2.904 1 26.52 464 LYS B O 1
ATOM 8743 N N . VAL B 1 465 ? 38.219 15.984 -2.643 1 26.34 465 VAL B N 1
ATOM 8744 C CA . VAL B 1 465 ? 38.406 15.883 -1.197 1 26.34 465 VAL B CA 1
ATOM 8745 C C . VAL B 1 465 ? 39.406 14.773 -0.877 1 26.34 465 VAL B C 1
ATOM 8747 O O . VAL B 1 465 ? 39.281 13.648 -1.362 1 26.34 465 VAL B O 1
ATOM 8750 N N . LYS B 1 466 ? 40.719 14.992 -0.526 1 25.8 466 LYS B N 1
ATOM 8751 C CA . LYS B 1 466 ? 41.75 14.109 -0.037 1 25.8 466 LYS B CA 1
ATOM 8752 C C . LYS B 1 466 ? 41.562 13.797 1.444 1 25.8 466 LYS B C 1
ATOM 8754 O O . LYS B 1 466 ? 41.531 14.703 2.277 1 25.8 466 LYS B O 1
ATOM 8759 N N . ILE B 1 467 ? 40.844 12.75 1.856 1 25.7 467 ILE B N 1
ATOM 8760 C CA . ILE B 1 467 ? 40.688 12.391 3.262 1 25.7 467 ILE B CA 1
ATOM 8761 C C . ILE B 1 467 ? 41.875 11.531 3.701 1 25.7 467 ILE B C 1
ATOM 8763 O O . ILE B 1 467 ? 42.219 10.539 3.051 1 25.7 467 ILE B O 1
ATOM 8767 N N . LYS B 1 468 ? 42.875 11.969 4.484 1 25.38 468 LYS B N 1
ATOM 8768 C CA . LYS B 1 468 ? 43.938 11.227 5.129 1 25.38 468 LYS B CA 1
ATOM 8769 C C . LYS B 1 468 ? 43.406 10.398 6.305 1 25.38 468 LYS B C 1
ATOM 8771 O O . LYS B 1 468 ? 42.812 10.945 7.234 1 25.38 468 LYS B O 1
ATOM 8776 N N . ILE B 1 469 ? 43.219 9.102 6.188 1 26.19 469 ILE B N 1
ATOM 8777 C CA . ILE B 1 469 ? 42.812 8.156 7.223 1 26.19 469 ILE B CA 1
ATOM 8778 C C . ILE B 1 469 ? 44 7.879 8.148 1 26.19 469 ILE B C 1
ATOM 8780 O O . ILE B 1 469 ? 45.062 7.492 7.688 1 26.19 469 ILE B O 1
ATOM 8784 N N . GLY B 1 470 ? 44.031 8.422 9.344 1 24.75 470 GLY B N 1
ATOM 8785 C CA . GLY B 1 470 ? 45.062 8.203 10.336 1 24.75 470 GLY B CA 1
ATOM 8786 C C . GLY B 1 470 ? 45.188 6.762 10.789 1 24.75 470 GLY B C 1
ATOM 8787 O O . GLY B 1 470 ? 44.281 5.961 10.547 1 24.75 470 GLY B O 1
ATOM 8788 N N . LYS B 1 471 ? 46.375 6.34 11.227 1 24.56 471 LYS B N 1
ATOM 8789 C CA . LYS B 1 471 ? 46.844 5.043 11.703 1 24.56 471 LYS B CA 1
ATOM 8790 C C . LYS B 1 471 ? 46.031 4.547 12.875 1 24.56 471 LYS B C 1
ATOM 8792 O O . LYS B 1 471 ? 45.875 5.254 13.875 1 24.56 471 LYS B O 1
ATOM 8797 N N . ILE B 1 472 ? 45.062 3.721 12.656 1 24.88 472 ILE B N 1
ATOM 8798 C CA . ILE B 1 472 ? 44.375 3.053 13.758 1 24.88 472 ILE B CA 1
ATOM 8799 C C . ILE B 1 472 ? 45.344 2.168 14.516 1 24.88 472 ILE B C 1
ATOM 8801 O O . ILE B 1 472 ? 45.938 1.249 13.945 1 24.88 472 ILE B O 1
ATOM 8805 N N . ILE B 1 473 ? 46.062 2.586 15.578 1 23.05 473 ILE B N 1
ATOM 8806 C CA . ILE B 1 473 ? 46.875 1.741 16.438 1 23.05 473 ILE B CA 1
ATOM 8807 C C . ILE B 1 473 ? 46 0.743 17.188 1 23.05 473 ILE B C 1
ATOM 8809 O O . ILE B 1 473 ? 45.125 1.136 17.953 1 23.05 473 ILE B O 1
ATOM 8813 N N . THR B 1 474 ? 45.812 -0.389 16.641 1 22.34 474 THR B N 1
ATOM 8814 C CA . THR B 1 474 ? 45.156 -1.53 17.297 1 22.34 474 THR B CA 1
ATOM 8815 C C . THR B 1 474 ? 45.938 -1.924 18.562 1 22.34 474 THR B C 1
ATOM 8817 O O . THR B 1 474 ? 47.125 -2.211 18.516 1 22.34 474 THR B O 1
ATOM 8820 N N . ASN B 1 475 ? 45.688 -1.352 19.75 1 20.86 475 ASN B N 1
ATOM 8821 C CA . ASN B 1 475 ? 46.219 -1.865 21.016 1 20.86 475 ASN B CA 1
ATOM 8822 C C . ASN B 1 475 ? 45.906 -3.352 21.188 1 20.86 475 ASN B C 1
ATOM 8824 O O . ASN B 1 475 ? 44.75 -3.756 21.172 1 20.86 475 ASN B O 1
ATOM 8828 N N . ARG B 1 476 ? 46.812 -4.227 20.844 1 21.17 476 ARG B N 1
ATOM 8829 C CA . ARG B 1 476 ? 46.844 -5.66 21.109 1 21.17 476 ARG B CA 1
ATOM 8830 C C . ARG B 1 476 ? 46.75 -5.957 22.594 1 21.17 476 ARG B C 1
ATOM 8832 O O . ARG B 1 476 ? 47.625 -5.637 23.375 1 21.17 476 ARG B O 1
ATOM 8839 N N . THR B 1 477 ? 45.5 -5.848 23.266 1 20.42 477 THR B N 1
ATOM 8840 C CA . THR B 1 477 ? 45.406 -6.391 24.609 1 20.42 477 THR B CA 1
ATOM 8841 C C . THR B 1 477 ? 45.906 -7.836 24.656 1 20.42 477 THR B C 1
ATOM 8843 O O . THR B 1 477 ? 45.531 -8.641 23.797 1 20.42 477 THR B O 1
ATOM 8846 N N . GLN B 1 478 ? 47 -8.172 25.312 1 18.23 478 GLN B N 1
ATOM 8847 C CA . GLN B 1 478 ? 47.625 -9.438 25.719 1 18.23 478 GLN B CA 1
ATOM 8848 C C . GLN B 1 478 ? 46.594 -10.336 26.422 1 18.23 478 GLN B C 1
ATOM 8850 O O . GLN B 1 478 ? 46.031 -9.961 27.453 1 18.23 478 GLN B O 1
ATOM 8855 N N . ARG B 1 479 ? 45.875 -11.102 25.656 1 19.66 479 ARG B N 1
ATOM 8856 C CA . ARG B 1 479 ? 45.062 -12.188 26.219 1 19.66 479 ARG B CA 1
ATOM 8857 C C . ARG B 1 479 ? 45.906 -13.078 27.125 1 19.66 479 ARG B C 1
ATOM 8859 O O . ARG B 1 479 ? 46.906 -13.664 26.672 1 19.66 479 ARG B O 1
ATOM 8866 N N . GLY B 1 480 ? 46.094 -12.766 28.438 1 17.11 480 GLY B N 1
ATOM 8867 C CA . GLY B 1 480 ? 46.625 -13.734 29.391 1 17.11 480 GLY B CA 1
ATOM 8868 C C . GLY B 1 480 ? 45.875 -15.047 29.375 1 17.11 480 GLY B C 1
ATOM 8869 O O . GLY B 1 480 ? 44.656 -15.086 29.047 1 17.11 480 GLY B O 1
ATOM 8870 N N . THR B 1 481 ? 46.562 -16.172 29.031 1 18.14 481 THR B N 1
ATOM 8871 C CA . THR B 1 481 ? 46.312 -17.609 28.953 1 18.14 481 THR B CA 1
ATOM 8872 C C . THR B 1 481 ? 45.844 -18.156 30.297 1 18.14 481 THR B C 1
ATOM 8874 O O . THR B 1 481 ? 45.75 -19.359 30.484 1 18.14 481 THR B O 1
ATOM 8877 N N . ALA B 1 482 ? 45.125 -17.469 31.203 1 16.81 482 ALA B N 1
ATOM 8878 C CA . ALA B 1 482 ? 45 -18.297 32.406 1 16.81 482 ALA B CA 1
ATOM 8879 C C . ALA B 1 482 ? 44.344 -19.625 32.062 1 16.81 482 ALA B C 1
ATOM 8881 O O . ALA B 1 482 ? 43.188 -19.672 31.609 1 16.81 482 ALA B O 1
ATOM 8882 N N . THR B 1 483 ? 45.094 -20.812 31.875 1 16.78 483 THR B N 1
ATOM 8883 C CA . THR B 1 483 ? 45.031 -22.234 31.594 1 16.78 483 THR B CA 1
ATOM 8884 C C . THR B 1 483 ? 44.281 -22.984 32.688 1 16.78 483 THR B C 1
ATOM 8886 O O . THR B 1 483 ? 44.062 -24.188 32.594 1 16.78 483 THR B O 1
ATOM 8889 N N . GLN B 1 484 ? 43.562 -22.438 33.719 1 16.09 484 GLN B N 1
ATOM 8890 C CA . GLN B 1 484 ? 43.438 -23.484 34.719 1 16.09 484 GLN B CA 1
ATOM 8891 C C . GLN B 1 484 ? 42.781 -24.734 34.125 1 16.09 484 GLN B C 1
ATOM 8893 O O . GLN B 1 484 ? 41.875 -24.656 33.281 1 16.09 484 GLN B O 1
ATOM 8898 N N . SER B 1 485 ? 43.344 -26.047 34.562 1 15.88 485 SER B N 1
ATOM 8899 C CA . SER B 1 485 ? 43.406 -27.5 34.406 1 15.88 485 SER B CA 1
ATOM 8900 C C . SER B 1 485 ? 42.125 -28.188 34.875 1 15.88 485 SER B C 1
ATOM 8902 O O . SER B 1 485 ? 42.031 -29.406 34.812 1 15.88 485 SER B O 1
ATOM 8904 N N . ALA B 1 486 ? 41.125 -27.484 35.344 1 16.22 486 ALA B N 1
ATOM 8905 C CA . ALA B 1 486 ? 40.5 -28.422 36.281 1 16.22 486 ALA B CA 1
ATOM 8906 C C . ALA B 1 486 ? 40.125 -29.734 35.594 1 16.22 486 ALA B C 1
ATOM 8908 O O . ALA B 1 486 ? 39.562 -29.734 34.5 1 16.22 486 ALA B O 1
ATOM 8909 N N . VAL B 1 487 ? 40.469 -31 36.219 1 15.09 487 VAL B N 1
ATOM 8910 C CA . VAL B 1 487 ? 40.688 -32.438 36.031 1 15.09 487 VAL B CA 1
ATOM 8911 C C . VAL B 1 487 ? 39.406 -33.125 35.625 1 15.09 487 VAL B C 1
ATOM 8913 O O . VAL B 1 487 ? 39.344 -33.812 34.594 1 15.09 487 VAL B O 1
ATOM 8916 N N . GLN B 1 488 ? 38.656 -33.875 36.594 1 14.63 488 GLN B N 1
ATOM 8917 C CA . GLN B 1 488 ? 38.719 -35.312 36.625 1 14.63 488 GLN B CA 1
ATOM 8918 C C . GLN B 1 488 ? 37.5 -35.906 35.875 1 14.63 488 GLN B C 1
ATOM 8920 O O . GLN B 1 488 ? 37.688 -36.781 35 1 14.63 488 GLN B O 1
ATOM 8925 N N . GLU B 1 489 ? 36.281 -36.125 36.594 1 14.61 489 GLU B N 1
ATOM 8926 C CA . GLU B 1 489 ? 35.906 -37.5 36.875 1 14.61 489 GLU B CA 1
ATOM 8927 C C . GLU B 1 489 ? 35.188 -38.125 35.688 1 14.61 489 GLU B C 1
ATOM 8929 O O . GLU B 1 489 ? 34.688 -37.406 34.812 1 14.61 489 GLU B O 1
ATOM 8934 N N . GLU B 1 490 ? 34.281 -39.281 36.062 1 14.73 490 GLU B N 1
ATOM 8935 C CA . GLU B 1 490 ? 34.219 -40.688 35.812 1 14.73 490 GLU B CA 1
ATOM 8936 C C . GLU B 1 490 ? 33.281 -41 34.656 1 14.73 490 GLU B C 1
ATOM 8938 O O . GLU B 1 490 ? 32.594 -40.125 34.156 1 14.73 490 GLU B O 1
ATOM 8943 N N . GLY B 1 491 ? 32.281 -42 34.906 1 14.1 491 GLY B N 1
ATOM 8944 C CA . GLY B 1 491 ? 32.188 -43.375 34.438 1 14.1 491 GLY B CA 1
ATOM 8945 C C . GLY B 1 491 ? 31.297 -43.562 33.25 1 14.1 491 GLY B C 1
ATOM 8946 O O . GLY B 1 491 ? 31.703 -44.125 32.219 1 14.1 491 GLY B O 1
ATOM 8947 N N . ALA B 1 492 ? 29.859 -43.656 33.5 1 14.84 492 ALA B N 1
ATOM 8948 C CA . ALA B 1 492 ? 29.297 -44.969 33.375 1 14.84 492 ALA B CA 1
ATOM 8949 C C . ALA B 1 492 ? 28.953 -45.281 31.906 1 14.84 492 ALA B C 1
ATOM 8951 O O . ALA B 1 492 ? 28.812 -44.375 31.094 1 14.84 492 ALA B O 1
ATOM 8952 N N . GLU B 1 493 ? 28.078 -46.438 31.609 1 14.12 493 GLU B N 1
ATOM 8953 C CA . GLU B 1 493 ? 28.109 -47.688 30.891 1 14.12 493 GLU B CA 1
ATOM 8954 C C . GLU B 1 493 ? 27.562 -47.562 29.484 1 14.12 493 GLU B C 1
ATOM 8956 O O . GLU B 1 493 ? 28.219 -47.938 28.516 1 14.12 493 GLU B O 1
ATOM 8961 N N . GLN B 1 494 ? 26.203 -47.906 29.25 1 14.42 494 GLN B N 1
ATOM 8962 C CA . GLN B 1 494 ? 25.969 -49.219 28.641 1 14.42 494 GLN B CA 1
ATOM 8963 C C . GLN B 1 494 ? 25.906 -49.125 27.125 1 14.42 494 GLN B C 1
ATOM 8965 O O . GLN B 1 494 ? 25.703 -48.031 26.578 1 14.42 494 GLN B O 1
ATOM 8970 N N . GLU B 1 495 ? 25.344 -50.344 26.391 1 14.25 495 GLU B N 1
ATOM 8971 C CA . GLU B 1 495 ? 25.656 -51.406 25.453 1 14.25 495 GLU B CA 1
ATOM 8972 C C . GLU B 1 495 ? 25.062 -51.125 24.062 1 14.25 495 GLU B C 1
ATOM 8974 O O . GLU B 1 495 ? 25.734 -51.312 23.047 1 14.25 495 GLU B O 1
ATOM 8979 N N . GLY B 1 496 ? 23.719 -50.781 23.859 1 14.27 496 GLY B N 1
ATOM 8980 C CA . GLY B 1 496 ? 23.156 -51.938 23.156 1 14.27 496 GLY B CA 1
ATOM 8981 C C . GLY B 1 496 ? 23.609 -52 21.703 1 14.27 496 GLY B C 1
ATOM 8982 O O . GLY B 1 496 ? 24.156 -51.062 21.172 1 14.27 496 GLY B O 1
ATOM 8983 N N . ASP B 1 497 ? 23.047 -53.094 20.891 1 14.19 497 ASP B N 1
ATOM 8984 C CA . ASP B 1 497 ? 23.328 -54.219 20.016 1 14.19 497 ASP B CA 1
ATOM 8985 C C . ASP B 1 497 ? 23.422 -53.75 18.562 1 14.19 497 ASP B C 1
ATOM 8987 O O . ASP B 1 497 ? 22.953 -52.656 18.203 1 14.19 497 ASP B O 1
ATOM 8991 N N . VAL B 1 498 ? 23.141 -54.75 17.609 1 14.17 498 VAL B N 1
ATOM 8992 C CA . VAL B 1 498 ? 23.797 -55.594 16.594 1 14.17 498 VAL B CA 1
ATOM 8993 C C . VAL B 1 498 ? 23.391 -55.094 15.195 1 14.17 498 VAL B C 1
ATOM 8995 O O . VAL B 1 498 ? 24.234 -54.938 14.312 1 14.17 498 VAL B O 1
ATOM 8998 N N . ARG B 1 499 ? 22.031 -55.125 14.703 1 14.41 499 ARG B N 1
ATOM 8999 C CA . ARG B 1 499 ? 21.797 -56.156 13.719 1 14.41 499 ARG B CA 1
ATOM 9000 C C . ARG B 1 499 ? 22.469 -55.812 12.391 1 14.41 499 ARG B C 1
ATOM 9002 O O . ARG B 1 499 ? 22.641 -54.656 12.07 1 14.41 499 ARG B O 1
ATOM 9009 N N . ASN B 1 500 ? 22.438 -56.844 11.305 1 13.67 500 ASN B N 1
ATOM 9010 C CA . ASN B 1 500 ? 23.203 -57.656 10.352 1 13.67 500 ASN B CA 1
ATOM 9011 C C . ASN B 1 500 ? 23.219 -57.031 8.961 1 13.67 500 ASN B C 1
ATOM 9013 O O . ASN B 1 500 ? 24.281 -56.812 8.375 1 13.67 500 ASN B O 1
ATOM 9017 N N . HIS B 1 501 ? 22.312 -57.531 7.895 1 14 501 HIS B N 1
ATOM 9018 C CA . HIS B 1 501 ? 22.797 -58.438 6.844 1 14 501 HIS B CA 1
ATOM 9019 C C . HIS B 1 501 ? 23.234 -57.625 5.617 1 14 501 HIS B C 1
ATOM 9021 O O . HIS B 1 501 ? 22.891 -56.469 5.48 1 14 501 HIS B O 1
ATOM 9027 N N . THR B 1 502 ? 22.922 -58.25 4.25 1 14.27 502 THR B N 1
ATOM 9028 C CA . THR B 1 502 ? 23.703 -58.969 3.248 1 14.27 502 THR B CA 1
ATOM 9029 C C . THR B 1 502 ? 23.922 -58.094 2.016 1 14.27 502 THR B C 1
ATOM 9031 O O . THR B 1 502 ? 24.578 -57.062 2.09 1 14.27 502 THR B O 1
ATOM 9034 N N . HIS B 1 503 ? 23.453 -58.625 0.636 1 14.26 503 HIS B N 1
ATOM 9035 C CA . HIS B 1 503 ? 24.312 -59.188 -0.4 1 14.26 503 HIS B CA 1
ATOM 9036 C C . HIS B 1 503 ? 24.547 -58.188 -1.52 1 14.26 503 HIS B C 1
ATOM 9038 O O . HIS B 1 503 ? 25.688 -57.906 -1.87 1 14.26 503 HIS B O 1
ATOM 9044 N N . ASN B 1 504 ? 23.812 -58.281 -2.877 1 14.62 504 ASN B N 1
ATOM 9045 C CA . ASN B 1 504 ? 24.406 -58.906 -4.051 1 14.62 504 ASN B CA 1
ATOM 9046 C C . ASN B 1 504 ? 25.016 -57.844 -4.988 1 14.62 504 ASN B C 1
ATOM 9048 O O . ASN B 1 504 ? 24.641 -56.688 -4.941 1 14.62 504 ASN B O 1
ATOM 9052 N N . PRO B 1 505 ? 25.359 -58.281 -6.492 1 15.25 505 PRO B N 1
ATOM 9053 C CA . PRO B 1 505 ? 26.578 -58.406 -7.309 1 15.25 505 PRO B CA 1
ATOM 9054 C C . PRO B 1 505 ? 26.688 -57.281 -8.352 1 15.25 505 PRO B C 1
ATOM 9056 O O . PRO B 1 505 ? 27.703 -56.594 -8.43 1 15.25 505 PRO B O 1
ATOM 9059 N N . ASN B 1 506 ? 25.891 -57.344 -9.633 1 14.79 506 ASN B N 1
ATOM 9060 C CA . ASN B 1 506 ? 26.625 -57.75 -10.82 1 14.79 506 ASN B CA 1
ATOM 9061 C C . ASN B 1 506 ? 27.234 -56.562 -11.555 1 14.79 506 ASN B C 1
ATOM 9063 O O . ASN B 1 506 ? 26.859 -55.406 -11.289 1 14.79 506 ASN B O 1
ATOM 9067 N N . PRO B 1 507 ? 27.141 -56.469 -13.188 1 15.6 507 PRO B N 1
ATOM 9068 C CA . PRO B 1 507 ? 28.203 -56.688 -14.18 1 15.6 507 PRO B CA 1
ATOM 9069 C C . PRO B 1 507 ? 28.703 -55.375 -14.797 1 15.6 507 PRO B C 1
ATOM 9071 O O . PRO B 1 507 ? 28.109 -54.312 -14.594 1 15.6 507 PRO B O 1
ATOM 9074 N N . MET B 1 508 ? 29.188 -55.5 -16.234 1 15.78 508 MET B N 1
ATOM 9075 C CA . MET B 1 508 ? 30.453 -55.281 -16.922 1 15.78 508 MET B CA 1
ATOM 9076 C C . MET B 1 508 ? 30.391 -54 -17.766 1 15.78 508 MET B C 1
ATOM 9078 O O . MET B 1 508 ? 31.391 -53.312 -17.953 1 15.78 508 MET B O 1
ATOM 9082 N N . PRO B 1 509 ? 29.266 -53.312 -18.297 1 17.09 509 PRO B N 1
ATOM 9083 C CA . PRO B 1 509 ? 29.375 -53.375 -19.766 1 17.09 509 PRO B CA 1
ATOM 9084 C C . PRO B 1 509 ? 30.469 -52.469 -20.297 1 17.09 509 PRO B C 1
ATOM 9086 O O . PRO B 1 509 ? 30.875 -51.5 -19.641 1 17.09 509 PRO B O 1
ATOM 9089 N N . PRO B 1 510 ? 30.719 -52.5 -21.75 1 15.76 510 PRO B N 1
ATOM 9090 C CA . PRO B 1 510 ? 31.906 -52.531 -22.609 1 15.76 510 PRO B CA 1
ATOM 9091 C C . PRO B 1 510 ? 32.438 -51.125 -22.906 1 15.76 510 PRO B C 1
ATOM 9093 O O . PRO B 1 510 ? 31.734 -50.125 -22.672 1 15.76 510 PRO B O 1
ATOM 9096 N N . LYS B 1 511 ? 33.469 -51.156 -23.828 1 16.36 511 LYS B N 1
ATOM 9097 C CA . LYS B 1 511 ? 34.719 -50.438 -24.141 1 16.36 511 LYS B CA 1
ATOM 9098 C C . LYS B 1 511 ? 34.5 -49.344 -25.156 1 16.36 511 LYS B C 1
ATOM 9100 O O . LYS B 1 511 ? 35.438 -48.625 -25.516 1 16.36 511 LYS B O 1
ATOM 9105 N N . PRO B 1 512 ? 33.344 -48.625 -25.25 1 16.69 512 PRO B N 1
ATOM 9106 C CA . PRO B 1 512 ? 33.25 -48.25 -26.672 1 16.69 512 PRO B CA 1
ATOM 9107 C C . PRO B 1 512 ? 34.5 -47.562 -27.188 1 16.69 512 PRO B C 1
ATOM 9109 O O . PRO B 1 512 ? 35.281 -47 -26.406 1 16.69 512 PRO B O 1
ATOM 9112 N N . ARG B 1 513 ? 34.688 -47.625 -28.625 1 17.94 513 ARG B N 1
ATOM 9113 C CA . ARG B 1 513 ? 35.75 -47.688 -29.641 1 17.94 513 ARG B CA 1
ATOM 9114 C C . ARG B 1 513 ? 36.344 -46.312 -29.859 1 17.94 513 ARG B C 1
ATOM 9116 O O . ARG B 1 513 ? 35.719 -45.281 -29.609 1 17.94 513 ARG B O 1
ATOM 9123 N N . PRO B 1 514 ? 37.594 -46.344 -30.359 1 18.28 514 PRO B N 1
ATOM 9124 C CA . PRO B 1 514 ? 38.75 -45.438 -30.438 1 18.28 514 PRO B CA 1
ATOM 9125 C C . PRO B 1 514 ? 38.594 -44.406 -31.562 1 18.28 514 PRO B C 1
ATOM 9127 O O . PRO B 1 514 ? 39.469 -43.531 -31.703 1 18.28 514 PRO B O 1
ATOM 9130 N N . PRO B 1 515 ? 37.375 -43.719 -31.75 1 17 515 PRO B N 1
ATOM 9131 C CA . PRO B 1 515 ? 37.344 -43.312 -33.156 1 17 515 PRO B CA 1
ATOM 9132 C C . PRO B 1 515 ? 38.656 -42.719 -33.625 1 17 515 PRO B C 1
ATOM 9134 O O . PRO B 1 515 ? 39.438 -42.219 -32.812 1 17 515 PRO B O 1
ATOM 9137 N N . LYS B 1 516 ? 38.906 -42.844 -34.969 1 17.03 516 LYS B N 1
ATOM 9138 C CA . LYS B 1 516 ? 40 -42.812 -35.938 1 17.03 516 LYS B CA 1
ATOM 9139 C C . LYS B 1 516 ? 40.594 -41.406 -36.031 1 17.03 516 LYS B C 1
ATOM 9141 O O . LYS B 1 516 ? 39.906 -40.406 -35.812 1 17.03 516 LYS B O 1
ATOM 9146 N N . PRO B 1 517 ? 41.875 -41.375 -36.438 1 18.11 517 PRO B N 1
ATOM 9147 C CA . PRO B 1 517 ? 43.031 -40.469 -36.469 1 18.11 517 PRO B CA 1
ATOM 9148 C C . PRO B 1 517 ? 42.938 -39.438 -37.562 1 18.11 517 PRO B C 1
ATOM 9150 O O . PRO B 1 517 ? 42.875 -39.781 -38.75 1 18.11 517 PRO B O 1
ATOM 9153 N N . VAL B 1 518 ? 41.781 -38.688 -37.719 1 19.5 518 VAL B N 1
ATOM 9154 C CA . VAL B 1 518 ? 41.719 -38.031 -39 1 19.5 518 VAL B CA 1
ATOM 9155 C C . VAL B 1 518 ? 43.031 -37.312 -39.281 1 19.5 518 VAL B C 1
ATOM 9157 O O . VAL B 1 518 ? 43.562 -36.656 -38.375 1 19.5 518 VAL B O 1
ATOM 9160 N N . THR B 1 519 ? 43.688 -37.719 -40.344 1 17.94 519 THR B N 1
ATOM 9161 C CA . THR B 1 519 ? 45 -37.5 -41 1 17.94 519 THR B CA 1
ATOM 9162 C C . THR B 1 519 ? 45.188 -36 -41.312 1 17.94 519 THR B C 1
ATOM 9164 O O . THR B 1 519 ? 44.25 -35.312 -41.688 1 17.94 519 THR B O 1
ATOM 9167 N N . PRO B 1 520 ? 46.375 -35.469 -41.094 1 19.44 520 PRO B N 1
ATOM 9168 C CA . PRO B 1 520 ? 47.125 -34.219 -41 1 19.44 520 PRO B CA 1
ATOM 9169 C C . PRO B 1 520 ? 47.281 -33.5 -42.312 1 19.44 520 PRO B C 1
ATOM 9171 O O . PRO B 1 520 ? 47.938 -32.438 -42.406 1 19.44 520 PRO B O 1
ATOM 9174 N N . ASP B 1 521 ? 46.188 -33.469 -43.219 1 19.27 521 ASP B N 1
ATOM 9175 C CA . ASP B 1 521 ? 46.688 -33.281 -44.594 1 19.27 521 ASP B CA 1
ATOM 9176 C C . ASP B 1 521 ? 47.656 -32.094 -44.656 1 19.27 521 ASP B C 1
ATOM 9178 O O . ASP B 1 521 ? 47.469 -31.094 -43.938 1 19.27 521 ASP B O 1
ATOM 9182 N N . PRO B 1 522 ? 48.75 -32.125 -45.469 1 17.98 522 PRO B N 1
ATOM 9183 C CA . PRO B 1 522 ? 50.125 -31.641 -45.625 1 17.98 522 PRO B CA 1
ATOM 9184 C C . PRO B 1 522 ? 50.188 -30.188 -46.094 1 17.98 522 PRO B C 1
ATOM 9186 O O . PRO B 1 522 ? 51.094 -29.438 -45.656 1 17.98 522 PRO B O 1
ATOM 9189 N N . ASP B 1 523 ? 49.438 -29.781 -47.156 1 19.75 523 ASP B N 1
ATOM 9190 C CA . ASP B 1 523 ? 50.156 -29.094 -48.219 1 19.75 523 ASP B CA 1
ATOM 9191 C C . ASP B 1 523 ? 50.312 -27.609 -47.906 1 19.75 523 ASP B C 1
ATOM 9193 O O . ASP B 1 523 ? 49.344 -26.859 -47.969 1 19.75 523 ASP B O 1
ATOM 9197 N N . ASP B 1 524 ? 51.031 -27.203 -46.938 1 19.81 524 ASP B N 1
ATOM 9198 C CA . ASP B 1 524 ? 51.406 -25.875 -46.469 1 19.81 524 ASP B CA 1
ATOM 9199 C C . ASP B 1 524 ? 52.125 -25.062 -47.531 1 19.81 524 ASP B C 1
ATOM 9201 O O . ASP B 1 524 ? 53.25 -25.391 -47.906 1 19.81 524 ASP B O 1
ATOM 9205 N N . PRO B 1 525 ? 51.438 -24.766 -48.625 1 20.02 525 PRO B N 1
ATOM 9206 C CA . PRO B 1 525 ? 52.312 -24.219 -49.656 1 20.02 525 PRO B CA 1
ATOM 9207 C C . PRO B 1 525 ? 53.125 -23.047 -49.188 1 20.02 525 PRO B C 1
ATOM 9209 O O . PRO B 1 525 ? 52.781 -22.391 -48.188 1 20.02 525 PRO B O 1
ATOM 9212 N N . ASN B 1 526 ? 54.375 -22.875 -49.719 1 19.81 526 ASN B N 1
ATOM 9213 C CA . ASN B 1 526 ? 55.625 -22.156 -49.531 1 19.81 526 ASN B CA 1
ATOM 9214 C C . ASN B 1 526 ? 55.469 -20.656 -49.781 1 19.81 526 ASN B C 1
ATOM 9216 O O . ASN B 1 526 ? 55.094 -20.234 -50.875 1 19.81 526 ASN B O 1
ATOM 9220 N N . PRO B 1 527 ? 54.969 -19.891 -48.812 1 19.62 527 PRO B N 1
ATOM 9221 C CA . PRO B 1 527 ? 54.812 -18.453 -49.062 1 19.62 527 PRO B CA 1
ATOM 9222 C C . PRO B 1 527 ? 56.094 -17.812 -49.562 1 19.62 527 PRO B C 1
ATOM 9224 O O . PRO B 1 527 ? 57.188 -18.188 -49.125 1 19.62 527 PRO B O 1
ATOM 9227 N N . GLN B 1 528 ? 56.125 -17.375 -50.781 1 19.58 528 GLN B N 1
ATOM 9228 C CA . GLN B 1 528 ? 57.25 -16.797 -51.5 1 19.58 528 GLN B CA 1
ATOM 9229 C C . GLN B 1 528 ? 57.875 -15.625 -50.719 1 19.58 528 GLN B C 1
ATOM 9231 O O . GLN B 1 528 ? 57.156 -14.977 -49.938 1 19.58 528 GLN B O 1
ATOM 9236 N N . PRO B 1 529 ? 59.281 -15.305 -50.812 1 21.12 529 PRO B N 1
ATOM 9237 C CA . PRO B 1 529 ? 60.344 -14.547 -50.156 1 21.12 529 PRO B CA 1
ATOM 9238 C C . PRO B 1 529 ? 60.156 -13.031 -50.312 1 21.12 529 PRO B C 1
ATOM 9240 O O . PRO B 1 529 ? 61.062 -12.266 -49.906 1 21.12 529 PRO B O 1
ATOM 9243 N N . GLY B 1 530 ? 58.938 -12.414 -50.438 1 18.62 530 GLY B N 1
ATOM 9244 C CA . GLY B 1 530 ? 59.062 -11.133 -51.125 1 18.62 530 GLY B CA 1
ATOM 9245 C C . GLY B 1 530 ? 60.031 -10.188 -50.469 1 18.62 530 GLY B C 1
ATOM 9246 O O . GLY B 1 530 ? 60.562 -10.5 -49.406 1 18.62 530 GLY B O 1
ATOM 9247 N N . ALA B 1 531 ? 59.75 -8.68 -50.625 1 20.5 531 ALA B N 1
ATOM 9248 C CA . ALA B 1 531 ? 60.438 -7.422 -50.906 1 20.5 531 ALA B CA 1
ATOM 9249 C C . ALA B 1 531 ? 61 -6.812 -49.625 1 20.5 531 ALA B C 1
ATOM 9251 O O . ALA B 1 531 ? 60.344 -6.852 -48.562 1 20.5 531 ALA B O 1
ATOM 9252 N N . THR B 1 532 ? 62.281 -6.582 -49.562 1 20.33 532 THR B N 1
ATOM 9253 C CA . THR B 1 532 ? 63.188 -6.023 -48.562 1 20.33 532 THR B CA 1
ATOM 9254 C C . THR B 1 532 ? 62.875 -4.562 -48.281 1 20.33 532 THR B C 1
ATOM 9256 O O . THR B 1 532 ? 63.094 -3.693 -49.125 1 20.33 532 THR B O 1
ATOM 9259 N N . PRO B 1 533 ? 61.75 -4.016 -47.812 1 24.41 533 PRO B N 1
ATOM 9260 C CA . PRO B 1 533 ? 61.562 -2.564 -47.719 1 24.41 533 PRO B CA 1
ATOM 9261 C C . PRO B 1 533 ? 62.656 -1.89 -46.875 1 24.41 533 PRO B C 1
ATOM 9263 O O . PRO B 1 533 ? 63.25 -2.506 -45.969 1 24.41 533 PRO B O 1
ATOM 9266 N N . GLY B 1 534 ? 63.344 -0.72 -47.375 1 23.58 534 GLY B N 1
ATOM 9267 C CA . GLY B 1 534 ? 64.438 0.165 -46.906 1 23.58 534 GLY B CA 1
ATOM 9268 C C . GLY B 1 534 ? 64.125 0.808 -45.594 1 23.58 534 GLY B C 1
ATOM 9269 O O . GLY B 1 534 ? 62.938 1.107 -45.281 1 23.58 534 GLY B O 1
ATOM 9270 N N . ASN B 1 535 ? 64.875 0.656 -44.469 1 27.88 535 ASN B N 1
ATOM 9271 C CA . ASN B 1 535 ? 64.875 0.89 -43.031 1 27.88 535 ASN B CA 1
ATOM 9272 C C . ASN B 1 535 ? 65.062 2.367 -42.688 1 27.88 535 ASN B C 1
ATOM 9274 O O . ASN B 1 535 ? 66.188 2.834 -42.562 1 27.88 535 ASN B O 1
ATOM 9278 N N . GLY B 1 536 ? 64.562 3.445 -43.406 1 29.7 536 GLY B N 1
ATOM 9279 C CA . GLY B 1 536 ? 64.938 4.758 -42.906 1 29.7 536 GLY B CA 1
ATOM 9280 C C . GLY B 1 536 ? 64.625 4.895 -41.406 1 29.7 536 GLY B C 1
ATOM 9281 O O . GLY B 1 536 ? 63.625 4.363 -40.906 1 29.7 536 GLY B O 1
ATOM 9282 N N . ILE B 1 537 ? 65.688 5.18 -40.688 1 31 537 ILE B N 1
ATOM 9283 C CA . ILE B 1 537 ? 65.75 5.234 -39.25 1 31 537 ILE B CA 1
ATOM 9284 C C . ILE B 1 537 ? 64.938 6.461 -38.75 1 31 537 ILE B C 1
ATOM 9286 O O . ILE B 1 537 ? 65.312 7.598 -39.031 1 31 537 ILE B O 1
ATOM 9290 N N . LYS B 1 538 ? 63.75 6.668 -38.688 1 44.84 538 LYS B N 1
ATOM 9291 C CA . LYS B 1 538 ? 62.969 7.66 -37.938 1 44.84 538 LYS B CA 1
ATOM 9292 C C . LYS B 1 538 ? 63.469 7.801 -36.5 1 44.84 538 LYS B C 1
ATOM 9294 O O . LYS B 1 538 ? 63.562 6.812 -35.781 1 44.84 538 LYS B O 1
ATOM 9299 N N . THR B 1 539 ? 64.25 8.797 -36.438 1 50.28 539 THR B N 1
ATOM 9300 C CA . THR B 1 539 ? 64.75 9.055 -35.062 1 50.28 539 THR B CA 1
ATOM 9301 C C . THR B 1 539 ? 63.562 9.391 -34.156 1 50.28 539 THR B C 1
ATOM 9303 O O . THR B 1 539 ? 62.75 10.266 -34.469 1 50.28 539 THR B O 1
ATOM 9306 N N . VAL B 1 540 ? 63.125 8.625 -33.25 1 60.62 540 VAL B N 1
ATOM 9307 C CA . VAL B 1 540 ? 62.062 8.766 -32.25 1 60.62 540 VAL B CA 1
ATOM 9308 C C . VAL B 1 540 ? 62.594 9.375 -30.969 1 60.62 540 VAL B C 1
ATOM 9310 O O . VAL B 1 540 ? 63.562 8.859 -30.391 1 60.62 540 VAL B O 1
ATOM 9313 N N . ASN B 1 541 ? 62.375 10.703 -30.812 1 71.19 541 ASN B N 1
ATOM 9314 C CA . ASN B 1 541 ? 62.781 11.336 -29.562 1 71.19 541 ASN B CA 1
ATOM 9315 C C . ASN B 1 541 ? 61.688 11.219 -28.5 1 71.19 541 ASN B C 1
ATOM 9317 O O . ASN B 1 541 ? 60.5 11.188 -28.828 1 71.19 541 ASN B O 1
ATOM 9321 N N . THR B 1 542 ? 62.094 11.141 -27.266 1 75.69 542 THR B N 1
ATOM 9322 C CA . THR B 1 542 ? 61.156 11.141 -26.141 1 75.69 542 THR B CA 1
ATOM 9323 C C . THR B 1 542 ? 60.844 12.57 -25.688 1 75.69 542 THR B C 1
ATOM 9325 O O . THR B 1 542 ? 61.781 13.328 -25.344 1 75.69 542 THR B O 1
ATOM 9328 N N . PRO B 1 543 ? 59.625 12.945 -25.75 1 80.81 543 PRO B N 1
ATOM 9329 C CA . PRO B 1 543 ? 59.281 14.32 -25.359 1 80.81 543 PRO B CA 1
ATOM 9330 C C . PRO B 1 543 ? 59.531 14.594 -23.875 1 80.81 543 PRO B C 1
ATOM 9332 O O . PRO B 1 543 ? 59.375 13.695 -23.047 1 80.81 543 PRO B O 1
ATOM 9335 N N . ASN B 1 544 ? 60.062 15.797 -23.578 1 80.44 544 ASN B N 1
ATOM 9336 C CA . ASN B 1 544 ? 60.219 16.281 -22.203 1 80.44 544 ASN B CA 1
ATOM 9337 C C . ASN B 1 544 ? 58.938 16.922 -21.703 1 80.44 544 ASN B C 1
ATOM 9339 O O . ASN B 1 544 ? 58.469 17.922 -22.266 1 80.44 544 ASN B O 1
ATOM 9343 N N . LEU B 1 545 ? 58.312 16.25 -20.641 1 79.31 545 LEU B N 1
ATOM 9344 C CA . LEU B 1 545 ? 57.062 16.719 -20.047 1 79.31 545 LEU B CA 1
ATOM 9345 C C . LEU B 1 545 ? 57.281 17.25 -18.641 1 79.31 545 LEU B C 1
ATOM 9347 O O . LEU B 1 545 ? 58.125 16.719 -17.891 1 79.31 545 LEU B O 1
ATOM 9351 N N . THR B 1 546 ? 56.719 18.328 -18.297 1 77.31 546 THR B N 1
ATOM 9352 C CA . THR B 1 546 ? 56.75 18.828 -16.938 1 77.31 546 THR B CA 1
ATOM 9353 C C . THR B 1 546 ? 55.719 18.078 -16.062 1 77.31 546 THR B C 1
ATOM 9355 O O . THR B 1 546 ? 55.906 17.969 -14.852 1 77.31 546 THR B O 1
ATOM 9358 N N . ALA B 1 547 ? 54.656 17.625 -16.75 1 75.62 547 ALA B N 1
ATOM 9359 C CA . ALA B 1 547 ? 53.656 16.828 -16.047 1 75.62 547 ALA B CA 1
ATOM 9360 C C . ALA B 1 547 ? 52.938 15.898 -17.016 1 75.62 547 ALA B C 1
ATOM 9362 O O . ALA B 1 547 ? 52.781 16.203 -18.203 1 75.62 547 ALA B O 1
ATOM 9363 N N . GLN B 1 548 ? 52.594 14.562 -16.594 1 79.12 548 GLN B N 1
ATOM 9364 C CA . GLN B 1 548 ? 51.781 13.57 -17.297 1 79.12 548 GLN B CA 1
ATOM 9365 C C . GLN B 1 548 ? 50.844 12.836 -16.328 1 79.12 548 GLN B C 1
ATOM 9367 O O . GLN B 1 548 ? 51.281 12.367 -15.273 1 79.12 548 GLN B O 1
ATOM 9372 N N . ARG B 1 549 ? 49.562 12.914 -16.734 1 77.81 549 ARG B N 1
ATOM 9373 C CA . ARG B 1 549 ? 48.594 12.188 -15.914 1 77.81 549 ARG B CA 1
ATOM 9374 C C . ARG B 1 549 ? 47.531 11.531 -16.781 1 77.81 549 ARG B C 1
ATOM 9376 O O . ARG B 1 549 ? 47.125 12.086 -17.812 1 77.81 549 ARG B O 1
ATOM 9383 N N . ALA B 1 550 ? 47.094 10.305 -16.469 1 77.38 550 ALA B N 1
ATOM 9384 C CA . ALA B 1 550 ? 46 9.586 -17.109 1 77.38 550 ALA B CA 1
ATOM 9385 C C . ALA B 1 550 ? 44.906 9.219 -16.109 1 77.38 550 ALA B C 1
ATOM 9387 O O . ALA B 1 550 ? 45.219 8.734 -15.008 1 77.38 550 ALA B O 1
ATOM 9388 N N . PHE B 1 551 ? 43.656 9.578 -16.5 1 75.94 551 PHE B N 1
ATOM 9389 C CA . PHE B 1 551 ? 42.5 9.359 -15.641 1 75.94 551 PHE B CA 1
ATOM 9390 C C . PHE B 1 551 ? 41.438 8.531 -16.344 1 75.94 551 PHE B C 1
ATOM 9392 O O . PHE B 1 551 ? 41.156 8.734 -17.531 1 75.94 551 PHE B O 1
ATOM 9399 N N . PRO B 1 552 ? 40.906 7.594 -15.68 1 71.81 552 PRO B N 1
ATOM 9400 C CA . PRO B 1 552 ? 39.719 6.973 -16.25 1 71.81 552 PRO B CA 1
ATOM 9401 C C . PRO B 1 552 ? 38.469 7.848 -16.125 1 71.81 552 PRO B C 1
ATOM 9403 O O . PRO B 1 552 ? 38.219 8.406 -15.055 1 71.81 552 PRO B O 1
ATOM 9406 N N . ILE B 1 553 ? 37.812 8.156 -17.188 1 68.31 553 ILE B N 1
ATOM 9407 C CA . ILE B 1 553 ? 36.531 8.891 -17.234 1 68.31 553 ILE B CA 1
ATOM 9408 C C . ILE B 1 553 ? 35.375 7.918 -17.094 1 68.31 553 ILE B C 1
ATOM 9410 O O . ILE B 1 553 ? 34.438 8.164 -16.312 1 68.31 553 ILE B O 1
ATOM 9414 N N . SER B 1 554 ? 35.406 6.859 -17.906 1 64.88 554 SER B N 1
ATOM 9415 C CA . SER B 1 554 ? 34.438 5.766 -17.891 1 64.88 554 SER B CA 1
ATOM 9416 C C . SER B 1 554 ? 35.125 4.426 -18.156 1 64.88 554 SER B C 1
ATOM 9418 O O . SER B 1 554 ? 35.531 4.141 -19.297 1 64.88 554 SER B O 1
ATOM 9420 N N . CYS B 1 555 ? 35.219 3.717 -17.078 1 64.75 555 CYS B N 1
ATOM 9421 C CA . CYS B 1 555 ? 35.906 2.432 -17.234 1 64.75 555 CYS B CA 1
ATOM 9422 C C . CYS B 1 555 ? 35.031 1.473 -18.062 1 64.75 555 CYS B C 1
ATOM 9424 O O . CYS B 1 555 ? 35.594 0.683 -18.844 1 64.75 555 CYS B O 1
ATOM 9426 N N . SER B 1 556 ? 33.812 1.585 -17.953 1 66.75 556 SER B N 1
ATOM 9427 C CA . SER B 1 556 ? 32.938 0.693 -18.688 1 66.75 556 SER B CA 1
ATOM 9428 C C . SER B 1 556 ? 32.969 0.973 -20.188 1 66.75 556 SER B C 1
ATOM 9430 O O . SER B 1 556 ? 32.688 0.089 -21 1 66.75 556 SER B O 1
ATOM 9432 N N . GLN B 1 557 ? 33.344 2.025 -20.531 1 67.38 557 GLN B N 1
ATOM 9433 C CA . GLN B 1 557 ? 33.438 2.354 -21.938 1 67.38 557 GLN B CA 1
ATOM 9434 C C . GLN B 1 557 ? 34.906 2.408 -22.375 1 67.38 557 GLN B C 1
ATOM 9436 O O . GLN B 1 557 ? 35.219 2.689 -23.547 1 67.38 557 GLN B O 1
ATOM 9441 N N . GLY B 1 558 ? 35.656 2.209 -21.484 1 69.81 558 GLY B N 1
ATOM 9442 C CA . GLY B 1 558 ? 37.094 2.271 -21.781 1 69.81 558 GLY B CA 1
ATOM 9443 C C . GLY B 1 558 ? 37.562 3.678 -22.078 1 69.81 558 GLY B C 1
ATOM 9444 O O . GLY B 1 558 ? 38.562 3.859 -22.781 1 69.81 558 GLY B O 1
ATOM 9445 N N . LEU B 1 559 ? 36.906 4.605 -21.547 1 79.94 559 LEU B N 1
ATOM 9446 C CA . LEU B 1 559 ? 37.25 5.988 -21.875 1 79.94 559 LEU B CA 1
ATOM 9447 C C . LEU B 1 559 ? 38.156 6.59 -20.812 1 79.94 559 LEU B C 1
ATOM 9449 O O . LEU B 1 559 ? 37.844 6.535 -19.625 1 79.94 559 LEU B O 1
ATOM 9453 N N . TYR B 1 560 ? 39.281 7.09 -21.281 1 81.25 560 TYR B N 1
ATOM 9454 C CA . TYR B 1 560 ? 40.312 7.699 -20.438 1 81.25 560 TYR B CA 1
ATOM 9455 C C . TYR B 1 560 ? 40.625 9.109 -20.906 1 81.25 560 TYR B C 1
ATOM 9457 O O . TYR B 1 560 ? 40.5 9.422 -22.094 1 81.25 560 TYR B O 1
ATOM 9465 N N . LYS B 1 561 ? 41.031 9.891 -19.984 1 81.62 561 LYS B N 1
ATOM 9466 C CA . LYS B 1 561 ? 41.594 11.219 -20.234 1 81.62 561 LYS B CA 1
ATOM 9467 C C . LYS B 1 561 ? 43.062 11.281 -19.922 1 81.62 561 LYS B C 1
ATOM 9469 O O . LYS B 1 561 ? 43.5 10.844 -18.844 1 81.62 561 LYS B O 1
ATOM 9474 N N . ILE B 1 562 ? 43.844 11.773 -20.812 1 84.19 562 ILE B N 1
ATOM 9475 C CA . ILE B 1 562 ? 45.281 11.953 -20.641 1 84.19 562 ILE B CA 1
ATOM 9476 C C . ILE B 1 562 ? 45.625 13.438 -20.703 1 84.19 562 ILE B C 1
ATOM 9478 O O . ILE B 1 562 ? 45.219 14.141 -21.641 1 84.19 562 ILE B O 1
ATOM 9482 N N . VAL B 1 563 ? 46.312 13.867 -19.703 1 82.12 563 VAL B N 1
ATOM 9483 C CA . VAL B 1 563 ? 46.719 15.258 -19.641 1 82.12 563 VAL B CA 1
ATOM 9484 C C . VAL B 1 563 ? 48.25 15.328 -19.625 1 82.12 563 VAL B C 1
ATOM 9486 O O . VAL B 1 563 ? 48.906 14.656 -18.828 1 82.12 563 VAL B O 1
ATOM 9489 N N . ILE B 1 564 ? 48.781 16.188 -20.531 1 84.12 564 ILE B N 1
ATOM 9490 C CA . ILE B 1 564 ? 50.219 16.375 -20.531 1 84.12 564 ILE B CA 1
ATOM 9491 C C . ILE B 1 564 ? 50.531 17.875 -20.547 1 84.12 564 ILE B C 1
ATOM 9493 O O . ILE B 1 564 ? 49.75 18.672 -21.047 1 84.12 564 ILE B O 1
ATOM 9497 N N . LYS B 1 565 ? 51.625 18.219 -19.953 1 81.06 565 LYS B N 1
ATOM 9498 C CA . LYS B 1 565 ? 52.219 19.562 -20.047 1 81.06 565 LYS B CA 1
ATOM 9499 C C . LYS B 1 565 ? 53.625 19.5 -20.641 1 81.06 565 LYS B C 1
ATOM 9501 O O . LYS B 1 565 ? 54.562 19.109 -19.953 1 81.06 565 LYS B O 1
ATOM 9506 N N . PRO B 1 566 ? 53.75 19.906 -21.891 1 83.44 566 PRO B N 1
ATOM 9507 C CA . PRO B 1 566 ? 55.094 19.812 -22.531 1 83.44 566 PRO B CA 1
ATOM 9508 C C . PRO B 1 566 ? 56.031 20.922 -22.094 1 83.44 566 PRO B C 1
ATOM 9510 O O . PRO B 1 566 ? 55.594 22.047 -21.859 1 83.44 566 PRO B O 1
ATOM 9513 N N . ALA B 1 567 ? 57.281 20.578 -21.969 1 82.38 567 ALA B N 1
ATOM 9514 C CA . ALA B 1 567 ? 58.344 21.547 -21.641 1 82.38 567 ALA B CA 1
ATOM 9515 C C . ALA B 1 567 ? 58.812 22.297 -22.891 1 82.38 567 ALA B C 1
ATOM 9517 O O . ALA B 1 567 ? 59.438 23.359 -22.797 1 82.38 567 ALA B O 1
ATOM 9518 N N . GLU B 1 568 ? 58.531 21.75 -24.109 1 84.38 568 GLU B N 1
ATOM 9519 C CA . GLU B 1 568 ? 58.844 22.344 -25.406 1 84.38 568 GLU B CA 1
ATOM 9520 C C . GLU B 1 568 ? 57.688 22.109 -26.391 1 84.38 568 GLU B C 1
ATOM 9522 O O . GLU B 1 568 ? 56.812 21.312 -26.141 1 84.38 568 GLU B O 1
ATOM 9527 N N . THR B 1 569 ? 57.656 22.875 -27.406 1 83.94 569 THR B N 1
ATOM 9528 C CA . THR B 1 569 ? 56.656 22.703 -28.438 1 83.94 569 THR B CA 1
ATOM 9529 C C . THR B 1 569 ? 56.938 21.484 -29.297 1 83.94 569 THR B C 1
ATOM 9531 O O . THR B 1 569 ? 58.094 21.281 -29.734 1 83.94 569 THR B O 1
ATOM 9534 N N . TYR B 1 570 ? 55.938 20.609 -29.438 1 85 570 TYR B N 1
ATOM 9535 C CA . TYR B 1 570 ? 56.062 19.438 -30.281 1 85 570 TYR B CA 1
ATOM 9536 C C . TYR B 1 570 ? 55.031 19.469 -31.422 1 85 570 TYR B C 1
ATOM 9538 O O . TYR B 1 570 ? 53.844 19.688 -31.188 1 85 570 TYR B O 1
ATOM 9546 N N . GLU B 1 571 ? 55.531 19.328 -32.656 1 84.81 571 GLU B N 1
ATOM 9547 C CA . GLU B 1 571 ? 54.688 19.438 -33.844 1 84.81 571 GLU B CA 1
ATOM 9548 C C . GLU B 1 571 ? 54.094 18.078 -34.219 1 84.81 571 GLU B C 1
ATOM 9550 O O . GLU B 1 571 ? 52.969 18 -34.719 1 84.81 571 GLU B O 1
ATOM 9555 N N . ASN B 1 572 ? 54.781 17.016 -34.062 1 84.69 572 ASN B N 1
ATOM 9556 C CA . ASN B 1 572 ? 54.375 15.68 -34.469 1 84.69 572 ASN B CA 1
ATOM 9557 C C . ASN B 1 572 ? 54.469 14.695 -33.312 1 84.69 572 ASN B C 1
ATOM 9559 O O . ASN B 1 572 ? 55.281 13.766 -33.375 1 84.69 572 ASN B O 1
ATOM 9563 N N . LEU B 1 573 ? 53.562 14.836 -32.312 1 86.5 573 LEU B N 1
ATOM 9564 C CA . LEU B 1 573 ? 53.531 13.992 -31.125 1 86.5 573 LEU B CA 1
ATOM 9565 C C . LEU B 1 573 ? 52.625 12.781 -31.344 1 86.5 573 LEU B C 1
ATOM 9567 O O . LEU B 1 573 ? 51.531 12.914 -31.891 1 86.5 573 LEU B O 1
ATOM 9571 N N . TYR B 1 574 ? 53.125 11.641 -31.047 1 88.06 574 TYR B N 1
ATOM 9572 C CA . TYR B 1 574 ? 52.344 10.398 -31.047 1 88.06 574 TYR B CA 1
ATOM 9573 C C . TYR B 1 574 ? 52.188 9.859 -29.625 1 88.06 574 TYR B C 1
ATOM 9575 O O . TYR B 1 574 ? 53.125 9.914 -28.828 1 88.06 574 TYR B O 1
ATOM 9583 N N . VAL B 1 575 ? 51 9.359 -29.328 1 88.44 575 VAL B N 1
ATOM 9584 C CA . VAL B 1 575 ? 50.625 8.859 -28 1 88.44 575 VAL B CA 1
ATOM 9585 C C . VAL B 1 575 ? 50.375 7.359 -28.062 1 88.44 575 VAL B C 1
ATOM 9587 O O . VAL B 1 575 ? 49.594 6.902 -28.906 1 88.44 575 VAL B O 1
ATOM 9590 N N . GLU B 1 576 ? 51.062 6.66 -27.219 1 87.06 576 GLU B N 1
ATOM 9591 C CA . GLU B 1 576 ? 50.844 5.234 -26.984 1 87.06 576 GLU B CA 1
ATOM 9592 C C . GLU B 1 576 ? 50.5 4.953 -25.531 1 87.06 576 GLU B C 1
ATOM 9594 O O . GLU B 1 576 ? 51.062 5.566 -24.625 1 87.06 576 GLU B O 1
ATOM 9599 N N . CYS B 1 577 ? 49.531 4.07 -25.375 1 85.44 577 CYS B N 1
ATOM 9600 C CA . CYS B 1 577 ? 49.062 3.766 -24.031 1 85.44 577 CYS B CA 1
ATOM 9601 C C . CYS B 1 577 ? 49.25 2.287 -23.703 1 85.44 577 CYS B C 1
ATOM 9603 O O . CYS B 1 577 ? 49 1.429 -24.562 1 85.44 577 CYS B O 1
ATOM 9605 N N . PHE B 1 578 ? 49.719 2.021 -22.484 1 79.75 578 PHE B N 1
ATOM 9606 C CA . PHE B 1 578 ? 49.938 0.674 -21.969 1 79.75 578 PHE B CA 1
ATOM 9607 C C . PHE B 1 578 ? 49.188 0.445 -20.672 1 79.75 578 PHE B C 1
ATOM 9609 O O . PHE B 1 578 ? 49.031 1.368 -19.875 1 79.75 578 PHE B O 1
ATOM 9616 N N . ALA B 1 579 ? 48.688 -0.747 -20.531 1 78.62 579 ALA B N 1
ATOM 9617 C CA . ALA B 1 579 ? 48.156 -1.173 -19.234 1 78.62 579 ALA B CA 1
ATOM 9618 C C . ALA B 1 579 ? 49.25 -1.781 -18.375 1 78.62 579 ALA B C 1
ATOM 9620 O O . ALA B 1 579 ? 50 -2.66 -18.828 1 78.62 579 ALA B O 1
ATOM 9621 N N . VAL B 1 580 ? 49.469 -1.153 -17.172 1 73.69 580 VAL B N 1
ATOM 9622 C CA . VAL B 1 580 ? 50.5 -1.666 -16.266 1 73.69 580 VAL B CA 1
ATOM 9623 C C . VAL B 1 580 ? 49.875 -2.633 -15.266 1 73.69 580 VAL B C 1
ATOM 9625 O O . VAL B 1 580 ? 48.906 -2.279 -14.562 1 73.69 580 VAL B O 1
ATOM 9628 N N . GLY B 1 581 ? 50.25 -3.824 -15.359 1 60.31 581 GLY B N 1
ATOM 9629 C CA . GLY B 1 581 ? 49.812 -4.828 -14.398 1 60.31 581 GLY B CA 1
ATOM 9630 C C . GLY B 1 581 ? 50.594 -4.77 -13.094 1 60.31 581 GLY B C 1
ATOM 9631 O O . GLY B 1 581 ? 51.562 -4.02 -12.977 1 60.31 581 GLY B O 1
ATOM 9632 N N . GLU B 1 582 ? 50.219 -5.578 -12.008 1 57.28 582 GLU B N 1
ATOM 9633 C CA . GLU B 1 582 ? 50.906 -5.703 -10.727 1 57.28 582 GLU B CA 1
ATOM 9634 C C . GLU B 1 582 ? 52.344 -6.242 -10.914 1 57.28 582 GLU B C 1
ATOM 9636 O O . GLU B 1 582 ? 53.219 -5.945 -10.117 1 57.28 582 GLU B O 1
ATOM 9641 N N . ASP B 1 583 ? 52.594 -6.98 -11.969 1 57.59 583 ASP B N 1
ATOM 9642 C CA . ASP B 1 583 ? 53.906 -7.602 -12.211 1 57.59 583 ASP B CA 1
ATOM 9643 C C . ASP B 1 583 ? 54.781 -6.688 -13.047 1 57.59 583 ASP B C 1
ATOM 9645 O O . ASP B 1 583 ? 55.844 -7.121 -13.562 1 57.59 583 ASP B O 1
ATOM 9649 N N . SER B 1 584 ? 54.719 -5.5 -13.211 1 56.97 584 SER B N 1
ATOM 9650 C CA . SER B 1 584 ? 55.469 -4.457 -13.891 1 56.97 584 SER B CA 1
ATOM 9651 C C . SER B 1 584 ? 55.5 -4.695 -15.398 1 56.97 584 SER B C 1
ATOM 9653 O O . SER B 1 584 ? 56.219 -4.016 -16.125 1 56.97 584 SER B O 1
ATOM 9655 N N . ARG B 1 585 ? 54.781 -5.699 -15.93 1 59.62 585 ARG B N 1
ATOM 9656 C CA . ARG B 1 585 ? 54.719 -5.895 -17.375 1 59.62 585 ARG B CA 1
ATOM 9657 C C . ARG B 1 585 ? 53.688 -4.957 -18 1 59.62 585 ARG B C 1
ATOM 9659 O O . ARG B 1 585 ? 52.594 -4.742 -17.438 1 59.62 585 ARG B O 1
ATOM 9666 N N . SER B 1 586 ? 53.969 -4.172 -19.078 1 69.38 586 SER B N 1
ATOM 9667 C CA . SER B 1 586 ? 53.125 -3.219 -19.781 1 69.38 586 SER B CA 1
ATOM 9668 C C . SER B 1 586 ? 52.531 -3.826 -21.047 1 69.38 586 SER B C 1
ATOM 9670 O O . SER B 1 586 ? 53.281 -4.383 -21.875 1 69.38 586 SER B O 1
ATOM 9672 N N . ASP B 1 587 ? 51.25 -4.074 -21.141 1 76.25 587 ASP B N 1
ATOM 9673 C CA . ASP B 1 587 ? 50.594 -4.516 -22.359 1 76.25 587 ASP B CA 1
ATOM 9674 C C . ASP B 1 587 ? 50.062 -3.326 -23.156 1 76.25 587 ASP B C 1
ATOM 9676 O O . ASP B 1 587 ? 49.531 -2.369 -22.594 1 76.25 587 ASP B O 1
ATOM 9680 N N . ILE B 1 588 ? 50.281 -3.467 -24.422 1 77 588 ILE B N 1
ATOM 9681 C CA . ILE B 1 588 ? 49.812 -2.41 -25.312 1 77 588 ILE B CA 1
ATOM 9682 C C . ILE B 1 588 ? 48.281 -2.396 -25.344 1 77 588 ILE B C 1
ATOM 9684 O O . ILE B 1 588 ? 47.656 -3.449 -25.438 1 77 588 ILE B O 1
ATOM 9688 N N . LEU B 1 589 ? 47.75 -1.241 -25.188 1 79.56 589 LEU B N 1
ATOM 9689 C CA . LEU B 1 589 ? 46.312 -1.072 -25.234 1 79.56 589 LEU B CA 1
ATOM 9690 C C . LEU B 1 589 ? 45.844 -0.621 -26.609 1 79.56 589 LEU B C 1
ATOM 9692 O O . LEU B 1 589 ? 46.438 0.311 -27.188 1 79.56 589 LEU B O 1
ATOM 9696 N N . GLU B 1 590 ? 44.844 -1.4 -27.125 1 82.38 590 GLU B N 1
ATOM 9697 C CA . GLU B 1 590 ? 44.25 -1.009 -28.391 1 82.38 590 GLU B CA 1
ATOM 9698 C C . GLU B 1 590 ? 43.25 0.121 -28.203 1 82.38 590 GLU B C 1
ATOM 9700 O O . GLU B 1 590 ? 42.312 0.013 -27.375 1 82.38 590 GLU B O 1
ATOM 9705 N N . MET B 1 591 ? 43.469 1.238 -28.984 1 84.69 591 MET B N 1
ATOM 9706 C CA . MET B 1 591 ? 42.594 2.42 -28.922 1 84.69 591 MET B CA 1
ATOM 9707 C C . MET B 1 591 ? 41.469 2.334 -29.953 1 84.69 591 MET B C 1
ATOM 9709 O O . MET B 1 591 ? 41.719 2.033 -31.125 1 84.69 591 MET B O 1
ATOM 9713 N N . GLU B 1 592 ? 40.25 2.467 -29.531 1 83.12 592 GLU B N 1
ATOM 9714 C CA . GLU B 1 592 ? 39.094 2.574 -30.422 1 83.12 592 GLU B CA 1
ATOM 9715 C C . GLU B 1 592 ? 39 3.977 -31.016 1 83.12 592 GLU B C 1
ATOM 9717 O O . GLU B 1 592 ? 38.719 4.129 -32.188 1 83.12 592 GLU B O 1
ATOM 9722 N N . SER B 1 593 ? 39.25 4.891 -30.219 1 84.31 593 SER B N 1
ATOM 9723 C CA . SER B 1 593 ? 39.219 6.27 -30.688 1 84.31 593 SER B CA 1
ATOM 9724 C C . SER B 1 593 ? 40.125 7.164 -29.828 1 84.31 593 SER B C 1
ATOM 9726 O O . SER B 1 593 ? 40.375 6.855 -28.672 1 84.31 593 SER B O 1
ATOM 9728 N N . PHE B 1 594 ? 40.656 8.289 -30.406 1 86.44 594 PHE B N 1
ATOM 9729 C CA . PHE B 1 594 ? 41.531 9.289 -29.781 1 86.44 594 PHE B CA 1
ATOM 9730 C C . PHE B 1 594 ? 41.125 10.688 -30.25 1 86.44 594 PHE B C 1
ATOM 9732 O O . PHE B 1 594 ? 41.062 10.953 -31.453 1 86.44 594 PHE B O 1
ATOM 9739 N N . THR B 1 595 ? 40.812 11.477 -29.312 1 84.75 595 THR B N 1
ATOM 9740 C CA . THR B 1 595 ? 40.375 12.812 -29.656 1 84.75 595 THR B CA 1
ATOM 9741 C C . THR B 1 595 ? 41.25 13.875 -28.984 1 84.75 595 THR B C 1
ATOM 9743 O O . THR B 1 595 ? 41.625 13.727 -27.828 1 84.75 595 THR B O 1
ATOM 9746 N N . TYR B 1 596 ? 41.594 14.961 -29.719 1 83.75 596 TYR B N 1
ATOM 9747 C CA . TYR B 1 596 ? 42.344 16.125 -29.266 1 83.75 596 TYR B CA 1
ATOM 9748 C C . TYR B 1 596 ? 41.719 17.422 -29.797 1 83.75 596 TYR B C 1
ATOM 9750 O O . TYR B 1 596 ? 41.531 17.547 -31 1 83.75 596 TYR B O 1
ATOM 9758 N N . ASN B 1 597 ? 41.312 18.281 -28.875 1 73.62 597 ASN B N 1
ATOM 9759 C CA . ASN B 1 597 ? 40.688 19.562 -29.219 1 73.62 597 ASN B CA 1
ATOM 9760 C C . ASN B 1 597 ? 39.438 19.359 -30.078 1 73.62 597 ASN B C 1
ATOM 9762 O O . ASN B 1 597 ? 39.25 20.062 -31.078 1 73.62 597 ASN B O 1
ATOM 9766 N N . GLY B 1 598 ? 38.625 18.297 -29.781 1 72.81 598 GLY B N 1
ATOM 9767 C CA . GLY B 1 598 ? 37.375 18.047 -30.438 1 72.81 598 GLY B CA 1
ATOM 9768 C C . GLY B 1 598 ? 37.531 17.344 -31.766 1 72.81 598 GLY B C 1
ATOM 9769 O O . GLY B 1 598 ? 36.531 17.031 -32.438 1 72.81 598 GLY B O 1
ATOM 9770 N N . LYS B 1 599 ? 38.719 17.016 -32.156 1 78.62 599 LYS B N 1
ATOM 9771 C CA . LYS B 1 599 ? 38.969 16.344 -33.406 1 78.62 599 LYS B CA 1
ATOM 9772 C C . LYS B 1 599 ? 39.469 14.914 -33.188 1 78.62 599 LYS B C 1
ATOM 9774 O O . LYS B 1 599 ? 40.25 14.664 -32.312 1 78.62 599 LYS B O 1
ATOM 9779 N N . ARG B 1 600 ? 38.938 14.062 -34.031 1 80.5 600 ARG B N 1
ATOM 9780 C CA . ARG B 1 600 ? 39.406 12.68 -34 1 80.5 600 ARG B CA 1
ATOM 9781 C C . ARG B 1 600 ? 40.781 12.547 -34.625 1 80.5 600 ARG B C 1
ATOM 9783 O O . ARG B 1 600 ? 41.031 13.031 -35.719 1 80.5 600 ARG B O 1
ATOM 9790 N N . ILE B 1 601 ? 41.688 11.961 -33.969 1 84.75 601 ILE B N 1
ATOM 9791 C CA . ILE B 1 601 ? 43.062 11.781 -34.406 1 84.75 601 ILE B CA 1
ATOM 9792 C C . ILE B 1 601 ? 43.25 10.367 -34.969 1 84.75 601 ILE B C 1
ATOM 9794 O O . ILE B 1 601 ? 42.656 9.414 -34.438 1 84.75 601 ILE B O 1
ATOM 9798 N N . LYS B 1 602 ? 43.969 10.211 -35.969 1 84.44 602 LYS B N 1
ATOM 9799 C CA . LYS B 1 602 ? 44.219 8.938 -36.625 1 84.44 602 LYS B CA 1
ATOM 9800 C C . LYS B 1 602 ? 45.031 8 -35.688 1 84.44 602 LYS B C 1
ATOM 9802 O O . LYS B 1 602 ? 45.969 8.422 -35.031 1 84.44 602 LYS B O 1
ATOM 9807 N N . ILE B 1 603 ? 44.562 6.75 -35.594 1 84.38 603 ILE B N 1
ATOM 9808 C CA . ILE B 1 603 ? 45.219 5.676 -34.875 1 84.38 603 ILE B CA 1
ATOM 9809 C C . ILE B 1 603 ? 45.844 4.68 -35.875 1 84.38 603 ILE B C 1
ATOM 9811 O O . ILE B 1 603 ? 45.125 4.109 -36.688 1 84.38 603 ILE B O 1
ATOM 9815 N N . ALA B 1 604 ? 47.125 4.543 -35.875 1 81.56 604 ALA B N 1
ATOM 9816 C CA . ALA B 1 604 ? 47.844 3.572 -36.719 1 81.56 604 ALA B CA 1
ATOM 9817 C C . ALA B 1 604 ? 48.906 2.814 -35.938 1 81.56 604 ALA B C 1
ATOM 9819 O O . ALA B 1 604 ? 49.75 3.426 -35.281 1 81.56 604 ALA B O 1
ATOM 9820 N N . GLY B 1 605 ? 48.875 1.447 -35.906 1 76.88 605 GLY B N 1
ATOM 9821 C CA . GLY B 1 605 ? 49.844 0.611 -35.219 1 76.88 605 GLY B CA 1
ATOM 9822 C C . GLY B 1 605 ? 49.844 0.784 -33.719 1 76.88 605 GLY B C 1
ATOM 9823 O O . GLY B 1 605 ? 50.906 0.754 -33.062 1 76.88 605 GLY B O 1
ATOM 9824 N N . GLY B 1 606 ? 48.719 1.209 -33.125 1 79.88 606 GLY B N 1
ATOM 9825 C CA . GLY B 1 606 ? 48.594 1.376 -31.703 1 79.88 606 GLY B CA 1
ATOM 9826 C C . GLY B 1 606 ? 49 2.758 -31.219 1 79.88 606 GLY B C 1
ATOM 9827 O O . GLY B 1 606 ? 48.969 3.033 -30.016 1 79.88 606 GLY B O 1
ATOM 9828 N N . LYS B 1 607 ? 49.281 3.656 -32.125 1 85.44 607 LYS B N 1
ATOM 9829 C CA . LYS B 1 607 ? 49.688 5.02 -31.797 1 85.44 607 LYS B CA 1
ATOM 9830 C C . LYS B 1 607 ? 48.688 6.039 -32.312 1 85.44 607 LYS B C 1
ATOM 9832 O O . LYS B 1 607 ? 48.219 5.914 -33.438 1 85.44 607 LYS B O 1
ATOM 9837 N N . ALA B 1 608 ? 48.344 6.977 -31.531 1 89.81 608 ALA B N 1
ATOM 9838 C CA . ALA B 1 608 ? 47.5 8.078 -31.953 1 89.81 608 ALA B CA 1
ATOM 9839 C C . ALA B 1 608 ? 48.312 9.328 -32.25 1 89.81 608 ALA B C 1
ATOM 9841 O O . ALA B 1 608 ? 49.125 9.758 -31.438 1 89.81 608 ALA B O 1
ATOM 9842 N N . GLY B 1 609 ? 48.156 9.898 -33.5 1 88.06 609 GLY B N 1
ATOM 9843 C CA . GLY B 1 609 ? 48.875 11.102 -33.906 1 88.06 609 GLY B CA 1
ATOM 9844 C C . GLY B 1 609 ? 48.938 11.289 -35.406 1 88.06 609 GLY B C 1
ATOM 9845 O O . GLY B 1 609 ? 48.344 10.508 -36.156 1 88.06 609 GLY B O 1
ATOM 9846 N N . PRO B 1 610 ? 49.625 12.266 -35.844 1 84.62 610 PRO B N 1
ATOM 9847 C CA . PRO B 1 610 ? 50.375 13.266 -35.094 1 84.62 610 PRO B CA 1
ATOM 9848 C C . PRO B 1 610 ? 49.5 14.375 -34.5 1 84.62 610 PRO B C 1
ATOM 9850 O O . PRO B 1 610 ? 48.469 14.727 -35.094 1 84.62 610 PRO B O 1
ATOM 9853 N N . VAL B 1 611 ? 49.938 14.906 -33.25 1 87.25 611 VAL B N 1
ATOM 9854 C CA . VAL B 1 611 ? 49.25 16.047 -32.656 1 87.25 611 VAL B CA 1
ATOM 9855 C C . VAL B 1 611 ? 50.281 17.125 -32.312 1 87.25 611 VAL B C 1
ATOM 9857 O O . VAL B 1 611 ? 51.438 16.828 -31.953 1 87.25 611 VAL B O 1
ATOM 9860 N N . LYS B 1 612 ? 49.875 18.359 -32.531 1 86.06 612 LYS B N 1
ATOM 9861 C CA . LYS B 1 612 ? 50.719 19.5 -32.156 1 86.06 612 LYS B CA 1
ATOM 9862 C C . LYS B 1 612 ? 50.375 19.969 -30.75 1 86.06 612 LYS B C 1
ATOM 9864 O O . LYS B 1 612 ? 49.188 20.188 -30.422 1 86.06 612 LYS B O 1
ATOM 9869 N N . VAL B 1 613 ? 51.406 20.078 -29.938 1 86.12 613 VAL B N 1
ATOM 9870 C CA . VAL B 1 613 ? 51.219 20.594 -28.594 1 86.12 613 VAL B CA 1
ATOM 9871 C C . VAL B 1 613 ? 52.188 21.734 -28.328 1 86.12 613 VAL B C 1
ATOM 9873 O O . VAL B 1 613 ? 53.344 21.719 -28.812 1 86.12 613 VAL B O 1
ATOM 9876 N N . GLU B 1 614 ? 51.75 22.75 -27.672 1 84.06 614 GLU B N 1
ATOM 9877 C CA . GLU B 1 614 ? 52.531 23.953 -27.438 1 84.06 614 GLU B CA 1
ATOM 9878 C C . GLU B 1 614 ? 53.156 23.953 -26.047 1 84.06 614 GLU B C 1
ATOM 9880 O O . GLU B 1 614 ? 52.594 23.391 -25.109 1 84.06 614 GLU B O 1
ATOM 9885 N N . VAL B 1 615 ? 54.281 24.594 -25.953 1 81.31 615 VAL B N 1
ATOM 9886 C CA . VAL B 1 615 ? 55.062 24.672 -24.734 1 81.31 615 VAL B CA 1
ATOM 9887 C C . VAL B 1 615 ? 54.219 25.281 -23.609 1 81.31 615 VAL B C 1
ATOM 9889 O O . VAL B 1 615 ? 53.469 26.234 -23.828 1 81.31 615 VAL B O 1
ATOM 9892 N N . ASP B 1 616 ? 54.281 24.656 -22.453 1 76.81 616 ASP B N 1
ATOM 9893 C CA . ASP B 1 616 ? 53.719 25.094 -21.188 1 76.81 616 ASP B CA 1
ATOM 9894 C C . ASP B 1 616 ? 52.219 25.234 -21.281 1 76.81 616 ASP B C 1
ATOM 9896 O O . ASP B 1 616 ? 51.594 25.953 -20.484 1 76.81 616 ASP B O 1
ATOM 9900 N N . THR B 1 617 ? 51.625 24.609 -22.328 1 79.25 617 THR B N 1
ATOM 9901 C CA . THR B 1 617 ? 50.188 24.547 -22.453 1 79.25 617 THR B CA 1
ATOM 9902 C C . THR B 1 617 ? 49.688 23.125 -22.219 1 79.25 617 THR B C 1
ATOM 9904 O O . THR B 1 617 ? 50.188 22.172 -22.812 1 79.25 617 THR B O 1
ATOM 9907 N N . THR B 1 618 ? 48.719 23.078 -21.359 1 79.56 618 THR B N 1
ATOM 9908 C CA . THR B 1 618 ? 48.188 21.766 -21.031 1 79.56 618 THR B CA 1
ATOM 9909 C C . THR B 1 618 ? 47.406 21.188 -22.219 1 79.56 618 THR B C 1
ATOM 9911 O O . THR B 1 618 ? 46.531 21.844 -22.75 1 79.56 618 THR B O 1
ATOM 9914 N N . ALA B 1 619 ? 47.812 20.016 -22.688 1 83.62 619 ALA B N 1
ATOM 9915 C CA . ALA B 1 619 ? 47.125 19.281 -23.734 1 83.62 619 ALA B CA 1
ATOM 9916 C C . ALA B 1 619 ? 46.312 18.125 -23.141 1 83.62 619 ALA B C 1
ATOM 9918 O O . ALA B 1 619 ? 46.812 17.344 -22.344 1 83.62 619 ALA B O 1
ATOM 9919 N N . MET B 1 620 ? 45.094 18.109 -23.562 1 83.44 620 MET B N 1
ATOM 9920 C CA . MET B 1 620 ? 44.156 17.094 -23.062 1 83.44 620 MET B CA 1
ATOM 9921 C C . MET B 1 620 ? 43.719 16.156 -24.188 1 83.44 620 MET B C 1
ATOM 9923 O O . MET B 1 620 ? 43.219 16.625 -25.234 1 83.44 620 MET B O 1
ATOM 9927 N N . PHE B 1 621 ? 43.938 14.836 -23.875 1 85.81 621 PHE B N 1
ATOM 9928 C CA . PHE B 1 621 ? 43.531 13.797 -24.812 1 85.81 621 PHE B CA 1
ATOM 9929 C C . PHE B 1 621 ? 42.406 12.93 -24.203 1 85.81 621 PHE B C 1
ATOM 9931 O O . PHE B 1 621 ? 42.406 12.688 -22.984 1 85.81 621 PHE B O 1
ATOM 9938 N N . PHE B 1 622 ? 41.531 12.531 -25.141 1 83.81 622 PHE B N 1
ATOM 9939 C CA . PHE B 1 622 ? 40.531 11.516 -24.766 1 83.81 622 PHE B CA 1
ATOM 9940 C C . PHE B 1 622 ? 40.75 10.242 -25.578 1 83.81 622 PHE B C 1
ATOM 9942 O O . PHE B 1 622 ? 40.844 10.289 -26.797 1 83.81 622 PHE B O 1
ATOM 9949 N N . VAL B 1 623 ? 40.812 9.195 -24.797 1 86.12 623 VAL B N 1
ATOM 9950 C CA . VAL B 1 623 ? 41.062 7.914 -25.453 1 86.12 623 VAL B CA 1
ATOM 9951 C C . VAL B 1 623 ? 40 6.898 -25.016 1 86.12 623 VAL B C 1
ATOM 9953 O O . VAL B 1 623 ? 39.688 6.809 -23.828 1 86.12 623 VAL B O 1
ATOM 9956 N N . LYS B 1 624 ? 39.531 6.199 -26.016 1 83.06 624 LYS B N 1
ATOM 9957 C CA . LYS B 1 624 ? 38.656 5.043 -25.797 1 83.06 624 LYS B CA 1
ATOM 9958 C C . LYS B 1 624 ? 39.375 3.744 -26.172 1 83.06 624 LYS B C 1
ATOM 9960 O O . LYS B 1 624 ? 39.812 3.574 -27.297 1 83.06 624 LYS B O 1
ATOM 9965 N N . PHE B 1 625 ? 39.469 2.926 -25.203 1 82.69 625 PHE B N 1
ATOM 9966 C CA . PHE B 1 625 ? 40.125 1.655 -25.453 1 82.69 625 PHE B CA 1
ATOM 9967 C C . PHE B 1 625 ? 39.125 0.567 -25.797 1 82.69 625 PHE B C 1
ATOM 9969 O O . PHE B 1 625 ? 37.969 0.644 -25.391 1 82.69 625 PHE B O 1
ATOM 9976 N N . VAL B 1 626 ? 39.656 -0.485 -26.516 1 80.19 626 VAL B N 1
ATOM 9977 C CA . VAL B 1 626 ? 38.844 -1.67 -26.812 1 80.19 626 VAL B CA 1
ATOM 9978 C C . VAL B 1 626 ? 38.625 -2.477 -25.547 1 80.19 626 VAL B C 1
ATOM 9980 O O . VAL B 1 626 ? 37.5 -2.98 -25.312 1 80.19 626 VAL B O 1
ATOM 9983 N N . LYS B 1 627 ? 39.531 -2.428 -24.75 1 73.75 627 LYS B N 1
ATOM 9984 C CA . LYS B 1 627 ? 39.438 -3.105 -23.469 1 73.75 627 LYS B CA 1
ATOM 9985 C C . LYS B 1 627 ? 38.688 -2.23 -22.453 1 73.75 627 LYS B C 1
ATOM 9987 O O . LYS B 1 627 ? 39.125 -1.115 -22.156 1 73.75 627 LYS B O 1
ATOM 9992 N N . LYS B 1 628 ? 37.656 -2.635 -22 1 69.62 628 LYS B N 1
ATOM 9993 C CA . LYS B 1 628 ? 36.75 -1.864 -21.141 1 69.62 628 LYS B CA 1
ATOM 9994 C C . LYS B 1 628 ? 36.906 -2.287 -19.688 1 69.62 628 LYS B C 1
ATOM 9996 O O . LYS B 1 628 ? 35.969 -2.861 -19.109 1 69.62 628 LYS B O 1
ATOM 10001 N N . GLU B 1 629 ? 38.125 -2.258 -19.141 1 68.06 629 GLU B N 1
ATOM 10002 C CA . GLU B 1 629 ? 38.438 -2.549 -17.75 1 68.06 629 GLU B CA 1
ATOM 10003 C C . GLU B 1 629 ? 39.25 -1.419 -17.109 1 68.06 629 GLU B C 1
ATOM 10005 O O . GLU B 1 629 ? 39.844 -0.61 -17.812 1 68.06 629 GLU B O 1
ATOM 10010 N N . LYS B 1 630 ? 39.094 -1.342 -15.859 1 68 630 LYS B N 1
ATOM 10011 C CA . LYS B 1 630 ? 39.938 -0.378 -15.156 1 68 630 LYS B CA 1
ATOM 10012 C C . LYS B 1 630 ? 41.406 -0.787 -15.203 1 68 630 LYS B C 1
ATOM 10014 O O . LYS B 1 630 ? 41.781 -1.891 -14.789 1 68 630 LYS B O 1
ATOM 10019 N N . MET B 1 631 ? 42.25 0.113 -15.734 1 71.62 631 MET B N 1
ATOM 10020 C CA . MET B 1 631 ? 43.656 -0.174 -15.938 1 71.62 631 MET B CA 1
ATOM 10021 C C . MET B 1 631 ? 44.531 0.988 -15.461 1 71.62 631 MET B C 1
ATOM 10023 O O . MET B 1 631 ? 44.094 2.141 -15.484 1 71.62 631 MET B O 1
ATOM 10027 N N . LYS B 1 632 ? 45.625 0.536 -14.852 1 73.38 632 LYS B N 1
ATOM 10028 C CA . LYS B 1 632 ? 46.656 1.543 -14.688 1 73.38 632 LYS B CA 1
ATOM 10029 C C . LYS B 1 632 ? 47.375 1.824 -16.016 1 73.38 632 LYS B C 1
ATOM 10031 O O . LYS B 1 632 ? 47.906 0.911 -16.641 1 73.38 632 LYS B O 1
ATOM 10036 N N . LEU B 1 633 ? 47.188 3.123 -16.422 1 77.62 633 LEU B N 1
ATOM 10037 C CA . LEU B 1 633 ? 47.719 3.49 -17.734 1 77.62 633 LEU B CA 1
ATOM 10038 C C . LEU B 1 633 ? 49.125 4.078 -17.641 1 77.62 633 LEU B C 1
ATOM 10040 O O . LEU B 1 633 ? 49.375 4.902 -16.766 1 77.62 633 LEU B O 1
ATOM 10044 N N . SER B 1 634 ? 50 3.549 -18.406 1 79.69 634 SER B N 1
ATOM 10045 C CA . SER B 1 634 ? 51.281 4.195 -18.719 1 79.69 634 SER B CA 1
ATOM 10046 C C . SER B 1 634 ? 51.25 4.801 -20.109 1 79.69 634 SER B C 1
ATOM 10048 O O . SER B 1 634 ? 50.875 4.129 -21.078 1 79.69 634 SER B O 1
ATOM 10050 N N . VAL B 1 635 ? 51.5 6.098 -20.188 1 85.06 635 VAL B N 1
ATOM 10051 C CA . VAL B 1 635 ? 51.469 6.832 -21.453 1 85.06 635 VAL B CA 1
ATOM 10052 C C . VAL B 1 635 ? 52.875 7.066 -21.953 1 85.06 635 VAL B C 1
ATOM 10054 O O . VAL B 1 635 ? 53.719 7.582 -21.219 1 85.06 635 VAL B O 1
ATOM 10057 N N . HIS B 1 636 ? 53.094 6.578 -23.094 1 83.19 636 HIS B N 1
ATOM 10058 C CA . HIS B 1 636 ? 54.375 6.797 -23.766 1 83.19 636 HIS B CA 1
ATOM 10059 C C . HIS B 1 636 ? 54.219 7.773 -24.922 1 83.19 636 HIS B C 1
ATOM 10061 O O . HIS B 1 636 ? 53.375 7.586 -25.797 1 83.19 636 HIS B O 1
ATOM 10067 N N . LEU B 1 637 ? 54.969 8.812 -24.906 1 86.12 637 LEU B N 1
ATOM 10068 C CA . LEU B 1 637 ? 54.938 9.859 -25.922 1 86.12 637 LEU B CA 1
ATOM 10069 C C . LEU B 1 637 ? 56.188 9.82 -26.781 1 86.12 637 LEU B C 1
ATOM 10071 O O . LEU B 1 637 ? 57.312 9.609 -26.266 1 86.12 637 LEU B O 1
ATOM 10075 N N . THR B 1 638 ? 55.969 9.883 -28.031 1 84.69 638 THR B N 1
ATOM 10076 C CA . THR B 1 638 ? 57.062 9.945 -28.969 1 84.69 638 THR B CA 1
ATOM 10077 C C . THR B 1 638 ? 56.875 11.078 -29.969 1 84.69 638 THR B C 1
ATOM 10079 O O . THR B 1 638 ? 55.75 11.352 -30.406 1 84.69 638 THR B O 1
ATOM 10082 N N . GLU B 1 639 ? 57.906 11.82 -30.219 1 84.5 639 GLU B N 1
ATOM 10083 C CA . GLU B 1 639 ? 57.906 12.836 -31.266 1 84.5 639 GLU B CA 1
ATOM 10084 C C . GLU B 1 639 ? 58.656 12.367 -32.5 1 84.5 639 GLU B C 1
ATOM 10086 O O . GLU B 1 639 ? 59.812 11.891 -32.406 1 84.5 639 GLU B O 1
ATOM 10091 N N . VAL B 1 640 ? 58.094 12.391 -33.656 1 79.69 640 VAL B N 1
ATOM 10092 C CA . VAL B 1 640 ? 58.75 12.094 -34.906 1 79.69 640 VAL B CA 1
ATOM 10093 C C . VAL B 1 640 ? 59.188 13.398 -35.594 1 79.69 640 VAL B C 1
ATOM 10095 O O . VAL B 1 640 ? 58.344 14.227 -35.938 1 79.69 640 VAL B O 1
ATOM 10098 N N . VAL B 1 641 ? 60.5 13.703 -35.594 1 70.06 641 VAL B N 1
ATOM 10099 C CA . VAL B 1 641 ? 61.062 14.891 -36.25 1 70.06 641 VAL B CA 1
ATOM 10100 C C . VAL B 1 641 ? 61.344 14.57 -37.719 1 70.06 641 VAL B C 1
ATOM 10102 O O . VAL B 1 641 ? 62.031 13.586 -38.031 1 70.06 641 VAL B O 1
ATOM 10105 N N . LYS B 1 642 ? 60.844 15.062 -38.688 1 57.72 642 LYS B N 1
ATOM 10106 C CA . LYS B 1 642 ? 61.25 14.992 -40.094 1 57.72 642 LYS B CA 1
ATOM 10107 C C . LYS B 1 642 ? 62.562 15.734 -40.312 1 57.72 642 LYS B C 1
ATOM 10109 O O . LYS B 1 642 ? 62.688 16.906 -39.969 1 57.72 642 LYS B O 1
ATOM 10114 N N . LYS B 1 643 ? 63.562 15.078 -40.562 1 47.81 643 LYS B N 1
ATOM 10115 C CA . LYS B 1 643 ? 64.625 15.789 -41.25 1 47.81 643 LYS B CA 1
ATOM 10116 C C . LYS B 1 643 ? 64.312 16.047 -42.719 1 47.81 643 LYS B C 1
ATOM 10118 O O . LYS B 1 643 ? 63.812 15.156 -43.406 1 47.81 643 LYS B O 1
#

Nearest PDB structures (foldseek):
  7k2t-assembly1_C  TM=4.327E-01  e=9.480E-01  Aquifex aeolicus VF5
  5fbz-assembly1_A  TM=3.602E-01  e=2.616E+00  Sutcliffiella halmapala
  4o02-assembly1_A  TM=2.375E-01  e=2.927E-01  Homo sapiens
  1spp-assembly1_A  TM=2.702E-01  e=1.378E+00  Sus scrofa
  7w72-assembly1_T  TM=2.770E-01  e=1.306E+00  Homo sapiens

Foldseek 3Di:
DKDFAKDFAFCVPHDFWAFDDVLQVVCDDDCLLLLVLCLLVLVQLVQADPVDPAAKEKEKEKDKAFPVVAVHLVRLLVQLVQACVVCPPVHDPVQVVLSVQSVVQSPDGIWIKIKIWIANGQWWPDQVPVDCLTSVCLLAPDAQDDRPDDLQRQAPGSSSSSSLLSQASQSKKKKWFQGNVRWTFIKMKHFHTFGQDPVRGTGHRIIMRAIDDPVVRDTHTDGPPDDGDVVVVPDDPGGTMMIMRIRGPPPPCSVVSNVLSCLQWFVQLQLVSNYKYWYDYPPDIDIRHNVCNVVVLVVCCLPPVCVLSSQQSCQVPPAPDWDFDDQPDGSQKIKGKHFDPQAAFKEWEAELSRTTQEIDGDLVDGGMYMYMYGNDSVLRSLQSCQADRSSHDGHLPSDDVVPVVSSVSSVVSVVVVVVVVVVVRCVVPVVPPPDPPDLVSVVSSPPPVVVPPDPPPPDPDDDSDRDDDDDPPPPPDPPPCPPDDDDDDDDDDDDDDDDDDDDDDDDDDDDDDDPDDPDPDDCPDDPDDDDDPDCPPQDKDFFAWPDWDKADPALSQQKIKIKTAGQAKAQFKKKWKWFQDPVRDTHTWAWPWKDWPRDTFDDDPRITDGDIDHHRDMTMMMTTTPNRHDGDMDMTMIGGDDD/DKDFAKDFAFCVPHDFWAFDDVLQVVCDDDCLLLLVLCLLVLVQLVQADPVDPAAKEKEKEKDKAFPVVAVHLVRLLVQLVQACVVCPPVHDPVQVVLSVQSVVQSPDGIWIKIKIWIANGQWWPDQVVVDCLTSVCLLAPDAQDDRPDDLQRQAPGSSSSSSLLSQASQSKKKKWFQGNVRWTFIKMKHFHTWGQDPVRGTGHRIIMRAIDDPVVGDTHTDGPVDDGDVVVVPDDPGGTMMIMRIRGPPPPCSVVSNVLSCLQWFVQLQLVSNYKYWYDYPPDIDIDHNVCNVVVLVVCCLPPVCVLSSQQSCQVPPAPDWDFDDQPDGSQKIKGKHFDPQAAFKEWEAELSRTTQEIDGDLVDGGMYMYMYGNDSVLRSLQSCQADRSSHDGHLPSDDVVPVVSSVSSVVSVVVVVVVNVVVRCVVPLVPPPDPPDLVSVVSSPPPVVVPPPPPDPDPDDDSRRDDDDDPPPPPPPPPCPPDDDDDDDDDDDDDDDDDDYDDDDDDDDDDDDPDDPDDDDCPDDPDDDDDPDCPPQDKDFFAWPDWDKADPALSQQKIKIKTAGQAKAQFKKKWKWFQDPVRDTHTWAWPWKDWPRDTFDDDPRITDGDIDHHRDMTMMMTGTPNRHDGDMDMTMIGGDDD

Secondary structure (DSSP, 8-state):
--EEEEE--B-TT--EE-S--HHHHTT-STTHHHHHHHHHHHHHHHTB-TT--SPEEEEEEEEEEEGGG-HHHHHHHHHHHHHHHHHGGG--HHHHHHHHHHHHHHHSSEEEEEEEEEESB-----TTT--TTSHHHHHHTEES-----STT---SSS-GGGGGGGGEEEEEEEEEEE-TT--EEEEEEEE----B-TTS-BB-SEEEEEEEETTTTEEEPBPTTS--TTGGGG--SSSEEEEEEEEES--TTHHHHHHHHHHHHHHHHHHTTSEEEEEE-SS-EEEESTTTHHHHHHHTTT-TTTHHHHHHHHHHHS-SEEEEE-SSSTT-EEEEEEE-TT--EEEEEE-TTS-EEEEE--TT--SEEEEEEE--HHHHHHHHTT--TT-----GGGS-TT-HHHHHHHHHHHHHHHHHHHHHHHHHHHGGGGS---GGGTGGGS-GGGGGS-TT-------EEEEE-----------------------------------------------------------------------EEPP-EEEEEEEEEETTTTEEEEEEEESS-EEEEEEEEEEEPTTS-EEEPPEEEEEETTEEPPEETTEEEEEEE-TT--EEEEEEESS-S--EEEEEEEEE---/--EEEEE--B-TT--EE-S--HHHHTT-STTHHHHHHHHHHHHHHHTB-TT--SPEEEEEEEEEEEGGG-HHHHHHHHHHHHHHHHHGGG--HHHHHHHHHHHHHHHSSEEEEEEEEEESB-----TTT--TTSHHHHHHTEES-----STT---SSS-GGGGGGGGEEEEEEEEEEE-TTS-EEEEEEEE----B-TTS-BB-SEEEEEEEETTTTEEEPBPTTS--TTGGGG--SSSEEEEEEEEES--TTHHHHHHHHHHHHHHHHHHTTSEEEEEE-SS-EEEESTTTHHHHHHHTTT-TTTHHHHHHHHHHHS-SEEEEE-SSSTT-EEEEEEE-TT--EEEEEE-TTS-EEEEE--TT--SEEEEEEE--HHHHHHHHTT--TT-----GGGS-TT-HHHHHHHHHHHHHHHHHHHHHHHHHHHGGGGS---GGGTGGGS-GGGGGT-SS-------EEEEE-----------------------------------------------------------------------EEPP-EEEEEEEEEETTTTEEEEEEEESS-EEEEEEEEEEE-TTS-EEEPPEEEEEETTEEPPEETTEEEEEEE-TT--EEEEEEESS-S--EEEEEEEEE---

Radius of gyration: 38.05 Å; Cα contacts (8 Å, |Δi|>4): 2476; chains: 2; bounding box: 105×121×106 Å

Organism: Filifactor alocis (strain ATCC 35896 / CCUG 47790 / D40 B5) (NCBI:txid546269)

pLDDT: mean 77.92, std 26.95, range [13.67, 98.81]

Sequence (1286 aa):
MTHISWRFPPLSGGTRQGYTNNDIEVFKGQELFDNLTREICQNSLDAHLETTDAPVKVVFEFRQINMAQYDVFSEYGECLKGCRNYWGDEMDAKLSRFVTGAETTLQQETIPVLIASDYHTKGLSGSHSGKLSSSWEALTGSDGISVKSDENSAGSYGIGKNAPFACSSLSMVFYNTLAEDNESAFIGVARLATLLNSDGKPTQRVGKYQNNDEENEIWKPIFDTDTNAFRDCFTRTERGTDVIIVGFTQSKDWVKNITNAVLKNFFVAISEGRLIVELKDSTEHHMINADTLSRLFFDLSNNQEMIATTQLYKAFTTPDCKEFLEVLEPDDVEVYIKSDSSYKRTIANFRATGMLVGTYFKRIFQHYAAVVIVRGQKLGELLKDTEPPRHNKWDYKQIESSDKEKRTLAKRSIQEIDTFVLNLLKDQFEIVTEDTIDAAGIGEYIPDDIDGLGAHSEGEDILKVKIKIGKIITNRTQRGTATQSAVQEEGAEQEGDVRNHTHNPNPMPPKPRPPKPVTPDPDDPNPQPGATPGNGIKTVNTPNLTAQRAFPISCSQGLYKIVIKPAETYENLYVECFAVGEDSRSDILEMESFTYNGKRIKIAGGKAGPVKVEVDTTAMFFVKFVKKEKMKLSVHLTEVVKKMTHISWRFPPLSGGTRQGYTNNDIEVFKGQELFDNLTREICQNSLDAHLETTDAPVKVVFEFRQINMAQYDVFSEYGECLKGCRNYWGDEMDAKLSRFVTGAETTLQQETIPVLIASDYHTKGLSGSHSGKLSSSWEALTGSDGISVKSDENSAGSYGIGKNAPFACSSLSMVFYNTLAEDNESAFIGVARLATLLNSDGKPTQRVGKYQNNDEENEIWKPIFDTDTNAFRDCFTRTERGTDVIIVGFTQSKDWVKNI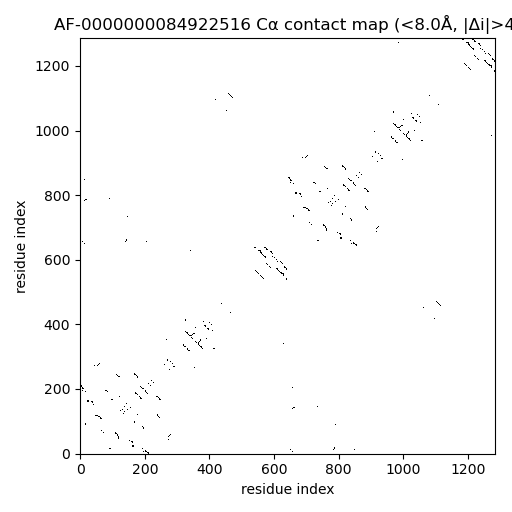TNAVLKNFFVAISEGRLIVELKDSTEHHMINADTLSRLFFDLSNNQEMIATTQLYKAFTTPDCKEFLEVLEPDDVEVYIKSDSSYKRTIANFRATGMLVGTYFKRIFQHYAAVVIVRGQKLGELLKDTEPPRHNKWDYKQIESSDKEKRTLAKRSIQEIDTFVLNLLKDQFEIVTEDTIDAAGIGEYIPDDIDGLGAHSEGEDILKVKIKIGKIITNRTQRGTATQSAVQEEGAEQEGDVRNHTHNPNPMPPKPRPPKPVTPDPDDPNPQPGATPGNGIKTVNTPNLTAQRAFPISCSQGLYKIVIKPAETYENLYVECFAVGEDSRSDILEMESFTYNGKRIKIAGGKAGPVKVEVDTTAMFFVKFVKKEKMKLSVHLTEVVKK

Solvent-accessible surface area (backbone atoms only — not comparable to full-atom values): 71300 Å² total; per-residue (Å²): 122,76,44,76,42,79,45,52,25,56,24,70,87,42,70,42,34,33,52,52,44,67,65,29,57,74,33,44,59,93,50,34,49,44,41,34,46,49,43,55,50,49,55,41,59,69,32,46,35,86,91,51,83,65,41,27,33,37,36,41,35,51,42,77,41,65,47,90,83,36,66,70,57,62,53,48,49,51,51,53,50,13,32,48,67,56,38,52,91,66,50,39,67,67,45,49,52,46,49,52,50,28,52,55,53,68,69,45,66,52,40,42,30,39,35,41,34,34,32,54,22,34,37,39,44,37,68,86,75,62,43,76,81,22,58,30,28,54,71,75,38,39,40,20,47,41,66,75,68,51,84,72,53,86,54,79,48,40,45,54,83,30,26,54,39,55,44,17,55,59,24,27,39,33,42,38,28,27,10,75,87,67,45,48,40,33,38,34,42,32,62,48,33,32,19,32,48,98,85,68,43,54,18,39,31,54,26,35,36,25,31,39,21,78,92,78,71,44,76,43,58,38,41,82,88,53,91,53,75,66,62,64,76,64,71,74,93,59,42,8,39,33,46,34,27,38,36,36,70,60,66,77,63,37,68,59,46,46,50,50,27,44,51,62,34,30,48,57,19,16,62,71,51,48,35,33,42,35,40,36,44,98,86,48,78,47,73,47,31,56,85,41,45,64,60,53,41,59,74,32,55,79,34,82,89,39,33,67,51,36,45,32,50,42,7,64,75,64,43,78,39,78,51,69,40,67,78,86,43,81,60,16,28,39,39,20,30,26,74,40,89,88,37,57,53,41,35,35,37,27,43,64,80,21,41,50,32,33,72,48,66,61,76,91,53,75,19,28,17,30,34,36,34,31,61,23,64,69,52,44,44,52,49,48,51,12,31,53,84,81,39,50,44,80,36,41,62,64,34,56,78,87,45,50,67,62,26,51,52,41,42,51,48,54,47,50,51,52,50,49,53,50,51,53,51,45,60,68,51,61,68,64,49,78,65,84,70,64,41,73,63,42,61,68,48,46,64,70,72,65,63,70,52,74,83,72,70,78,79,76,61,69,53,60,21,42,41,62,69,50,84,78,77,76,76,77,76,78,80,76,67,88,67,88,75,83,92,82,86,86,71,89,75,86,76,85,72,84,85,78,89,84,81,88,81,84,83,76,83,83,76,83,81,79,84,80,82,81,78,80,84,75,84,71,77,80,80,76,87,78,84,84,77,84,77,76,77,70,58,71,43,72,70,60,61,78,43,79,48,72,41,78,77,33,38,81,62,13,27,30,36,36,41,37,24,28,68,49,67,38,71,35,31,30,45,30,46,23,36,46,51,96,82,75,51,69,44,80,43,55,65,72,45,36,35,49,89,92,36,79,45,54,72,59,96,57,29,37,40,72,40,68,46,48,50,79,36,78,42,60,35,40,35,24,30,70,59,50,55,84,64,49,70,46,78,46,56,36,30,56,64,81,127,122,75,43,78,44,78,45,52,24,54,26,70,86,44,68,42,34,33,51,54,43,68,64,30,56,73,34,44,58,93,49,34,49,45,41,34,46,49,42,55,52,49,54,41,60,71,33,46,36,84,91,50,85,63,42,27,34,36,36,41,35,51,44,75,41,66,46,89,82,36,67,71,57,61,53,49,51,51,49,52,50,11,32,48,69,56,39,50,92,66,49,39,68,68,46,50,53,46,50,52,50,29,51,54,52,68,69,45,66,53,39,41,30,37,35,40,34,36,33,56,21,34,36,40,43,38,68,85,74,62,42,75,79,22,58,30,28,53,72,72,38,40,38,20,47,42,68,77,67,52,83,72,54,87,55,76,50,40,45,54,81,30,28,54,38,55,43,18,56,59,23,28,39,33,42,37,29,27,11,74,87,68,46,49,39,32,38,32,42,33,61,48,33,33,18,31,47,98,85,68,42,54,18,39,30,52,27,36,36,24,31,38,20,78,92,76,72,44,77,43,58,37,40,84,88,53,92,53,74,67,61,64,75,63,72,74,93,58,41,7,39,34,47,34,25,37,37,37,70,58,67,76,61,36,66,59,47,44,49,51,27,44,51,62,34,29,49,57,18,17,64,71,51,48,35,33,42,34,40,35,44,97,85,47,78,46,73,45,31,56,85,41,45,63,58,52,41,59,73,32,55,80,35,82,90,38,32,68,50,35,44,32,51,42,7,63,76,62,44,78,38,77,52,70,39,66,79,86,42,83,60,16,27,39,39,20,31,26,74,41,89,88,37,59,54,41,35,33,38,27,42,63,79,20,40,50,33,32,73,49,66,62,73,91,53,74,20,29,19,29,33,36,34,32,60,24,64,68,53,43,44,52,48,46,51,14,29,52,84,82,39,49,45,81,36,40,62,61,35,56,80,87,45,50,68,62,26,50,52,42,43,51,48,54,48,51,52,51,50,50,52,50,50,53,52,45,61,68,50,62,70,62,50,77,67,85,66,64,39,72,61,45,62,69,45,48,65,72,72,64,64,71,65,61,75,77,62,80,79,77,61,67,52,59,18,44,39,65,70,56,83,78,78,77,78,78,76,79,80,76,68,88,66,86,70,90,79,82,85,89,80,89,82,90,80,86,91,80,90,85,90,88,89,93,86,88,90,81,84,86,77,83,81,81,78,81,78,84,77,78,83,75,86,70,77,80,80,77,83,77,84,84,80,84,78,78,79,74,61,72,44,72,68,59,59,78,43,80,49,73,42,76,77,33,40,80,62,14,27,30,36,36,40,36,25,28,69,50,68,39,71,32,31,31,45,31,46,22,37,47,49,97,80,74,53,70,44,81,42,53,65,71,44,38,33,49,89,91,36,80,45,50,73,59,97,57,28,36,41,72,41,70,44,49,50,77,38,79,44,61,36,39,36,24,30,68,60,50,56,86,65,49,71,45,77,47,59,35,31,58,67,83,128